Protein 8VJY (pdb70)

Radius of gyration: 36.72 Å; Cα contacts (8 Å, |Δi|>4): 2286; chains: 4; bounding box: 94×82×108 Å

B-factor: mean 43.42, std 13.45, range [17.25, 133.6]

InterPro domains:
  IPR001567 Peptidase M3A/M3B catalytic domain [PF01432] (251-700)
  IPR024077 Neurolysin/Thimet oligopeptidase, domain 2 [G3DSA:1.10.1370.10] (185-696)
  IPR024079 Metallopeptidase, catalytic domain superfamily [G3DSA:3.40.390.10] (385-535)
  IPR024080 Neurolysin/Thimet oligopeptidase, N-terminal [G3DSA:1.20.1050.40] (24-175)
  IPR045090 Peptidase M3A/M3B [PTHR11804] (25-701)

Solvent-accessible surface area: 53023 Å² total

Sequence (1342 aa):
SSYTVAGRNVLRWDLSPEQIKTRTEELIVQTKQVYDAVGMLGIEEVTYENCLQALADVEVKKYIVERTMLDFPQHVSSDKEVRAASTEADKRLSRFDIEMSMRGDIFERIVHLQETCCDLGKIKPEARRYLEKSSIKMGKRNGLHLPEQQVQNEIKSSMKKRMSELCIDFNKNLNEDDTFLVFSKAELGALPDDFIDSLEKTDDDKYKITLKYPHYFPVMKKCCIPETRRRMEMAFNTRCKEENTIILQQLLPLRTKVAKLLGYSTHADFVLEMNTAKSTSRVTAFLDDDLSQKLKPLGEAEREFILNLKKKECKDRGFEYDGKINAWDLYYYMTQTEELKYSIDQEFLKEYFPIEVVTEGLLNTYQELLGLSFEQMTDAHVWNKSVTLYTVKDKATGEVLGQFYLDLYPREGKYNHAACFGLQPGCLLPDGSRMMAVAALVVNFSQQPVAGRPSLLRHDEVRTYFHEFGHVMHQIICAQTDFARFSSGTNVETDFVEVPSQMLENWVWDVDSLRRRLSKHYKDGSPIADDLLEKLVASRRLVNTGLLTLRQIVLSKVDQSLHTNNTSLDAASEYAKYCSEILGVAATPGTNMPATFGHLAGGYDGQYYGYLWSEVFSMDMFYSFKKEGIMNPEVGMKYRNLILKPGGSLDGMDMLHNFLKREPNQKAFLMSRGLHPRRPYILSSYTVAGRNVLRWDLSPEQIKTRTEELIVQTKQVYDAVGMLGIEEVTYENCLQALADVEVKKYIVERTMLDFPQHVSSDKEVRAASTEADKRLSRFDIEMSMRGDIFERIVHLQETCDLGKIKPEARRYLEKSIKMGKRNGLHLPEQVQNEIKSMKKRMSELCIDFNKNLNEDDTFLVFSKAELGALPDDFIDSLEKTDDDKYKITLKYPHYFPVMKKCCIPETRRRMEMAFNTRCKEENTIILQQLLPLRTKVAKLLGYSTHADFVLEMNTAKSTSRVTAFLDDLSQKLKPLGEAEREFILNLKKKECKDRGFEYDGKINAWDLYYYMTQTEELKYSIDQQEFLKEYFPIEEVVTEGLLNTYQELLGLSFEQMTDAHVWNKSVTLYTVKDKATGEVLGQFYLDLYPREGKYNNHHAACFGLQPGCLLPDGSRMMAVAALVVNFSQPVAGRPSSLLRHDEVRTYFHEFGHVMHQICAQTDFARFSGTNVETDFVEVPSQMLENWVWDVDSLRRLSKHYKDGSPIADDLLEKLVASRLVNTGLLTLRQIVLSKVDQSLHTNTSLDAASEYAKYCSEILGVAATPGTNMPATFGHLAGGYDGQYYGYLWSEVFSMDMFYSFKKEGIMNPEVGMKYRNLILKPGGSLDGMDMLHNFLKREPNQKAFLMSRGLHPRRPYIL

GO terms:
  GO:0005739 mitochondrion (C, IDA)
  GO:0004175 endopeptidase activity (F, IDA)
  GO:0005739 mitochondrion (C, HTP)
  GO:0005576 extracellular region (C, TAS)
  GO:0004222 metalloendopeptidase activity (F, TAS)
  GO:0007186 G protein-coupled receptor signaling pathway (P, TAS)

Nearest PDB structures (foldseek):
  8vjy-assembly2_C  TM=1.001E+00  e=4.253E-100  Homo sapiens
  5lv0-assembly1_A  TM=9.992E-01  e=3.231E-95  Homo sapiens
  1i1i-assembly1_P  TM=9.356E-01  e=3.435E-88  Rattus norvegicus
  2o3e-assembly1_A  TM=9.350E-01  e=7.547E-88  Rattus norvegicus
  4fxy-assembly2_Q  TM=9.354E-01  e=3.148E-88  Rattus norvegicus

Foldseek 3Di:
DLQDDPPQLVAAQPDDLVNLVVLLVVLLVVLVVLLVQLLPDDLVRDECVSAVLSNLFNVQVSQLSLLNQQVCLFAFPDPSSVVSSLVSQLVVQLSVLVSLLDLSSLSSLVSHLVPDPLVPDDLLSNVVSVVSNVSNLLLVSVHDPVLNVVSSVLSSVLQVLLSVLVVQLLQDWDKDKAAPVQQPQQDPQVQVPFDADPVRIGIATLFPVRLLSSLAGRPRLVSLVVSQQPNQCRCVPVLLVSLLSNLVSLQVSCVSSPHQFSLQSQLCQFPCNGVVSLVVVLVVVLVLLVVVLVVLQVVLLVVQVVSCVVPVHDRPSHQAPSSVNHSLSVLLCVVLVDDLVVQLLFFFPVLQVVLLQVLCCLQQQKDKDWDPPDNDSDPPKTKIWIARNPPSRGQAMEIEAEADDPSHNRAWAKAWNRFQAAHSVRHTRHTYMYTHYHFDCDTPPFGGGGGLVRSLSVQLRVLLVLLQRLAYYHGRCQTRQNAGPLASSQSSNLRSVLSLDLVSVQSRTARRPPRDTDDPSSSVSSSVCPQRVVSLVVLVLSLVLVLLQVCRNDVPDSSQVSSQVSCCVRNVHGHDPPGRNVSVVSCCSVVCRSNSSSNVSSVQLSLQLVVCCVVVPVSDRVLSNLCSVLPRHNRRSDHNQVSSCSSSVDGGDNVRVCVVNVSD/DDDDDDD/DLQDDPPLLVAAQPDDLVRLQVLLVVLLVVLVVLLVQLLPADLVRDDCVNAVLSNLQNVQVNQLSLLNQQVCLFAFPDPSSVVSSLVSQLVVQLSVLVSLLDLSSLSSLVSCLVDPPVVPDDLLSVVVSVVSNVSNLLLVSVHDDVLSVVSSVLSSVLSVLLSVLVVQLLQDWDKDKAAPLQQPQQDPQVQVPFDADPVRIGIATLFDVRLLSSLAGRPRLVSLVVSQQPNQCRCVPVLLVSLLSNQVSLQVSCVSSPHRFSLQSQLCQFPCNGPVSLVVVLVVVLVQLVVVLVVQQVQLLVVQVVSCVVVVNDRPSHQAPSSPNHSLSVLLCPVLVDDQVVQLLFFFPVLQVVLLQVLLCLAAQKDKDWDPPDRDSDPPKTKIWIARNPPSRGQAMEIEAEADDPSHNRAWAKAWNHFQAAHSVRDTRHTYMYTHYHFACDTPPFGGTGGLVVSLSVQLRVLLVLLQRLAYYHGRCQTRQNAHPLASSQSRNLRSVLSLDLVSVQSRTARRPPRDTDDPSSSVSSSVCLQRVVSLVVLVLSLVLVLLQVCRNDVVDSSQVSSQVSCCVRNVHGDDPPGHNVSVVSCCSVVCRSNSSSNVSSVQLSLQLVVCCVVVPVSDRVLSNLCSVLQRHNRHSDHNQVSSCSSSVDGGDNVRVQVSNVGD/DDDDDDD

Structure (mmCIF, N/CA/C/O backbone):
data_8VJY
#
_entry.id   8VJY
#
_cell.length_a   59.712
_cell.length_b   150.576
_cell.length_c   188.799
_cell.angle_alpha   90.00
_cell.angle_beta   90.00
_cell.angle_gamma   90.00
#
_symmetry.space_group_name_H-M   'P 21 21 21'
#
loop_
_entity.id
_entity.type
_entity.pdbx_description
1 polymer 'Neurolysin, mitochondrial'
2 polymer Neurotensin
3 non-polymer 'ZINC ION'
4 non-polymer 1,2-ETHANEDIOL
5 water water
#
loop_
_atom_site.group_PDB
_atom_site.id
_atom_site.type_symbol
_atom_site.label_atom_id
_atom_site.label_alt_id
_atom_site.label_comp_id
_atom_site.label_asym_id
_atom_site.label_entity_id
_atom_site.label_seq_id
_atom_site.pdbx_PDB_ins_code
_atom_site.Cartn_x
_atom_site.Cartn_y
_atom_site.Cartn_z
_atom_site.occupancy
_atom_site.B_iso_or_equiv
_atom_site.auth_seq_id
_atom_site.auth_comp_id
_atom_site.auth_asym_id
_atom_site.auth_atom_id
_atom_site.pdbx_PDB_model_num
ATOM 1 N N . SER A 1 1 ? -20.215 -33.150 -14.602 1.00 52.83 15 SER A N 1
ATOM 2 C CA . SER A 1 1 ? -20.927 -33.797 -13.507 1.00 37.89 15 SER A CA 1
ATOM 3 C C . SER A 1 1 ? -20.817 -35.316 -13.613 1.00 47.00 15 SER A C 1
ATOM 4 O O . SER A 1 1 ? -20.769 -35.870 -14.713 1.00 41.02 15 SER A O 1
ATOM 7 N N . SER A 1 2 ? -20.781 -35.991 -12.462 1.00 41.88 16 SER A N 1
ATOM 8 C CA . SER A 1 2 ? -20.754 -37.448 -12.459 1.00 37.87 16 SER A CA 1
ATOM 9 C C . SER A 1 2 ? -22.060 -38.061 -12.945 1.00 32.53 16 SER A C 1
ATOM 10 O O . SER A 1 2 ? -22.129 -39.284 -13.100 1.00 38.39 16 SER A O 1
ATOM 13 N N . TYR A 1 3 ? -23.084 -37.248 -13.198 1.00 34.73 17 TYR A N 1
ATOM 14 C CA . TYR A 1 3 ? -24.395 -37.737 -13.600 1.00 32.00 17 TYR A CA 1
ATOM 15 C C . TYR A 1 3 ? -24.833 -37.176 -14.948 1.00 35.33 17 TYR A C 1
ATOM 16 O O . TYR A 1 3 ? -26.003 -37.322 -15.321 1.00 34.39 17 TYR A O 1
ATOM 25 N N . THR A 1 4 ? -23.924 -36.542 -15.684 1.00 33.84 18 THR A N 1
ATOM 26 C CA . THR A 1 4 ? -24.151 -36.062 -17.040 1.00 35.61 18 THR A CA 1
ATOM 27 C C . THR A 1 4 ? -23.106 -36.682 -17.961 1.00 34.80 18 THR A C 1
ATOM 28 O O . THR A 1 4 ? -22.180 -37.359 -17.513 1.00 30.53 18 THR A O 1
ATOM 32 N N . VAL A 1 5 ? -23.268 -36.457 -19.267 1.00 34.35 19 VAL A N 1
ATOM 33 C CA . VAL A 1 5 ? -22.357 -37.017 -20.261 1.00 29.35 19 VAL A CA 1
ATOM 34 C C . VAL A 1 5 ? -21.767 -35.905 -21.122 1.00 37.32 19 VAL A C 1
ATOM 35 O O . VAL A 1 5 ? -20.624 -36.005 -21.586 1.00 33.67 19 VAL A O 1
ATOM 39 N N . ALA A 1 6 ? -22.525 -34.825 -21.303 1.00 27.76 20 ALA A N 1
ATOM 40 C CA . ALA A 1 6 ? -22.151 -33.775 -22.244 1.00 34.58 20 ALA A CA 1
ATOM 41 C C . ALA A 1 6 ? -20.808 -33.156 -21.881 1.00 33.31 20 ALA A C 1
ATOM 42 O O . ALA A 1 6 ? -20.583 -32.749 -20.738 1.00 33.62 20 ALA A O 1
ATOM 44 N N . GLY A 1 7 ? -19.909 -33.099 -22.863 1.00 29.18 21 GLY A N 1
ATOM 45 C CA . GLY A 1 7 ? -18.620 -32.474 -22.688 1.00 37.38 21 GLY A CA 1
ATOM 46 C C . GLY A 1 7 ? -17.584 -33.310 -21.970 1.00 41.49 21 GLY A C 1
ATOM 47 O O . GLY A 1 7 ? -16.430 -32.877 -21.876 1.00 29.45 21 GLY A O 1
ATOM 48 N N . ARG A 1 8 ? -17.945 -34.493 -21.470 1.00 28.11 22 ARG A N 1
ATOM 49 C CA . ARG A 1 8 ? -17.017 -35.293 -20.677 1.00 34.68 22 ARG A CA 1
ATOM 50 C C . ARG A 1 8 ? -16.162 -36.230 -21.518 1.00 30.93 22 ARG A C 1
ATOM 51 O O . ARG A 1 8 ? -15.119 -36.688 -21.038 1.00 28.98 22 ARG A O 1
ATOM 59 N N . ASN A 1 9 ? -16.573 -36.521 -22.749 1.00 25.14 23 ASN A N 1
ATOM 60 C CA . ASN A 1 9 ? -15.737 -37.217 -23.720 1.00 30.21 23 ASN A CA 1
ATOM 61 C C . ASN A 1 9 ? -15.082 -36.146 -24.588 1.00 26.13 23 ASN A C 1
ATOM 62 O O . ASN A 1 9 ? -15.738 -35.552 -25.451 1.00 31.18 23 ASN A O 1
ATOM 67 N N . VAL A 1 10 ? -13.794 -35.897 -24.357 1.00 24.22 24 VAL A N 1
ATOM 68 C CA . VAL A 1 10 ? -13.080 -34.811 -25.024 1.00 30.61 24 VAL A CA 1
ATOM 69 C C . VAL A 1 10 ? -12.339 -35.305 -26.262 1.00 27.19 24 VAL A C 1
ATOM 70 O O . VAL A 1 10 ? -11.578 -34.550 -26.876 1.00 32.84 24 VAL A O 1
ATOM 74 N N . LEU A 1 11 ? -12.553 -36.561 -26.648 1.00 26.17 25 LEU A N 1
ATOM 75 C CA . LEU A 1 11 ? -11.790 -37.152 -27.743 1.00 29.89 25 LEU A CA 1
ATOM 76 C C . LEU A 1 11 ? -12.333 -36.696 -29.094 1.00 29.95 25 LEU A C 1
ATOM 77 O O . LEU A 1 11 ? -13.548 -36.689 -29.311 1.00 28.46 25 LEU A O 1
ATOM 82 N N . ARG A 1 12 ? -11.434 -36.308 -29.999 1.00 27.20 26 ARG A N 1
ATOM 83 C CA . ARG A 1 12 ? -11.802 -35.942 -31.361 1.00 25.47 26 ARG A CA 1
ATOM 84 C C . ARG A 1 12 ? -11.155 -36.914 -32.337 1.00 27.88 26 ARG A C 1
ATOM 85 O O . ARG A 1 12 ? -9.997 -37.308 -32.157 1.00 25.98 26 ARG A O 1
ATOM 93 N N . TRP A 1 13 ? -11.903 -37.292 -33.377 1.00 24.10 27 TRP A N 1
ATOM 94 C CA . TRP A 1 13 ? -11.462 -38.289 -34.345 1.00 26.47 27 TRP A CA 1
ATOM 95 C C . TRP A 1 13 ? -11.431 -37.756 -35.775 1.00 35.62 27 TRP A C 1
ATOM 96 O O . TRP A 1 13 ? -11.485 -38.544 -36.725 1.00 36.07 27 TRP A O 1
ATOM 107 N N . ASP A 1 14 ? -11.344 -36.439 -35.956 1.00 30.58 28 ASP A N 1
ATOM 108 C CA . ASP A 1 14 ? -11.280 -35.846 -37.287 1.00 29.94 28 ASP A CA 1
ATOM 109 C C . ASP A 1 14 ? -9.948 -35.138 -37.518 1.00 31.79 28 ASP A C 1
ATOM 110 O O . ASP A 1 14 ? -9.891 -34.122 -38.212 1.00 31.40 28 ASP A O 1
ATOM 115 N N . LEU A 1 15 ? -8.870 -35.663 -36.936 1.00 28.01 29 LEU A N 1
ATOM 116 C CA . LEU A 1 15 ? -7.567 -35.017 -37.029 1.00 30.42 29 LEU A CA 1
ATOM 117 C C . LEU A 1 15 ? -6.919 -35.332 -38.370 1.00 33.11 29 LEU A C 1
ATOM 118 O O . LEU A 1 15 ? -6.910 -36.484 -38.812 1.00 32.88 29 LEU A O 1
ATOM 123 N N . SER A 1 16 ? -6.397 -34.302 -39.026 1.00 37.09 30 SER A N 1
ATOM 124 C CA . SER A 1 16 ? -5.616 -34.473 -40.240 1.00 29.72 30 SER A CA 1
ATOM 125 C C . SER A 1 16 ? -4.216 -34.951 -39.879 1.00 33.50 30 SER A C 1
ATOM 126 O O . SER A 1 16 ? -3.813 -34.907 -38.715 1.00 31.47 30 SER A O 1
ATOM 129 N N . PRO A 1 17 ? -3.438 -35.425 -40.858 1.00 33.81 31 PRO A N 1
ATOM 130 C CA . PRO A 1 17 ? -2.031 -35.738 -40.553 1.00 32.32 31 PRO A CA 1
ATOM 131 C C . PRO A 1 17 ? -1.267 -34.549 -39.996 1.00 39.01 31 PRO A C 1
ATOM 132 O O . PRO A 1 17 ? -0.476 -34.715 -39.060 1.00 35.35 31 PRO A O 1
ATOM 136 N N . GLU A 1 18 ? -1.509 -33.343 -40.522 1.00 32.77 32 GLU A N 1
ATOM 137 C CA . GLU A 1 18 ? -0.797 -32.166 -40.032 1.00 31.63 32 GLU A CA 1
ATOM 138 C C . GLU A 1 18 ? -1.169 -31.847 -38.588 1.00 39.94 32 GLU A C 1
ATOM 139 O O . GLU A 1 18 ? -0.305 -31.458 -37.792 1.00 39.52 32 GLU A O 1
ATOM 145 N N . GLN A 1 19 ? -2.447 -31.999 -38.228 1.00 38.07 33 GLN A N 1
ATOM 146 C CA . GLN A 1 19 ? -2.861 -31.709 -36.857 1.00 33.99 33 GLN A CA 1
ATOM 147 C C . GLN A 1 19 ? -2.287 -32.725 -35.877 1.00 42.51 33 GLN A C 1
ATOM 148 O O . GLN A 1 19 ? -1.915 -32.369 -34.751 1.00 28.15 33 GLN A O 1
ATOM 154 N N . ILE A 1 20 ? -2.193 -33.992 -36.291 1.00 30.99 34 ILE A N 1
ATOM 155 C CA . ILE A 1 20 ? -1.552 -35.004 -35.455 1.00 28.63 34 ILE A CA 1
ATOM 156 C C . ILE A 1 20 ? -0.086 -34.655 -35.218 1.00 26.61 34 ILE A C 1
ATOM 157 O O . ILE A 1 20 ? 0.424 -34.787 -34.099 1.00 30.39 34 ILE A O 1
ATOM 162 N N . LYS A 1 21 ? 0.611 -34.186 -36.257 1.00 29.13 35 LYS A N 1
ATOM 163 C CA . LYS A 1 21 ? 2.003 -33.772 -36.087 1.00 31.93 35 LYS A CA 1
ATOM 164 C C . LYS A 1 21 ? 2.102 -32.575 -35.148 1.00 32.34 35 LYS A C 1
ATOM 165 O O . LYS A 1 21 ? 2.933 -32.550 -34.232 1.00 26.12 35 LYS A O 1
ATOM 171 N N . THR A 1 22 ? 1.272 -31.557 -35.385 1.00 29.41 36 THR A N 1
ATOM 172 C CA . THR A 1 22 ? 1.323 -30.341 -34.581 1.00 34.62 36 THR A CA 1
ATOM 173 C C . THR A 1 22 ? 0.963 -30.621 -33.126 1.00 31.62 36 THR A C 1
ATOM 174 O O . THR A 1 22 ? 1.659 -30.176 -32.206 1.00 29.02 36 THR A O 1
ATOM 178 N N . ARG A 1 23 ? -0.127 -31.360 -32.899 1.00 27.99 37 ARG A N 1
ATOM 179 C CA . ARG A 1 23 ? -0.543 -31.673 -31.534 1.00 28.81 37 ARG A CA 1
ATOM 180 C C . ARG A 1 23 ? 0.512 -32.481 -30.791 1.00 31.14 37 ARG A C 1
ATOM 181 O O . ARG A 1 23 ? 0.651 -32.345 -29.570 1.00 23.66 37 ARG A O 1
ATOM 189 N N . THR A 1 24 ? 1.248 -33.339 -31.501 1.00 30.11 38 THR A N 1
ATOM 190 C CA . THR A 1 24 ? 2.318 -34.103 -30.868 1.00 24.64 38 THR A CA 1
ATOM 191 C C . THR A 1 24 ? 3.395 -33.181 -30.313 1.00 29.81 38 THR A C 1
ATOM 192 O O . THR A 1 24 ? 3.814 -33.324 -29.157 1.00 27.28 38 THR A O 1
ATOM 196 N N . GLU A 1 25 ? 3.855 -32.224 -31.127 1.00 31.06 39 GLU A N 1
ATOM 197 C CA . GLU A 1 25 ? 4.830 -31.243 -30.655 1.00 32.03 39 GLU A CA 1
ATOM 198 C C . GLU A 1 25 ? 4.300 -30.465 -29.458 1.00 35.55 39 GLU A C 1
ATOM 199 O O . GLU A 1 25 ? 4.991 -30.323 -28.443 1.00 31.58 39 GLU A O 1
ATOM 205 N N . GLU A 1 26 ? 3.076 -29.943 -29.567 1.00 31.68 40 GLU A N 1
ATOM 206 C CA . GLU A 1 26 ? 2.510 -29.138 -28.490 1.00 33.95 40 GLU A CA 1
ATOM 207 C C . GLU A 1 26 ? 2.394 -29.941 -27.202 1.00 33.21 40 GLU A C 1
ATOM 208 O O . GLU A 1 26 ? 2.687 -29.427 -26.116 1.00 26.82 40 GLU A O 1
ATOM 214 N N . LEU A 1 27 ? 1.988 -31.210 -27.302 1.00 30.54 41 LEU A N 1
ATOM 215 C CA . LEU A 1 27 ? 1.892 -32.048 -26.112 1.00 25.68 41 LEU A CA 1
ATOM 216 C C . LEU A 1 27 ? 3.252 -32.235 -25.454 1.00 25.96 41 LEU A C 1
ATOM 217 O O . LEU A 1 27 ? 3.361 -32.214 -24.224 1.00 26.69 41 LEU A O 1
ATOM 222 N N . ILE A 1 28 ? 4.302 -32.412 -26.257 1.00 26.76 42 ILE A N 1
ATOM 223 C CA . ILE A 1 28 ? 5.633 -32.635 -25.700 1.00 24.23 42 ILE A CA 1
ATOM 224 C C . ILE A 1 28 ? 6.150 -31.373 -25.019 1.00 28.11 42 ILE A C 1
ATOM 225 O O . ILE A 1 28 ? 6.698 -31.432 -23.911 1.00 33.31 42 ILE A O 1
ATOM 230 N N . VAL A 1 29 ? 5.968 -30.214 -25.657 1.00 26.90 43 VAL A N 1
ATOM 231 C CA . VAL A 1 29 ? 6.423 -28.955 -25.068 1.00 29.49 43 VAL A CA 1
ATOM 232 C C . VAL A 1 29 ? 5.708 -28.686 -23.748 1.00 30.05 43 VAL A C 1
ATOM 233 O O . VAL A 1 29 ? 6.341 -28.396 -22.726 1.00 33.83 43 VAL A O 1
ATOM 237 N N . GLN A 1 30 ? 4.377 -28.777 -23.753 1.00 30.83 44 GLN A N 1
ATOM 238 C CA . GLN A 1 30 ? 3.603 -28.473 -22.553 1.00 31.29 44 GLN A CA 1
ATOM 239 C C . GLN A 1 30 ? 3.868 -29.479 -21.439 1.00 36.05 44 GLN A C 1
ATOM 240 O O . GLN A 1 30 ? 3.984 -29.098 -20.268 1.00 40.54 44 GLN A O 1
ATOM 246 N N . THR A 1 31 ? 3.956 -30.770 -21.776 1.00 26.85 45 THR A N 1
ATOM 247 C CA . THR A 1 31 ? 4.204 -31.779 -20.749 1.00 26.20 45 THR A CA 1
ATOM 248 C C . THR A 1 31 ? 5.597 -31.629 -20.151 1.00 35.90 45 THR A C 1
ATOM 249 O O . THR A 1 31 ? 5.772 -31.752 -18.932 1.00 34.23 45 THR A O 1
ATOM 253 N N . LYS A 1 32 ? 6.598 -31.348 -20.988 1.00 32.54 46 LYS A N 1
ATOM 254 C CA . LYS A 1 32 ? 7.949 -31.149 -20.472 1.00 30.98 46 LYS A CA 1
ATOM 255 C C . LYS A 1 32 ? 8.030 -29.920 -19.573 1.00 33.97 46 LYS A C 1
ATOM 256 O O . LYS A 1 32 ? 8.879 -29.863 -18.674 1.00 36.73 46 LYS A O 1
ATOM 262 N N . GLN A 1 33 ? 7.159 -28.930 -19.793 1.00 30.42 47 GLN A N 1
ATOM 263 C CA . GLN A 1 33 ? 7.147 -27.755 -18.926 1.00 34.62 47 GLN A CA 1
ATOM 264 C C . GLN A 1 33 ? 6.842 -28.138 -17.483 1.00 37.87 47 GLN A C 1
ATOM 265 O O . GLN A 1 33 ? 7.441 -27.593 -16.550 1.00 42.74 47 GLN A O 1
ATOM 271 N N . VAL A 1 34 ? 5.914 -29.076 -17.281 1.00 33.86 48 VAL A N 1
ATOM 272 C CA . VAL A 1 34 ? 5.578 -29.513 -15.929 1.00 38.09 48 VAL A CA 1
ATOM 273 C C . VAL A 1 34 ? 6.751 -30.254 -15.303 1.00 36.62 48 VAL A C 1
ATOM 274 O O . VAL A 1 34 ? 7.137 -29.986 -14.159 1.00 30.00 48 VAL A O 1
ATOM 278 N N . TYR A 1 35 ? 7.336 -31.198 -16.044 1.00 33.67 49 TYR A N 1
ATOM 279 C CA . TYR A 1 35 ? 8.470 -31.952 -15.519 1.00 36.99 49 TYR A CA 1
ATOM 280 C C . TYR A 1 35 ? 9.655 -31.042 -15.212 1.00 40.54 49 TYR A C 1
ATOM 281 O O . TYR A 1 35 ? 10.367 -31.255 -14.224 1.00 45.53 49 TYR A O 1
ATOM 290 N N . ASP A 1 36 ? 9.886 -30.024 -16.046 1.00 31.00 50 ASP A N 1
ATOM 291 C CA . ASP A 1 36 ? 10.975 -29.090 -15.772 1.00 40.41 50 ASP A CA 1
ATOM 292 C C . ASP A 1 36 ? 10.693 -28.254 -14.528 1.00 40.43 50 ASP A C 1
ATOM 293 O O . ASP A 1 36 ? 11.609 -27.954 -13.755 1.00 36.47 50 ASP A O 1
ATOM 298 N N . ALA A 1 37 ? 9.435 -27.860 -14.325 1.00 36.60 51 ALA A N 1
ATOM 299 C CA . ALA A 1 37 ? 9.088 -27.077 -13.144 1.00 41.71 51 ALA A CA 1
ATOM 300 C C . ALA A 1 37 ? 9.298 -27.881 -11.868 1.00 47.07 51 ALA A C 1
ATOM 301 O O . ALA A 1 37 ? 9.838 -27.365 -10.882 1.00 44.64 51 ALA A O 1
ATOM 303 N N . VAL A 1 38 ? 8.869 -29.145 -11.862 1.00 38.00 52 VAL A N 1
ATOM 304 C CA . VAL A 1 38 ? 9.085 -29.997 -10.696 1.00 36.45 52 VAL A CA 1
ATOM 305 C C . VAL A 1 38 ? 10.576 -30.160 -10.431 1.00 33.47 52 VAL A C 1
ATOM 306 O O . VAL A 1 38 ? 11.047 -29.993 -9.300 1.00 41.68 52 VAL A O 1
ATOM 310 N N . GLY A 1 39 ? 11.342 -30.487 -11.475 1.00 35.55 53 GLY A N 1
ATOM 311 C CA . GLY A 1 39 ? 12.782 -30.643 -11.337 1.00 41.78 53 GLY A CA 1
ATOM 312 C C . GLY A 1 39 ? 13.506 -29.393 -10.883 1.00 36.06 53 GLY A C 1
ATOM 313 O O . GLY A 1 39 ? 14.594 -29.496 -10.309 1.00 47.84 53 GLY A O 1
ATOM 314 N N . MET A 1 40 ? 12.928 -28.213 -11.118 1.00 43.35 54 MET A N 1
ATOM 315 C CA . MET A 1 40 ? 13.541 -26.969 -10.662 1.00 42.80 54 MET A CA 1
ATOM 316 C C . MET A 1 40 ? 13.319 -26.707 -9.176 1.00 44.35 54 MET A C 1
ATOM 317 O O . MET A 1 40 ? 14.006 -25.852 -8.607 1.00 50.49 54 MET A O 1
ATOM 322 N N . LEU A 1 41 ? 12.376 -27.403 -8.542 1.00 45.94 55 LEU A N 1
ATOM 323 C CA . LEU A 1 41 ? 12.136 -27.213 -7.116 1.00 39.24 55 LEU A CA 1
ATOM 324 C C . LEU A 1 41 ? 13.335 -27.682 -6.305 1.00 43.00 55 LEU A C 1
ATOM 325 O O . LEU A 1 41 ? 13.944 -28.712 -6.607 1.00 47.86 55 LEU A O 1
ATOM 330 N N . GLY A 1 42 ? 13.682 -26.913 -5.276 1.00 46.38 56 GLY A N 1
ATOM 331 C CA . GLY A 1 42 ? 14.652 -27.394 -4.313 1.00 46.69 56 GLY A CA 1
ATOM 332 C C . GLY A 1 42 ? 14.147 -28.645 -3.624 1.00 47.13 56 GLY A C 1
ATOM 333 O O . GLY A 1 42 ? 12.950 -28.805 -3.383 1.00 45.41 56 GLY A O 1
ATOM 334 N N . ILE A 1 43 ? 15.076 -29.556 -3.319 1.00 45.87 57 ILE A N 1
ATOM 335 C CA . ILE A 1 43 ? 14.678 -30.832 -2.726 1.00 49.72 57 ILE A CA 1
ATOM 336 C C . ILE A 1 43 ? 13.994 -30.618 -1.381 1.00 47.97 57 ILE A C 1
ATOM 337 O O . ILE A 1 43 ? 13.090 -31.377 -1.010 1.00 48.72 57 ILE A O 1
ATOM 342 N N . GLU A 1 44 ? 14.384 -29.574 -0.645 1.00 44.09 58 GLU A N 1
ATOM 343 C CA . GLU A 1 44 ? 13.726 -29.235 0.613 1.00 57.05 58 GLU A CA 1
ATOM 344 C C . GLU A 1 44 ? 12.361 -28.591 0.416 1.00 55.41 58 GLU A C 1
ATOM 345 O O . GLU A 1 44 ? 11.614 -28.458 1.391 1.00 52.82 58 GLU A O 1
ATOM 351 N N . GLU A 1 45 ? 12.023 -28.182 -0.805 1.00 48.18 59 GLU A N 1
ATOM 352 C CA . GLU A 1 45 ? 10.786 -27.461 -1.068 1.00 49.83 59 GLU A CA 1
ATOM 353 C C . GLU A 1 45 ? 9.643 -28.357 -1.520 1.00 51.65 59 GLU A C 1
ATOM 354 O O . GLU A 1 45 ? 8.500 -27.891 -1.563 1.00 43.27 59 GLU A O 1
ATOM 360 N N . VAL A 1 46 ? 9.911 -29.620 -1.858 1.00 42.16 60 VAL A N 1
ATOM 361 C CA . VAL A 1 46 ? 8.876 -30.454 -2.454 1.00 47.84 60 VAL A CA 1
ATOM 362 C C . VAL A 1 46 ? 7.788 -30.743 -1.431 1.00 43.97 60 VAL A C 1
ATOM 363 O O . VAL A 1 46 ? 8.059 -30.987 -0.247 1.00 39.73 60 VAL A O 1
ATOM 367 N N . THR A 1 47 ? 6.544 -30.695 -1.889 1.00 41.37 61 THR A N 1
ATOM 368 C CA . THR A 1 47 ? 5.376 -30.995 -1.082 1.00 36.45 61 THR A CA 1
ATOM 369 C C . THR A 1 47 ? 4.491 -31.947 -1.870 1.00 42.94 61 THR A C 1
ATOM 370 O O . THR A 1 47 ? 4.763 -32.266 -3.032 1.00 38.04 61 THR A O 1
ATOM 374 N N . TYR A 1 48 ? 3.415 -32.401 -1.228 1.00 37.47 62 TYR A N 1
ATOM 375 C CA . TYR A 1 48 ? 2.406 -33.167 -1.946 1.00 34.66 62 TYR A CA 1
ATOM 376 C C . TYR A 1 48 ? 1.837 -32.353 -3.103 1.00 38.25 62 TYR A C 1
ATOM 377 O O . TYR A 1 48 ? 1.581 -32.890 -4.187 1.00 41.31 62 TYR A O 1
ATOM 386 N N . GLU A 1 49 ? 1.658 -31.046 -2.897 1.00 45.49 63 GLU A N 1
ATOM 387 C CA . GLU A 1 49 ? 0.963 -30.202 -3.865 1.00 38.31 63 GLU A CA 1
ATOM 388 C C . GLU A 1 49 ? 1.832 -29.884 -5.080 1.00 43.25 63 GLU A C 1
ATOM 389 O O . GLU A 1 49 ? 1.377 -30.012 -6.222 1.00 38.74 63 GLU A O 1
ATOM 395 N N . ASN A 1 50 ? 3.079 -29.461 -4.863 1.00 40.21 64 ASN A N 1
ATOM 396 C CA . ASN A 1 50 ? 3.903 -28.986 -5.968 1.00 40.86 64 ASN A CA 1
ATOM 397 C C . ASN A 1 50 ? 4.684 -30.097 -6.649 1.00 38.93 64 ASN A C 1
ATOM 398 O O . ASN A 1 50 ? 5.352 -29.839 -7.656 1.00 44.94 64 ASN A O 1
ATOM 403 N N . CYS A 1 51 ? 4.623 -31.321 -6.125 1.00 36.41 65 CYS A N 1
ATOM 404 C CA . CYS A 1 51 ? 5.362 -32.439 -6.703 1.00 35.40 65 CYS A CA 1
ATOM 405 C C . CYS A 1 51 ? 4.420 -33.579 -7.070 1.00 34.49 65 CYS A C 1
ATOM 406 O O . CYS A 1 51 ? 4.210 -33.828 -8.259 1.00 31.35 65 CYS A O 1
ATOM 409 N N . LEU A 1 52 ? 3.832 -34.270 -6.092 1.00 35.40 66 LEU A N 1
ATOM 410 C CA . LEU A 1 52 ? 2.976 -35.414 -6.405 1.00 26.01 66 LEU A CA 1
ATOM 411 C C . LEU A 1 52 ? 1.736 -34.986 -7.188 1.00 30.01 66 LEU A C 1
ATOM 412 O O . LEU A 1 52 ? 1.384 -35.604 -8.199 1.00 31.02 66 LEU A O 1
ATOM 417 N N . GLN A 1 53 ? 1.047 -33.938 -6.728 1.00 36.03 67 GLN A N 1
ATOM 418 C CA . GLN A 1 53 ? -0.179 -33.521 -7.407 1.00 32.85 67 GLN A CA 1
ATOM 419 C C . GLN A 1 53 ? 0.112 -32.990 -8.808 1.00 36.78 67 GLN A C 1
ATOM 420 O O . GLN A 1 53 ? -0.621 -33.292 -9.757 1.00 29.20 67 GLN A O 1
ATOM 426 N N . ALA A 1 54 ? 1.174 -32.193 -8.955 1.00 29.73 68 ALA A N 1
ATOM 427 C CA . ALA A 1 54 ? 1.524 -31.664 -10.270 1.00 30.90 68 ALA A CA 1
ATOM 428 C C . ALA A 1 54 ? 1.836 -32.790 -11.244 1.00 31.69 68 ALA A C 1
ATOM 429 O O . ALA A 1 54 ? 1.460 -32.728 -12.421 1.00 27.39 68 ALA A O 1
ATOM 431 N N . LEU A 1 55 ? 2.509 -33.839 -10.769 1.00 28.07 69 LEU A N 1
ATOM 432 C CA . LEU A 1 55 ? 2.820 -34.965 -11.642 1.00 24.91 69 LEU A CA 1
ATOM 433 C C . LEU A 1 55 ? 1.572 -35.770 -11.968 1.00 32.55 69 LEU A C 1
ATOM 434 O O . LEU A 1 55 ? 1.348 -36.137 -13.126 1.00 29.14 69 LEU A O 1
ATOM 439 N N . ALA A 1 56 ? 0.742 -36.052 -10.958 1.00 32.47 70 ALA A N 1
ATOM 440 C CA . ALA A 1 56 ? -0.516 -36.750 -11.206 1.00 27.71 70 ALA A CA 1
ATOM 441 C C . ALA A 1 56 ? -1.384 -35.990 -12.200 1.00 30.41 70 ALA A C 1
ATOM 442 O O . ALA A 1 56 ? -2.058 -36.598 -13.041 1.00 25.72 70 ALA A O 1
ATOM 444 N N . ASP A 1 57 ? -1.389 -34.658 -12.108 1.00 27.12 71 ASP A N 1
ATOM 445 C CA . ASP A 1 57 ? -2.185 -33.841 -13.016 1.00 28.57 71 ASP A CA 1
ATOM 446 C C . ASP A 1 57 ? -1.691 -33.965 -14.453 1.00 34.50 71 ASP A C 1
ATOM 447 O O . ASP A 1 57 ? -2.481 -34.200 -15.374 1.00 30.28 71 ASP A O 1
ATOM 452 N N . VAL A 1 58 ? -0.387 -33.788 -14.674 1.00 32.24 72 VAL A N 1
ATOM 453 C CA . VAL A 1 58 ? 0.109 -33.852 -16.040 1.00 30.45 72 VAL A CA 1
ATOM 454 C C . VAL A 1 58 ? 0.013 -35.265 -16.591 1.00 23.62 72 VAL A C 1
ATOM 455 O O . VAL A 1 58 ? -0.080 -35.441 -17.809 1.00 25.97 72 VAL A O 1
ATOM 459 N N . GLU A 1 59 ? -0.002 -36.281 -15.724 1.00 22.59 73 GLU A N 1
ATOM 460 C CA . GLU A 1 59 ? -0.135 -37.653 -16.204 1.00 24.57 73 GLU A CA 1
ATOM 461 C C . GLU A 1 59 ? -1.509 -37.910 -16.821 1.00 27.16 73 GLU A C 1
ATOM 462 O O . GLU A 1 59 ? -1.607 -38.575 -17.858 1.00 25.98 73 GLU A O 1
ATOM 468 N N . VAL A 1 60 ? -2.584 -37.397 -16.212 1.00 29.63 74 VAL A N 1
ATOM 469 C CA . VAL A 1 60 ? -3.909 -37.618 -16.792 1.00 26.16 74 VAL A CA 1
ATOM 470 C C . VAL A 1 60 ? -4.096 -36.776 -18.052 1.00 26.42 74 VAL A C 1
ATOM 471 O O . VAL A 1 60 ? -4.673 -37.241 -19.042 1.00 30.29 74 VAL A O 1
ATOM 475 N N A LYS A 1 61 ? -3.610 -35.531 -18.039 0.30 28.32 75 LYS A N 1
ATOM 476 N N B LYS A 1 61 ? -3.618 -35.530 -18.040 0.70 28.20 75 LYS A N 1
ATOM 477 C CA A LYS A 1 61 ? -3.681 -34.693 -19.233 0.30 33.03 75 LYS A CA 1
ATOM 478 C CA B LYS A 1 61 ? -3.693 -34.704 -19.242 0.70 33.11 75 LYS A CA 1
ATOM 479 C C A LYS A 1 61 ? -2.919 -35.321 -20.391 0.30 30.08 75 LYS A C 1
ATOM 480 C C B LYS A 1 61 ? -2.930 -35.345 -20.393 0.70 30.04 75 LYS A C 1
ATOM 481 O O A LYS A 1 61 ? -3.411 -35.355 -21.525 0.30 31.12 75 LYS A O 1
ATOM 482 O O B LYS A 1 61 ? -3.431 -35.419 -21.521 0.70 31.08 75 LYS A O 1
ATOM 493 N N . TYR A 1 62 ? -1.717 -35.833 -20.119 1.00 28.81 76 TYR A N 1
ATOM 494 C CA . TYR A 1 62 ? -0.882 -36.389 -21.177 1.00 24.27 76 TYR A CA 1
ATOM 495 C C . TYR A 1 62 ? -1.517 -37.626 -21.802 1.00 28.98 76 TYR A C 1
ATOM 496 O O . TYR A 1 62 ? -1.551 -37.766 -23.030 1.00 29.24 76 TYR A O 1
ATOM 505 N N . ILE A 1 63 ? -2.023 -38.539 -20.971 1.00 25.08 77 ILE A N 1
ATOM 506 C CA . ILE A 1 63 ? -2.471 -39.822 -21.503 1.00 32.32 77 ILE A CA 1
ATOM 507 C C . ILE A 1 63 ? -3.732 -39.660 -22.353 1.00 25.13 77 ILE A C 1
ATOM 508 O O . ILE A 1 63 ? -3.919 -40.386 -23.336 1.00 30.79 77 ILE A O 1
ATOM 513 N N . VAL A 1 64 ? -4.602 -38.705 -22.017 1.00 28.54 78 VAL A N 1
ATOM 514 C CA . VAL A 1 64 ? -5.809 -38.509 -22.815 1.00 27.39 78 VAL A CA 1
ATOM 515 C C . VAL A 1 64 ? -5.469 -37.879 -24.163 1.00 32.03 78 VAL A C 1
ATOM 516 O O . VAL A 1 64 ? -5.990 -38.292 -25.206 1.00 33.81 78 VAL A O 1
ATOM 520 N N . GLU A 1 65 ? -4.598 -36.868 -24.166 1.00 26.25 79 GLU A N 1
ATOM 521 C CA . GLU A 1 65 ? -4.176 -36.274 -25.430 1.00 33.31 79 GLU A CA 1
ATOM 522 C C . GLU A 1 65 ? -3.387 -37.276 -26.264 1.00 29.95 79 GLU A C 1
ATOM 523 O O . GLU A 1 65 ? -3.535 -37.327 -27.490 1.00 27.45 79 GLU A O 1
ATOM 529 N N . ARG A 1 66 ? -2.550 -38.087 -25.612 1.00 23.68 80 ARG A N 1
ATOM 530 C CA . ARG A 1 66 ? -1.809 -39.123 -26.324 1.00 26.96 80 ARG A CA 1
ATOM 531 C C . ARG A 1 66 ? -2.746 -40.092 -27.036 1.00 32.73 80 ARG A C 1
ATOM 532 O O . ARG A 1 66 ? -2.397 -40.622 -28.098 1.00 30.92 80 ARG A O 1
ATOM 540 N N . THR A 1 67 ? -3.932 -40.339 -26.465 1.00 33.97 81 THR A N 1
ATOM 541 C CA . THR A 1 67 ? -4.891 -41.261 -27.073 1.00 30.91 81 THR A CA 1
ATOM 542 C C . THR A 1 67 ? -5.323 -40.782 -28.451 1.00 31.97 81 THR A C 1
ATOM 543 O O . THR A 1 67 ? -5.344 -41.560 -29.411 1.00 31.89 81 THR A O 1
ATOM 547 N N . MET A 1 68 ? -5.656 -39.495 -28.574 1.00 30.97 82 MET A N 1
ATOM 548 C CA . MET A 1 68 ? -6.096 -38.967 -29.858 1.00 27.13 82 MET A CA 1
ATOM 549 C C . MET A 1 68 ? -5.007 -39.050 -30.914 1.00 30.28 82 MET A C 1
ATOM 550 O O . MET A 1 68 ? -5.309 -38.977 -32.109 1.00 34.84 82 MET A O 1
ATOM 555 N N . LEU A 1 69 ? -3.754 -39.218 -30.504 1.00 27.98 83 LEU A N 1
ATOM 556 C CA . LEU A 1 69 ? -2.638 -39.234 -31.434 1.00 25.72 83 LEU A CA 1
ATOM 557 C C . LEU A 1 69 ? -2.159 -40.642 -31.772 1.00 31.05 83 LEU A C 1
ATOM 558 O O . LEU A 1 69 ? -1.823 -40.905 -32.929 1.00 28.29 83 LEU A O 1
ATOM 563 N N . ASP A 1 70 ? -2.127 -41.568 -30.810 1.00 23.34 84 ASP A N 1
ATOM 564 C CA . ASP A 1 70 ? -1.565 -42.885 -31.084 1.00 26.36 84 ASP A CA 1
ATOM 565 C C . ASP A 1 70 ? -2.612 -43.955 -31.373 1.00 24.02 84 ASP A C 1
ATOM 566 O O . ASP A 1 70 ? -2.240 -45.084 -31.714 1.00 29.98 84 ASP A O 1
ATOM 571 N N . PHE A 1 71 ? -3.897 -43.635 -31.251 1.00 24.38 85 PHE A N 1
ATOM 572 C CA . PHE A 1 71 ? -4.973 -44.581 -31.541 1.00 27.50 85 PHE A CA 1
ATOM 573 C C . PHE A 1 71 ? -5.385 -44.622 -33.016 1.00 24.48 85 PHE A C 1
ATOM 574 O O . PHE A 1 71 ? -5.751 -45.700 -33.501 1.00 24.15 85 PHE A O 1
ATOM 582 N N . PRO A 1 72 ? -5.379 -43.501 -33.757 1.00 24.43 86 PRO A N 1
ATOM 583 C CA . PRO A 1 72 ? -5.811 -43.570 -35.167 1.00 21.99 86 PRO A CA 1
ATOM 584 C C . PRO A 1 72 ? -5.040 -44.565 -36.019 1.00 23.84 86 PRO A C 1
ATOM 585 O O . PRO A 1 72 ? -5.588 -45.059 -37.012 1.00 26.39 86 PRO A O 1
ATOM 589 N N . GLN A 1 73 ? -3.782 -44.868 -35.681 1.00 27.10 87 GLN A N 1
ATOM 590 C CA . GLN A 1 73 ? -3.024 -45.841 -36.461 1.00 24.40 87 GLN A CA 1
ATOM 591 C C . GLN A 1 73 ? -3.701 -47.204 -36.486 1.00 26.83 87 GLN A C 1
ATOM 592 O O . GLN A 1 73 ? -3.399 -48.023 -37.361 1.00 32.28 87 GLN A O 1
ATOM 598 N N . HIS A 1 74 ? -4.614 -47.461 -35.549 1.00 24.62 88 HIS A N 1
ATOM 599 C CA . HIS A 1 74 ? -5.265 -48.757 -35.438 1.00 29.25 88 HIS A CA 1
ATOM 600 C C . HIS A 1 74 ? -6.614 -48.838 -36.138 1.00 25.18 88 HIS A C 1
ATOM 601 O O . HIS A 1 74 ? -7.070 -49.954 -36.420 1.00 26.05 88 HIS A O 1
ATOM 608 N N . VAL A 1 75 ? -7.270 -47.707 -36.415 1.00 24.92 89 VAL A N 1
ATOM 609 C CA . VAL A 1 75 ? -8.678 -47.744 -36.811 1.00 23.12 89 VAL A CA 1
ATOM 610 C C . VAL A 1 75 ? -9.001 -46.824 -37.984 1.00 31.90 89 VAL A C 1
ATOM 611 O O . VAL A 1 75 ? -10.023 -47.007 -38.654 1.00 30.27 89 VAL A O 1
ATOM 615 N N . SER A 1 76 ? -8.167 -45.819 -38.234 1.00 28.21 90 SER A N 1
ATOM 616 C CA . SER A 1 76 ? -8.474 -44.880 -39.306 1.00 29.20 90 SER A CA 1
ATOM 617 C C . SER A 1 76 ? -8.381 -45.560 -40.667 1.00 32.65 90 SER A C 1
ATOM 618 O O . SER A 1 76 ? -7.477 -46.362 -40.917 1.00 29.26 90 SER A O 1
ATOM 621 N N . SER A 1 77 ? -9.319 -45.229 -41.557 1.00 29.42 91 SER A N 1
ATOM 622 C CA . SER A 1 77 ? -9.276 -45.756 -42.918 1.00 31.56 91 SER A CA 1
ATOM 623 C C . SER A 1 77 ? -8.345 -44.959 -43.823 1.00 41.68 91 SER A C 1
ATOM 624 O O . SER A 1 77 ? -8.001 -45.437 -44.911 1.00 37.03 91 SER A O 1
ATOM 627 N N . ASP A 1 78 ? -7.937 -43.766 -43.398 1.00 41.05 92 ASP A N 1
ATOM 628 C CA . ASP A 1 78 ? -6.994 -42.946 -44.147 1.00 31.05 92 ASP A CA 1
ATOM 629 C C . ASP A 1 78 ? -5.578 -43.408 -43.819 1.00 38.54 92 ASP A C 1
ATOM 630 O O . ASP A 1 78 ? -5.142 -43.315 -42.666 1.00 37.45 92 ASP A O 1
ATOM 635 N N . LYS A 1 79 ? -4.855 -43.888 -44.836 1.00 32.49 93 LYS A N 1
ATOM 636 C CA . LYS A 1 79 ? -3.522 -44.436 -44.599 1.00 37.14 93 LYS A CA 1
ATOM 637 C C . LYS A 1 79 ? -2.538 -43.371 -44.125 1.00 34.30 93 LYS A C 1
ATOM 638 O O . LYS A 1 79 ? -1.634 -43.679 -43.341 1.00 31.29 93 LYS A O 1
ATOM 644 N N . GLU A 1 80 ? -2.687 -42.125 -44.588 1.00 28.85 94 GLU A N 1
ATOM 645 C CA . GLU A 1 80 ? -1.791 -41.064 -44.133 1.00 33.90 94 GLU A CA 1
ATOM 646 C C . GLU A 1 80 ? -2.068 -40.672 -42.688 1.00 30.09 94 GLU A C 1
ATOM 647 O O . GLU A 1 80 ? -1.141 -40.295 -41.964 1.00 27.35 94 GLU A O 1
ATOM 653 N N . VAL A 1 81 ? -3.331 -40.734 -42.258 1.00 28.94 95 VAL A N 1
ATOM 654 C CA . VAL A 1 81 ? -3.647 -40.531 -40.846 1.00 31.24 95 VAL A CA 1
ATOM 655 C C . VAL A 1 81 ? -2.995 -41.617 -39.998 1.00 28.68 95 VAL A C 1
ATOM 656 O O . VAL A 1 81 ? -2.402 -41.337 -38.948 1.00 26.65 95 VAL A O 1
ATOM 660 N N . ARG A 1 82 ? -3.082 -42.872 -40.447 1.00 29.75 96 ARG A N 1
ATOM 661 C CA . ARG A 1 82 ? -2.453 -43.972 -39.719 1.00 31.53 96 ARG A CA 1
ATOM 662 C C . ARG A 1 82 ? -0.944 -43.789 -39.627 1.00 31.80 96 ARG A C 1
ATOM 663 O O . ARG A 1 82 ? -0.338 -44.096 -38.593 1.00 25.28 96 ARG A O 1
ATOM 671 N N . ALA A 1 83 ? -0.322 -43.285 -40.696 1.00 27.65 97 ALA A N 1
ATOM 672 C CA . ALA A 1 83 ? 1.122 -43.083 -40.678 1.00 30.83 97 ALA A CA 1
ATOM 673 C C . ALA A 1 83 ? 1.506 -41.965 -39.719 1.00 28.68 97 ALA A C 1
ATOM 674 O O . ALA A 1 83 ? 2.457 -42.107 -38.943 1.00 32.30 97 ALA A O 1
ATOM 676 N N . ALA A 1 84 ? 0.781 -40.843 -39.762 1.00 29.25 98 ALA A N 1
ATOM 677 C CA . ALA A 1 84 ? 1.053 -39.759 -38.825 1.00 29.08 98 ALA A CA 1
ATOM 678 C C . ALA A 1 84 ? 0.871 -40.218 -37.387 1.00 32.09 98 ALA A C 1
ATOM 679 O O . ALA A 1 84 ? 1.611 -39.784 -36.496 1.00 31.47 98 ALA A O 1
ATOM 681 N N . SER A 1 85 ? -0.090 -41.114 -37.151 1.00 26.89 99 SER A N 1
ATOM 682 C CA . SER A 1 85 ? -0.329 -41.619 -35.805 1.00 24.30 99 SER A CA 1
ATOM 683 C C . SER A 1 85 ? 0.805 -42.527 -35.347 1.00 29.70 99 SER A C 1
ATOM 684 O O . SER A 1 85 ? 1.259 -42.432 -34.201 1.00 28.97 99 SER A O 1
ATOM 687 N N . THR A 1 86 ? 1.268 -43.419 -36.226 1.00 24.23 100 THR A N 1
ATOM 688 C CA . THR A 1 86 ? 2.416 -44.258 -35.895 1.00 30.00 100 THR A CA 1
ATOM 689 C C . THR A 1 86 ? 3.654 -43.409 -35.641 1.00 29.94 100 THR A C 1
ATOM 690 O O . THR A 1 86 ? 4.409 -43.661 -34.694 1.00 26.49 100 THR A O 1
ATOM 694 N N . GLU A 1 87 ? 3.872 -42.392 -36.479 1.00 26.78 101 GLU A N 1
ATOM 695 C CA . GLU A 1 87 ? 4.985 -41.475 -36.269 1.00 29.10 101 GLU A CA 1
ATOM 696 C C . GLU A 1 87 ? 4.862 -40.766 -34.922 1.00 33.85 101 GLU A C 1
ATOM 697 O O . GLU A 1 87 ? 5.854 -40.606 -34.202 1.00 33.69 101 GLU A O 1
ATOM 703 N N . ALA A 1 88 ? 3.648 -40.330 -34.569 1.00 26.89 102 ALA A N 1
ATOM 704 C CA . ALA A 1 88 ? 3.421 -39.721 -33.262 1.00 27.53 102 ALA A CA 1
ATOM 705 C C . ALA A 1 88 ? 3.705 -40.707 -32.138 1.00 30.26 102 ALA A C 1
ATOM 706 O O . ALA A 1 88 ? 4.275 -40.338 -31.104 1.00 26.53 102 ALA A O 1
ATOM 708 N N . ASP A 1 89 ? 3.306 -41.968 -32.321 1.00 26.42 103 ASP A N 1
ATOM 709 C CA . ASP A 1 89 ? 3.567 -42.990 -31.314 1.00 23.47 103 ASP A CA 1
ATOM 710 C C . ASP A 1 89 ? 5.064 -43.174 -31.090 1.00 25.80 103 ASP A C 1
ATOM 711 O O . ASP A 1 89 ? 5.508 -43.374 -29.953 1.00 26.45 103 ASP A O 1
ATOM 716 N N . LYS A 1 90 ? 5.859 -43.099 -32.162 1.00 24.23 104 LYS A N 1
ATOM 717 C CA . LYS A 1 90 ? 7.310 -43.209 -32.030 1.00 26.18 104 LYS A CA 1
ATOM 718 C C . LYS A 1 90 ? 7.879 -42.045 -31.228 1.00 33.24 104 LYS A C 1
ATOM 719 O O . LYS A 1 90 ? 8.714 -42.240 -30.338 1.00 29.32 104 LYS A O 1
ATOM 725 N N . ARG A 1 91 ? 7.443 -40.823 -31.541 1.00 27.74 105 ARG A N 1
ATOM 726 C CA . ARG A 1 91 ? 7.941 -39.640 -30.841 1.00 30.36 105 ARG A CA 1
ATOM 727 C C . ARG A 1 91 ? 7.539 -39.653 -29.372 1.00 28.46 105 ARG A C 1
ATOM 728 O O . ARG A 1 91 ? 8.365 -39.408 -28.486 1.00 26.42 105 ARG A O 1
ATOM 736 N N . LEU A 1 92 ? 6.265 -39.926 -29.096 1.00 26.21 106 LEU A N 1
ATOM 737 C CA . LEU A 1 92 ? 5.781 -39.886 -27.722 1.00 22.92 106 LEU A CA 1
ATOM 738 C C . LEU A 1 92 ? 6.354 -41.024 -26.890 1.00 32.06 106 LEU A C 1
ATOM 739 O O . LEU A 1 92 ? 6.532 -40.870 -25.675 1.00 23.91 106 LEU A O 1
ATOM 744 N N . SER A 1 93 ? 6.652 -42.167 -27.519 1.00 27.28 107 SER A N 1
ATOM 745 C CA . SER A 1 93 ? 7.293 -43.255 -26.789 1.00 24.41 107 SER A CA 1
ATOM 746 C C . SER A 1 93 ? 8.722 -42.890 -26.415 1.00 29.06 107 SER A C 1
ATOM 747 O O . SER A 1 93 ? 9.180 -43.215 -25.314 1.00 32.71 107 SER A O 1
ATOM 750 N N . ARG A 1 94 ? 9.445 -42.222 -27.322 1.00 24.80 108 ARG A N 1
ATOM 751 C CA . ARG A 1 94 ? 10.762 -41.700 -26.968 1.00 33.98 108 ARG A CA 1
ATOM 752 C C . ARG A 1 94 ? 10.654 -40.667 -25.857 1.00 28.15 108 ARG A C 1
ATOM 753 O O . ARG A 1 94 ? 11.471 -40.653 -24.930 1.00 29.57 108 ARG A O 1
ATOM 761 N N . PHE A 1 95 ? 9.643 -39.796 -25.935 1.00 27.18 109 PHE A N 1
ATOM 762 C CA . PHE A 1 95 ? 9.439 -38.790 -24.899 1.00 29.76 109 PHE A CA 1
ATOM 763 C C . PHE A 1 95 ? 9.100 -39.441 -23.563 1.00 29.17 109 PHE A C 1
ATOM 764 O O . PHE A 1 95 ? 9.568 -38.991 -22.511 1.00 31.79 109 PHE A O 1
ATOM 772 N N . ASP A 1 96 ? 8.280 -40.499 -23.588 1.00 30.21 110 ASP A N 1
ATOM 773 C CA . ASP A 1 96 ? 7.969 -41.232 -22.362 1.00 29.65 110 ASP A CA 1
ATOM 774 C C . ASP A 1 96 ? 9.235 -41.736 -21.686 1.00 29.20 110 ASP A C 1
ATOM 775 O O . ASP A 1 96 ? 9.362 -41.659 -20.459 1.00 28.63 110 ASP A O 1
ATOM 780 N N . ILE A 1 97 ? 10.181 -42.259 -22.470 1.00 26.76 111 ILE A N 1
ATOM 781 C CA . ILE A 1 97 ? 11.442 -42.730 -21.904 1.00 30.00 111 ILE A CA 1
ATOM 782 C C . ILE A 1 97 ? 12.230 -41.563 -21.320 1.00 32.17 111 ILE A C 1
ATOM 783 O O . ILE A 1 97 ? 12.731 -41.636 -20.193 1.00 31.57 111 ILE A O 1
ATOM 788 N N . GLU A 1 98 ? 12.333 -40.464 -22.073 1.00 31.35 112 GLU A N 1
ATOM 789 C CA . GLU A 1 98 ? 13.043 -39.278 -21.598 1.00 28.10 112 GLU A CA 1
ATOM 790 C C . GLU A 1 98 ? 12.540 -38.832 -20.229 1.00 32.91 112 GLU A C 1
ATOM 791 O O . GLU A 1 98 ? 13.322 -38.686 -19.283 1.00 33.35 112 GLU A O 1
ATOM 797 N N . MET A 1 99 ? 11.227 -38.615 -20.106 1.00 23.32 113 MET A N 1
ATOM 798 C CA . MET A 1 99 ? 10.678 -38.108 -18.853 1.00 30.41 113 MET A CA 1
ATOM 799 C C . MET A 1 99 ? 10.803 -39.130 -17.731 1.00 36.49 113 MET A C 1
ATOM 800 O O . MET A 1 99 ? 11.030 -38.761 -16.573 1.00 31.31 113 MET A O 1
ATOM 805 N N . SER A 1 100 ? 10.663 -40.420 -18.048 1.00 26.84 114 SER A N 1
ATOM 806 C CA . SER A 1 100 ? 10.753 -41.433 -17.007 1.00 32.82 114 SER A CA 1
ATOM 807 C C . SER A 1 100 ? 12.166 -41.574 -16.464 1.00 31.22 114 SER A C 1
ATOM 808 O O . SER A 1 100 ? 12.337 -42.063 -15.341 1.00 33.05 114 SER A O 1
ATOM 811 N N . MET A 1 101 ? 13.174 -41.144 -17.224 1.00 31.26 115 MET A N 1
ATOM 812 C CA . MET A 1 101 ? 14.574 -41.284 -16.846 1.00 30.48 115 MET A CA 1
ATOM 813 C C . MET A 1 101 ? 15.127 -40.048 -16.146 1.00 31.26 115 MET A C 1
ATOM 814 O O . MET A 1 101 ? 16.334 -39.984 -15.893 1.00 29.86 115 MET A O 1
ATOM 819 N N . ARG A 1 102 ? 14.290 -39.061 -15.850 1.00 28.27 116 ARG A N 1
ATOM 820 C CA . ARG A 1 102 ? 14.774 -37.840 -15.217 1.00 35.49 116 ARG A CA 1
ATOM 821 C C . ARG A 1 102 ? 15.162 -38.113 -13.769 1.00 35.94 116 ARG A C 1
ATOM 822 O O . ARG A 1 102 ? 14.311 -38.459 -12.943 1.00 29.55 116 ARG A O 1
ATOM 830 N N . GLY A 1 103 ? 16.451 -37.946 -13.459 1.00 28.95 117 GLY A N 1
ATOM 831 C CA . GLY A 1 103 ? 16.913 -38.178 -12.103 1.00 29.75 117 GLY A CA 1
ATOM 832 C C . GLY A 1 103 ? 16.434 -37.136 -11.114 1.00 34.94 117 GLY A C 1
ATOM 833 O O . GLY A 1 103 ? 16.282 -37.430 -9.925 1.00 35.68 117 GLY A O 1
ATOM 834 N N . ASP A 1 104 ? 16.187 -35.909 -11.580 1.00 36.59 118 ASP A N 1
ATOM 835 C CA . ASP A 1 104 ? 15.738 -34.865 -10.662 1.00 30.36 118 ASP A CA 1
ATOM 836 C C . ASP A 1 104 ? 14.325 -35.137 -10.157 1.00 36.93 118 ASP A C 1
ATOM 837 O O . ASP A 1 104 ? 13.991 -34.772 -9.023 1.00 41.89 118 ASP A O 1
ATOM 842 N N . ILE A 1 105 ? 13.483 -35.767 -10.978 1.00 30.90 119 ILE A N 1
ATOM 843 C CA . ILE A 1 105 ? 12.155 -36.160 -10.519 1.00 34.82 119 ILE A CA 1
ATOM 844 C C . ILE A 1 105 ? 12.257 -37.306 -9.519 1.00 36.40 119 ILE A C 1
ATOM 845 O O . ILE A 1 105 ? 11.614 -37.291 -8.463 1.00 33.15 119 ILE A O 1
ATOM 850 N N . PHE A 1 106 ? 13.074 -38.312 -9.837 1.00 34.05 120 PHE A N 1
ATOM 851 C CA . PHE A 1 106 ? 13.230 -39.472 -8.961 1.00 33.26 120 PHE A CA 1
ATOM 852 C C . PHE A 1 106 ? 13.668 -39.060 -7.558 1.00 38.74 120 PHE A C 1
ATOM 853 O O . PHE A 1 106 ? 13.124 -39.543 -6.557 1.00 33.15 120 PHE A O 1
ATOM 861 N N . GLU A 1 107 ? 14.650 -38.163 -7.464 1.00 30.03 121 GLU A N 1
ATOM 862 C CA . GLU A 1 107 ? 15.138 -37.756 -6.150 1.00 38.35 121 GLU A CA 1
ATOM 863 C C . GLU A 1 107 ? 14.070 -37.014 -5.359 1.00 36.51 121 GLU A C 1
ATOM 864 O O . GLU A 1 107 ? 14.031 -37.113 -4.128 1.00 36.59 121 GLU A O 1
ATOM 870 N N . ARG A 1 108 ? 13.202 -36.267 -6.042 1.00 32.92 122 ARG A N 1
ATOM 871 C CA . ARG A 1 108 ? 12.163 -35.523 -5.343 1.00 31.41 122 ARG A CA 1
ATOM 872 C C . ARG A 1 108 ? 11.026 -36.429 -4.880 1.00 33.80 122 ARG A C 1
ATOM 873 O O . ARG A 1 108 ? 10.478 -36.225 -3.791 1.00 33.34 122 ARG A O 1
ATOM 881 N N . ILE A 1 109 ? 10.672 -37.444 -5.674 1.00 32.38 123 ILE A N 1
ATOM 882 C CA . ILE A 1 109 ? 9.663 -38.409 -5.236 1.00 27.85 123 ILE A CA 1
ATOM 883 C C . ILE A 1 109 ? 10.185 -39.232 -4.062 1.00 31.52 123 ILE A C 1
ATOM 884 O O . ILE A 1 109 ? 9.444 -39.529 -3.114 1.00 29.05 123 ILE A O 1
ATOM 889 N N . VAL A 1 110 ? 11.470 -39.593 -4.090 1.00 29.48 124 VAL A N 1
ATOM 890 C CA . VAL A 1 110 ? 12.054 -40.332 -2.974 1.00 30.61 124 VAL A CA 1
ATOM 891 C C . VAL A 1 110 ? 12.056 -39.476 -1.712 1.00 35.06 124 VAL A C 1
ATOM 892 O O . VAL A 1 110 ? 11.688 -39.939 -0.624 1.00 33.72 124 VAL A O 1
ATOM 896 N N . HIS A 1 111 ? 12.474 -38.214 -1.837 1.00 32.19 125 HIS A N 1
ATOM 897 C CA . HIS A 1 111 ? 12.467 -37.320 -0.683 1.00 34.46 125 HIS A CA 1
ATOM 898 C C . HIS A 1 111 ? 11.055 -37.121 -0.146 1.00 37.84 125 HIS A C 1
ATOM 899 O O . HIS A 1 111 ? 10.849 -37.055 1.071 1.00 41.24 125 HIS A O 1
ATOM 906 N N . LEU A 1 112 ? 10.068 -37.019 -1.041 1.00 34.92 126 LEU A N 1
ATOM 907 C CA . LEU A 1 112 ? 8.684 -36.865 -0.606 1.00 31.58 126 LEU A CA 1
ATOM 908 C C . LEU A 1 112 ? 8.227 -38.064 0.221 1.00 33.17 126 LEU A C 1
ATOM 909 O O . LEU A 1 112 ? 7.615 -37.898 1.283 1.00 34.39 126 LEU A O 1
ATOM 914 N N . GLN A 1 113 ? 8.525 -39.283 -0.240 1.00 32.86 127 GLN A N 1
ATOM 915 C CA . GLN A 1 113 ? 8.131 -40.463 0.526 1.00 40.87 127 GLN A CA 1
ATOM 916 C C . GLN A 1 113 ? 8.830 -40.496 1.877 1.00 33.39 127 GLN A C 1
ATOM 917 O O . GLN A 1 113 ? 8.229 -40.886 2.885 1.00 37.34 127 GLN A O 1
ATOM 923 N N . GLU A 1 114 ? 10.099 -40.079 1.919 1.00 33.92 128 GLU A N 1
ATOM 924 C CA . GLU A 1 114 ? 10.880 -40.163 3.145 1.00 37.63 128 GLU A CA 1
ATOM 925 C C . GLU A 1 114 ? 10.476 -39.118 4.176 1.00 43.19 128 GLU A C 1
ATOM 926 O O . GLU A 1 114 ? 10.791 -39.290 5.358 1.00 42.24 128 GLU A O 1
ATOM 932 N N . THR A 1 115 ? 9.800 -38.040 3.769 1.00 38.34 129 THR A N 1
ATOM 933 C CA . THR A 1 115 ? 9.532 -36.933 4.681 1.00 38.41 129 THR A CA 1
ATOM 934 C C . THR A 1 115 ? 8.056 -36.683 4.960 1.00 38.44 129 THR A C 1
ATOM 935 O O . THR A 1 115 ? 7.745 -35.943 5.899 1.00 48.81 129 THR A O 1
ATOM 939 N N A CYS A 1 116 ? 7.150 -37.265 4.180 0.47 39.42 130 CYS A N 1
ATOM 940 N N B CYS A 1 116 ? 7.143 -37.266 4.196 0.53 39.42 130 CYS A N 1
ATOM 941 C CA A CYS A 1 116 ? 5.725 -37.116 4.421 0.47 42.26 130 CYS A CA 1
ATOM 942 C CA B CYS A 1 116 ? 5.730 -37.035 4.452 0.53 42.28 130 CYS A CA 1
ATOM 943 C C A CYS A 1 116 ? 5.280 -37.995 5.586 0.47 42.51 130 CYS A C 1
ATOM 944 C C B CYS A 1 116 ? 5.186 -38.070 5.434 0.53 42.55 130 CYS A C 1
ATOM 945 O O A CYS A 1 116 ? 5.993 -38.896 6.036 0.47 42.25 130 CYS A O 1
ATOM 946 O O B CYS A 1 116 ? 5.749 -39.153 5.613 0.53 44.18 130 CYS A O 1
ATOM 951 N N . ASP A 1 117 ? 4.078 -37.714 6.081 1.00 41.87 131 ASP A N 1
ATOM 952 C CA . ASP A 1 117 ? 3.402 -38.594 7.032 1.00 42.96 131 ASP A CA 1
ATOM 953 C C . ASP A 1 117 ? 2.571 -39.564 6.203 1.00 45.30 131 ASP A C 1
ATOM 954 O O . ASP A 1 117 ? 1.437 -39.272 5.822 1.00 46.27 131 ASP A O 1
ATOM 959 N N . LEU A 1 118 ? 3.146 -40.738 5.921 1.00 40.66 132 LEU A N 1
ATOM 960 C CA . LEU A 1 118 ? 2.504 -41.685 5.015 1.00 43.61 132 LEU A CA 1
ATOM 961 C C . LEU A 1 118 ? 1.197 -42.234 5.571 1.00 46.85 132 LEU A C 1
ATOM 962 O O . LEU A 1 118 ? 0.330 -42.638 4.790 1.00 43.57 132 LEU A O 1
ATOM 967 N N . GLY A 1 119 ? 1.021 -42.242 6.893 1.00 48.23 133 GLY A N 1
ATOM 968 C CA . GLY A 1 119 ? -0.246 -42.671 7.456 1.00 51.42 133 GLY A CA 1
ATOM 969 C C . GLY A 1 119 ? -1.396 -41.718 7.196 1.00 46.37 133 GLY A C 1
ATOM 970 O O . GLY A 1 119 ? -2.557 -42.120 7.320 1.00 64.02 133 GLY A O 1
ATOM 971 N N . LYS A 1 120 ? -1.101 -40.473 6.824 1.00 50.33 134 LYS A N 1
ATOM 972 C CA . LYS A 1 120 ? -2.111 -39.432 6.678 1.00 53.03 134 LYS A CA 1
ATOM 973 C C . LYS A 1 120 ? -2.470 -39.124 5.229 1.00 48.39 134 LYS A C 1
ATOM 974 O O . LYS A 1 120 ? -3.314 -38.256 4.989 1.00 55.00 134 LYS A O 1
ATOM 980 N N . ILE A 1 121 ? -1.862 -39.795 4.260 1.00 46.02 135 ILE A N 1
ATOM 981 C CA . ILE A 1 121 ? -2.236 -39.614 2.865 1.00 45.98 135 ILE A CA 1
ATOM 982 C C . ILE A 1 121 ? -3.044 -40.828 2.436 1.00 39.76 135 ILE A C 1
ATOM 983 O O . ILE A 1 121 ? -2.977 -41.901 3.044 1.00 41.91 135 ILE A O 1
ATOM 988 N N . LYS A 1 122 ? -3.842 -40.648 1.386 1.00 39.27 136 LYS A N 1
ATOM 989 C CA . LYS A 1 122 ? -4.699 -41.719 0.905 1.00 43.07 136 LYS A CA 1
ATOM 990 C C . LYS A 1 122 ? -3.861 -42.944 0.538 1.00 36.56 136 LYS A C 1
ATOM 991 O O . LYS A 1 122 ? -2.725 -42.811 0.071 1.00 35.33 136 LYS A O 1
ATOM 997 N N . PRO A 1 123 ? -4.392 -44.151 0.754 1.00 41.11 137 PRO A N 1
ATOM 998 C CA . PRO A 1 123 ? -3.636 -45.363 0.389 1.00 39.07 137 PRO A CA 1
ATOM 999 C C . PRO A 1 123 ? -3.152 -45.380 -1.053 1.00 33.42 137 PRO A C 1
ATOM 1000 O O . PRO A 1 123 ? -2.025 -45.819 -1.318 1.00 31.61 137 PRO A O 1
ATOM 1004 N N . GLU A 1 124 ? -3.971 -44.905 -1.995 1.00 29.77 138 GLU A N 1
ATOM 1005 C CA . GLU A 1 124 ? -3.550 -44.882 -3.392 1.00 32.00 138 GLU A CA 1
ATOM 1006 C C . GLU A 1 124 ? -2.416 -43.890 -3.623 1.00 31.60 138 GLU A C 1
ATOM 1007 O O . GLU A 1 124 ? -1.610 -44.075 -4.541 1.00 26.02 138 GLU A O 1
ATOM 1013 N N . ALA A 1 125 ? -2.348 -42.827 -2.819 1.00 30.37 139 ALA A N 1
ATOM 1014 C CA . ALA A 1 125 ? -1.225 -41.902 -2.920 1.00 25.84 139 ALA A CA 1
ATOM 1015 C C . ALA A 1 125 ? 0.050 -42.539 -2.385 1.00 29.34 139 ALA A C 1
ATOM 1016 O O . ALA A 1 125 ? 1.139 -42.319 -2.930 1.00 27.55 139 ALA A O 1
ATOM 1018 N N . ARG A 1 126 ? -0.063 -43.320 -1.307 1.00 32.94 140 ARG A N 1
ATOM 1019 C CA . ARG A 1 126 ? 1.070 -44.117 -0.854 1.00 32.55 140 ARG A CA 1
ATOM 1020 C C . ARG A 1 126 ? 1.531 -45.068 -1.949 1.00 36.30 140 ARG A C 1
ATOM 1021 O O . ARG A 1 126 ? 2.735 -45.215 -2.191 1.00 31.44 140 ARG A O 1
ATOM 1029 N N . ARG A 1 127 ? 0.578 -45.721 -2.620 1.00 30.78 141 ARG A N 1
ATOM 1030 C CA . ARG A 1 127 ? 0.906 -46.615 -3.724 1.00 32.54 141 ARG A CA 1
ATOM 1031 C C . ARG A 1 127 ? 1.562 -45.860 -4.870 1.00 32.16 141 ARG A C 1
ATOM 1032 O O . ARG A 1 127 ? 2.506 -46.363 -5.492 1.00 25.67 141 ARG A O 1
ATOM 1040 N N . TYR A 1 128 ? 1.071 -44.653 -5.168 1.00 29.42 142 TYR A N 1
ATOM 1041 C CA . TYR A 1 128 ? 1.684 -43.848 -6.219 1.00 25.44 142 TYR A CA 1
ATOM 1042 C C . TYR A 1 128 ? 3.161 -43.619 -5.931 1.00 27.88 142 TYR A C 1
ATOM 1043 O O . TYR A 1 128 ? 4.011 -43.784 -6.814 1.00 28.28 142 TYR A O 1
ATOM 1052 N N . LEU A 1 129 ? 3.486 -43.242 -4.693 1.00 26.41 143 LEU A N 1
ATOM 1053 C CA . LEU A 1 129 ? 4.878 -42.988 -4.341 1.00 28.85 143 LEU A CA 1
ATOM 1054 C C . LEU A 1 129 ? 5.719 -44.248 -4.498 1.00 31.81 143 LEU A C 1
ATOM 1055 O O . LEU A 1 129 ? 6.771 -44.229 -5.148 1.00 29.50 143 LEU A O 1
ATOM 1060 N N . GLU A 1 130 ? 5.266 -45.363 -3.918 1.00 26.29 144 GLU A N 1
ATOM 1061 C CA . GLU A 1 130 ? 6.095 -46.564 -3.939 1.00 35.95 144 GLU A CA 1
ATOM 1062 C C . GLU A 1 130 ? 6.189 -47.161 -5.341 1.00 34.30 144 GLU A C 1
ATOM 1063 O O . GLU A 1 130 ? 7.252 -47.661 -5.728 1.00 30.41 144 GLU A O 1
ATOM 1069 N N . LYS A 1 131 ? 5.105 -47.101 -6.127 1.00 27.87 145 LYS A N 1
ATOM 1070 C CA . LYS A 1 131 ? 5.180 -47.574 -7.509 1.00 30.19 145 LYS A CA 1
ATOM 1071 C C . LYS A 1 131 ? 6.076 -46.676 -8.356 1.00 31.50 145 LYS A C 1
ATOM 1072 O O . LYS A 1 131 ? 6.818 -47.167 -9.214 1.00 33.11 145 LYS A O 1
ATOM 1078 N N A SER A 1 132 ? 6.023 -45.361 -8.131 0.53 30.46 146 SER A N 1
ATOM 1079 N N B SER A 1 132 ? 6.023 -45.361 -8.128 0.47 30.46 146 SER A N 1
ATOM 1080 C CA A SER A 1 132 ? 6.886 -44.456 -8.884 0.53 26.17 146 SER A CA 1
ATOM 1081 C CA B SER A 1 132 ? 6.883 -44.448 -8.876 0.47 26.38 146 SER A CA 1
ATOM 1082 C C A SER A 1 132 ? 8.354 -44.691 -8.552 0.53 31.75 146 SER A C 1
ATOM 1083 C C B SER A 1 132 ? 8.352 -44.681 -8.549 0.47 31.74 146 SER A C 1
ATOM 1084 O O A SER A 1 132 ? 9.213 -44.636 -9.441 0.53 30.16 146 SER A O 1
ATOM 1085 O O B SER A 1 132 ? 9.210 -44.613 -9.438 0.47 30.16 146 SER A O 1
ATOM 1090 N N . ILE A 1 133 ? 8.661 -44.956 -7.280 1.00 25.54 147 ILE A N 1
ATOM 1091 C CA . ILE A 1 133 ? 10.039 -45.229 -6.889 1.00 32.22 147 ILE A CA 1
ATOM 1092 C C . ILE A 1 133 ? 10.503 -46.559 -7.467 1.00 31.84 147 ILE A C 1
ATOM 1093 O O . ILE A 1 133 ? 11.626 -46.672 -7.973 1.00 31.53 147 ILE A O 1
ATOM 1098 N N . LYS A 1 134 ? 9.645 -47.583 -7.408 1.00 31.12 148 LYS A N 1
ATOM 1099 C CA . LYS A 1 134 ? 9.988 -48.874 -7.994 1.00 32.57 148 LYS A CA 1
ATOM 1100 C C . LYS A 1 134 ? 10.258 -48.744 -9.486 1.00 33.16 148 LYS A C 1
ATOM 1101 O O . LYS A 1 134 ? 11.219 -49.327 -10.002 1.00 27.49 148 LYS A O 1
ATOM 1107 N N . MET A 1 135 ? 9.421 -47.977 -10.195 1.00 25.19 149 MET A N 1
ATOM 1108 C CA . MET A 1 135 ? 9.646 -47.758 -11.621 1.00 29.41 149 MET A CA 1
ATOM 1109 C C . MET A 1 135 ? 10.960 -47.029 -11.859 1.00 32.95 149 MET A C 1
ATOM 1110 O O . MET A 1 135 ? 11.662 -47.306 -12.840 1.00 29.78 149 MET A O 1
ATOM 1115 N N . GLY A 1 136 ? 11.301 -46.080 -10.982 1.00 26.11 150 GLY A N 1
ATOM 1116 C CA . GLY A 1 136 ? 12.569 -45.382 -11.122 1.00 26.34 150 GLY A CA 1
ATOM 1117 C C . GLY A 1 136 ? 13.757 -46.313 -10.985 1.00 32.56 150 GLY A C 1
ATOM 1118 O O . GLY A 1 136 ? 14.723 -46.221 -11.748 1.00 34.03 150 GLY A O 1
ATOM 1119 N N . LYS A 1 137 ? 13.700 -47.230 -10.015 1.00 31.57 151 LYS A N 1
ATOM 1120 C CA . LYS A 1 137 ? 14.768 -48.214 -9.869 1.00 34.52 151 LYS A CA 1
ATOM 1121 C C . LYS A 1 137 ? 14.795 -49.189 -11.040 1.00 31.94 151 LYS A C 1
ATOM 1122 O O . LYS A 1 137 ? 15.873 -49.631 -11.453 1.00 37.34 151 LYS A O 1
ATOM 1128 N N . ARG A 1 138 ? 13.633 -49.523 -11.599 1.00 30.87 152 ARG A N 1
ATOM 1129 C CA . ARG A 1 138 ? 13.609 -50.358 -12.792 1.00 39.66 152 ARG A CA 1
ATOM 1130 C C . ARG A 1 138 ? 14.055 -49.603 -14.039 1.00 41.03 152 ARG A C 1
ATOM 1131 O O . ARG A 1 138 ? 14.181 -50.218 -15.103 1.00 35.43 152 ARG A O 1
ATOM 1139 N N . ASN A 1 139 ? 14.295 -48.296 -13.930 1.00 33.14 153 ASN A N 1
ATOM 1140 C CA . ASN A 1 139 ? 14.960 -47.516 -14.965 1.00 30.90 153 ASN A CA 1
ATOM 1141 C C . ASN A 1 139 ? 16.383 -47.135 -14.572 1.00 32.56 153 ASN A C 1
ATOM 1142 O O . ASN A 1 139 ? 17.033 -46.371 -15.293 1.00 39.30 153 ASN A O 1
ATOM 1147 N N . GLY A 1 140 ? 16.881 -47.645 -13.445 1.00 31.64 154 GLY A N 1
ATOM 1148 C CA . GLY A 1 140 ? 18.263 -47.433 -13.057 1.00 31.74 154 GLY A CA 1
ATOM 1149 C C . GLY A 1 140 ? 18.580 -46.087 -12.449 1.00 34.59 154 GLY A C 1
ATOM 1150 O O . GLY A 1 140 ? 19.753 -45.704 -12.399 1.00 32.99 154 GLY A O 1
ATOM 1151 N N . LEU A 1 141 ? 17.574 -45.358 -11.963 1.00 30.64 155 LEU A N 1
ATOM 1152 C CA . LEU A 1 141 ? 17.809 -44.007 -11.471 1.00 37.16 155 LEU A CA 1
ATOM 1153 C C . LEU A 1 141 ? 18.540 -43.978 -10.134 1.00 39.00 155 LEU A C 1
ATOM 1154 O O . LEU A 1 141 ? 18.942 -42.896 -9.694 1.00 39.91 155 LEU A O 1
ATOM 1159 N N . HIS A 1 142 ? 18.720 -45.128 -9.488 1.00 34.80 156 HIS A N 1
ATOM 1160 C CA . HIS A 1 142 ? 19.539 -45.254 -8.291 1.00 41.57 156 HIS A CA 1
ATOM 1161 C C . HIS A 1 142 ? 20.967 -45.672 -8.611 1.00 43.89 156 HIS A C 1
ATOM 1162 O O . HIS A 1 142 ? 21.800 -45.739 -7.702 1.00 48.92 156 HIS A O 1
ATOM 1169 N N . LEU A 1 143 ? 21.261 -45.951 -9.870 1.00 40.94 157 LEU A N 1
ATOM 1170 C CA . LEU A 1 143 ? 22.551 -46.432 -10.331 1.00 44.54 157 LEU A CA 1
ATOM 1171 C C . LEU A 1 143 ? 23.368 -45.278 -10.893 1.00 39.04 157 LEU A C 1
ATOM 1172 O O . LEU A 1 143 ? 22.848 -44.180 -11.111 1.00 36.73 157 LEU A O 1
ATOM 1177 N N . PRO A 1 144 ? 24.668 -45.481 -11.125 1.00 39.52 158 PRO A N 1
ATOM 1178 C CA . PRO A 1 144 ? 25.502 -44.381 -11.626 1.00 40.16 158 PRO A CA 1
ATOM 1179 C C . PRO A 1 144 ? 25.007 -43.832 -12.957 1.00 38.97 158 PRO A C 1
ATOM 1180 O O . PRO A 1 144 ? 24.296 -44.492 -13.718 1.00 37.99 158 PRO A O 1
ATOM 1184 N N . GLU A 1 145 ? 25.432 -42.599 -13.237 1.00 44.11 159 GLU A N 1
ATOM 1185 C CA . GLU A 1 145 ? 24.894 -41.846 -14.365 1.00 42.99 159 GLU A CA 1
ATOM 1186 C C . GLU A 1 145 ? 25.216 -42.505 -15.702 1.00 40.97 159 GLU A C 1
ATOM 1187 O O . GLU A 1 145 ? 24.421 -42.412 -16.645 1.00 41.29 159 GLU A O 1
ATOM 1193 N N A GLN A 1 146 ? 26.358 -43.189 -15.807 0.45 40.28 160 GLN A N 1
ATOM 1194 N N B GLN A 1 146 ? 26.374 -43.162 -15.801 0.55 40.28 160 GLN A N 1
ATOM 1195 C CA A GLN A 1 146 ? 26.730 -43.770 -17.094 0.45 39.24 160 GLN A CA 1
ATOM 1196 C CA B GLN A 1 146 ? 26.765 -43.796 -17.055 0.55 39.26 160 GLN A CA 1
ATOM 1197 C C A GLN A 1 146 ? 25.900 -45.006 -17.423 0.45 35.39 160 GLN A C 1
ATOM 1198 C C B GLN A 1 146 ? 25.830 -44.944 -17.410 0.55 35.37 160 GLN A C 1
ATOM 1199 O O A GLN A 1 146 ? 25.710 -45.324 -18.603 0.45 30.61 160 GLN A O 1
ATOM 1200 O O B GLN A 1 146 ? 25.489 -45.137 -18.583 0.55 30.84 160 GLN A O 1
ATOM 1211 N N . VAL A 1 147 ? 25.402 -45.716 -16.409 1.00 35.09 161 VAL A N 1
ATOM 1212 C CA . VAL A 1 147 ? 24.519 -46.843 -16.688 1.00 37.21 161 VAL A CA 1
ATOM 1213 C C . VAL A 1 147 ? 23.111 -46.346 -17.014 1.00 34.41 161 VAL A C 1
ATOM 1214 O O . VAL A 1 147 ? 22.402 -46.970 -17.815 1.00 36.60 161 VAL A O 1
ATOM 1218 N N . GLN A 1 148 ? 22.693 -45.215 -16.431 1.00 36.89 162 GLN A N 1
ATOM 1219 C CA . GLN A 1 148 ? 21.408 -44.618 -16.797 1.00 30.99 162 GLN A CA 1
ATOM 1220 C C . GLN A 1 148 ? 21.387 -44.227 -18.269 1.00 32.82 162 GLN A C 1
ATOM 1221 O O . GLN A 1 148 ? 20.432 -44.537 -18.990 1.00 33.08 162 GLN A O 1
ATOM 1227 N N . ASN A 1 149 ? 22.443 -43.547 -18.737 1.00 31.78 163 ASN A N 1
ATOM 1228 C CA . ASN A 1 149 ? 22.514 -43.159 -20.143 1.00 36.30 163 ASN A CA 1
ATOM 1229 C C . ASN A 1 149 ? 22.529 -44.377 -21.056 1.00 39.04 163 ASN A C 1
ATOM 1230 O O . ASN A 1 149 ? 21.980 -44.334 -22.164 1.00 35.99 163 ASN A O 1
ATOM 1235 N N . GLU A 1 150 ? 23.160 -45.463 -20.611 1.00 32.67 164 GLU A N 1
ATOM 1236 C CA . GLU A 1 150 ? 23.192 -46.688 -21.401 1.00 30.92 164 GLU A CA 1
ATOM 1237 C C . GLU A 1 150 ? 21.801 -47.307 -21.502 1.00 33.55 164 GLU A C 1
ATOM 1238 O O . GLU A 1 150 ? 21.349 -47.677 -22.593 1.00 31.41 164 GLU A O 1
ATOM 1244 N N . ILE A 1 151 ? 21.103 -47.413 -20.369 1.00 38.70 165 ILE A N 1
ATOM 1245 C CA . ILE A 1 151 ? 19.752 -47.969 -20.358 1.00 39.36 165 ILE A CA 1
ATOM 1246 C C . ILE A 1 151 ? 18.809 -47.117 -21.199 1.00 33.31 165 ILE A C 1
ATOM 1247 O O . ILE A 1 151 ? 17.987 -47.643 -21.959 1.00 33.61 165 ILE A O 1
ATOM 1252 N N . LYS A 1 152 ? 18.921 -45.791 -21.090 1.00 32.49 166 LYS A N 1
ATOM 1253 C CA . LYS A 1 152 ? 18.060 -44.910 -21.874 1.00 27.71 166 LYS A CA 1
ATOM 1254 C C . LYS A 1 152 ? 18.252 -45.129 -23.371 1.00 39.12 166 LYS A C 1
ATOM 1255 O O . LYS A 1 152 ? 17.276 -45.168 -24.129 1.00 33.12 166 LYS A O 1
ATOM 1261 N N A SER A 1 153 ? 19.504 -45.275 -23.816 0.50 32.82 167 SER A N 1
ATOM 1262 N N B SER A 1 153 ? 19.505 -45.274 -23.812 0.50 32.82 167 SER A N 1
ATOM 1263 C CA A SER A 1 153 ? 19.756 -45.488 -25.239 0.50 33.43 167 SER A CA 1
ATOM 1264 C CA B SER A 1 153 ? 19.771 -45.492 -25.230 0.50 33.44 167 SER A CA 1
ATOM 1265 C C A SER A 1 153 ? 19.142 -46.796 -25.722 0.50 32.05 167 SER A C 1
ATOM 1266 C C B SER A 1 153 ? 19.147 -46.793 -25.718 0.50 32.05 167 SER A C 1
ATOM 1267 O O A SER A 1 153 ? 18.559 -46.851 -26.811 0.50 31.52 167 SER A O 1
ATOM 1268 O O B SER A 1 153 ? 18.563 -46.840 -26.807 0.50 31.52 167 SER A O 1
ATOM 1273 N N . MET A 1 154 ? 19.261 -47.862 -24.925 1.00 30.16 168 MET A N 1
ATOM 1274 C CA . MET A 1 154 ? 18.701 -49.147 -25.330 1.00 33.16 168 MET A CA 1
ATOM 1275 C C . MET A 1 154 ? 17.179 -49.150 -25.259 1.00 30.25 168 MET A C 1
ATOM 1276 O O . MET A 1 154 ? 16.524 -49.791 -26.090 1.00 28.62 168 MET A O 1
ATOM 1281 N N . LYS A 1 155 ? 16.600 -48.449 -24.282 1.00 25.25 169 LYS A N 1
ATOM 1282 C CA . LYS A 1 155 ? 15.145 -48.343 -24.217 1.00 37.99 169 LYS A CA 1
ATOM 1283 C C . LYS A 1 155 ? 14.582 -47.689 -25.472 1.00 31.80 169 LYS A C 1
ATOM 1284 O O . LYS A 1 155 ? 13.579 -48.152 -26.030 1.00 26.60 169 LYS A O 1
ATOM 1290 N N . LYS A 1 156 ? 15.204 -46.592 -25.918 1.00 29.00 170 LYS A N 1
ATOM 1291 C CA . LYS A 1 156 ? 14.736 -45.916 -27.125 1.00 30.88 170 LYS A CA 1
ATOM 1292 C C . LYS A 1 156 ? 14.805 -46.836 -28.331 1.00 34.71 170 LYS A C 1
ATOM 1293 O O . LYS A 1 156 ? 13.870 -46.882 -29.138 1.00 41.69 170 LYS A O 1
ATOM 1299 N N . ARG A 1 157 ? 15.904 -47.580 -28.470 1.00 34.16 171 ARG A N 1
ATOM 1300 C CA . ARG A 1 157 ? 16.026 -48.517 -29.580 1.00 35.01 171 ARG A CA 1
ATOM 1301 C C . ARG A 1 157 ? 14.983 -49.624 -29.484 1.00 34.61 171 ARG A C 1
ATOM 1302 O O . ARG A 1 157 ? 14.336 -49.969 -30.480 1.00 36.69 171 ARG A O 1
ATOM 1310 N N . MET A 1 158 ? 14.813 -50.200 -28.289 1.00 30.94 172 MET A N 1
ATOM 1311 C CA . MET A 1 158 ? 13.823 -51.259 -28.109 1.00 32.80 172 MET A CA 1
ATOM 1312 C C . MET A 1 158 ? 12.426 -50.776 -28.474 1.00 32.13 172 MET A C 1
ATOM 1313 O O . MET A 1 158 ? 11.632 -51.528 -29.052 1.00 31.19 172 MET A O 1
ATOM 1318 N N . SER A 1 159 ? 12.110 -49.521 -28.145 1.00 29.19 173 SER A N 1
ATOM 1319 C CA . SER A 1 159 ? 10.793 -48.973 -28.458 1.00 34.02 173 SER A CA 1
ATOM 1320 C C . SER A 1 159 ? 10.565 -48.909 -29.964 1.00 33.52 173 SER A C 1
ATOM 1321 O O . SER A 1 159 ? 9.501 -49.299 -30.460 1.00 27.52 173 SER A O 1
ATOM 1324 N N . GLU A 1 160 ? 11.557 -48.420 -30.712 1.00 31.08 174 GLU A N 1
ATOM 1325 C CA . GLU A 1 160 ? 11.416 -48.357 -32.164 1.00 37.63 174 GLU A CA 1
ATOM 1326 C C . GLU A 1 160 ? 11.321 -49.752 -32.772 1.00 33.34 174 GLU A C 1
ATOM 1327 O O . GLU A 1 160 ? 10.604 -49.959 -33.758 1.00 28.38 174 GLU A O 1
ATOM 1333 N N . LEU A 1 161 ? 12.036 -50.722 -32.196 1.00 31.94 175 LEU A N 1
ATOM 1334 C CA . LEU A 1 161 ? 11.979 -52.085 -32.713 1.00 33.71 175 LEU A CA 1
ATOM 1335 C C . LEU A 1 161 ? 10.598 -52.700 -32.507 1.00 36.28 175 LEU A C 1
ATOM 1336 O O . LEU A 1 161 ? 10.065 -53.357 -33.411 1.00 34.42 175 LEU A O 1
ATOM 1341 N N . CYS A 1 162 ? 10.007 -52.508 -31.322 1.00 29.71 176 CYS A N 1
ATOM 1342 C CA . CYS A 1 162 ? 8.685 -53.073 -31.053 1.00 38.56 176 CYS A CA 1
ATOM 1343 C C . CYS A 1 162 ? 7.623 -52.449 -31.949 1.00 37.02 176 CYS A C 1
ATOM 1344 O O . CYS A 1 162 ? 6.772 -53.158 -32.501 1.00 32.55 176 CYS A O 1
ATOM 1347 N N . ILE A 1 163 ? 7.656 -51.123 -32.104 1.00 32.24 177 ILE A N 1
ATOM 1348 C CA . ILE A 1 163 ? 6.686 -50.450 -32.964 1.00 34.10 177 ILE A CA 1
ATOM 1349 C C . ILE A 1 163 ? 6.835 -50.923 -34.405 1.00 34.55 177 ILE A C 1
ATOM 1350 O O . ILE A 1 163 ? 5.841 -51.154 -35.102 1.00 33.81 177 ILE A O 1
ATOM 1355 N N . ASP A 1 164 ? 8.077 -51.090 -34.869 1.00 31.43 178 ASP A N 1
ATOM 1356 C CA . ASP A 1 164 ? 8.302 -51.585 -36.225 1.00 35.89 178 ASP A CA 1
ATOM 1357 C C . ASP A 1 164 ? 7.847 -53.032 -36.370 1.00 36.17 178 ASP A C 1
ATOM 1358 O O . ASP A 1 164 ? 7.315 -53.418 -37.417 1.00 36.12 178 ASP A O 1
ATOM 1363 N N . PHE A 1 165 ? 8.055 -53.846 -35.331 1.00 36.45 179 PHE A N 1
ATOM 1364 C CA . PHE A 1 165 ? 7.640 -55.246 -35.371 1.00 38.86 179 PHE A CA 1
ATOM 1365 C C . PHE A 1 165 ? 6.143 -55.367 -35.626 1.00 36.73 179 PHE A C 1
ATOM 1366 O O . PHE A 1 165 ? 5.710 -56.097 -36.525 1.00 36.46 179 PHE A O 1
ATOM 1374 N N . ASN A 1 166 ? 5.335 -54.647 -34.845 1.00 34.89 180 ASN A N 1
ATOM 1375 C CA . ASN A 1 166 ? 3.889 -54.720 -35.007 1.00 27.95 180 ASN A CA 1
ATOM 1376 C C . ASN A 1 166 ? 3.428 -54.002 -36.269 1.00 40.03 180 ASN A C 1
ATOM 1377 O O . ASN A 1 166 ? 2.440 -54.413 -36.886 1.00 36.14 180 ASN A O 1
ATOM 1382 N N . LYS A 1 167 ? 4.121 -52.928 -36.660 1.00 37.03 181 LYS A N 1
ATOM 1383 C CA . LYS A 1 167 ? 3.764 -52.228 -37.888 1.00 35.11 181 LYS A CA 1
ATOM 1384 C C . LYS A 1 167 ? 3.952 -53.124 -39.109 1.00 40.41 181 LYS A C 1
ATOM 1385 O O . LYS A 1 167 ? 3.107 -53.139 -40.012 1.00 40.25 181 LYS A O 1
ATOM 1391 N N . ASN A 1 168 ? 5.054 -53.880 -39.152 1.00 37.44 182 ASN A N 1
ATOM 1392 C CA . ASN A 1 168 ? 5.289 -54.802 -40.262 1.00 36.47 182 ASN A CA 1
ATOM 1393 C C . ASN A 1 168 ? 4.152 -55.809 -40.395 1.00 44.32 182 ASN A C 1
ATOM 1394 O O . ASN A 1 168 ? 3.650 -56.055 -41.499 1.00 44.12 182 ASN A O 1
ATOM 1399 N N . LEU A 1 169 ? 3.746 -56.419 -39.279 1.00 39.25 183 LEU A N 1
ATOM 1400 C CA . LEU A 1 169 ? 2.643 -57.376 -39.316 1.00 36.59 183 LEU A CA 1
ATOM 1401 C C . LEU A 1 169 ? 1.327 -56.696 -39.681 1.00 42.30 183 LEU A C 1
ATOM 1402 O O . LEU A 1 169 ? 0.538 -57.240 -40.462 1.00 44.91 183 LEU A O 1
ATOM 1407 N N . ASN A 1 170 ? 1.078 -55.501 -39.139 1.00 37.86 184 ASN A N 1
ATOM 1408 C CA . ASN A 1 170 ? -0.212 -54.846 -39.341 1.00 35.88 184 ASN A CA 1
ATOM 1409 C C . ASN A 1 170 ? -0.420 -54.421 -40.791 1.00 48.20 184 ASN A C 1
ATOM 1410 O O . ASN A 1 170 ? -1.545 -54.472 -41.300 1.00 53.26 184 ASN A O 1
ATOM 1415 N N . GLU A 1 171 ? 0.638 -53.989 -41.469 1.00 41.30 185 GLU A N 1
ATOM 1416 C CA . GLU A 1 171 ? 0.513 -53.500 -42.836 1.00 55.85 185 GLU A CA 1
ATOM 1417 C C . GLU A 1 171 ? 0.782 -54.575 -43.883 1.00 48.90 185 GLU A C 1
ATOM 1418 O O . GLU A 1 171 ? 0.664 -54.295 -45.080 1.00 54.27 185 GLU A O 1
ATOM 1424 N N . ASP A 1 172 ? 1.139 -55.789 -43.465 1.00 53.38 186 ASP A N 1
ATOM 1425 C CA . ASP A 1 172 ? 1.336 -56.882 -44.409 1.00 51.15 186 ASP A CA 1
ATOM 1426 C C . ASP A 1 172 ? 0.043 -57.180 -45.158 1.00 50.61 186 ASP A C 1
ATOM 1427 O O . ASP A 1 172 ? -1.046 -57.180 -44.579 1.00 48.51 186 ASP A O 1
ATOM 1432 N N . ASP A 1 173 ? 0.168 -57.435 -46.461 1.00 51.47 187 ASP A N 1
ATOM 1433 C CA . ASP A 1 173 ? -0.990 -57.665 -47.316 1.00 53.84 187 ASP A CA 1
ATOM 1434 C C . ASP A 1 173 ? -0.793 -58.883 -48.213 1.00 53.68 187 ASP A C 1
ATOM 1435 O O . ASP A 1 173 ? -1.314 -58.927 -49.332 1.00 51.53 187 ASP A O 1
ATOM 1440 N N . THR A 1 174 ? -0.034 -59.871 -47.743 1.00 53.17 188 THR A N 1
ATOM 1441 C CA . THR A 1 174 ? 0.178 -61.084 -48.522 1.00 49.10 188 THR A CA 1
ATOM 1442 C C . THR A 1 174 ? -1.155 -61.753 -48.834 1.00 49.48 188 THR A C 1
ATOM 1443 O O . THR A 1 174 ? -2.062 -61.789 -47.999 1.00 45.74 188 THR A O 1
ATOM 1447 N N . PHE A 1 175 ? -1.278 -62.269 -50.053 1.00 53.64 189 PHE A N 1
ATOM 1448 C CA . PHE A 1 175 ? -2.453 -63.029 -50.444 1.00 46.22 189 PHE A CA 1
ATOM 1449 C C . PHE A 1 175 ? -2.031 -64.161 -51.367 1.00 49.36 189 PHE A C 1
ATOM 1450 O O . PHE A 1 175 ? -0.968 -64.121 -51.994 1.00 49.59 189 PHE A O 1
ATOM 1458 N N . LEU A 1 176 ? -2.882 -65.176 -51.439 1.00 41.53 190 LEU A N 1
ATOM 1459 C CA . LEU A 1 176 ? -2.674 -66.318 -52.309 1.00 43.72 190 LEU A CA 1
ATOM 1460 C C . LEU A 1 176 ? -3.872 -66.465 -53.239 1.00 55.02 190 LEU A C 1
ATOM 1461 O O . LEU A 1 176 ? -4.977 -66.004 -52.940 1.00 42.04 190 LEU A O 1
ATOM 1466 N N . VAL A 1 177 ? -3.637 -67.102 -54.383 1.00 47.27 191 VAL A N 1
ATOM 1467 C CA . VAL A 1 177 ? -4.649 -67.269 -55.419 1.00 52.95 191 VAL A CA 1
ATOM 1468 C C . VAL A 1 177 ? -4.975 -68.750 -55.534 1.00 48.33 191 VAL A C 1
ATOM 1469 O O . VAL A 1 177 ? -4.075 -69.578 -55.720 1.00 54.25 191 VAL A O 1
ATOM 1473 N N . PHE A 1 178 ? -6.257 -69.082 -55.409 1.00 48.49 192 PHE A N 1
ATOM 1474 C CA . PHE A 1 178 ? -6.723 -70.459 -55.477 1.00 48.44 192 PHE A CA 1
ATOM 1475 C C . PHE A 1 178 ? -7.930 -70.554 -56.397 1.00 49.84 192 PHE A C 1
ATOM 1476 O O . PHE A 1 178 ? -8.767 -69.646 -56.435 1.00 47.20 192 PHE A O 1
ATOM 1484 N N . SER A 1 179 ? -8.015 -71.655 -57.135 1.00 44.73 193 SER A N 1
ATOM 1485 C CA . SER A 1 179 ? -9.196 -71.929 -57.934 1.00 52.66 193 SER A CA 1
ATOM 1486 C C . SER A 1 179 ? -10.332 -72.420 -57.039 1.00 50.46 193 SER A C 1
ATOM 1487 O O . SER A 1 179 ? -10.144 -72.720 -55.857 1.00 48.62 193 SER A O 1
ATOM 1490 N N . LYS A 1 180 ? -11.531 -72.500 -57.622 1.00 49.08 194 LYS A N 1
ATOM 1491 C CA . LYS A 1 180 ? -12.691 -72.981 -56.875 1.00 48.97 194 LYS A CA 1
ATOM 1492 C C . LYS A 1 180 ? -12.494 -74.414 -56.393 1.00 48.00 194 LYS A C 1
ATOM 1493 O O . LYS A 1 180 ? -12.822 -74.740 -55.245 1.00 47.92 194 LYS A O 1
ATOM 1499 N N . ALA A 1 181 ? -11.950 -75.281 -57.251 1.00 45.21 195 ALA A N 1
ATOM 1500 C CA . ALA A 1 181 ? -11.748 -76.675 -56.868 1.00 45.30 195 ALA A CA 1
ATOM 1501 C C . ALA A 1 181 ? -10.732 -76.797 -55.740 1.00 50.35 195 ALA A C 1
ATOM 1502 O O . ALA A 1 181 ? -10.882 -77.641 -54.849 1.00 56.12 195 ALA A O 1
ATOM 1504 N N . GLU A 1 182 ? -9.690 -75.963 -55.760 1.00 51.37 196 GLU A N 1
ATOM 1505 C CA . GLU A 1 182 ? -8.702 -75.952 -54.688 1.00 48.94 196 GLU A CA 1
ATOM 1506 C C . GLU A 1 182 ? -9.274 -75.455 -53.368 1.00 47.63 196 GLU A C 1
ATOM 1507 O O . GLU A 1 182 ? -8.626 -75.620 -52.327 1.00 42.87 196 GLU A O 1
ATOM 1513 N N . LEU A 1 183 ? -10.464 -74.854 -53.385 1.00 43.48 197 LEU A N 1
ATOM 1514 C CA . LEU A 1 183 ? -11.151 -74.415 -52.179 1.00 44.61 197 LEU A CA 1
ATOM 1515 C C . LEU A 1 183 ? -12.305 -75.342 -51.812 1.00 43.62 197 LEU A C 1
ATOM 1516 O O . LEU A 1 183 ? -13.342 -74.881 -51.322 1.00 47.38 197 LEU A O 1
ATOM 1521 N N . GLY A 1 184 ? -12.149 -76.641 -52.062 1.00 49.66 198 GLY A N 1
ATOM 1522 C CA . GLY A 1 184 ? -13.240 -77.571 -51.830 1.00 48.64 198 GLY A CA 1
ATOM 1523 C C . GLY A 1 184 ? -13.694 -77.582 -50.382 1.00 45.29 198 GLY A C 1
ATOM 1524 O O . GLY A 1 184 ? -12.914 -77.343 -49.456 1.00 39.92 198 GLY A O 1
ATOM 1525 N N . ALA A 1 185 ? -14.985 -77.866 -50.197 1.00 48.23 199 ALA A N 1
ATOM 1526 C CA . ALA A 1 185 ? -15.694 -77.929 -48.919 1.00 55.07 199 ALA A CA 1
ATOM 1527 C C . ALA A 1 185 ? -15.875 -76.565 -48.267 1.00 52.11 199 ALA A C 1
ATOM 1528 O O . ALA A 1 185 ? -16.505 -76.487 -47.206 1.00 46.53 199 ALA A O 1
ATOM 1530 N N . LEU A 1 186 ? -15.337 -75.488 -48.849 1.00 45.93 200 LEU A N 1
ATOM 1531 C CA . LEU A 1 186 ? -15.622 -74.165 -48.314 1.00 47.23 200 LEU A CA 1
ATOM 1532 C C . LEU A 1 186 ? -16.993 -73.694 -48.795 1.00 50.13 200 LEU A C 1
ATOM 1533 O O . LEU A 1 186 ? -17.340 -73.885 -49.964 1.00 44.87 200 LEU A O 1
ATOM 1538 N N . PRO A 1 187 ? -17.788 -73.084 -47.918 1.00 51.56 201 PRO A N 1
ATOM 1539 C CA . PRO A 1 187 ? -19.176 -72.770 -48.273 1.00 46.59 201 PRO A CA 1
ATOM 1540 C C . PRO A 1 187 ? -19.271 -71.610 -49.255 1.00 46.97 201 PRO A C 1
ATOM 1541 O O . PRO A 1 187 ? -18.338 -70.824 -49.440 1.00 46.29 201 PRO A O 1
ATOM 1545 N N . ASP A 1 188 ? -20.440 -71.523 -49.896 1.00 44.15 202 ASP A N 1
ATOM 1546 C CA . ASP A 1 188 ? -20.661 -70.515 -50.928 1.00 38.94 202 ASP A CA 1
ATOM 1547 C C . ASP A 1 188 ? -20.601 -69.102 -50.360 1.00 54.70 202 ASP A C 1
ATOM 1548 O O . ASP A 1 188 ? -20.095 -68.185 -51.017 1.00 51.47 202 ASP A O 1
ATOM 1553 N N . ASP A 1 189 ? -21.114 -68.901 -49.142 1.00 45.53 203 ASP A N 1
ATOM 1554 C CA . ASP A 1 189 ? -21.117 -67.556 -48.576 1.00 36.47 203 ASP A CA 1
ATOM 1555 C C . ASP A 1 189 ? -19.702 -67.063 -48.296 1.00 45.24 203 ASP A C 1
ATOM 1556 O O . ASP A 1 189 ? -19.459 -65.851 -48.290 1.00 53.15 203 ASP A O 1
ATOM 1561 N N . PHE A 1 190 ? -18.760 -67.979 -48.063 1.00 42.69 204 PHE A N 1
ATOM 1562 C CA . PHE A 1 190 ? -17.356 -67.594 -47.958 1.00 45.13 204 PHE A CA 1
ATOM 1563 C C . PHE A 1 190 ? -16.758 -67.316 -49.335 1.00 47.94 204 PHE A C 1
ATOM 1564 O O . PHE A 1 190 ? -16.110 -66.285 -49.543 1.00 46.92 204 PHE A O 1
ATOM 1572 N N . ILE A 1 191 ? -16.970 -68.229 -50.285 1.00 35.87 205 ILE A N 1
ATOM 1573 C CA . ILE A 1 191 ? -16.337 -68.110 -51.597 1.00 47.97 205 ILE A CA 1
ATOM 1574 C C . ILE A 1 191 ? -16.869 -66.897 -52.355 1.00 47.18 205 ILE A C 1
ATOM 1575 O O . ILE A 1 191 ? -16.108 -66.185 -53.022 1.00 48.30 205 ILE A O 1
ATOM 1580 N N . ASP A 1 192 ? -18.176 -66.631 -52.259 1.00 47.62 206 ASP A N 1
ATOM 1581 C CA . ASP A 1 192 ? -18.764 -65.521 -53.004 1.00 48.02 206 ASP A CA 1
ATOM 1582 C C . ASP A 1 192 ? -18.278 -64.163 -52.515 1.00 49.71 206 ASP A C 1
ATOM 1583 O O . ASP A 1 192 ? -18.382 -63.180 -53.256 1.00 54.24 206 ASP A O 1
ATOM 1588 N N . SER A 1 193 ? -17.751 -64.085 -51.297 1.00 46.32 207 SER A N 1
ATOM 1589 C CA . SER A 1 193 ? -17.251 -62.831 -50.753 1.00 45.79 207 SER A CA 1
ATOM 1590 C C . SER A 1 193 ? -15.799 -62.567 -51.122 1.00 47.71 207 SER A C 1
ATOM 1591 O O . SER A 1 193 ? -15.274 -61.500 -50.790 1.00 45.80 207 SER A O 1
ATOM 1594 N N . LEU A 1 194 ? -15.142 -63.503 -51.797 1.00 53.16 208 LEU A N 1
ATOM 1595 C CA . LEU A 1 194 ? -13.735 -63.350 -52.133 1.00 50.95 208 LEU A CA 1
ATOM 1596 C C . LEU A 1 194 ? -13.566 -62.511 -53.391 1.00 47.24 208 LEU A C 1
ATOM 1597 O O . LEU A 1 194 ? -14.439 -62.469 -54.262 1.00 49.33 208 LEU A O 1
ATOM 1602 N N . GLU A 1 195 ? -12.426 -61.836 -53.476 1.00 49.96 209 GLU A N 1
ATOM 1603 C CA . GLU A 1 195 ? -12.081 -61.107 -54.686 1.00 53.91 209 GLU A CA 1
ATOM 1604 C C . GLU A 1 195 ? -11.749 -62.093 -55.800 1.00 55.81 209 GLU A C 1
ATOM 1605 O O . GLU A 1 195 ? -10.994 -63.047 -55.591 1.00 52.02 209 GLU A O 1
ATOM 1611 N N . LYS A 1 196 ? -12.328 -61.877 -56.977 1.00 56.27 210 LYS A N 1
ATOM 1612 C CA . LYS A 1 196 ? -12.052 -62.724 -58.127 1.00 60.34 210 LYS A CA 1
ATOM 1613 C C . LYS A 1 196 ? -10.914 -62.145 -58.959 1.00 58.76 210 LYS A C 1
ATOM 1614 O O . LYS A 1 196 ? -10.708 -60.929 -59.006 1.00 68.81 210 LYS A O 1
ATOM 1620 N N . THR A 1 197 ? -10.174 -63.032 -59.616 1.00 66.50 211 THR A N 1
ATOM 1621 C CA . THR A 1 197 ? -9.080 -62.660 -60.501 1.00 74.54 211 THR A CA 1
ATOM 1622 C C . THR A 1 197 ? -9.470 -62.891 -61.956 1.00 73.69 211 THR A C 1
ATOM 1623 O O . THR A 1 197 ? -10.540 -63.423 -62.267 1.00 72.66 211 THR A O 1
ATOM 1627 N N . ASP A 1 198 ? -8.570 -62.473 -62.854 1.00 72.91 212 ASP A N 1
ATOM 1628 C CA . ASP A 1 198 ? -8.847 -62.550 -64.285 1.00 80.99 212 ASP A CA 1
ATOM 1629 C C . ASP A 1 198 ? -8.980 -63.990 -64.766 1.00 76.10 212 ASP A C 1
ATOM 1630 O O . ASP A 1 198 ? -9.738 -64.259 -65.705 1.00 80.92 212 ASP A O 1
ATOM 1635 N N . ASP A 1 199 ? -8.260 -64.926 -64.146 1.00 65.89 213 ASP A N 1
ATOM 1636 C CA . ASP A 1 199 ? -8.349 -66.333 -64.507 1.00 74.61 213 ASP A CA 1
ATOM 1637 C C . ASP A 1 199 ? -9.455 -67.063 -63.751 1.00 76.91 213 ASP A C 1
ATOM 1638 O O . ASP A 1 199 ? -9.396 -68.292 -63.619 1.00 77.54 213 ASP A O 1
ATOM 1643 N N . ASP A 1 200 ? -10.456 -66.330 -63.256 1.00 76.37 214 ASP A N 1
ATOM 1644 C CA . ASP A 1 200 ? -11.604 -66.902 -62.550 1.00 84.94 214 ASP A CA 1
ATOM 1645 C C . ASP A 1 200 ? -11.178 -67.723 -61.335 1.00 79.12 214 ASP A C 1
ATOM 1646 O O . ASP A 1 200 ? -11.801 -68.735 -61.002 1.00 72.98 214 ASP A O 1
ATOM 1651 N N . LYS A 1 201 ? -10.110 -67.293 -60.672 1.00 65.17 215 LYS A N 1
ATOM 1652 C CA . LYS A 1 201 ? -9.703 -67.809 -59.375 1.00 58.90 215 LYS A CA 1
ATOM 1653 C C . LYS A 1 201 ? -10.016 -66.766 -58.307 1.00 61.28 215 LYS A C 1
ATOM 1654 O O . LYS A 1 201 ? -10.528 -65.679 -58.597 1.00 65.47 215 LYS A O 1
ATOM 1660 N N . TYR A 1 202 ? -9.700 -67.098 -57.060 1.00 52.02 216 TYR A N 1
ATOM 1661 C CA . TYR A 1 202 ? -10.069 -66.273 -55.920 1.00 47.94 216 TYR A CA 1
ATOM 1662 C C . TYR A 1 202 ? -8.829 -65.875 -55.136 1.00 46.00 216 TYR A C 1
ATOM 1663 O O . TYR A 1 202 ? -7.873 -66.649 -55.031 1.00 52.26 216 TYR A O 1
ATOM 1672 N N . LYS A 1 203 ? -8.851 -64.658 -54.596 1.00 47.21 217 LYS A N 1
ATOM 1673 C CA . LYS A 1 203 ? -7.792 -64.172 -53.722 1.00 47.23 217 LYS A CA 1
ATOM 1674 C C . LYS A 1 203 ? -8.133 -64.493 -52.274 1.00 47.45 217 LYS A C 1
ATOM 1675 O O . LYS A 1 203 ? -9.239 -64.198 -51.808 1.00 45.31 217 LYS A O 1
ATOM 1681 N N . ILE A 1 204 ? -7.180 -65.093 -51.568 1.00 42.40 218 ILE A N 1
ATOM 1682 C CA . ILE A 1 204 ? -7.315 -65.394 -50.149 1.00 43.95 218 ILE A CA 1
ATOM 1683 C C . ILE A 1 204 ? -6.173 -64.697 -49.426 1.00 45.21 218 ILE A C 1
ATOM 1684 O O . ILE A 1 204 ? -5.000 -64.959 -49.718 1.00 45.00 218 ILE A O 1
ATOM 1689 N N . THR A 1 205 ? -6.509 -63.822 -48.483 1.00 44.54 219 THR A N 1
ATOM 1690 C CA . THR A 1 205 ? -5.494 -63.122 -47.713 1.00 45.20 219 THR A CA 1
ATOM 1691 C C . THR A 1 205 ? -5.081 -63.952 -46.501 1.00 43.70 219 THR A C 1
ATOM 1692 O O . THR A 1 205 ? -5.637 -65.014 -46.221 1.00 43.06 219 THR A O 1
ATOM 1696 N N . LEU A 1 206 ? -4.081 -63.456 -45.780 1.00 43.34 220 LEU A N 1
ATOM 1697 C CA . LEU A 1 206 ? -3.612 -64.103 -44.566 1.00 42.13 220 LEU A CA 1
ATOM 1698 C C . LEU A 1 206 ? -4.265 -63.536 -43.313 1.00 47.98 220 LEU A C 1
ATOM 1699 O O . LEU A 1 206 ? -3.860 -63.894 -42.202 1.00 49.02 220 LEU A O 1
ATOM 1704 N N . LYS A 1 207 ? -5.262 -62.668 -43.464 1.00 49.29 221 LYS A N 1
ATOM 1705 C CA . LYS A 1 207 ? -5.977 -62.155 -42.308 1.00 42.63 221 LYS A CA 1
ATOM 1706 C C . LYS A 1 207 ? -6.829 -63.257 -41.689 1.00 43.20 221 LYS A C 1
ATOM 1707 O O . LYS A 1 207 ? -7.165 -64.255 -42.333 1.00 38.11 221 LYS A O 1
ATOM 1713 N N . TYR A 1 208 ? -7.179 -63.060 -40.419 1.00 47.66 222 TYR A N 1
ATOM 1714 C CA . TYR A 1 208 ? -7.902 -64.090 -39.676 1.00 51.62 222 TYR A CA 1
ATOM 1715 C C . TYR A 1 208 ? -9.237 -64.493 -40.299 1.00 47.27 222 TYR A C 1
ATOM 1716 O O . TYR A 1 208 ? -9.540 -65.699 -40.294 1.00 43.43 222 TYR A O 1
ATOM 1725 N N . PRO A 1 209 ? -10.072 -63.588 -40.829 1.00 45.19 223 PRO A N 1
ATOM 1726 C CA . PRO A 1 209 ? -11.348 -64.041 -41.411 1.00 39.76 223 PRO A CA 1
ATOM 1727 C C . PRO A 1 209 ? -11.191 -64.839 -42.697 1.00 45.77 223 PRO A C 1
ATOM 1728 O O . PRO A 1 209 ? -12.179 -65.412 -43.173 1.00 38.23 223 PRO A O 1
ATOM 1732 N N . HIS A 1 210 ? -9.992 -64.903 -43.271 1.00 44.07 224 HIS A N 1
ATOM 1733 C CA . HIS A 1 210 ? -9.726 -65.771 -44.410 1.00 38.41 224 HIS A CA 1
ATOM 1734 C C . HIS A 1 210 ? -8.932 -67.009 -44.025 1.00 39.60 224 HIS A C 1
ATOM 1735 O O . HIS A 1 210 ? -9.209 -68.102 -44.528 1.00 42.42 224 HIS A O 1
ATOM 1742 N N . TYR A 1 211 ? -7.956 -66.856 -43.130 1.00 38.97 225 TYR A N 1
ATOM 1743 C CA . TYR A 1 211 ? -7.028 -67.942 -42.839 1.00 39.33 225 TYR A CA 1
ATOM 1744 C C . TYR A 1 211 ? -7.717 -69.091 -42.113 1.00 37.84 225 TYR A C 1
ATOM 1745 O O . TYR A 1 211 ? -7.626 -70.247 -42.539 1.00 38.97 225 TYR A O 1
ATOM 1754 N N . PHE A 1 212 ? -8.408 -68.798 -41.015 1.00 36.49 226 PHE A N 1
ATOM 1755 C CA . PHE A 1 212 ? -8.933 -69.873 -40.180 1.00 38.10 226 PHE A CA 1
ATOM 1756 C C . PHE A 1 212 ? -10.085 -70.628 -40.840 1.00 34.31 226 PHE A C 1
ATOM 1757 O O . PHE A 1 212 ? -10.128 -71.858 -40.732 1.00 39.46 226 PHE A O 1
ATOM 1765 N N . PRO A 1 213 ? -11.032 -69.965 -41.525 1.00 40.55 227 PRO A N 1
ATOM 1766 C CA . PRO A 1 213 ? -12.005 -70.734 -42.323 1.00 36.35 227 PRO A CA 1
ATOM 1767 C C . PRO A 1 213 ? -11.365 -71.724 -43.289 1.00 35.52 227 PRO A C 1
ATOM 1768 O O . PRO A 1 213 ? -11.834 -72.864 -43.395 1.00 42.25 227 PRO A O 1
ATOM 1772 N N . VAL A 1 214 ? -10.305 -71.326 -43.995 1.00 35.92 228 VAL A N 1
ATOM 1773 C CA . VAL A 1 214 ? -9.631 -72.256 -44.899 1.00 33.16 228 VAL A CA 1
ATOM 1774 C C . VAL A 1 214 ? -8.993 -73.391 -44.107 1.00 35.87 228 VAL A C 1
ATOM 1775 O O . VAL A 1 214 ? -9.132 -74.569 -44.457 1.00 35.17 228 VAL A O 1
ATOM 1779 N N . MET A 1 215 ? -8.297 -73.056 -43.017 1.00 31.35 229 MET A N 1
ATOM 1780 C CA . MET A 1 215 ? -7.638 -74.083 -42.220 1.00 33.20 229 MET A CA 1
ATOM 1781 C C . MET A 1 215 ? -8.644 -75.007 -41.541 1.00 32.35 229 MET A C 1
ATOM 1782 O O . MET A 1 215 ? -8.342 -76.184 -41.311 1.00 42.27 229 MET A O 1
ATOM 1787 N N . LYS A 1 216 ? -9.837 -74.504 -41.217 1.00 37.26 230 LYS A N 1
ATOM 1788 C CA . LYS A 1 216 ? -10.808 -75.328 -40.505 1.00 33.99 230 LYS A CA 1
ATOM 1789 C C . LYS A 1 216 ? -11.619 -76.212 -41.441 1.00 36.48 230 LYS A C 1
ATOM 1790 O O . LYS A 1 216 ? -12.049 -77.297 -41.036 1.00 38.38 230 LYS A O 1
ATOM 1796 N N . LYS A 1 217 ? -11.849 -75.777 -42.681 1.00 35.90 231 LYS A N 1
ATOM 1797 C CA . LYS A 1 217 ? -12.850 -76.422 -43.525 1.00 40.05 231 LYS A CA 1
ATOM 1798 C C . LYS A 1 217 ? -12.361 -76.887 -44.889 1.00 41.69 231 LYS A C 1
ATOM 1799 O O . LYS A 1 217 ? -12.997 -77.779 -45.464 1.00 45.82 231 LYS A O 1
ATOM 1805 N N . CYS A 1 218 ? -11.279 -76.331 -45.430 1.00 34.50 232 CYS A N 1
ATOM 1806 C CA . CYS A 1 218 ? -10.855 -76.719 -46.769 1.00 42.58 232 CYS A CA 1
ATOM 1807 C C . CYS A 1 218 ? -10.328 -78.147 -46.763 1.00 37.07 232 CYS A C 1
ATOM 1808 O O . CYS A 1 218 ? -9.419 -78.483 -45.997 1.00 40.42 232 CYS A O 1
ATOM 1811 N N . CYS A 1 219 ? -10.895 -78.984 -47.627 1.00 37.78 233 CYS A N 1
ATOM 1812 C CA . CYS A 1 219 ? -10.569 -80.402 -47.678 1.00 42.07 233 CYS A CA 1
ATOM 1813 C C . CYS A 1 219 ? -9.400 -80.718 -48.602 1.00 46.57 233 CYS A C 1
ATOM 1814 O O . CYS A 1 219 ? -9.060 -81.896 -48.765 1.00 43.52 233 CYS A O 1
ATOM 1817 N N . ILE A 1 220 ? -8.779 -79.710 -49.208 1.00 43.11 234 ILE A N 1
ATOM 1818 C CA . ILE A 1 220 ? -7.641 -79.910 -50.102 1.00 46.22 234 ILE A CA 1
ATOM 1819 C C . ILE A 1 220 ? -6.370 -79.723 -49.276 1.00 46.39 234 ILE A C 1
ATOM 1820 O O . ILE A 1 220 ? -6.052 -78.580 -48.902 1.00 39.62 234 ILE A O 1
ATOM 1825 N N . PRO A 1 221 ? -5.629 -80.793 -48.964 1.00 46.33 235 PRO A N 1
ATOM 1826 C CA . PRO A 1 221 ? -4.457 -80.639 -48.084 1.00 41.11 235 PRO A CA 1
ATOM 1827 C C . PRO A 1 221 ? -3.432 -79.653 -48.612 1.00 48.27 235 PRO A C 1
ATOM 1828 O O . PRO A 1 221 ? -2.813 -78.928 -47.820 1.00 41.53 235 PRO A O 1
ATOM 1832 N N . GLU A 1 222 ? -3.242 -79.601 -49.935 1.00 42.24 236 GLU A N 1
ATOM 1833 C CA . GLU A 1 222 ? -2.264 -78.684 -50.511 1.00 42.37 236 GLU A CA 1
ATOM 1834 C C . GLU A 1 222 ? -2.658 -77.233 -50.270 1.00 41.09 236 GLU A C 1
ATOM 1835 O O . GLU A 1 222 ? -1.795 -76.376 -50.045 1.00 50.08 236 GLU A O 1
ATOM 1841 N N . THR A 1 223 ? -3.958 -76.937 -50.309 1.00 40.67 237 THR A N 1
ATOM 1842 C CA . THR A 1 223 ? -4.414 -75.583 -50.019 1.00 40.01 237 THR A CA 1
ATOM 1843 C C . THR A 1 223 ? -4.127 -75.211 -48.570 1.00 43.80 237 THR A C 1
ATOM 1844 O O . THR A 1 223 ? -3.631 -74.115 -48.286 1.00 39.89 237 THR A O 1
ATOM 1848 N N . ARG A 1 224 ? -4.429 -76.120 -47.639 1.00 38.99 238 ARG A N 1
ATOM 1849 C CA . ARG A 1 224 ? -4.137 -75.862 -46.233 1.00 38.88 238 ARG A CA 1
ATOM 1850 C C . ARG A 1 224 ? -2.642 -75.672 -46.009 1.00 38.55 238 ARG A C 1
ATOM 1851 O O . ARG A 1 224 ? -2.230 -74.813 -45.220 1.00 34.97 238 ARG A O 1
ATOM 1859 N N . ARG A 1 225 ? -1.812 -76.460 -46.700 1.00 40.05 239 ARG A N 1
ATOM 1860 C CA . ARG A 1 225 ? -0.370 -76.392 -46.481 1.00 41.72 239 ARG A CA 1
ATOM 1861 C C . ARG A 1 225 ? 0.198 -75.059 -46.954 1.00 45.70 239 ARG A C 1
ATOM 1862 O O . ARG A 1 225 ? 1.000 -74.430 -46.252 1.00 43.02 239 ARG A O 1
ATOM 1870 N N . ARG A 1 226 ? -0.210 -74.610 -48.143 1.00 46.82 240 ARG A N 1
ATOM 1871 C CA . ARG A 1 226 ? 0.295 -73.347 -48.671 1.00 39.14 240 ARG A CA 1
ATOM 1872 C C . ARG A 1 226 ? -0.155 -72.167 -47.822 1.00 44.38 240 ARG A C 1
ATOM 1873 O O . ARG A 1 226 ? 0.608 -71.216 -47.618 1.00 46.51 240 ARG A O 1
ATOM 1881 N N . MET A 1 227 ? -1.387 -72.209 -47.312 1.00 39.14 241 MET A N 1
ATOM 1882 C CA . MET A 1 227 ? -1.846 -71.144 -46.427 1.00 42.57 241 MET A CA 1
ATOM 1883 C C . MET A 1 227 ? -1.041 -71.122 -45.134 1.00 39.79 241 MET A C 1
ATOM 1884 O O . MET A 1 227 ? -0.654 -70.051 -44.654 1.00 41.33 241 MET A O 1
ATOM 1889 N N . GLU A 1 228 ? -0.772 -72.299 -44.559 1.00 44.14 242 GLU A N 1
ATOM 1890 C CA . GLU A 1 228 ? -0.005 -72.363 -43.317 1.00 43.95 242 GLU A CA 1
ATOM 1891 C C . GLU A 1 228 ? 1.431 -71.896 -43.529 1.00 47.27 242 GLU A C 1
ATOM 1892 O O . GLU A 1 228 ? 1.979 -71.162 -42.698 1.00 39.03 242 GLU A O 1
ATOM 1898 N N . MET A 1 229 ? 2.054 -72.310 -44.636 1.00 45.41 243 MET A N 1
ATOM 1899 C CA . MET A 1 229 ? 3.407 -71.854 -44.940 1.00 50.60 243 MET A CA 1
ATOM 1900 C C . MET A 1 229 ? 3.468 -70.336 -45.039 1.00 49.91 243 MET A C 1
ATOM 1901 O O . MET A 1 229 ? 4.391 -69.709 -44.507 1.00 46.65 243 MET A O 1
ATOM 1906 N N . ALA A 1 230 ? 2.491 -69.726 -45.714 1.00 44.93 244 ALA A N 1
ATOM 1907 C CA . ALA A 1 230 ? 2.486 -68.274 -45.857 1.00 45.17 244 ALA A CA 1
ATOM 1908 C C . ALA A 1 230 ? 2.166 -67.586 -44.534 1.00 46.44 244 ALA A C 1
ATOM 1909 O O . ALA A 1 230 ? 2.798 -66.584 -44.179 1.00 41.89 244 ALA A O 1
ATOM 1911 N N . PHE A 1 231 ? 1.185 -68.109 -43.794 1.00 42.31 245 PHE A N 1
ATOM 1912 C CA . PHE A 1 231 ? 0.761 -67.466 -42.554 1.00 41.81 245 PHE A CA 1
ATOM 1913 C C . PHE A 1 231 ? 1.891 -67.421 -41.535 1.00 38.66 245 PHE A C 1
ATOM 1914 O O . PHE A 1 231 ? 2.038 -66.436 -40.804 1.00 37.58 245 PHE A O 1
ATOM 1922 N N . ASN A 1 232 ? 2.697 -68.480 -41.467 1.00 33.48 246 ASN A N 1
ATOM 1923 C CA . ASN A 1 232 ? 3.765 -68.584 -40.483 1.00 40.91 246 ASN A CA 1
ATOM 1924 C C . ASN A 1 232 ? 5.124 -68.180 -41.048 1.00 41.38 246 ASN A C 1
ATOM 1925 O O . ASN A 1 232 ? 6.159 -68.510 -40.457 1.00 40.71 246 ASN A O 1
ATOM 1930 N N . THR A 1 233 ? 5.139 -67.474 -42.181 1.00 41.55 247 THR A N 1
ATOM 1931 C CA . THR A 1 233 ? 6.342 -66.815 -42.676 1.00 40.52 247 THR A CA 1
ATOM 1932 C C . THR A 1 233 ? 6.113 -65.330 -42.935 1.00 41.55 247 THR A C 1
ATOM 1933 O O . THR A 1 233 ? 6.959 -64.687 -43.565 1.00 45.96 247 THR A O 1
ATOM 1937 N N . ARG A 1 234 ? 4.993 -64.773 -42.478 1.00 35.80 248 ARG A N 1
ATOM 1938 C CA . ARG A 1 234 ? 4.762 -63.340 -42.593 1.00 35.76 248 ARG A CA 1
ATOM 1939 C C . ARG A 1 234 ? 5.900 -62.567 -41.943 1.00 39.06 248 ARG A C 1
ATOM 1940 O O . ARG A 1 234 ? 6.260 -62.826 -40.791 1.00 40.02 248 ARG A O 1
ATOM 1948 N N . CYS A 1 235 ? 6.470 -61.621 -42.693 1.00 32.36 249 CYS A N 1
ATOM 1949 C CA . CYS A 1 235 ? 7.501 -60.726 -42.174 1.00 37.85 249 CYS A CA 1
ATOM 1950 C C . CYS A 1 235 ? 8.707 -61.504 -41.658 1.00 45.27 249 CYS A C 1
ATOM 1951 O O . CYS A 1 235 ? 9.399 -61.060 -40.739 1.00 48.11 249 CYS A O 1
ATOM 1954 N N . LYS A 1 236 ? 8.952 -62.676 -42.246 1.00 32.89 250 LYS A N 1
ATOM 1955 C CA . LYS A 1 236 ? 9.954 -63.590 -41.710 1.00 41.94 250 LYS A CA 1
ATOM 1956 C C . LYS A 1 236 ? 11.320 -62.923 -41.611 1.00 47.76 250 LYS A C 1
ATOM 1957 O O . LYS A 1 236 ? 11.951 -62.932 -40.548 1.00 35.06 250 LYS A O 1
ATOM 1963 N N . GLU A 1 237 ? 11.785 -62.318 -42.708 1.00 41.97 251 GLU A N 1
ATOM 1964 C CA . GLU A 1 237 ? 13.156 -61.814 -42.740 1.00 42.16 251 GLU A CA 1
ATOM 1965 C C . GLU A 1 237 ? 13.311 -60.535 -41.922 1.00 45.72 251 GLU A C 1
ATOM 1966 O O . GLU A 1 237 ? 14.284 -60.392 -41.173 1.00 45.72 251 GLU A O 1
ATOM 1972 N N . GLU A 1 238 ? 12.372 -59.592 -42.047 1.00 39.11 252 GLU A N 1
ATOM 1973 C CA . GLU A 1 238 ? 12.541 -58.312 -41.369 1.00 39.44 252 GLU A CA 1
ATOM 1974 C C . GLU A 1 238 ? 12.239 -58.397 -39.877 1.00 41.18 252 GLU A C 1
ATOM 1975 O O . GLU A 1 238 ? 12.843 -57.660 -39.090 1.00 39.68 252 GLU A O 1
ATOM 1981 N N . ASN A 1 239 ? 11.322 -59.275 -39.463 1.00 42.89 253 ASN A N 1
ATOM 1982 C CA . ASN A 1 239 ? 11.033 -59.412 -38.040 1.00 36.35 253 ASN A CA 1
ATOM 1983 C C . ASN A 1 239 ? 12.007 -60.344 -37.333 1.00 42.63 253 ASN A C 1
ATOM 1984 O O . ASN A 1 239 ? 12.184 -60.222 -36.117 1.00 40.19 253 ASN A O 1
ATOM 1989 N N . THR A 1 240 ? 12.650 -61.259 -38.061 1.00 40.25 254 THR A N 1
ATOM 1990 C CA . THR A 1 240 ? 13.740 -62.025 -37.466 1.00 40.59 254 THR A CA 1
ATOM 1991 C C . THR A 1 240 ? 14.905 -61.112 -37.115 1.00 41.93 254 THR A C 1
ATOM 1992 O O . THR A 1 240 ? 15.462 -61.195 -36.015 1.00 38.97 254 THR A O 1
ATOM 1996 N N . ILE A 1 241 ? 15.285 -60.232 -38.046 1.00 44.29 255 ILE A N 1
ATOM 1997 C CA . ILE A 1 241 ? 16.328 -59.246 -37.776 1.00 39.37 255 ILE A CA 1
ATOM 1998 C C . ILE A 1 241 ? 15.967 -58.409 -36.555 1.00 45.43 255 ILE A C 1
ATOM 1999 O O . ILE A 1 241 ? 16.827 -58.095 -35.722 1.00 44.40 255 ILE A O 1
ATOM 2004 N N . ILE A 1 242 ? 14.691 -58.039 -36.428 1.00 31.54 256 ILE A N 1
ATOM 2005 C CA . ILE A 1 242 ? 14.255 -57.245 -35.281 1.00 37.87 256 ILE A CA 1
ATOM 2006 C C . ILE A 1 242 ? 14.422 -58.035 -33.987 1.00 35.13 256 ILE A C 1
ATOM 2007 O O . ILE A 1 242 ? 14.951 -57.524 -32.993 1.00 37.13 256 ILE A O 1
ATOM 2012 N N . LEU A 1 243 ? 13.986 -59.300 -33.983 1.00 35.57 257 LEU A N 1
ATOM 2013 C CA . LEU A 1 243 ? 14.113 -60.119 -32.779 1.00 35.18 257 LEU A CA 1
ATOM 2014 C C . LEU A 1 243 ? 15.573 -60.340 -32.409 1.00 41.34 257 LEU A C 1
ATOM 2015 O O . LEU A 1 243 ? 15.925 -60.347 -31.223 1.00 38.41 257 LEU A O 1
ATOM 2020 N N . GLN A 1 244 ? 16.440 -60.517 -33.409 1.00 39.77 258 GLN A N 1
ATOM 2021 C CA . GLN A 1 244 ? 17.854 -60.738 -33.134 1.00 39.56 258 GLN A CA 1
ATOM 2022 C C . GLN A 1 244 ? 18.523 -59.511 -32.526 1.00 42.12 258 GLN A C 1
ATOM 2023 O O . GLN A 1 244 ? 19.616 -59.632 -31.960 1.00 42.52 258 GLN A O 1
ATOM 2029 N N . GLN A 1 245 ? 17.899 -58.339 -32.635 1.00 32.59 259 GLN A N 1
ATOM 2030 C CA . GLN A 1 245 ? 18.333 -57.141 -31.927 1.00 39.82 259 GLN A CA 1
ATOM 2031 C C . GLN A 1 245 ? 17.583 -56.936 -30.621 1.00 37.03 259 GLN A C 1
ATOM 2032 O O . GLN A 1 245 ? 18.193 -56.589 -29.606 1.00 37.47 259 GLN A O 1
ATOM 2038 N N . LEU A 1 246 ? 16.268 -57.157 -30.636 1.00 37.16 260 LEU A N 1
ATOM 2039 C CA . LEU A 1 246 ? 15.421 -56.788 -29.507 1.00 37.44 260 LEU A CA 1
ATOM 2040 C C . LEU A 1 246 ? 15.689 -57.671 -28.296 1.00 38.12 260 LEU A C 1
ATOM 2041 O O . LEU A 1 246 ? 15.867 -57.171 -27.179 1.00 37.27 260 LEU A O 1
ATOM 2046 N N . LEU A 1 247 ? 15.718 -58.987 -28.496 1.00 38.19 261 LEU A N 1
ATOM 2047 C CA . LEU A 1 247 ? 15.925 -59.900 -27.373 1.00 44.39 261 LEU A CA 1
ATOM 2048 C C . LEU A 1 247 ? 17.263 -59.679 -26.676 1.00 39.67 261 LEU A C 1
ATOM 2049 O O . LEU A 1 247 ? 17.278 -59.612 -25.435 1.00 46.09 261 LEU A O 1
ATOM 2054 N N . PRO A 1 248 ? 18.405 -59.577 -27.375 1.00 43.56 262 PRO A N 1
ATOM 2055 C CA . PRO A 1 248 ? 19.651 -59.247 -26.659 1.00 41.04 262 PRO A CA 1
ATOM 2056 C C . PRO A 1 248 ? 19.601 -57.916 -25.926 1.00 45.82 262 PRO A C 1
ATOM 2057 O O . PRO A 1 248 ? 20.191 -57.790 -24.844 1.00 42.22 262 PRO A O 1
ATOM 2061 N N . LEU A 1 249 ? 18.915 -56.912 -26.482 1.00 39.62 263 LEU A N 1
ATOM 2062 C CA . LEU A 1 249 ? 18.804 -55.633 -25.784 1.00 38.28 263 LEU A CA 1
ATOM 2063 C C . LEU A 1 249 ? 18.042 -55.783 -24.474 1.00 31.97 263 LEU A C 1
ATOM 2064 O O . LEU A 1 249 ? 18.399 -55.163 -23.467 1.00 40.16 263 LEU A O 1
ATOM 2069 N N . ARG A 1 250 ? 16.993 -56.608 -24.464 1.00 30.16 264 ARG A N 1
ATOM 2070 C CA . ARG A 1 250 ? 16.257 -56.845 -23.226 1.00 38.60 264 ARG A CA 1
ATOM 2071 C C . ARG A 1 250 ? 17.145 -57.498 -22.175 1.00 37.16 264 ARG A C 1
ATOM 2072 O O . ARG A 1 250 ? 17.092 -57.136 -20.995 1.00 32.03 264 ARG A O 1
ATOM 2080 N N . THR A 1 251 ? 17.973 -58.460 -22.587 1.00 37.70 265 THR A N 1
ATOM 2081 C CA . THR A 1 251 ? 18.893 -59.091 -21.647 1.00 40.76 265 THR A CA 1
ATOM 2082 C C . THR A 1 251 ? 19.916 -58.095 -21.119 1.00 35.00 265 THR A C 1
ATOM 2083 O O . THR A 1 251 ? 20.244 -58.104 -19.927 1.00 37.88 265 THR A O 1
ATOM 2087 N N . LYS A 1 252 ? 20.422 -57.217 -21.988 1.00 34.78 266 LYS A N 1
ATOM 2088 C CA . LYS A 1 252 ? 21.488 -56.315 -21.565 1.00 34.65 266 LYS A CA 1
ATOM 2089 C C . LYS A 1 252 ? 20.990 -55.285 -20.555 1.00 34.94 266 LYS A C 1
ATOM 2090 O O . LYS A 1 252 ? 21.674 -55.008 -19.563 1.00 31.99 266 LYS A O 1
ATOM 2096 N N . VAL A 1 253 ? 19.799 -54.717 -20.766 1.00 38.05 267 VAL A N 1
ATOM 2097 C CA . VAL A 1 253 ? 19.295 -53.763 -19.779 1.00 39.09 267 VAL A CA 1
ATOM 2098 C C . VAL A 1 253 ? 18.918 -54.484 -18.489 1.00 37.01 267 VAL A C 1
ATOM 2099 O O . VAL A 1 253 ? 19.141 -53.964 -17.389 1.00 37.51 267 VAL A O 1
ATOM 2103 N N . ALA A 1 254 ? 18.357 -55.695 -18.598 1.00 34.86 268 ALA A N 1
ATOM 2104 C CA . ALA A 1 254 ? 18.015 -56.464 -17.405 1.00 34.83 268 ALA A CA 1
ATOM 2105 C C . ALA A 1 254 ? 19.255 -56.758 -16.575 1.00 37.80 268 ALA A C 1
ATOM 2106 O O . ALA A 1 254 ? 19.228 -56.644 -15.344 1.00 38.38 268 ALA A O 1
ATOM 2108 N N . LYS A 1 255 ? 20.354 -57.134 -17.236 1.00 36.17 269 LYS A N 1
ATOM 2109 C CA . LYS A 1 255 ? 21.598 -57.411 -16.523 1.00 35.49 269 LYS A CA 1
ATOM 2110 C C . LYS A 1 255 ? 22.208 -56.141 -15.946 1.00 42.42 269 LYS A C 1
ATOM 2111 O O . LYS A 1 255 ? 22.772 -56.167 -14.846 1.00 37.61 269 LYS A O 1
ATOM 2117 N N . LEU A 1 256 ? 22.107 -55.021 -16.669 1.00 38.89 270 LEU A N 1
ATOM 2118 C CA . LEU A 1 256 ? 22.591 -53.754 -16.129 1.00 38.52 270 LEU A CA 1
ATOM 2119 C C . LEU A 1 256 ? 21.857 -53.381 -14.849 1.00 38.57 270 LEU A C 1
ATOM 2120 O O . LEU A 1 256 ? 22.452 -52.812 -13.927 1.00 39.24 270 LEU A O 1
ATOM 2125 N N . LEU A 1 257 ? 20.558 -53.678 -14.781 1.00 44.14 271 LEU A N 1
ATOM 2126 C CA . LEU A 1 257 ? 19.754 -53.363 -13.607 1.00 43.43 271 LEU A CA 1
ATOM 2127 C C . LEU A 1 257 ? 19.943 -54.359 -12.470 1.00 42.88 271 LEU A C 1
ATOM 2128 O O . LEU A 1 257 ? 19.412 -54.131 -11.378 1.00 54.10 271 LEU A O 1
ATOM 2133 N N . GLY A 1 258 ? 20.675 -55.448 -12.695 1.00 43.87 272 GLY A N 1
ATOM 2134 C CA . GLY A 1 258 ? 20.925 -56.437 -11.667 1.00 43.95 272 GLY A CA 1
ATOM 2135 C C . GLY A 1 258 ? 20.123 -57.715 -11.782 1.00 45.82 272 GLY A C 1
ATOM 2136 O O . GLY A 1 258 ? 20.233 -58.572 -10.898 1.00 54.69 272 GLY A O 1
ATOM 2137 N N . TYR A 1 259 ? 19.321 -57.872 -12.829 1.00 43.35 273 TYR A N 1
ATOM 2138 C CA . TYR A 1 259 ? 18.523 -59.074 -13.008 1.00 36.27 273 TYR A CA 1
ATOM 2139 C C . TYR A 1 259 ? 19.248 -60.081 -13.889 1.00 41.12 273 TYR A C 1
ATOM 2140 O O . TYR A 1 259 ? 19.997 -59.716 -14.800 1.00 39.60 273 TYR A O 1
ATOM 2149 N N . SER A 1 260 ? 19.010 -61.364 -13.606 1.00 33.37 274 SER A N 1
ATOM 2150 C CA . SER A 1 260 ? 19.695 -62.426 -14.337 1.00 38.31 274 SER A CA 1
ATOM 2151 C C . SER A 1 260 ? 19.205 -62.512 -15.777 1.00 42.22 274 SER A C 1
ATOM 2152 O O . SER A 1 260 ? 20.007 -62.689 -16.703 1.00 37.29 274 SER A O 1
ATOM 2155 N N . THR A 1 261 ? 17.894 -62.392 -15.985 1.00 39.83 275 THR A N 1
ATOM 2156 C CA . THR A 1 261 ? 17.293 -62.463 -17.310 1.00 37.93 275 THR A CA 1
ATOM 2157 C C . THR A 1 261 ? 16.204 -61.406 -17.421 1.00 34.54 275 THR A C 1
ATOM 2158 O O . THR A 1 261 ? 15.766 -60.820 -16.426 1.00 34.75 275 THR A O 1
ATOM 2162 N N . HIS A 1 262 ? 15.759 -61.167 -18.657 1.00 29.86 276 HIS A N 1
ATOM 2163 C CA . HIS A 1 262 ? 14.619 -60.280 -18.857 1.00 32.12 276 HIS A CA 1
ATOM 2164 C C . HIS A 1 262 ? 13.342 -60.861 -18.264 1.00 31.26 276 HIS A C 1
ATOM 2165 O O . HIS A 1 262 ? 12.490 -60.111 -17.774 1.00 34.46 276 HIS A O 1
ATOM 2172 N N . ALA A 1 263 ? 13.184 -62.186 -18.309 1.00 35.86 277 ALA A N 1
ATOM 2173 C CA . ALA A 1 263 ? 11.996 -62.806 -17.733 1.00 25.99 277 ALA A CA 1
ATOM 2174 C C . ALA A 1 263 ? 11.934 -62.581 -16.227 1.00 32.95 277 ALA A C 1
ATOM 2175 O O . ALA A 1 263 ? 10.859 -62.307 -15.681 1.00 31.79 277 ALA A O 1
ATOM 2177 N N . ASP A 1 264 ? 13.078 -62.682 -15.537 1.00 33.15 278 ASP A N 1
ATOM 2178 C CA . ASP A 1 264 ? 13.117 -62.330 -14.119 1.00 26.63 278 ASP A CA 1
ATOM 2179 C C . ASP A 1 264 ? 12.710 -60.877 -13.915 1.00 33.20 278 ASP A C 1
ATOM 2180 O O . ASP A 1 264 ? 11.982 -60.551 -12.970 1.00 31.66 278 ASP A O 1
ATOM 2185 N N . PHE A 1 265 ? 13.160 -59.998 -14.813 1.00 33.98 279 PHE A N 1
ATOM 2186 C CA . PHE A 1 265 ? 12.869 -58.571 -14.706 1.00 36.07 279 PHE A CA 1
ATOM 2187 C C . PHE A 1 265 ? 11.367 -58.297 -14.745 1.00 30.00 279 PHE A C 1
ATOM 2188 O O . PHE A 1 265 ? 10.836 -57.572 -13.895 1.00 36.17 279 PHE A O 1
ATOM 2196 N N . VAL A 1 266 ? 10.662 -58.865 -15.726 1.00 25.34 280 VAL A N 1
ATOM 2197 C CA . VAL A 1 266 ? 9.244 -58.548 -15.878 1.00 31.59 280 VAL A CA 1
ATOM 2198 C C . VAL A 1 266 ? 8.382 -59.313 -14.875 1.00 28.01 280 VAL A C 1
ATOM 2199 O O . VAL A 1 266 ? 7.316 -58.829 -14.475 1.00 26.53 280 VAL A O 1
ATOM 2203 N N . LEU A 1 267 ? 8.812 -60.504 -14.447 1.00 25.54 281 LEU A N 1
ATOM 2204 C CA . LEU A 1 267 ? 7.995 -61.294 -13.532 1.00 25.96 281 LEU A CA 1
ATOM 2205 C C . LEU A 1 267 ? 7.815 -60.594 -12.192 1.00 37.48 281 LEU A C 1
ATOM 2206 O O . LEU A 1 267 ? 6.815 -60.820 -11.500 1.00 33.49 281 LEU A O 1
ATOM 2211 N N . GLU A 1 268 ? 8.759 -59.732 -11.819 1.00 35.60 282 GLU A N 1
ATOM 2212 C CA . GLU A 1 268 ? 8.658 -59.008 -10.560 1.00 37.16 282 GLU A CA 1
ATOM 2213 C C . GLU A 1 268 ? 7.440 -58.087 -10.525 1.00 36.70 282 GLU A C 1
ATOM 2214 O O . GLU A 1 268 ? 6.939 -57.777 -9.439 1.00 34.38 282 GLU A O 1
ATOM 2220 N N . MET A 1 269 ? 6.940 -57.661 -11.685 1.00 37.21 283 MET A N 1
ATOM 2221 C CA . MET A 1 269 ? 5.755 -56.819 -11.772 1.00 33.53 283 MET A CA 1
ATOM 2222 C C . MET A 1 269 ? 4.472 -57.614 -12.003 1.00 28.12 283 MET A C 1
ATOM 2223 O O . MET A 1 269 ? 3.463 -57.034 -12.421 1.00 35.98 283 MET A O 1
ATOM 2228 N N . ASN A 1 270 ? 4.481 -58.916 -11.730 1.00 34.72 284 ASN A N 1
ATOM 2229 C CA . ASN A 1 270 ? 3.341 -59.778 -12.001 1.00 33.12 284 ASN A CA 1
ATOM 2230 C C . ASN A 1 270 ? 2.986 -60.575 -10.753 1.00 29.55 284 ASN A C 1
ATOM 2231 O O . ASN A 1 270 ? 3.814 -60.775 -9.861 1.00 33.12 284 ASN A O 1
ATOM 2236 N N . THR A 1 271 ? 1.732 -61.033 -10.700 1.00 23.67 285 THR A N 1
ATOM 2237 C CA . THR A 1 271 ? 1.279 -61.791 -9.537 1.00 29.95 285 THR A CA 1
ATOM 2238 C C . THR A 1 271 ? 2.020 -63.116 -9.405 1.00 33.73 285 THR A C 1
ATOM 2239 O O . THR A 1 271 ? 2.136 -63.650 -8.297 1.00 37.30 285 THR A O 1
ATOM 2243 N N . ALA A 1 272 ? 2.529 -63.660 -10.516 1.00 30.63 286 ALA A N 1
ATOM 2244 C CA . ALA A 1 272 ? 3.307 -64.896 -10.457 1.00 33.51 286 ALA A CA 1
ATOM 2245 C C . ALA A 1 272 ? 4.661 -64.693 -9.790 1.00 36.49 286 ALA A C 1
ATOM 2246 O O . ALA A 1 272 ? 5.244 -65.667 -9.301 1.00 36.70 286 ALA A O 1
ATOM 2248 N N . LYS A 1 273 ? 5.180 -63.461 -9.800 1.00 32.11 287 LYS A N 1
ATOM 2249 C CA . LYS A 1 273 ? 6.344 -63.035 -9.026 1.00 36.60 287 LYS A CA 1
ATOM 2250 C C . LYS A 1 273 ? 7.679 -63.548 -9.562 1.00 38.65 287 LYS A C 1
ATOM 2251 O O . LYS A 1 273 ? 8.632 -62.771 -9.666 1.00 37.91 287 LYS A O 1
ATOM 2257 N N . SER A 1 274 ? 7.782 -64.832 -9.908 1.00 40.90 288 SER A N 1
ATOM 2258 C CA . SER A 1 274 ? 9.081 -65.393 -10.262 1.00 34.27 288 SER A CA 1
ATOM 2259 C C . SER A 1 274 ? 8.973 -66.284 -11.495 1.00 32.32 288 SER A C 1
ATOM 2260 O O . SER A 1 274 ? 7.917 -66.841 -11.801 1.00 33.50 288 SER A O 1
ATOM 2263 N N . THR A 1 275 ? 10.103 -66.424 -12.197 1.00 34.43 289 THR A N 1
ATOM 2264 C CA . THR A 1 275 ? 10.156 -67.316 -13.351 1.00 28.83 289 THR A CA 1
ATOM 2265 C C . THR A 1 275 ? 10.067 -68.783 -12.938 1.00 38.90 289 THR A C 1
ATOM 2266 O O . THR A 1 275 ? 9.591 -69.617 -13.717 1.00 30.36 289 THR A O 1
ATOM 2270 N N . SER A 1 276 ? 10.541 -69.127 -11.739 1.00 35.07 290 SER A N 1
ATOM 2271 C CA . SER A 1 276 ? 10.450 -70.518 -11.303 1.00 42.78 290 SER A CA 1
ATOM 2272 C C . SER A 1 276 ? 9.011 -70.904 -10.980 1.00 34.53 290 SER A C 1
ATOM 2273 O O . SER A 1 276 ? 8.646 -72.080 -11.087 1.00 40.23 290 SER A O 1
ATOM 2276 N N . ARG A 1 277 ? 8.178 -69.937 -10.594 1.00 30.86 291 ARG A N 1
ATOM 2277 C CA . ARG A 1 277 ? 6.764 -70.244 -10.422 1.00 42.53 291 ARG A CA 1
ATOM 2278 C C . ARG A 1 277 ? 6.081 -70.420 -11.773 1.00 33.07 291 ARG A C 1
ATOM 2279 O O . ARG A 1 277 ? 5.207 -71.280 -11.923 1.00 34.62 291 ARG A O 1
ATOM 2287 N N . VAL A 1 278 ? 6.467 -69.614 -12.766 1.00 33.38 292 VAL A N 1
ATOM 2288 C CA . VAL A 1 278 ? 5.936 -69.783 -14.118 1.00 30.95 292 VAL A CA 1
ATOM 2289 C C . VAL A 1 278 ? 6.324 -71.148 -14.675 1.00 36.54 292 VAL A C 1
ATOM 2290 O O . VAL A 1 278 ? 5.488 -71.875 -15.226 1.00 30.03 292 VAL A O 1
ATOM 2294 N N . THR A 1 279 ? 7.598 -71.521 -14.526 1.00 37.08 293 THR A N 1
ATOM 2295 C CA . THR A 1 279 ? 8.065 -72.806 -15.041 1.00 32.99 293 THR A CA 1
ATOM 2296 C C . THR A 1 279 ? 7.318 -73.966 -14.396 1.00 37.81 293 THR A C 1
ATOM 2297 O O . THR A 1 279 ? 6.828 -74.865 -15.091 1.00 40.85 293 THR A O 1
ATOM 2301 N N . ALA A 1 280 ? 7.229 -73.967 -13.064 1.00 35.69 294 ALA A N 1
ATOM 2302 C CA . ALA A 1 280 ? 6.488 -75.019 -12.375 1.00 32.07 294 ALA A CA 1
ATOM 2303 C C . ALA A 1 280 ? 5.033 -75.040 -12.820 1.00 39.46 294 ALA A C 1
ATOM 2304 O O . ALA A 1 280 ? 4.441 -76.111 -12.989 1.00 37.18 294 ALA A O 1
ATOM 2306 N N . PHE A 1 281 ? 4.443 -73.862 -13.025 1.00 35.62 295 PHE A N 1
ATOM 2307 C CA . PHE A 1 281 ? 3.046 -73.789 -13.438 1.00 34.92 295 PHE A CA 1
ATOM 2308 C C . PHE A 1 281 ? 2.845 -74.411 -14.816 1.00 38.74 295 PHE A C 1
ATOM 2309 O O . PHE A 1 281 ? 1.955 -75.249 -15.009 1.00 31.53 295 PHE A O 1
ATOM 2317 N N . LEU A 1 282 ? 3.671 -74.015 -15.789 1.00 26.42 296 LEU A N 1
ATOM 2318 C CA . LEU A 1 282 ? 3.514 -74.525 -17.147 1.00 28.51 296 LEU A CA 1
ATOM 2319 C C . LEU A 1 282 ? 3.853 -76.007 -17.233 1.00 36.56 296 LEU A C 1
ATOM 2320 O O . LEU A 1 282 ? 3.143 -76.770 -17.898 1.00 29.37 296 LEU A O 1
ATOM 2325 N N . ASP A 1 283 ? 4.925 -76.433 -16.559 1.00 30.76 297 ASP A N 1
ATOM 2326 C CA . ASP A 1 283 ? 5.367 -77.822 -16.670 1.00 33.40 297 ASP A CA 1
ATOM 2327 C C . ASP A 1 283 ? 4.382 -78.776 -16.012 1.00 38.11 297 ASP A C 1
ATOM 2328 O O . ASP A 1 283 ? 4.168 -79.890 -16.507 1.00 40.16 297 ASP A O 1
ATOM 2333 N N A ASP A 1 284 ? 3.784 -78.369 -14.887 0.53 36.54 298 ASP A N 1
ATOM 2334 N N B ASP A 1 284 ? 3.772 -78.364 -14.900 0.47 36.55 298 ASP A N 1
ATOM 2335 C CA A ASP A 1 284 ? 2.800 -79.221 -14.223 0.53 40.74 298 ASP A CA 1
ATOM 2336 C CA B ASP A 1 284 ? 2.807 -79.231 -14.236 0.47 40.74 298 ASP A CA 1
ATOM 2337 C C A ASP A 1 284 ? 1.534 -79.350 -15.059 0.53 41.55 298 ASP A C 1
ATOM 2338 C C B ASP A 1 284 ? 1.523 -79.349 -15.047 0.47 41.55 298 ASP A C 1
ATOM 2339 O O A ASP A 1 284 ? 0.991 -80.451 -15.210 0.53 41.75 298 ASP A O 1
ATOM 2340 O O B ASP A 1 284 ? 0.955 -80.441 -15.165 0.47 41.75 298 ASP A O 1
ATOM 2349 N N . LEU A 1 285 ? 1.047 -78.233 -15.603 1.00 41.22 299 LEU A N 1
ATOM 2350 C CA . LEU A 1 285 ? -0.120 -78.281 -16.477 1.00 35.04 299 LEU A CA 1
ATOM 2351 C C . LEU A 1 285 ? 0.162 -79.135 -17.708 1.00 45.20 299 LEU A C 1
ATOM 2352 O O . LEU A 1 285 ? -0.691 -79.921 -18.138 1.00 35.64 299 LEU A O 1
ATOM 2357 N N . SER A 1 286 ? 1.368 -79.015 -18.269 1.00 33.71 300 SER A N 1
ATOM 2358 C CA . SER A 1 286 ? 1.732 -79.810 -19.435 1.00 37.22 300 SER A CA 1
ATOM 2359 C C . SER A 1 286 ? 1.709 -81.301 -19.116 1.00 40.28 300 SER A C 1
ATOM 2360 O O . SER A 1 286 ? 1.260 -82.110 -19.935 1.00 40.32 300 SER A O 1
ATOM 2363 N N . GLN A 1 287 ? 2.197 -81.684 -17.931 1.00 33.82 301 GLN A N 1
ATOM 2364 C CA . GLN A 1 287 ? 2.165 -83.091 -17.537 1.00 44.83 301 GLN A CA 1
ATOM 2365 C C . GLN A 1 287 ? 0.735 -83.604 -17.404 1.00 38.10 301 GLN A C 1
ATOM 2366 O O . GLN A 1 287 ? 0.428 -84.720 -17.837 1.00 44.06 301 GLN A O 1
ATOM 2372 N N . LYS A 1 288 ? -0.156 -82.808 -16.805 1.00 39.51 302 LYS A N 1
ATOM 2373 C CA . LYS A 1 288 ? -1.538 -83.252 -16.639 1.00 41.60 302 LYS A CA 1
ATOM 2374 C C . LYS A 1 288 ? -2.264 -83.366 -17.972 1.00 42.63 302 LYS A C 1
ATOM 2375 O O . LYS A 1 288 ? -3.147 -84.218 -18.125 1.00 40.49 302 LYS A O 1
ATOM 2381 N N . LEU A 1 289 ? -1.908 -82.528 -18.940 1.00 30.80 303 LEU A N 1
ATOM 2382 C CA . LEU A 1 289 ? -2.549 -82.532 -20.245 1.00 35.10 303 LEU A CA 1
ATOM 2383 C C . LEU A 1 289 ? -1.944 -83.548 -21.203 1.00 38.57 303 LEU A C 1
ATOM 2384 O O . LEU A 1 289 ? -2.514 -83.774 -22.275 1.00 47.23 303 LEU A O 1
ATOM 2389 N N . LYS A 1 290 ? -0.808 -84.150 -20.848 1.00 40.44 304 LYS A N 1
ATOM 2390 C CA . LYS A 1 290 ? -0.119 -85.050 -21.772 1.00 42.41 304 LYS A CA 1
ATOM 2391 C C . LYS A 1 290 ? -0.995 -86.200 -22.258 1.00 39.24 304 LYS A C 1
ATOM 2392 O O . LYS A 1 290 ? -1.064 -86.410 -23.482 1.00 43.78 304 LYS A O 1
ATOM 2398 N N . PRO A 1 291 ? -1.683 -86.970 -21.400 1.00 37.21 305 PRO A N 1
ATOM 2399 C CA . PRO A 1 291 ? -2.512 -88.064 -21.937 1.00 43.54 305 PRO A CA 1
ATOM 2400 C C . PRO A 1 291 ? -3.674 -87.579 -22.786 1.00 45.40 305 PRO A C 1
ATOM 2401 O O . PRO A 1 291 ? -4.077 -88.285 -23.719 1.00 44.86 305 PRO A O 1
ATOM 2405 N N . LEU A 1 292 ? -4.227 -86.400 -22.490 1.00 33.28 306 LEU A N 1
ATOM 2406 C CA . LEU A 1 292 ? -5.264 -85.826 -23.343 1.00 36.57 306 LEU A CA 1
ATOM 2407 C C . LEU A 1 292 ? -4.717 -85.516 -24.732 1.00 42.45 306 LEU A C 1
ATOM 2408 O O . LEU A 1 292 ? -5.357 -85.816 -25.746 1.00 39.82 306 LEU A O 1
ATOM 2413 N N . GLY A 1 293 ? -3.538 -84.892 -24.793 1.00 47.72 307 GLY A N 1
ATOM 2414 C CA . GLY A 1 293 ? -2.922 -84.620 -26.081 1.00 37.85 307 GLY A CA 1
ATOM 2415 C C . GLY A 1 293 ? -2.646 -85.884 -26.872 1.00 40.26 307 GLY A C 1
ATOM 2416 O O . GLY A 1 293 ? -2.778 -85.903 -28.098 1.00 37.05 307 GLY A O 1
ATOM 2417 N N . GLU A 1 294 ? -2.260 -86.959 -26.182 1.00 42.48 308 GLU A N 1
ATOM 2418 C CA . GLU A 1 294 ? -1.991 -88.214 -26.875 1.00 42.68 308 GLU A CA 1
ATOM 2419 C C . GLU A 1 294 ? -3.272 -88.817 -27.441 1.00 42.17 308 GLU A C 1
ATOM 2420 O O . GLU A 1 294 ? -3.283 -89.311 -28.574 1.00 37.21 308 GLU A O 1
ATOM 2426 N N . ALA A 1 295 ? -4.361 -88.783 -26.667 1.00 39.05 309 ALA A N 1
ATOM 2427 C CA . ALA A 1 295 ? -5.624 -89.337 -27.148 1.00 48.02 309 ALA A CA 1
ATOM 2428 C C . ALA A 1 295 ? -6.192 -88.506 -28.293 1.00 42.25 309 ALA A C 1
ATOM 2429 O O . ALA A 1 295 ? -6.723 -89.057 -29.265 1.00 42.65 309 ALA A O 1
ATOM 2431 N N . GLU A 1 296 ? -6.083 -87.181 -28.204 1.00 40.31 310 GLU A N 1
ATOM 2432 C CA . GLU A 1 296 ? -6.603 -86.334 -29.273 1.00 33.81 310 GLU A CA 1
ATOM 2433 C C . GLU A 1 296 ? -5.776 -86.479 -30.543 1.00 41.13 310 GLU A C 1
ATOM 2434 O O . GLU A 1 296 ? -6.328 -86.513 -31.649 1.00 41.38 310 GLU A O 1
ATOM 2440 N N . ARG A 1 297 ? -4.450 -86.571 -30.405 1.00 37.89 311 ARG A N 1
ATOM 2441 C CA . ARG A 1 297 ? -3.607 -86.768 -31.577 1.00 36.78 311 ARG A CA 1
ATOM 2442 C C . ARG A 1 297 ? -3.862 -88.129 -32.214 1.00 40.93 311 ARG A C 1
ATOM 2443 O O . ARG A 1 297 ? -3.784 -88.264 -33.441 1.00 37.41 311 ARG A O 1
ATOM 2451 N N . GLU A 1 298 ? -4.165 -89.144 -31.399 1.00 38.34 312 GLU A N 1
ATOM 2452 C CA . GLU A 1 298 ? -4.457 -90.467 -31.942 1.00 41.49 312 GLU A CA 1
ATOM 2453 C C . GLU A 1 298 ? -5.782 -90.473 -32.694 1.00 38.34 312 GLU A C 1
ATOM 2454 O O . GLU A 1 298 ? -5.900 -91.105 -33.751 1.00 47.90 312 GLU A O 1
ATOM 2460 N N . PHE A 1 299 ? -6.791 -89.777 -32.167 1.00 39.64 313 PHE A N 1
ATOM 2461 C CA . PHE A 1 299 ? -8.066 -89.677 -32.868 1.00 39.97 313 PHE A CA 1
ATOM 2462 C C . PHE A 1 299 ? -7.932 -88.869 -34.153 1.00 36.17 313 PHE A C 1
ATOM 2463 O O . PHE A 1 299 ? -8.540 -89.211 -35.173 1.00 44.50 313 PHE A O 1
ATOM 2471 N N . ILE A 1 300 ? -7.147 -87.792 -34.126 1.00 35.79 314 ILE A N 1
ATOM 2472 C CA . ILE A 1 300 ? -6.954 -86.986 -35.329 1.00 34.93 314 ILE A CA 1
ATOM 2473 C C . ILE A 1 300 ? -6.246 -87.797 -36.407 1.00 38.65 314 ILE A C 1
ATOM 2474 O O . ILE A 1 300 ? -6.630 -87.768 -37.583 1.00 46.34 314 ILE A O 1
ATOM 2479 N N . LEU A 1 301 ? -5.207 -88.539 -36.025 1.00 37.66 315 LEU A N 1
ATOM 2480 C CA . LEU A 1 301 ? -4.453 -89.312 -37.005 1.00 39.57 315 LEU A CA 1
ATOM 2481 C C . LEU A 1 301 ? -5.314 -90.410 -37.623 1.00 42.30 315 LEU A C 1
ATOM 2482 O O . LEU A 1 301 ? -5.186 -90.710 -38.815 1.00 42.46 315 LEU A O 1
ATOM 2487 N N . ASN A 1 302 ? -6.196 -91.021 -36.829 1.00 43.11 316 ASN A N 1
ATOM 2488 C CA . ASN A 1 302 ? -7.118 -92.008 -37.382 1.00 47.63 316 ASN A CA 1
ATOM 2489 C C . ASN A 1 302 ? -8.108 -91.362 -38.345 1.00 40.26 316 ASN A C 1
ATOM 2490 O O . ASN A 1 302 ? -8.420 -91.933 -39.396 1.00 44.82 316 ASN A O 1
ATOM 2495 N N . LEU A 1 303 ? -8.613 -90.174 -38.004 1.00 40.41 317 LEU A N 1
ATOM 2496 C CA . LEU A 1 303 ? -9.478 -89.442 -38.925 1.00 45.66 317 LEU A CA 1
ATOM 2497 C C . LEU A 1 303 ? -8.758 -89.125 -40.229 1.00 40.80 317 LEU A C 1
ATOM 2498 O O . LEU A 1 303 ? -9.333 -89.266 -41.314 1.00 42.52 317 LEU A O 1
ATOM 2503 N N . LYS A 1 304 ? -7.502 -88.678 -40.142 1.00 42.90 318 LYS A N 1
ATOM 2504 C CA . LYS A 1 304 ? -6.748 -88.347 -41.346 1.00 39.15 318 LYS A CA 1
ATOM 2505 C C . LYS A 1 304 ? -6.492 -89.586 -42.196 1.00 49.16 318 LYS A C 1
ATOM 2506 O O . LYS A 1 304 ? -6.601 -89.533 -43.426 1.00 52.74 318 LYS A O 1
ATOM 2512 N N . LYS A 1 305 ? -6.151 -90.712 -41.561 1.00 43.68 319 LYS A N 1
ATOM 2513 C CA . LYS A 1 305 ? -5.924 -91.938 -42.320 1.00 44.84 319 LYS A CA 1
ATOM 2514 C C . LYS A 1 305 ? -7.191 -92.386 -43.036 1.00 46.93 319 LYS A C 1
ATOM 2515 O O . LYS A 1 305 ? -7.138 -92.834 -44.187 1.00 55.90 319 LYS A O 1
ATOM 2521 N N . LYS A 1 306 ? -8.343 -92.273 -42.371 1.00 50.11 320 LYS A N 1
ATOM 2522 C CA . LYS A 1 306 ? -9.596 -92.656 -43.011 1.00 47.91 320 LYS A CA 1
ATOM 2523 C C . LYS A 1 306 ? -9.946 -91.715 -44.158 1.00 53.15 320 LYS A C 1
ATOM 2524 O O . LYS A 1 306 ? -10.343 -92.168 -45.238 1.00 51.08 320 LYS A O 1
ATOM 2530 N N . GLU A 1 307 ? -9.803 -90.404 -43.946 1.00 47.12 321 GLU A N 1
ATOM 2531 C CA . GLU A 1 307 ? -10.152 -89.447 -44.993 1.00 42.15 321 GLU A CA 1
ATOM 2532 C C . GLU A 1 307 ? -9.215 -89.560 -46.189 1.00 47.34 321 GLU A C 1
ATOM 2533 O O . GLU A 1 307 ? -9.654 -89.438 -47.338 1.00 61.27 321 GLU A O 1
ATOM 2539 N N . CYS A 1 308 ? -7.924 -89.799 -45.946 1.00 44.93 322 CYS A N 1
ATOM 2540 C CA . CYS A 1 308 ? -7.004 -90.018 -47.057 1.00 50.75 322 CYS A CA 1
ATOM 2541 C C . CYS A 1 308 ? -7.321 -91.309 -47.801 1.00 59.65 322 CYS A C 1
ATOM 2542 O O . CYS A 1 308 ? -7.114 -91.393 -49.017 1.00 59.42 322 CYS A O 1
ATOM 2545 N N . LYS A 1 309 ? -7.823 -92.320 -47.092 1.00 60.88 323 LYS A N 1
ATOM 2546 C CA . LYS A 1 309 ? -8.236 -93.556 -47.748 1.00 55.90 323 LYS A CA 1
ATOM 2547 C C . LYS A 1 309 ? -9.523 -93.353 -48.541 1.00 62.53 323 LYS A C 1
ATOM 2548 O O . LYS A 1 309 ? -9.595 -93.694 -49.728 1.00 60.29 323 LYS A O 1
ATOM 2554 N N . ASP A 1 310 ? -10.552 -92.799 -47.897 1.00 59.48 324 ASP A N 1
ATOM 2555 C CA . ASP A 1 310 ? -11.861 -92.659 -48.526 1.00 60.70 324 ASP A CA 1
ATOM 2556 C C . ASP A 1 310 ? -11.864 -91.677 -49.692 1.00 71.92 324 ASP A C 1
ATOM 2557 O O . ASP A 1 310 ? -12.789 -91.715 -50.510 1.00 69.88 324 ASP A O 1
ATOM 2562 N N . ARG A 1 311 ? -10.862 -90.798 -49.788 1.00 69.79 325 ARG A N 1
ATOM 2563 C CA . ARG A 1 311 ? -10.804 -89.806 -50.852 1.00 63.91 325 ARG A CA 1
ATOM 2564 C C . ARG A 1 311 ? -9.720 -90.071 -51.887 1.00 71.96 325 ARG A C 1
ATOM 2565 O O . ARG A 1 311 ? -9.751 -89.457 -52.958 1.00 73.33 325 ARG A O 1
ATOM 2573 N N . GLY A 1 312 ? -8.771 -90.960 -51.608 1.00 67.81 326 GLY A N 1
ATOM 2574 C CA . GLY A 1 312 ? -7.704 -91.242 -52.542 1.00 68.33 326 GLY A CA 1
ATOM 2575 C C . GLY A 1 312 ? -6.441 -90.435 -52.339 1.00 72.32 326 GLY A C 1
ATOM 2576 O O . GLY A 1 312 ? -5.490 -90.601 -53.115 1.00 72.12 326 GLY A O 1
ATOM 2577 N N . PHE A 1 313 ? -6.403 -89.558 -51.338 1.00 69.66 327 PHE A N 1
ATOM 2578 C CA . PHE A 1 313 ? -5.219 -88.758 -51.063 1.00 62.27 327 PHE A CA 1
ATOM 2579 C C . PHE A 1 313 ? -4.061 -89.635 -50.592 1.00 66.57 327 PHE A C 1
ATOM 2580 O O . PHE A 1 313 ? -4.237 -90.789 -50.193 1.00 65.31 327 PHE A O 1
ATOM 2588 N N . GLU A 1 314 ? -2.860 -89.065 -50.642 1.00 73.98 328 GLU A N 1
ATOM 2589 C CA . GLU A 1 314 ? -1.698 -89.702 -50.043 1.00 81.68 328 GLU A CA 1
ATOM 2590 C C . GLU A 1 314 ? -1.720 -89.506 -48.530 1.00 80.25 328 GLU A C 1
ATOM 2591 O O . GLU A 1 314 ? -2.243 -88.511 -48.019 1.00 77.20 328 GLU A O 1
ATOM 2597 N N . TYR A 1 315 ? -1.144 -90.469 -47.812 1.00 65.75 329 TYR A N 1
ATOM 2598 C CA . TYR A 1 315 ? -1.136 -90.477 -46.351 1.00 65.85 329 TYR A CA 1
ATOM 2599 C C . TYR A 1 315 ? 0.306 -90.500 -45.856 1.00 69.26 329 TYR A C 1
ATOM 2600 O O . TYR A 1 315 ? 0.990 -91.523 -45.975 1.00 59.63 329 TYR A O 1
ATOM 2609 N N . ASP A 1 316 ? 0.772 -89.377 -45.299 1.00 59.27 330 ASP A N 1
ATOM 2610 C CA . ASP A 1 316 ? 2.142 -89.308 -44.798 1.00 57.33 330 ASP A CA 1
ATOM 2611 C C . ASP A 1 316 ? 2.301 -89.900 -43.402 1.00 53.47 330 ASP A C 1
ATOM 2612 O O . ASP A 1 316 ? 3.434 -90.024 -42.927 1.00 61.70 330 ASP A O 1
ATOM 2617 N N . GLY A 1 317 ? 1.207 -90.259 -42.735 1.00 61.03 331 GLY A N 1
ATOM 2618 C CA . GLY A 1 317 ? 1.281 -90.887 -41.432 1.00 51.53 331 GLY A CA 1
ATOM 2619 C C . GLY A 1 317 ? 1.557 -89.963 -40.267 1.00 54.10 331 GLY A C 1
ATOM 2620 O O . GLY A 1 317 ? 1.872 -90.450 -39.176 1.00 56.86 331 GLY A O 1
ATOM 2621 N N . LYS A 1 318 ? 1.445 -88.648 -40.450 1.00 49.52 332 LYS A N 1
ATOM 2622 C CA . LYS A 1 318 ? 1.706 -87.706 -39.373 1.00 49.59 332 LYS A CA 1
ATOM 2623 C C . LYS A 1 318 ? 0.660 -86.601 -39.399 1.00 57.27 332 LYS A C 1
ATOM 2624 O O . LYS A 1 318 ? -0.048 -86.408 -40.391 1.00 51.50 332 LYS A O 1
ATOM 2630 N N . ILE A 1 319 ? 0.575 -85.875 -38.288 1.00 53.47 333 ILE A N 1
ATOM 2631 C CA . ILE A 1 319 ? -0.248 -84.674 -38.196 1.00 47.80 333 ILE A CA 1
ATOM 2632 C C . ILE A 1 319 ? 0.638 -83.482 -38.536 1.00 50.92 333 ILE A C 1
ATOM 2633 O O . ILE A 1 319 ? 1.499 -83.092 -37.744 1.00 46.00 333 ILE A O 1
ATOM 2638 N N . ASN A 1 320 ? 0.432 -82.900 -39.710 1.00 41.40 334 ASN A N 1
ATOM 2639 C CA . ASN A 1 320 ? 1.175 -81.699 -40.045 1.00 45.14 334 ASN A CA 1
ATOM 2640 C C . ASN A 1 320 ? 0.490 -80.472 -39.453 1.00 45.27 334 ASN A C 1
ATOM 2641 O O . ASN A 1 320 ? -0.682 -80.506 -39.070 1.00 43.28 334 ASN A O 1
ATOM 2646 N N . ALA A 1 321 ? 1.248 -79.374 -39.376 1.00 40.33 335 ALA A N 1
ATOM 2647 C CA . ALA A 1 321 ? 0.703 -78.136 -38.826 1.00 41.06 335 ALA A CA 1
ATOM 2648 C C . ALA A 1 321 ? -0.558 -77.694 -39.559 1.00 40.20 335 ALA A C 1
ATOM 2649 O O . ALA A 1 321 ? -1.465 -77.125 -38.941 1.00 37.98 335 ALA A O 1
ATOM 2651 N N . TRP A 1 322 ? -0.637 -77.945 -40.864 1.00 36.95 336 TRP A N 1
ATOM 2652 C CA . TRP A 1 322 ? -1.809 -77.560 -41.637 1.00 43.17 336 TRP A CA 1
ATOM 2653 C C . TRP A 1 322 ? -2.947 -78.571 -41.555 1.00 39.86 336 TRP A C 1
ATOM 2654 O O . TRP A 1 322 ? -3.972 -78.375 -42.217 1.00 40.43 336 TRP A O 1
ATOM 2665 N N . ASP A 1 323 ? -2.798 -79.640 -40.771 1.00 40.04 337 ASP A N 1
ATOM 2666 C CA . ASP A 1 323 ? -3.872 -80.598 -40.546 1.00 36.03 337 ASP A CA 1
ATOM 2667 C C . ASP A 1 323 ? -4.634 -80.351 -39.251 1.00 39.63 337 ASP A C 1
ATOM 2668 O O . ASP A 1 323 ? -5.728 -80.903 -39.079 1.00 32.87 337 ASP A O 1
ATOM 2673 N N . LEU A 1 324 ? -4.093 -79.532 -38.347 1.00 33.68 338 LEU A N 1
ATOM 2674 C CA . LEU A 1 324 ? -4.562 -79.530 -36.965 1.00 32.12 338 LEU A CA 1
ATOM 2675 C C . LEU A 1 324 ? -5.961 -78.933 -36.851 1.00 36.05 338 LEU A C 1
ATOM 2676 O O . LEU A 1 324 ? -6.878 -79.572 -36.322 1.00 29.48 338 LEU A O 1
ATOM 2681 N N . TYR A 1 325 ? -6.143 -77.699 -37.339 1.00 35.05 339 TYR A N 1
ATOM 2682 C CA . TYR A 1 325 ? -7.449 -77.051 -37.233 1.00 32.38 339 TYR A CA 1
ATOM 2683 C C . TYR A 1 325 ? -8.516 -77.822 -38.000 1.00 29.08 339 TYR A C 1
ATOM 2684 O O . TYR A 1 325 ? -9.671 -77.899 -37.565 1.00 35.16 339 TYR A O 1
ATOM 2693 N N . TYR A 1 326 ? -8.146 -78.404 -39.141 1.00 30.06 340 TYR A N 1
ATOM 2694 C CA . TYR A 1 326 ? -9.114 -79.116 -39.973 1.00 30.94 340 TYR A CA 1
ATOM 2695 C C . TYR A 1 326 ? -9.716 -80.303 -39.230 1.00 35.77 340 TYR A C 1
ATOM 2696 O O . TYR A 1 326 ? -10.940 -80.485 -39.211 1.00 37.32 340 TYR A O 1
ATOM 2705 N N . TYR A 1 327 ? -8.871 -81.125 -38.610 1.00 35.31 341 TYR A N 1
ATOM 2706 C CA . TYR A 1 327 ? -9.357 -82.322 -37.938 1.00 33.38 341 TYR A CA 1
ATOM 2707 C C . TYR A 1 327 ? -9.844 -82.052 -36.520 1.00 33.73 341 TYR A C 1
ATOM 2708 O O . TYR A 1 327 ? -10.628 -82.849 -35.993 1.00 38.19 341 TYR A O 1
ATOM 2717 N N . MET A 1 328 ? -9.409 -80.957 -35.889 1.00 34.03 342 MET A N 1
ATOM 2718 C CA . MET A 1 328 ? -10.070 -80.519 -34.664 1.00 31.90 342 MET A CA 1
ATOM 2719 C C . MET A 1 328 ? -11.514 -80.135 -34.946 1.00 33.61 342 MET A C 1
ATOM 2720 O O . MET A 1 328 ? -12.414 -80.417 -34.143 1.00 32.58 342 MET A O 1
ATOM 2725 N N . THR A 1 329 ? -11.747 -79.472 -36.080 1.00 29.17 343 THR A N 1
ATOM 2726 C CA . THR A 1 329 ? -13.110 -79.161 -36.491 1.00 31.85 343 THR A CA 1
ATOM 2727 C C . THR A 1 329 ? -13.907 -80.436 -36.726 1.00 32.18 343 THR A C 1
ATOM 2728 O O . THR A 1 329 ? -15.065 -80.538 -36.304 1.00 31.77 343 THR A O 1
ATOM 2732 N N . GLN A 1 330 ? -13.294 -81.422 -37.389 1.00 31.11 344 GLN A N 1
ATOM 2733 C CA . GLN A 1 330 ? -13.937 -82.720 -37.576 1.00 32.24 344 GLN A CA 1
ATOM 2734 C C . GLN A 1 330 ? -14.260 -83.376 -36.242 1.00 34.76 344 GLN A C 1
ATOM 2735 O O . GLN A 1 330 ? -15.333 -83.969 -36.078 1.00 42.24 344 GLN A O 1
ATOM 2741 N N . THR A 1 331 ? -13.336 -83.292 -35.280 1.00 38.19 345 THR A N 1
ATOM 2742 C CA . THR A 1 331 ? -13.584 -83.867 -33.960 1.00 33.88 345 THR A CA 1
ATOM 2743 C C . THR A 1 331 ? -14.822 -83.253 -33.323 1.00 33.90 345 THR A C 1
ATOM 2744 O O . THR A 1 331 ? -15.655 -83.963 -32.746 1.00 39.26 345 THR A O 1
ATOM 2748 N N . GLU A 1 332 ? -14.968 -81.934 -33.437 1.00 33.99 346 GLU A N 1
ATOM 2749 C CA . GLU A 1 332 ? -16.123 -81.254 -32.862 1.00 33.49 346 GLU A CA 1
ATOM 2750 C C . GLU A 1 332 ? -17.418 -81.686 -33.542 1.00 39.78 346 GLU A C 1
ATOM 2751 O O . GLU A 1 332 ? -18.438 -81.901 -32.875 1.00 40.46 346 GLU A O 1
ATOM 2757 N N . GLU A 1 333 ? -17.395 -81.824 -34.872 1.00 30.82 347 GLU A N 1
ATOM 2758 C CA . GLU A 1 333 ? -18.590 -82.257 -35.592 1.00 34.71 347 GLU A CA 1
ATOM 2759 C C . GLU A 1 333 ? -18.976 -83.682 -35.223 1.00 38.29 347 GLU A C 1
ATOM 2760 O O . GLU A 1 333 ? -20.161 -83.985 -35.040 1.00 44.84 347 GLU A O 1
ATOM 2766 N N . LEU A 1 334 ? -17.993 -84.574 -35.108 1.00 41.95 348 LEU A N 1
ATOM 2767 C CA . LEU A 1 334 ? -18.308 -85.983 -34.893 1.00 34.08 348 LEU A CA 1
ATOM 2768 C C . LEU A 1 334 ? -18.665 -86.270 -33.440 1.00 42.50 348 LEU A C 1
ATOM 2769 O O . LEU A 1 334 ? -19.618 -87.008 -33.168 1.00 39.54 348 LEU A O 1
ATOM 2774 N N . LYS A 1 335 ? -17.919 -85.702 -32.493 1.00 33.05 349 LYS A N 1
ATOM 2775 C CA . LYS A 1 335 ? -18.121 -86.036 -31.090 1.00 42.45 349 LYS A CA 1
ATOM 2776 C C . LYS A 1 335 ? -19.195 -85.195 -30.413 1.00 45.99 349 LYS A C 1
ATOM 2777 O O . LYS A 1 335 ? -19.704 -85.603 -29.363 1.00 48.04 349 LYS A O 1
ATOM 2783 N N . TYR A 1 336 ? -19.555 -84.036 -30.974 1.00 43.18 350 TYR A N 1
ATOM 2784 C CA . TYR A 1 336 ? -20.544 -83.175 -30.335 1.00 33.52 350 TYR A CA 1
ATOM 2785 C C . TYR A 1 336 ? -21.606 -82.652 -31.296 1.00 40.63 350 TYR A C 1
ATOM 2786 O O . TYR A 1 336 ? -22.415 -81.804 -30.900 1.00 44.91 350 TYR A O 1
ATOM 2795 N N . SER A 1 337 ? -21.633 -83.141 -32.538 1.00 37.70 351 SER A N 1
ATOM 2796 C CA . SER A 1 337 ? -22.676 -82.805 -33.509 1.00 39.78 351 SER A CA 1
ATOM 2797 C C . SER A 1 337 ? -22.756 -81.303 -33.777 1.00 37.65 351 SER A C 1
ATOM 2798 O O . SER A 1 337 ? -23.816 -80.784 -34.128 1.00 45.49 351 SER A O 1
ATOM 2801 N N . ILE A 1 338 ? -21.644 -80.591 -33.622 1.00 38.71 352 ILE A N 1
ATOM 2802 C CA . ILE A 1 338 ? -21.618 -79.139 -33.764 1.00 40.26 352 ILE A CA 1
ATOM 2803 C C . ILE A 1 338 ? -21.129 -78.797 -35.166 1.00 46.15 352 ILE A C 1
ATOM 2804 O O . ILE A 1 338 ? -19.969 -79.049 -35.512 1.00 41.05 352 ILE A O 1
ATOM 2809 N N . ASP A 1 339 ? -22.019 -78.219 -35.969 1.00 42.24 353 ASP A N 1
ATOM 2810 C CA . ASP A 1 339 ? -21.673 -77.609 -37.250 1.00 37.95 353 ASP A CA 1
ATOM 2811 C C . ASP A 1 339 ? -21.682 -76.100 -37.025 1.00 46.02 353 ASP A C 1
ATOM 2812 O O . ASP A 1 339 ? -22.746 -75.479 -36.949 1.00 35.66 353 ASP A O 1
ATOM 2817 N N . GLN A 1 340 ? -20.486 -75.511 -36.912 1.00 40.86 354 GLN A N 1
ATOM 2818 C CA . GLN A 1 340 ? -20.382 -74.084 -36.624 1.00 38.26 354 GLN A CA 1
ATOM 2819 C C . GLN A 1 340 ? -21.094 -73.243 -37.674 1.00 34.60 354 GLN A C 1
ATOM 2820 O O . GLN A 1 340 ? -21.637 -72.181 -37.351 1.00 33.14 354 GLN A O 1
ATOM 2826 N N . GLU A 1 341 ? -21.113 -73.700 -38.928 1.00 33.60 355 GLU A N 1
ATOM 2827 C CA . GLU A 1 341 ? -21.726 -72.922 -39.999 1.00 33.16 355 GLU A CA 1
ATOM 2828 C C . GLU A 1 341 ? -23.247 -72.984 -39.962 1.00 36.10 355 GLU A C 1
ATOM 2829 O O . GLU A 1 341 ? -23.909 -72.057 -40.440 1.00 42.79 355 GLU A O 1
ATOM 2835 N N . PHE A 1 342 ? -23.818 -74.057 -39.414 1.00 40.49 356 PHE A N 1
ATOM 2836 C CA . PHE A 1 342 ? -25.249 -74.064 -39.124 1.00 37.66 356 PHE A CA 1
ATOM 2837 C C . PHE A 1 342 ? -25.554 -73.254 -37.872 1.00 34.97 356 PHE A C 1
ATOM 2838 O O . PHE A 1 342 ? -26.524 -72.489 -37.839 1.00 38.28 356 PHE A O 1
ATOM 2846 N N . LEU A 1 343 ? -24.726 -73.413 -36.839 1.00 34.55 357 LEU A N 1
ATOM 2847 C CA . LEU A 1 343 ? -24.968 -72.744 -35.567 1.00 32.59 357 LEU A CA 1
ATOM 2848 C C . LEU A 1 343 ? -24.979 -71.225 -35.720 1.00 39.50 357 LEU A C 1
ATOM 2849 O O . LEU A 1 343 ? -25.751 -70.532 -35.046 1.00 28.34 357 LEU A O 1
ATOM 2854 N N . LYS A 1 344 ? -24.140 -70.686 -36.611 1.00 32.03 358 LYS A N 1
ATOM 2855 C CA . LYS A 1 344 ? -24.039 -69.234 -36.736 1.00 29.85 358 LYS A CA 1
ATOM 2856 C C . LYS A 1 344 ? -25.336 -68.598 -37.218 1.00 28.70 358 LYS A C 1
ATOM 2857 O O . LYS A 1 344 ? -25.530 -67.392 -37.023 1.00 30.68 358 LYS A O 1
ATOM 2863 N N . GLU A 1 345 ? -26.218 -69.372 -37.853 1.00 29.60 359 GLU A N 1
ATOM 2864 C CA . GLU A 1 345 ? -27.516 -68.848 -38.259 1.00 30.38 359 GLU A CA 1
ATOM 2865 C C . GLU A 1 345 ? -28.339 -68.370 -37.070 1.00 31.98 359 GLU A C 1
ATOM 2866 O O . GLU A 1 345 ? -29.264 -67.573 -37.250 1.00 32.22 359 GLU A O 1
ATOM 2872 N N . TYR A 1 346 ? -28.033 -68.846 -35.867 1.00 29.48 360 TYR A N 1
ATOM 2873 C CA . TYR A 1 346 ? -28.761 -68.467 -34.668 1.00 29.32 360 TYR A CA 1
ATOM 2874 C C . TYR A 1 346 ? -28.107 -67.323 -33.917 1.00 30.83 360 TYR A C 1
ATOM 2875 O O . TYR A 1 346 ? -28.651 -66.877 -32.904 1.00 28.39 360 TYR A O 1
ATOM 2884 N N . PHE A 1 347 ? -26.963 -66.825 -34.385 1.00 30.02 361 PHE A N 1
ATOM 2885 C CA . PHE A 1 347 ? -26.274 -65.708 -33.742 1.00 28.34 361 PHE A CA 1
ATOM 2886 C C . PHE A 1 347 ? -26.114 -64.524 -34.695 1.00 27.43 361 PHE A C 1
ATOM 2887 O O . PHE A 1 347 ? -24.988 -64.105 -34.979 1.00 28.93 361 PHE A O 1
ATOM 2895 N N . PRO A 1 348 ? -27.211 -63.950 -35.199 1.00 28.21 362 PRO A N 1
ATOM 2896 C CA . PRO A 1 348 ? -27.082 -62.675 -35.915 1.00 28.45 362 PRO A CA 1
ATOM 2897 C C . PRO A 1 348 ? -26.586 -61.598 -34.965 1.00 30.33 362 PRO A C 1
ATOM 2898 O O . PRO A 1 348 ? -26.935 -61.584 -33.782 1.00 32.52 362 PRO A O 1
ATOM 2902 N N . ILE A 1 349 ? -25.755 -60.695 -35.493 1.00 28.55 363 ILE A N 1
ATOM 2903 C CA . ILE A 1 349 ? -24.954 -59.830 -34.631 1.00 29.50 363 ILE A CA 1
ATOM 2904 C C . ILE A 1 349 ? -25.832 -58.914 -33.783 1.00 36.91 363 ILE A C 1
ATOM 2905 O O . ILE A 1 349 ? -25.491 -58.612 -32.632 1.00 31.17 363 ILE A O 1
ATOM 2910 N N . GLU A 1 350 ? -26.972 -58.468 -34.317 1.00 31.86 364 GLU A N 1
ATOM 2911 C CA . GLU A 1 350 ? -27.847 -57.593 -33.540 1.00 44.35 364 GLU A CA 1
ATOM 2912 C C . GLU A 1 350 ? -28.459 -58.338 -32.359 1.00 36.62 364 GLU A C 1
ATOM 2913 O O . GLU A 1 350 ? -28.618 -57.769 -31.273 1.00 31.71 364 GLU A O 1
ATOM 2919 N N . VAL A 1 351 ? -28.797 -59.613 -32.548 1.00 28.72 365 VAL A N 1
ATOM 2920 C CA . VAL A 1 351 ? -29.325 -60.405 -31.443 1.00 28.17 365 VAL A CA 1
ATOM 2921 C C . VAL A 1 351 ? -28.238 -60.672 -30.411 1.00 34.08 365 VAL A C 1
ATOM 2922 O O . VAL A 1 351 ? -28.499 -60.679 -29.201 1.00 36.09 365 VAL A O 1
ATOM 2926 N N . VAL A 1 352 ? -27.002 -60.891 -30.869 1.00 29.56 366 VAL A N 1
ATOM 2927 C CA . VAL A 1 352 ? -25.903 -61.154 -29.946 1.00 25.65 366 VAL A CA 1
ATOM 2928 C C . VAL A 1 352 ? -25.587 -59.912 -29.125 1.00 27.79 366 VAL A C 1
ATOM 2929 O O . VAL A 1 352 ? -25.430 -59.982 -27.900 1.00 24.99 366 VAL A O 1
ATOM 2933 N N . THR A 1 353 ? -25.488 -58.757 -29.787 1.00 27.34 367 THR A N 1
ATOM 2934 C CA . THR A 1 353 ? -25.208 -57.513 -29.078 1.00 26.17 367 THR A CA 1
ATOM 2935 C C . THR A 1 353 ? -26.282 -57.218 -28.034 1.00 33.89 367 THR A C 1
ATOM 2936 O O . THR A 1 353 ? -25.969 -56.913 -26.877 1.00 32.99 367 THR A O 1
ATOM 2940 N N . GLU A 1 354 ? -27.555 -57.296 -28.434 1.00 28.27 368 GLU A N 1
ATOM 2941 C CA . GLU A 1 354 ? -28.658 -57.082 -27.501 1.00 35.31 368 GLU A CA 1
ATOM 2942 C C . GLU A 1 354 ? -28.552 -58.015 -26.299 1.00 36.22 368 GLU A C 1
ATOM 2943 O O . GLU A 1 354 ? -28.647 -57.578 -25.146 1.00 35.88 368 GLU A O 1
ATOM 2949 N N . GLY A 1 355 ? -28.350 -59.308 -26.549 1.00 27.65 369 GLY A N 1
ATOM 2950 C CA . GLY A 1 355 ? -28.235 -60.253 -25.450 1.00 30.86 369 GLY A CA 1
ATOM 2951 C C . GLY A 1 355 ? -27.001 -60.015 -24.601 1.00 29.43 369 GLY A C 1
ATOM 2952 O O . GLY A 1 355 ? -27.038 -60.170 -23.376 1.00 25.56 369 GLY A O 1
ATOM 2953 N N . LEU A 1 356 ? -25.886 -59.654 -25.239 1.00 28.44 370 LEU A N 1
ATOM 2954 C CA . LEU A 1 356 ? -24.666 -59.354 -24.496 1.00 25.70 370 LEU A CA 1
ATOM 2955 C C . LEU A 1 356 ? -24.860 -58.151 -23.581 1.00 25.35 370 LEU A C 1
ATOM 2956 O O . LEU A 1 356 ? -24.497 -58.189 -22.399 1.00 25.64 370 LEU A O 1
ATOM 2961 N N . LEU A 1 357 ? -25.423 -57.066 -24.119 1.00 28.72 371 LEU A N 1
ATOM 2962 C CA . LEU A 1 357 ? -25.618 -55.856 -23.324 1.00 28.58 371 LEU A CA 1
ATOM 2963 C C . LEU A 1 357 ? -26.597 -56.093 -22.181 1.00 30.08 371 LEU A C 1
ATOM 2964 O O . LEU A 1 357 ? -26.379 -55.617 -21.060 1.00 28.19 371 LEU A O 1
ATOM 2969 N N . ASN A 1 358 ? -27.683 -56.827 -22.445 1.00 26.24 372 ASN A N 1
ATOM 2970 C CA . ASN A 1 358 ? -28.668 -57.091 -21.400 1.00 33.11 372 ASN A CA 1
ATOM 2971 C C . ASN A 1 358 ? -28.079 -57.941 -20.282 1.00 32.05 372 ASN A C 1
ATOM 2972 O O . ASN A 1 358 ? -28.409 -57.747 -19.105 1.00 31.83 372 ASN A O 1
ATOM 2977 N N . THR A 1 359 ? -27.216 -58.896 -20.631 1.00 25.88 373 THR A N 1
ATOM 2978 C CA . THR A 1 359 ? -26.639 -59.777 -19.623 1.00 28.54 373 THR A CA 1
ATOM 2979 C C . THR A 1 359 ? -25.848 -58.987 -18.590 1.00 35.56 373 THR A C 1
ATOM 2980 O O . THR A 1 359 ? -25.964 -59.234 -17.383 1.00 33.17 373 THR A O 1
ATOM 2984 N N . TYR A 1 360 ? -25.064 -58.012 -19.037 1.00 33.14 374 TYR A N 1
ATOM 2985 C CA . TYR A 1 360 ? -24.180 -57.303 -18.125 1.00 27.60 374 TYR A CA 1
ATOM 2986 C C . TYR A 1 360 ? -24.798 -56.043 -17.552 1.00 25.27 374 TYR A C 1
ATOM 2987 O O . TYR A 1 360 ? -24.324 -55.559 -16.519 1.00 35.18 374 TYR A O 1
ATOM 2996 N N . GLN A 1 361 ? -25.859 -55.520 -18.169 1.00 28.38 375 GLN A N 1
ATOM 2997 C CA . GLN A 1 361 ? -26.725 -54.593 -17.452 1.00 29.89 375 GLN A CA 1
ATOM 2998 C C . GLN A 1 361 ? -27.279 -55.249 -16.193 1.00 38.36 375 GLN A C 1
ATOM 2999 O O . GLN A 1 361 ? -27.168 -54.702 -15.090 1.00 30.85 375 GLN A O 1
ATOM 3005 N N . GLU A 1 362 ? -27.862 -56.440 -16.344 1.00 33.75 376 GLU A N 1
ATOM 3006 C CA . GLU A 1 362 ? -28.462 -57.141 -15.214 1.00 32.96 376 GLU A CA 1
ATOM 3007 C C . GLU A 1 362 ? -27.407 -57.595 -14.211 1.00 31.83 376 GLU A C 1
ATOM 3008 O O . GLU A 1 362 ? -27.544 -57.360 -13.005 1.00 41.20 376 GLU A O 1
ATOM 3014 N N . LEU A 1 363 ? -26.345 -58.244 -14.690 1.00 30.33 377 LEU A N 1
ATOM 3015 C CA . LEU A 1 363 ? -25.364 -58.836 -13.783 1.00 29.65 377 LEU A CA 1
ATOM 3016 C C . LEU A 1 363 ? -24.602 -57.770 -13.004 1.00 31.90 377 LEU A C 1
ATOM 3017 O O . LEU A 1 363 ? -24.422 -57.889 -11.786 1.00 30.79 377 LEU A O 1
ATOM 3022 N N . LEU A 1 364 ? -24.121 -56.737 -13.692 1.00 30.73 378 LEU A N 1
ATOM 3023 C CA . LEU A 1 364 ? -23.252 -55.741 -13.082 1.00 27.20 378 LEU A CA 1
ATOM 3024 C C . LEU A 1 364 ? -24.002 -54.514 -12.588 1.00 35.32 378 LEU A C 1
ATOM 3025 O O . LEU A 1 364 ? -23.374 -53.600 -12.043 1.00 28.66 378 LEU A O 1
ATOM 3030 N N . GLY A 1 365 ? -25.321 -54.466 -12.768 1.00 29.39 379 GLY A N 1
ATOM 3031 C CA . GLY A 1 365 ? -26.104 -53.335 -12.316 1.00 31.26 379 GLY A CA 1
ATOM 3032 C C . GLY A 1 365 ? -25.815 -52.068 -13.091 1.00 26.74 379 GLY A C 1
ATOM 3033 O O . GLY A 1 365 ? -25.543 -51.018 -12.505 1.00 31.43 379 GLY A O 1
ATOM 3034 N N . LEU A 1 366 ? -25.877 -52.157 -14.414 1.00 27.30 380 LEU A N 1
ATOM 3035 C CA . LEU A 1 366 ? -25.576 -51.046 -15.302 1.00 34.04 380 LEU A CA 1
ATOM 3036 C C . LEU A 1 366 ? -26.734 -50.857 -16.270 1.00 33.72 380 LEU A C 1
ATOM 3037 O O . LEU A 1 366 ? -27.609 -51.716 -16.401 1.00 28.27 380 LEU A O 1
ATOM 3042 N N . SER A 1 367 ? -26.736 -49.711 -16.948 1.00 23.63 381 SER A N 1
ATOM 3043 C CA . SER A 1 367 ? -27.646 -49.466 -18.059 1.00 37.26 381 SER A CA 1
ATOM 3044 C C . SER A 1 367 ? -26.858 -48.875 -19.221 1.00 33.87 381 SER A C 1
ATOM 3045 O O . SER A 1 367 ? -26.043 -47.965 -19.029 1.00 34.28 381 SER A O 1
ATOM 3048 N N . PHE A 1 368 ? -27.101 -49.402 -20.417 1.00 24.01 382 PHE A N 1
ATOM 3049 C CA . PHE A 1 368 ? -26.420 -48.987 -21.636 1.00 33.41 382 PHE A CA 1
ATOM 3050 C C . PHE A 1 368 ? -27.416 -48.308 -22.564 1.00 35.25 382 PHE A C 1
ATOM 3051 O O . PHE A 1 368 ? -28.504 -48.838 -22.801 1.00 36.77 382 PHE A O 1
ATOM 3059 N N . GLU A 1 369 ? -27.041 -47.146 -23.093 1.00 34.57 383 GLU A N 1
ATOM 3060 C CA . GLU A 1 369 ? -27.848 -46.445 -24.083 1.00 32.46 383 GLU A CA 1
ATOM 3061 C C . GLU A 1 369 ? -26.970 -46.068 -25.264 1.00 33.94 383 GLU A C 1
ATOM 3062 O O . GLU A 1 369 ? -25.909 -45.466 -25.081 1.00 23.53 383 GLU A O 1
ATOM 3068 N N . GLN A 1 370 ? -27.412 -46.414 -26.470 1.00 28.41 384 GLN A N 1
ATOM 3069 C CA . GLN A 1 370 ? -26.672 -46.057 -27.672 1.00 32.61 384 GLN A CA 1
ATOM 3070 C C . GLN A 1 370 ? -26.887 -44.583 -27.996 1.00 32.67 384 GLN A C 1
ATOM 3071 O O . GLN A 1 370 ? -28.016 -44.085 -27.948 1.00 29.82 384 GLN A O 1
ATOM 3077 N N . MET A 1 371 ? -25.800 -43.888 -28.319 1.00 27.95 385 MET A N 1
ATOM 3078 C CA . MET A 1 371 ? -25.852 -42.476 -28.675 1.00 29.23 385 MET A CA 1
ATOM 3079 C C . MET A 1 371 ? -26.128 -42.308 -30.165 1.00 35.64 385 MET A C 1
ATOM 3080 O O . MET A 1 371 ? -25.601 -43.053 -30.996 1.00 35.34 385 MET A O 1
ATOM 3085 N N . THR A 1 372 ? -26.961 -41.328 -30.497 1.00 40.95 386 THR A N 1
ATOM 3086 C CA . THR A 1 372 ? -27.269 -41.028 -31.887 1.00 50.54 386 THR A CA 1
ATOM 3087 C C . THR A 1 372 ? -26.367 -39.915 -32.409 1.00 37.47 386 THR A C 1
ATOM 3088 O O . THR A 1 372 ? -25.967 -39.014 -31.664 1.00 51.76 386 THR A O 1
ATOM 3092 N N . ASP A 1 373 ? -26.058 -39.984 -33.707 1.00 46.10 387 ASP A N 1
ATOM 3093 C CA . ASP A 1 373 ? -25.191 -39.003 -34.371 1.00 43.35 387 ASP A CA 1
ATOM 3094 C C . ASP A 1 373 ? -23.861 -38.859 -33.637 1.00 32.07 387 ASP A C 1
ATOM 3095 O O . ASP A 1 373 ? -23.361 -37.752 -33.418 1.00 45.52 387 ASP A O 1
ATOM 3100 N N . ALA A 1 374 ? -23.283 -39.991 -33.252 1.00 36.92 388 ALA A N 1
ATOM 3101 C CA . ALA A 1 374 ? -22.077 -39.981 -32.441 1.00 36.85 388 ALA A CA 1
ATOM 3102 C C . ALA A 1 374 ? -20.861 -39.607 -33.279 1.00 37.44 388 ALA A C 1
ATOM 3103 O O . ALA A 1 374 ? -20.755 -39.971 -34.454 1.00 26.58 388 ALA A O 1
ATOM 3105 N N . HIS A 1 375 ? -19.936 -38.880 -32.659 1.00 30.79 389 HIS A N 1
ATOM 3106 C CA . HIS A 1 375 ? -18.663 -38.549 -33.287 1.00 32.04 389 HIS A CA 1
ATOM 3107 C C . HIS A 1 375 ? -17.762 -39.775 -33.206 1.00 31.35 389 HIS A C 1
ATOM 3108 O O . HIS A 1 375 ? -17.356 -40.182 -32.113 1.00 25.81 389 HIS A O 1
ATOM 3115 N N . VAL A 1 376 ? -17.460 -40.371 -34.362 1.00 27.52 390 VAL A N 1
ATOM 3116 C CA . VAL A 1 376 ? -16.725 -41.626 -34.437 1.00 28.07 390 VAL A CA 1
ATOM 3117 C C . VAL A 1 376 ? -15.670 -41.528 -35.530 1.00 29.85 390 VAL A C 1
ATOM 3118 O O . VAL A 1 376 ? -15.721 -40.658 -36.402 1.00 30.38 390 VAL A O 1
ATOM 3122 N N . TRP A 1 377 ? -14.703 -42.443 -35.475 1.00 31.49 391 TRP A N 1
ATOM 3123 C CA . TRP A 1 377 ? -13.619 -42.461 -36.447 1.00 28.10 391 TRP A CA 1
ATOM 3124 C C . TRP A 1 377 ? -13.978 -43.210 -37.722 1.00 35.33 391 TRP A C 1
ATOM 3125 O O . TRP A 1 377 ? -13.224 -43.139 -38.698 1.00 31.62 391 TRP A O 1
ATOM 3136 N N . ASN A 1 378 ? -15.099 -43.925 -37.741 1.00 32.98 392 ASN A N 1
ATOM 3137 C CA . ASN A 1 378 ? -15.545 -44.614 -38.942 1.00 35.57 392 ASN A CA 1
ATOM 3138 C C . ASN A 1 378 ? -17.059 -44.748 -38.884 1.00 32.71 392 ASN A C 1
ATOM 3139 O O . ASN A 1 378 ? -17.645 -44.865 -37.804 1.00 35.14 392 ASN A O 1
ATOM 3144 N N . LYS A 1 379 ? -17.686 -44.725 -40.062 1.00 36.29 393 LYS A N 1
ATOM 3145 C CA . LYS A 1 379 ? -19.144 -44.687 -40.144 1.00 39.96 393 LYS A CA 1
ATOM 3146 C C . LYS A 1 379 ? -19.795 -45.883 -39.458 1.00 31.55 393 LYS A C 1
ATOM 3147 O O . LYS A 1 379 ? -20.925 -45.778 -38.968 1.00 38.82 393 LYS A O 1
ATOM 3153 N N . SER A 1 380 ? -19.110 -47.019 -39.407 1.00 29.34 394 SER A N 1
ATOM 3154 C CA . SER A 1 380 ? -19.679 -48.243 -38.861 1.00 41.42 394 SER A CA 1
ATOM 3155 C C . SER A 1 380 ? -19.514 -48.367 -37.349 1.00 38.12 394 SER A C 1
ATOM 3156 O O . SER A 1 380 ? -19.983 -49.353 -36.770 1.00 40.05 394 SER A O 1
ATOM 3159 N N . VAL A 1 381 ? -18.865 -47.407 -36.699 1.00 26.58 395 VAL A N 1
ATOM 3160 C CA . VAL A 1 381 ? -18.626 -47.458 -35.259 1.00 25.10 395 VAL A CA 1
ATOM 3161 C C . VAL A 1 381 ? -19.829 -46.871 -34.537 1.00 30.77 395 VAL A C 1
ATOM 3162 O O . VAL A 1 381 ? -20.385 -45.854 -34.962 1.00 31.44 395 VAL A O 1
ATOM 3166 N N . THR A 1 382 ? -20.236 -47.512 -33.442 1.00 27.14 396 THR A N 1
ATOM 3167 C CA . THR A 1 382 ? -21.315 -47.020 -32.602 1.00 25.34 396 THR A CA 1
ATOM 3168 C C . THR A 1 382 ? -20.778 -46.663 -31.221 1.00 29.46 396 THR A C 1
ATOM 3169 O O . THR A 1 382 ? -19.737 -47.159 -30.786 1.00 29.62 396 THR A O 1
ATOM 3173 N N . LEU A 1 383 ? -21.510 -45.794 -30.531 1.00 26.11 397 LEU A N 1
ATOM 3174 C CA . LEU A 1 383 ? -21.116 -45.284 -29.227 1.00 26.66 397 LEU A CA 1
ATOM 3175 C C . LEU A 1 383 ? -22.238 -45.522 -28.226 1.00 32.59 397 LEU A C 1
ATOM 3176 O O . LEU A 1 383 ? -23.417 -45.351 -28.553 1.00 26.32 397 LEU A O 1
ATOM 3181 N N . TYR A 1 384 ? -21.865 -45.911 -27.007 1.00 18.80 398 TYR A N 1
ATOM 3182 C CA . TYR A 1 384 ? -22.807 -46.208 -25.935 1.00 24.35 398 TYR A CA 1
ATOM 3183 C C . TYR A 1 384 ? -22.391 -45.483 -24.664 1.00 29.43 398 TYR A C 1
ATOM 3184 O O . TYR A 1 384 ? -21.197 -45.365 -24.370 1.00 24.68 398 TYR A O 1
ATOM 3193 N N . THR A 1 385 ? -23.373 -45.026 -23.894 1.00 24.75 399 THR A N 1
ATOM 3194 C CA . THR A 1 385 ? -23.125 -44.426 -22.590 1.00 22.50 399 THR A CA 1
ATOM 3195 C C . THR A 1 385 ? -23.470 -45.443 -21.512 1.00 32.15 399 THR A C 1
ATOM 3196 O O . THR A 1 385 ? -24.502 -46.115 -21.601 1.00 26.99 399 THR A O 1
ATOM 3200 N N . VAL A 1 386 ? -22.595 -45.570 -20.513 1.00 23.25 400 VAL A N 1
ATOM 3201 C CA . VAL A 1 386 ? -22.768 -46.520 -19.417 1.00 23.95 400 VAL A CA 1
ATOM 3202 C C . VAL A 1 386 ? -23.120 -45.748 -18.152 1.00 28.12 400 VAL A C 1
ATOM 3203 O O . VAL A 1 386 ? -22.352 -44.887 -17.703 1.00 24.51 400 VAL A O 1
ATOM 3207 N N . LYS A 1 387 ? -24.276 -46.059 -17.575 1.00 27.46 401 LYS A N 1
ATOM 3208 C CA . LYS A 1 387 ? -24.685 -45.497 -16.299 1.00 24.72 401 LYS A CA 1
ATOM 3209 C C . LYS A 1 387 ? -24.827 -46.606 -15.266 1.00 28.57 401 LYS A C 1
ATOM 3210 O O . LYS A 1 387 ? -25.147 -47.753 -15.597 1.00 28.36 401 LYS A O 1
ATOM 3216 N N . ASP A 1 388 ? -24.561 -46.259 -14.010 1.00 25.13 402 ASP A N 1
ATOM 3217 C CA . ASP A 1 388 ? -24.912 -47.148 -12.914 1.00 26.13 402 ASP A CA 1
ATOM 3218 C C . ASP A 1 388 ? -26.430 -47.245 -12.839 1.00 28.87 402 ASP A C 1
ATOM 3219 O O . ASP A 1 388 ? -27.124 -46.224 -12.834 1.00 30.24 402 ASP A O 1
ATOM 3224 N N . LYS A 1 389 ? -26.945 -48.474 -12.798 1.00 29.25 403 LYS A N 1
ATOM 3225 C CA . LYS A 1 389 ? -28.388 -48.665 -12.883 1.00 37.48 403 LYS A CA 1
ATOM 3226 C C . LYS A 1 389 ? -29.109 -48.021 -11.704 1.00 37.14 403 LYS A C 1
ATOM 3227 O O . LYS A 1 389 ? -30.189 -47.442 -11.870 1.00 43.84 403 LYS A O 1
ATOM 3233 N N . ALA A 1 390 ? -28.516 -48.085 -10.510 1.00 33.50 404 ALA A N 1
ATOM 3234 C CA . ALA A 1 390 ? -29.229 -47.649 -9.316 1.00 30.18 404 ALA A CA 1
ATOM 3235 C C . ALA A 1 390 ? -29.157 -46.141 -9.119 1.00 36.46 404 ALA A C 1
ATOM 3236 O O . ALA A 1 390 ? -30.147 -45.522 -8.717 1.00 33.99 404 ALA A O 1
ATOM 3238 N N . THR A 1 391 ? -28.001 -45.531 -9.389 1.00 26.50 405 THR A N 1
ATOM 3239 C CA . THR A 1 391 ? -27.779 -44.134 -9.046 1.00 32.64 405 THR A CA 1
ATOM 3240 C C . THR A 1 391 ? -27.818 -43.190 -10.234 1.00 32.67 405 THR A C 1
ATOM 3241 O O . THR A 1 391 ? -27.961 -41.981 -10.030 1.00 34.10 405 THR A O 1
ATOM 3245 N N . GLY A 1 392 ? -27.681 -43.696 -11.456 1.00 28.59 406 GLY A N 1
ATOM 3246 C CA . GLY A 1 392 ? -27.590 -42.829 -12.608 1.00 27.05 406 GLY A CA 1
ATOM 3247 C C . GLY A 1 392 ? -26.220 -42.238 -12.860 1.00 32.40 406 GLY A C 1
ATOM 3248 O O . GLY A 1 392 ? -26.061 -41.486 -13.830 1.00 28.66 406 GLY A O 1
ATOM 3249 N N . GLU A 1 393 ? -25.224 -42.552 -12.030 1.00 30.17 407 GLU A N 1
ATOM 3250 C CA . GLU A 1 393 ? -23.870 -42.074 -12.279 1.00 29.73 407 GLU A CA 1
ATOM 3251 C C . GLU A 1 393 ? -23.408 -42.506 -13.662 1.00 23.60 407 GLU A C 1
ATOM 3252 O O . GLU A 1 393 ? -23.504 -43.682 -14.023 1.00 23.79 407 GLU A O 1
ATOM 3258 N N . VAL A 1 394 ? -22.926 -41.544 -14.445 1.00 20.36 408 VAL A N 1
ATOM 3259 C CA . VAL A 1 394 ? -22.396 -41.814 -15.779 1.00 20.64 408 VAL A CA 1
ATOM 3260 C C . VAL A 1 394 ? -20.960 -42.297 -15.601 1.00 27.23 408 VAL A C 1
ATOM 3261 O O . VAL A 1 394 ? -20.045 -41.498 -15.378 1.00 24.86 408 VAL A O 1
ATOM 3265 N N . LEU A 1 395 ? -20.759 -43.614 -15.693 1.00 20.43 409 LEU A N 1
ATOM 3266 C CA . LEU A 1 395 ? -19.442 -44.188 -15.456 1.00 24.25 409 LEU A CA 1
ATOM 3267 C C . LEU A 1 395 ? -18.529 -44.012 -16.660 1.00 29.48 409 LEU A C 1
ATOM 3268 O O . LEU A 1 395 ? -17.336 -43.733 -16.500 1.00 27.10 409 LEU A O 1
ATOM 3273 N N . GLY A 1 396 ? -19.058 -44.170 -17.865 1.00 23.25 410 GLY A N 1
ATOM 3274 C CA . GLY A 1 396 ? -18.191 -44.124 -19.024 1.00 17.25 410 GLY A CA 1
ATOM 3275 C C . GLY A 1 396 ? -18.963 -44.300 -20.309 1.00 21.86 410 GLY A C 1
ATOM 3276 O O . GLY A 1 396 ? -20.196 -44.377 -20.322 1.00 26.86 410 GLY A O 1
ATOM 3277 N N . GLN A 1 397 ? -18.206 -44.343 -21.402 1.00 20.19 411 GLN A N 1
ATOM 3278 C CA . GLN A 1 397 ? -18.734 -44.623 -22.727 1.00 20.45 411 GLN A CA 1
ATOM 3279 C C . GLN A 1 397 ? -17.827 -45.631 -23.409 1.00 22.32 411 GLN A C 1
ATOM 3280 O O . GLN A 1 397 ? -16.633 -45.700 -23.114 1.00 26.68 411 GLN A O 1
ATOM 3286 N N . PHE A 1 398 ? -18.394 -46.413 -24.327 1.00 20.18 412 PHE A N 1
ATOM 3287 C CA . PHE A 1 398 ? -17.579 -47.321 -25.117 1.00 24.89 412 PHE A CA 1
ATOM 3288 C C . PHE A 1 398 ? -18.021 -47.292 -26.572 1.00 31.09 412 PHE A C 1
ATOM 3289 O O . PHE A 1 398 ? -19.194 -47.059 -26.885 1.00 24.05 412 PHE A O 1
ATOM 3297 N N . TYR A 1 399 ? -17.059 -47.531 -27.456 1.00 23.98 413 TYR A N 1
ATOM 3298 C CA . TYR A 1 399 ? -17.296 -47.645 -28.884 1.00 20.04 413 TYR A CA 1
ATOM 3299 C C . TYR A 1 399 ? -17.289 -49.118 -29.265 1.00 22.67 413 TYR A C 1
ATOM 3300 O O . TYR A 1 399 ? -16.526 -49.907 -28.702 1.00 25.68 413 TYR A O 1
ATOM 3309 N N . LEU A 1 400 ? -18.138 -49.486 -30.219 1.00 24.31 414 LEU A N 1
ATOM 3310 C CA . LEU A 1 400 ? -18.117 -50.815 -30.821 1.00 28.96 414 LEU A CA 1
ATOM 3311 C C . LEU A 1 400 ? -17.662 -50.680 -32.270 1.00 21.38 414 LEU A C 1
ATOM 3312 O O . LEU A 1 400 ? -18.348 -50.050 -33.082 1.00 29.84 414 LEU A O 1
ATOM 3317 N N . ASP A 1 401 ? -16.506 -51.264 -32.588 1.00 26.84 415 ASP A N 1
ATOM 3318 C CA . ASP A 1 401 ? -15.909 -51.240 -33.927 1.00 25.40 415 ASP A CA 1
ATOM 3319 C C . ASP A 1 401 ? -15.758 -52.698 -34.348 1.00 25.86 415 ASP A C 1
ATOM 3320 O O . ASP A 1 401 ? -14.734 -53.331 -34.078 1.00 32.51 415 ASP A O 1
ATOM 3325 N N . LEU A 1 402 ? -16.778 -53.224 -35.025 1.00 29.21 416 LEU A N 1
ATOM 3326 C CA . LEU A 1 402 ? -16.977 -54.664 -35.102 1.00 29.21 416 LEU A CA 1
ATOM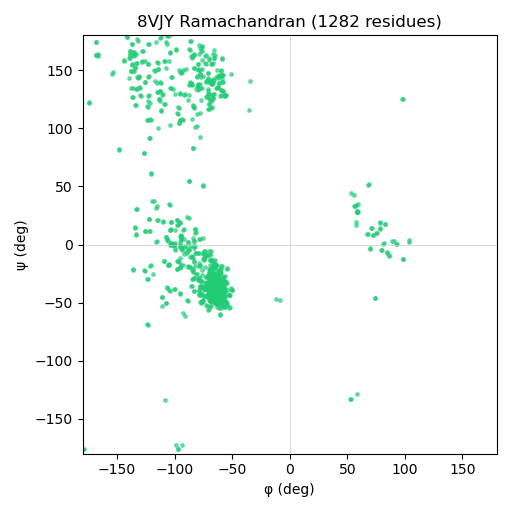 3327 C C . LEU A 1 402 ? -16.592 -55.288 -36.436 1.00 37.06 416 LEU A C 1
ATOM 3328 O O . LEU A 1 402 ? -16.398 -56.509 -36.489 1.00 34.86 416 LEU A O 1
ATOM 3333 N N . TYR A 1 403 ? -16.466 -54.504 -37.502 1.00 35.64 417 TYR A N 1
ATOM 3334 C CA . TYR A 1 403 ? -16.347 -55.156 -38.799 1.00 39.31 417 TYR A CA 1
ATOM 3335 C C . TYR A 1 403 ? -14.981 -54.912 -39.435 1.00 45.05 417 TYR A C 1
ATOM 3336 O O . TYR A 1 403 ? -14.348 -53.877 -39.193 1.00 36.43 417 TYR A O 1
ATOM 3345 N N . PRO A 1 404 ? -14.504 -55.845 -40.259 1.00 47.02 418 PRO A N 1
ATOM 3346 C CA . PRO A 1 404 ? -13.200 -55.663 -40.899 1.00 40.45 418 PRO A CA 1
ATOM 3347 C C . PRO A 1 404 ? -13.232 -54.529 -41.907 1.00 36.23 418 PRO A C 1
ATOM 3348 O O . PRO A 1 404 ? -14.281 -54.166 -42.445 1.00 32.82 418 PRO A O 1
ATOM 3352 N N . ARG A 1 405 ? -12.054 -53.962 -42.144 1.00 33.95 419 ARG A N 1
ATOM 3353 C CA . ARG A 1 405 ? -11.856 -52.982 -43.199 1.00 37.58 419 ARG A CA 1
ATOM 3354 C C . ARG A 1 405 ? -10.358 -52.811 -43.385 1.00 39.52 419 ARG A C 1
ATOM 3355 O O . ARG A 1 405 ? -9.563 -53.185 -42.518 1.00 40.28 419 ARG A O 1
ATOM 3363 N N . GLU A 1 406 ? -9.982 -52.242 -44.528 1.00 44.64 420 GLU A N 1
ATOM 3364 C CA . GLU A 1 406 ? -8.572 -52.078 -44.847 1.00 44.06 420 GLU A CA 1
ATOM 3365 C C . GLU A 1 406 ? -7.904 -51.127 -43.857 1.00 50.85 420 GLU A C 1
ATOM 3366 O O . GLU A 1 406 ? -8.448 -50.067 -43.526 1.00 39.39 420 GLU A O 1
ATOM 3372 N N . GLY A 1 407 ? -6.723 -51.517 -43.376 1.00 41.96 421 GLY A N 1
ATOM 3373 C CA . GLY A 1 407 ? -5.957 -50.693 -42.466 1.00 39.69 421 GLY A CA 1
ATOM 3374 C C . GLY A 1 407 ? -6.327 -50.820 -41.007 1.00 41.36 421 GLY A C 1
ATOM 3375 O O . GLY A 1 407 ? -5.647 -50.227 -40.162 1.00 40.87 421 GLY A O 1
ATOM 3376 N N . LYS A 1 408 ? -7.385 -51.557 -40.681 1.00 37.18 422 LYS A N 1
ATOM 3377 C CA . LYS A 1 408 ? -7.835 -51.712 -39.306 1.00 32.07 422 LYS A CA 1
ATOM 3378 C C . LYS A 1 408 ? -7.076 -52.837 -38.612 1.00 34.81 422 LYS A C 1
ATOM 3379 O O . LYS A 1 408 ? -6.821 -53.889 -39.208 1.00 35.33 422 LYS A O 1
ATOM 3385 N N . TYR A 1 409 ? -6.688 -52.587 -37.359 1.00 31.00 423 TYR A N 1
ATOM 3386 C CA . TYR A 1 409 ? -6.215 -53.612 -36.435 1.00 33.32 423 TYR A CA 1
ATOM 3387 C C . TYR A 1 409 ? -6.974 -54.917 -36.647 1.00 29.85 423 TYR A C 1
ATOM 3388 O O . TYR A 1 409 ? -8.191 -54.979 -36.450 1.00 33.34 423 TYR A O 1
ATOM 3397 N N . ASN A 1 410 ? -6.265 -55.958 -37.079 1.00 36.14 424 ASN A N 1
ATOM 3398 C CA . ASN A 1 410 ? -6.903 -57.145 -37.640 1.00 45.47 424 ASN A CA 1
ATOM 3399 C C . ASN A 1 410 ? -7.024 -58.301 -36.651 1.00 58.49 424 ASN A C 1
ATOM 3400 O O . ASN A 1 410 ? -7.344 -59.420 -37.060 1.00 57.75 424 ASN A O 1
ATOM 3405 N N . HIS A 1 411 ? -6.789 -58.059 -35.363 1.00 49.34 425 HIS A N 1
ATOM 3406 C CA . HIS A 1 411 ? -7.013 -59.092 -34.362 1.00 47.44 425 HIS A CA 1
ATOM 3407 C C . HIS A 1 411 ? -8.253 -58.720 -33.554 1.00 46.85 425 HIS A C 1
ATOM 3408 O O . HIS A 1 411 ? -9.278 -58.352 -34.137 1.00 43.14 425 HIS A O 1
ATOM 3415 N N . ALA A 1 412 ? -8.193 -58.815 -32.230 1.00 34.25 426 ALA A N 1
ATOM 3416 C CA . ALA A 1 412 ? -9.282 -58.347 -31.382 1.00 40.07 426 ALA A CA 1
ATOM 3417 C C . ALA A 1 412 ? -8.668 -57.664 -30.173 1.00 38.52 426 ALA A C 1
ATOM 3418 O O . ALA A 1 412 ? -7.622 -58.094 -29.688 1.00 39.44 426 ALA A O 1
ATOM 3420 N N . ALA A 1 413 ? -9.296 -56.593 -29.696 1.00 30.59 427 ALA A N 1
ATOM 3421 C CA . ALA A 1 413 ? -8.694 -55.881 -28.577 1.00 29.66 427 ALA A CA 1
ATOM 3422 C C . ALA A 1 413 ? -9.682 -54.886 -27.993 1.00 30.55 427 ALA A C 1
ATOM 3423 O O . ALA A 1 413 ? -10.682 -54.518 -28.619 1.00 27.59 427 ALA A O 1
ATOM 3425 N N . CYS A 1 414 ? -9.370 -54.450 -26.779 1.00 34.15 428 CYS A N 1
ATOM 3426 C CA . CYS A 1 414 ? -10.062 -53.362 -26.111 1.00 24.78 428 CYS A CA 1
ATOM 3427 C C . CYS A 1 414 ? -9.032 -52.300 -25.771 1.00 32.49 428 CYS A C 1
ATOM 3428 O O . CYS A 1 414 ? -7.980 -52.613 -25.202 1.00 35.11 428 CYS A O 1
ATOM 3431 N N . PHE A 1 415 ? -9.320 -51.060 -26.150 1.00 27.57 429 PHE A N 1
ATOM 3432 C CA . PHE A 1 415 ? -8.412 -49.940 -25.957 1.00 27.10 429 PHE A CA 1
ATOM 3433 C C . PHE A 1 415 ? -8.992 -49.007 -24.906 1.00 27.19 429 PHE A C 1
ATOM 3434 O O . PHE A 1 415 ? -10.153 -48.596 -25.009 1.00 27.19 429 PHE A O 1
ATOM 3442 N N . GLY A 1 416 ? -8.187 -48.672 -23.902 1.00 22.85 430 GLY A N 1
ATOM 3443 C CA . GLY A 1 416 ? -8.579 -47.661 -22.940 1.00 31.88 430 GLY A CA 1
ATOM 3444 C C . GLY A 1 416 ? -8.263 -46.278 -23.472 1.00 31.08 430 GLY A C 1
ATOM 3445 O O . GLY A 1 416 ? -7.098 -45.966 -23.731 1.00 32.74 430 GLY A O 1
ATOM 3446 N N . LEU A 1 417 ? -9.282 -45.439 -23.640 1.00 25.43 431 LEU A N 1
ATOM 3447 C CA . LEU A 1 417 ? -9.114 -44.136 -24.275 1.00 25.07 431 LEU A CA 1
ATOM 3448 C C . LEU A 1 417 ? -9.174 -42.972 -23.299 1.00 23.23 431 LEU A C 1
ATOM 3449 O O . LEU A 1 417 ? -8.461 -41.984 -23.486 1.00 26.25 431 LEU A O 1
ATOM 3454 N N . GLN A 1 418 ? -10.019 -43.047 -22.272 1.00 18.09 432 GLN A N 1
ATOM 3455 C CA . GLN A 1 418 ? -9.968 -42.101 -21.169 1.00 23.04 432 GLN A CA 1
ATOM 3456 C C . GLN A 1 418 ? -9.964 -42.879 -19.860 1.00 24.43 432 GLN A C 1
ATOM 3457 O O . GLN A 1 418 ? -10.762 -43.821 -19.693 1.00 21.72 432 GLN A O 1
ATOM 3463 N N . PRO A 1 419 ? -9.103 -42.518 -18.915 1.00 17.48 433 PRO A N 1
ATOM 3464 C CA . PRO A 1 419 ? -9.133 -43.146 -17.594 1.00 22.14 433 PRO A CA 1
ATOM 3465 C C . PRO A 1 419 ? -10.262 -42.597 -16.734 1.00 23.86 433 PRO A C 1
ATOM 3466 O O . PRO A 1 419 ? -10.624 -41.422 -16.812 1.00 27.25 433 PRO A O 1
ATOM 3470 N N . GLY A 1 420 ? -10.819 -43.470 -15.898 1.00 22.87 434 GLY A N 1
ATOM 3471 C CA . GLY A 1 420 ? -11.829 -43.050 -14.943 1.00 24.35 434 GLY A CA 1
ATOM 3472 C C . GLY A 1 420 ? -11.229 -42.553 -13.643 1.00 28.57 434 GLY A C 1
ATOM 3473 O O . GLY A 1 420 ? -11.576 -43.043 -12.561 1.00 28.16 434 GLY A O 1
ATOM 3474 N N . CYS A 1 421 ? -10.325 -41.581 -13.731 1.00 23.14 435 CYS A N 1
ATOM 3475 C CA . CYS A 1 421 ? -9.577 -41.090 -12.584 1.00 22.85 435 CYS A CA 1
ATOM 3476 C C . CYS A 1 421 ? -10.002 -39.665 -12.251 1.00 28.46 435 CYS A C 1
ATOM 3477 O O . CYS A 1 421 ? -10.844 -39.068 -12.922 1.00 32.83 435 CYS A O 1
ATOM 3480 N N . LEU A 1 422 ? -9.404 -39.120 -11.197 1.00 24.77 436 LEU A N 1
ATOM 3481 C CA . LEU A 1 422 ? -9.720 -37.763 -10.781 1.00 24.29 436 LEU A CA 1
ATOM 3482 C C . LEU A 1 422 ? -8.987 -36.754 -11.656 1.00 28.70 436 LEU A C 1
ATOM 3483 O O . LEU A 1 422 ? -7.900 -37.021 -12.176 1.00 29.53 436 LEU A O 1
ATOM 3488 N N . LEU A 1 423 ? -9.594 -35.592 -11.813 1.00 29.07 437 LEU A N 1
ATOM 3489 C CA . LEU A 1 423 ? -9.071 -34.501 -12.617 1.00 26.13 437 LEU A CA 1
ATOM 3490 C C . LEU A 1 423 ? -8.490 -33.418 -11.721 1.00 32.47 437 LEU A C 1
ATOM 3491 O O . LEU A 1 423 ? -8.702 -33.417 -10.505 1.00 33.00 437 LEU A O 1
ATOM 3496 N N . PRO A 1 424 ? -7.707 -32.491 -12.288 1.00 34.09 438 PRO A N 1
ATOM 3497 C CA . PRO A 1 424 ? -7.119 -31.423 -11.460 1.00 37.44 438 PRO A CA 1
ATOM 3498 C C . PRO A 1 424 ? -8.110 -30.686 -10.570 1.00 38.01 438 PRO A C 1
ATOM 3499 O O . PRO A 1 424 ? -7.768 -30.363 -9.426 1.00 38.92 438 PRO A O 1
ATOM 3503 N N . ASP A 1 425 ? -9.323 -30.413 -11.048 1.00 36.51 439 ASP A N 1
ATOM 3504 C CA . ASP A 1 425 ? -10.289 -29.676 -10.239 1.00 40.91 439 ASP A CA 1
ATOM 3505 C C . ASP A 1 425 ? -11.032 -30.561 -9.243 1.00 34.02 439 ASP A C 1
ATOM 3506 O O . ASP A 1 425 ? -11.985 -30.090 -8.615 1.00 42.16 439 ASP A O 1
ATOM 3511 N N . GLY A 1 426 ? -10.609 -31.814 -9.070 1.00 35.47 440 GLY A N 1
ATOM 3512 C CA . GLY A 1 426 ? -11.243 -32.721 -8.141 1.00 34.72 440 GLY A CA 1
ATOM 3513 C C . GLY A 1 426 ? -12.429 -33.492 -8.689 1.00 36.27 440 GLY A C 1
ATOM 3514 O O . GLY A 1 426 ? -12.909 -34.413 -8.015 1.00 38.70 440 GLY A O 1
ATOM 3515 N N . SER A 1 427 ? -12.922 -33.152 -9.877 1.00 28.86 441 SER A N 1
ATOM 3516 C CA . SER A 1 427 ? -14.007 -33.923 -10.463 1.00 31.70 441 SER A CA 1
ATOM 3517 C C . SER A 1 427 ? -13.459 -35.214 -11.070 1.00 31.04 441 SER A C 1
ATOM 3518 O O . SER A 1 427 ? -12.246 -35.407 -11.196 1.00 27.90 441 SER A O 1
ATOM 3521 N N . ARG A 1 428 ? -14.362 -36.116 -11.444 1.00 26.84 442 ARG A N 1
ATOM 3522 C CA . ARG A 1 428 ? -13.961 -37.417 -11.967 1.00 24.79 442 ARG A CA 1
ATOM 3523 C C . ARG A 1 428 ? -14.080 -37.433 -13.486 1.00 31.30 442 ARG A C 1
ATOM 3524 O O . ARG A 1 428 ? -15.091 -36.993 -14.046 1.00 25.27 442 ARG A O 1
ATOM 3532 N N . MET A 1 429 ? -13.047 -37.938 -14.149 1.00 27.05 443 MET A N 1
ATOM 3533 C CA . MET A 1 429 ? -13.090 -38.083 -15.593 1.00 23.09 443 MET A CA 1
ATOM 3534 C C . MET A 1 429 ? -13.908 -39.306 -15.985 1.00 27.28 443 MET A C 1
ATOM 3535 O O . MET A 1 429 ? -13.830 -40.362 -15.349 1.00 25.64 443 MET A O 1
ATOM 3540 N N . MET A 1 430 ? -14.723 -39.139 -17.020 1.00 25.38 444 MET A N 1
ATOM 3541 C CA . MET A 1 430 ? -15.509 -40.239 -17.552 1.00 23.13 444 MET A CA 1
ATOM 3542 C C . MET A 1 430 ? -14.600 -41.214 -18.293 1.00 22.82 444 MET A C 1
ATOM 3543 O O . MET A 1 430 ? -13.830 -40.810 -19.169 1.00 21.62 444 MET A O 1
ATOM 3548 N N . ALA A 1 431 ? -14.680 -42.496 -17.941 1.00 23.25 445 ALA A N 1
ATOM 3549 C CA . ALA A 1 431 ? -13.884 -43.501 -18.633 1.00 23.82 445 ALA A CA 1
ATOM 3550 C C . ALA A 1 431 ? -14.409 -43.713 -20.049 1.00 28.59 445 ALA A C 1
ATOM 3551 O O . ALA A 1 431 ? -15.603 -43.583 -20.318 1.00 23.00 445 ALA A O 1
ATOM 3553 N N . VAL A 1 432 ? -13.500 -44.018 -20.972 1.00 26.59 446 VAL A N 1
ATOM 3554 C CA . VAL A 1 432 ? -13.872 -44.312 -22.355 1.00 24.60 446 VAL A CA 1
ATOM 3555 C C . VAL A 1 432 ? -13.051 -45.503 -22.829 1.00 27.23 446 VAL A C 1
ATOM 3556 O O . VAL A 1 432 ? -11.839 -45.560 -22.596 1.00 23.35 446 VAL A O 1
ATOM 3560 N N . ALA A 1 433 ? -13.709 -46.455 -23.486 1.00 21.38 447 ALA A N 1
ATOM 3561 C CA . ALA A 1 433 ? -13.054 -47.641 -24.018 1.00 28.38 447 ALA A CA 1
ATOM 3562 C C . ALA A 1 433 ? -13.540 -47.896 -25.437 1.00 26.52 447 ALA A C 1
ATOM 3563 O O . ALA A 1 433 ? -14.554 -47.351 -25.876 1.00 21.54 447 ALA A O 1
ATOM 3565 N N . ALA A 1 434 ? -12.803 -48.733 -26.161 1.00 21.58 448 ALA A N 1
ATOM 3566 C CA . ALA A 1 434 ? -13.180 -49.093 -27.522 1.00 23.64 448 ALA A CA 1
ATOM 3567 C C . ALA A 1 434 ? -12.997 -50.590 -27.710 1.00 26.54 448 ALA A C 1
ATOM 3568 O O . ALA A 1 434 ? -11.921 -51.125 -27.424 1.00 33.15 448 ALA A O 1
ATOM 3570 N N . LEU A 1 435 ? -14.048 -51.262 -28.170 1.00 22.21 449 LEU A N 1
ATOM 3571 C CA . LEU A 1 435 ? -13.984 -52.679 -28.502 1.00 22.80 449 LEU A CA 1
ATOM 3572 C C . LEU A 1 435 ? -13.746 -52.798 -30.004 1.00 21.26 449 LEU A C 1
ATOM 3573 O O . LEU A 1 435 ? -14.577 -52.358 -30.808 1.00 25.09 449 LEU A O 1
ATOM 3578 N N . VAL A 1 436 ? -12.610 -53.379 -30.375 1.00 23.38 450 VAL A N 1
ATOM 3579 C CA . VAL A 1 436 ? -12.153 -53.438 -31.759 1.00 23.99 450 VAL A CA 1
ATOM 3580 C C . VAL A 1 436 ? -11.955 -54.902 -32.123 1.00 32.99 450 VAL A C 1
ATOM 3581 O O . VAL A 1 436 ? -10.997 -55.540 -31.665 1.00 30.59 450 VAL A O 1
ATOM 3585 N N . VAL A 1 437 ? -12.856 -55.434 -32.946 1.00 28.61 451 VAL A N 1
ATOM 3586 C CA . VAL A 1 437 ? -12.809 -56.820 -33.394 1.00 25.69 451 VAL A CA 1
ATOM 3587 C C . VAL A 1 437 ? -13.124 -56.855 -34.885 1.00 29.41 451 VAL A C 1
ATOM 3588 O O . VAL A 1 437 ? -13.509 -55.853 -35.489 1.00 28.08 451 VAL A O 1
ATOM 3592 N N . ASN A 1 438 ? -12.972 -58.041 -35.477 1.00 37.56 452 ASN A N 1
ATOM 3593 C CA . ASN A 1 438 ? -13.189 -58.250 -36.910 1.00 31.23 452 ASN A CA 1
ATOM 3594 C C . ASN A 1 438 ? -14.183 -59.398 -37.090 1.00 36.20 452 ASN A C 1
ATOM 3595 O O . ASN A 1 438 ? -13.805 -60.530 -37.398 1.00 31.11 452 ASN A O 1
ATOM 3600 N N . PHE A 1 439 ? -15.461 -59.096 -36.901 1.00 36.18 453 PHE A N 1
ATOM 3601 C CA . PHE A 1 439 ? -16.512 -60.087 -37.066 1.00 42.32 453 PHE A CA 1
ATOM 3602 C C . PHE A 1 439 ? -16.914 -60.180 -38.531 1.00 44.66 453 PHE A C 1
ATOM 3603 O O . PHE A 1 439 ? -16.670 -59.272 -39.325 1.00 38.31 453 PHE A O 1
ATOM 3611 N N . SER A 1 440 ? -17.552 -61.292 -38.877 1.00 35.60 454 SER A N 1
ATOM 3612 C CA . SER A 1 440 ? -17.948 -61.518 -40.258 1.00 43.52 454 SER A CA 1
ATOM 3613 C C . SER A 1 440 ? -18.888 -60.421 -40.743 1.00 46.05 454 SER A C 1
ATOM 3614 O O . SER A 1 440 ? -19.774 -59.964 -40.016 1.00 48.17 454 SER A O 1
ATOM 3617 N N A GLN A 1 441 ? -18.674 -59.987 -41.981 0.47 46.00 455 GLN A N 1
ATOM 3618 N N B GLN A 1 441 ? -18.687 -60.002 -41.982 0.53 46.00 455 GLN A N 1
ATOM 3619 C CA A GLN A 1 441 ? -19.535 -58.992 -42.593 0.47 46.87 455 GLN A CA 1
ATOM 3620 C CA B GLN A 1 441 ? -19.528 -59.007 -42.620 0.53 46.89 455 GLN A CA 1
ATOM 3621 C C A GLN A 1 441 ? -20.872 -59.623 -42.980 0.47 46.29 455 GLN A C 1
ATOM 3622 C C B GLN A 1 441 ? -20.868 -59.624 -43.009 0.53 46.30 455 GLN A C 1
ATOM 3623 O O A GLN A 1 441 ? -20.980 -60.845 -43.103 0.47 44.48 455 GLN A O 1
ATOM 3624 O O B GLN A 1 441 ? -20.977 -60.843 -43.161 0.53 44.50 455 GLN A O 1
ATOM 3635 N N . PRO A 1 442 ? -21.911 -58.808 -43.167 1.00 41.16 456 PRO A N 1
ATOM 3636 C CA . PRO A 1 442 ? -23.169 -59.340 -43.710 1.00 44.16 456 PRO A CA 1
ATOM 3637 C C . PRO A 1 442 ? -22.974 -59.718 -45.172 1.00 45.20 456 PRO A C 1
ATOM 3638 O O . PRO A 1 442 ? -22.473 -58.923 -45.971 1.00 47.36 456 PRO A O 1
ATOM 3642 N N . VAL A 1 443 ? -23.357 -60.948 -45.514 1.00 42.69 457 VAL A N 1
ATOM 3643 C CA . VAL A 1 443 ? -23.209 -61.467 -46.867 1.00 44.39 457 VAL A CA 1
ATOM 3644 C C . VAL A 1 443 ? -24.465 -62.245 -47.230 1.00 34.71 457 VAL A C 1
ATOM 3645 O O . VAL A 1 443 ? -25.241 -62.656 -46.364 1.00 37.62 457 VAL A O 1
ATOM 3649 N N . ALA A 1 444 ? -24.653 -62.434 -48.537 1.00 35.65 458 ALA A N 1
ATOM 3650 C CA . ALA A 1 444 ? -25.723 -63.269 -49.084 1.00 38.73 458 ALA A CA 1
ATOM 3651 C C . ALA A 1 444 ? -27.104 -62.821 -48.608 1.00 40.62 458 ALA A C 1
ATOM 3652 O O . ALA A 1 444 ? -28.005 -63.641 -48.419 1.00 39.79 458 ALA A O 1
ATOM 3654 N N . GLY A 1 445 ? -27.287 -61.517 -48.407 1.00 33.19 459 GLY A N 1
ATOM 3655 C CA . GLY A 1 445 ? -28.587 -61.018 -48.012 1.00 37.68 459 GLY A CA 1
ATOM 3656 C C . GLY A 1 445 ? -28.997 -61.362 -46.602 1.00 41.71 459 GLY A C 1
ATOM 3657 O O . GLY A 1 445 ? -30.178 -61.237 -46.267 1.00 46.61 459 GLY A O 1
ATOM 3658 N N . ARG A 1 446 ? -28.063 -61.809 -45.776 1.00 35.46 460 ARG A N 1
ATOM 3659 C CA . ARG A 1 446 ? -28.280 -62.115 -44.375 1.00 37.88 460 ARG A CA 1
ATOM 3660 C C . ARG A 1 446 ? -27.594 -61.078 -43.502 1.00 33.94 460 ARG A C 1
ATOM 3661 O O . ARG A 1 446 ? -26.661 -60.400 -43.944 1.00 33.57 460 ARG A O 1
ATOM 3669 N N . PRO A 1 447 ? -28.021 -60.923 -42.253 1.00 30.70 461 PRO A N 1
ATOM 3670 C CA . PRO A 1 447 ? -27.228 -60.138 -41.304 1.00 33.47 461 PRO A CA 1
ATOM 3671 C C . PRO A 1 447 ? -25.909 -60.842 -41.025 1.00 36.67 461 PRO A C 1
ATOM 3672 O O . PRO A 1 447 ? -25.704 -62.001 -41.389 1.00 26.01 461 PRO A O 1
ATOM 3676 N N . SER A 1 448 ? -24.994 -60.113 -40.386 1.00 35.94 462 SER A N 1
ATOM 3677 C CA . SER A 1 448 ? -23.770 -60.730 -39.892 1.00 30.61 462 SER A CA 1
ATOM 3678 C C . SER A 1 448 ? -24.112 -61.887 -38.966 1.00 33.62 462 SER A C 1
ATOM 3679 O O . SER A 1 448 ? -24.898 -61.737 -38.027 1.00 27.13 462 SER A O 1
ATOM 3682 N N . LEU A 1 449 ? -23.531 -63.046 -39.244 1.00 25.90 463 LEU A N 1
ATOM 3683 C CA . LEU A 1 449 ? -23.761 -64.251 -38.461 1.00 29.89 463 LEU A CA 1
ATOM 3684 C C . LEU A 1 449 ? -22.469 -64.610 -37.745 1.00 31.37 463 LEU A C 1
ATOM 3685 O O . LEU A 1 449 ? -21.428 -64.777 -38.389 1.00 28.44 463 LEU A O 1
ATOM 3690 N N . LEU A 1 450 ? -22.531 -64.711 -36.422 1.00 27.36 464 LEU A N 1
ATOM 3691 C CA . LEU A 1 450 ? -21.359 -65.000 -35.610 1.00 25.52 464 LEU A CA 1
ATOM 3692 C C . LEU A 1 450 ? -21.284 -66.494 -35.330 1.00 25.63 464 LEU A C 1
ATOM 3693 O O . LEU A 1 450 ? -22.270 -67.098 -34.899 1.00 27.35 464 LEU A O 1
ATOM 3698 N N . ARG A 1 451 ? -20.117 -67.082 -35.573 1.00 22.15 465 ARG A N 1
ATOM 3699 C CA . ARG A 1 451 ? -19.842 -68.390 -35.008 1.00 26.29 465 ARG A CA 1
ATOM 3700 C C . ARG A 1 451 ? -19.777 -68.278 -33.488 1.00 28.63 465 ARG A C 1
ATOM 3701 O O . ARG A 1 451 ? -19.595 -67.190 -32.926 1.00 25.27 465 ARG A O 1
ATOM 3709 N N . HIS A 1 452 ? -19.938 -69.422 -32.819 1.00 25.30 466 HIS A N 1
ATOM 3710 C CA . HIS A 1 452 ? -19.900 -69.427 -31.361 1.00 28.98 466 HIS A CA 1
ATOM 3711 C C . HIS A 1 452 ? -18.576 -68.881 -30.840 1.00 23.58 466 HIS A C 1
ATOM 3712 O O . HIS A 1 452 ? -18.545 -68.183 -29.821 1.00 26.74 466 HIS A O 1
ATOM 3719 N N . ASP A 1 453 ? -17.470 -69.173 -31.531 1.00 27.62 467 ASP A N 1
ATOM 3720 C CA . ASP A 1 453 ? -16.180 -68.657 -31.085 1.00 26.55 467 ASP A CA 1
ATOM 3721 C C . ASP A 1 453 ? -16.087 -67.147 -31.251 1.00 27.57 467 ASP A C 1
ATOM 3722 O O . ASP A 1 453 ? -15.319 -66.499 -30.530 1.00 28.25 467 ASP A O 1
ATOM 3727 N N . GLU A 1 454 ? -16.865 -66.570 -32.167 1.00 23.94 468 GLU A N 1
ATOM 3728 C CA . GLU A 1 454 ? -16.913 -65.118 -32.279 1.00 23.25 468 GLU A CA 1
ATOM 3729 C C . GLU A 1 454 ? -17.771 -64.508 -31.176 1.00 27.38 468 GLU A C 1
ATOM 3730 O O . GLU A 1 454 ? -17.461 -63.419 -30.672 1.00 21.99 468 GLU A O 1
ATOM 3736 N N . VAL A 1 455 ? -18.849 -65.194 -30.790 1.00 24.28 469 VAL A N 1
ATOM 3737 C CA . VAL A 1 455 ? -19.605 -64.782 -29.612 1.00 22.84 469 VAL A CA 1
ATOM 3738 C C . VAL A 1 455 ? -18.706 -64.797 -28.384 1.00 24.66 469 VAL A C 1
ATOM 3739 O O . VAL A 1 455 ? -18.738 -63.876 -27.557 1.00 28.63 469 VAL A O 1
ATOM 3743 N N . ARG A 1 456 ? -17.885 -65.841 -28.251 1.00 21.81 470 ARG A N 1
ATOM 3744 C CA . ARG A 1 456 ? -16.952 -65.924 -27.131 1.00 24.75 470 ARG A CA 1
ATOM 3745 C C . ARG A 1 456 ? -15.979 -64.751 -27.139 1.00 25.80 470 ARG A C 1
ATOM 3746 O O . ARG A 1 456 ? -15.767 -64.097 -26.110 1.00 30.50 470 ARG A O 1
ATOM 3754 N N . THR A 1 457 ? -15.374 -64.473 -28.295 1.00 20.93 471 THR A N 1
ATOM 3755 C CA . THR A 1 457 ? -14.481 -63.323 -28.410 1.00 23.20 471 THR A CA 1
ATOM 3756 C C . THR A 1 457 ? -15.207 -62.025 -28.067 1.00 24.71 471 THR A C 1
ATOM 3757 O O . THR A 1 457 ? -14.635 -61.130 -27.431 1.00 26.08 471 THR A O 1
ATOM 3761 N N . TYR A 1 458 ? -16.472 -61.914 -28.479 1.00 25.18 472 TYR A N 1
ATOM 3762 C CA . TYR A 1 458 ? -17.275 -60.732 -28.178 1.00 26.78 472 TYR A CA 1
ATOM 3763 C C . TYR A 1 458 ? -17.408 -60.539 -26.672 1.00 28.93 472 TYR A C 1
ATOM 3764 O O . TYR A 1 458 ? -17.251 -59.424 -26.159 1.00 28.49 472 TYR A O 1
ATOM 3773 N N . PHE A 1 459 ? -17.695 -61.625 -25.947 1.00 21.68 473 PHE A N 1
ATOM 3774 C CA . PHE A 1 459 ? -17.792 -61.560 -24.491 1.00 23.80 473 PHE A CA 1
ATOM 3775 C C . PHE A 1 459 ? -16.438 -61.287 -23.857 1.00 32.34 473 PHE A C 1
ATOM 3776 O O . PHE A 1 459 ? -16.347 -60.537 -22.878 1.00 27.26 473 PHE A O 1
ATOM 3784 N N . HIS A 1 460 ? -15.380 -61.906 -24.393 1.00 22.87 474 HIS A N 1
ATOM 3785 C CA . HIS A 1 460 ? -14.034 -61.699 -23.870 1.00 28.49 474 HIS A CA 1
ATOM 3786 C C . HIS A 1 460 ? -13.658 -60.221 -23.907 1.00 29.42 474 HIS A C 1
ATOM 3787 O O . HIS A 1 460 ? -13.270 -59.637 -22.888 1.00 25.57 474 HIS A O 1
ATOM 3794 N N . GLU A 1 461 ? -13.782 -59.594 -25.077 1.00 24.61 475 GLU A N 1
ATOM 3795 C CA . GLU A 1 461 ? -13.393 -58.195 -25.196 1.00 20.84 475 GLU A CA 1
ATOM 3796 C C . GLU A 1 461 ? -14.316 -57.280 -24.400 1.00 27.33 475 GLU A C 1
ATOM 3797 O O . GLU A 1 461 ? -13.857 -56.271 -23.850 1.00 26.07 475 GLU A O 1
ATOM 3803 N N . PHE A 1 462 ? -15.607 -57.606 -24.320 1.00 21.57 476 PHE A N 1
ATOM 3804 C CA . PHE A 1 462 ? -16.510 -56.782 -23.525 1.00 26.72 476 PHE A CA 1
ATOM 3805 C C . PHE A 1 462 ? -16.151 -56.835 -22.045 1.00 26.23 476 PHE A C 1
ATOM 3806 O O . PHE A 1 462 ? -16.370 -55.859 -21.319 1.00 23.03 476 PHE A O 1
ATOM 3814 N N . GLY A 1 463 ? -15.593 -57.956 -21.584 1.00 23.35 477 GLY A N 1
ATOM 3815 C CA . GLY A 1 463 ? -15.063 -58.002 -20.232 1.00 24.60 477 GLY A CA 1
ATOM 3816 C C . GLY A 1 463 ? -13.997 -56.951 -19.994 1.00 30.39 477 GLY A C 1
ATOM 3817 O O . GLY A 1 463 ? -13.967 -56.310 -18.939 1.00 26.32 477 GLY A O 1
ATOM 3818 N N . HIS A 1 464 ? -13.108 -56.760 -20.971 1.00 26.30 478 HIS A N 1
ATOM 3819 C CA . HIS A 1 464 ? -12.123 -55.688 -20.876 1.00 30.71 478 HIS A CA 1
ATOM 3820 C C . HIS A 1 464 ? -12.800 -54.324 -20.837 1.00 26.32 478 HIS A C 1
ATOM 3821 O O . HIS A 1 464 ? -12.419 -53.454 -20.043 1.00 29.14 478 HIS A O 1
ATOM 3828 N N . VAL A 1 465 ? -13.794 -54.116 -21.704 1.00 22.10 479 VAL A N 1
ATOM 3829 C CA . VAL A 1 465 ? -14.515 -52.844 -21.736 1.00 21.78 479 VAL A CA 1
ATOM 3830 C C . VAL A 1 465 ? -15.108 -52.546 -20.365 1.00 20.92 479 VAL A C 1
ATOM 3831 O O . VAL A 1 465 ? -14.997 -51.428 -19.845 1.00 24.31 479 VAL A O 1
ATOM 3835 N N . MET A 1 466 ? -15.742 -53.550 -19.757 1.00 23.08 480 MET A N 1
ATOM 3836 C CA . MET A 1 466 ? -16.343 -53.359 -18.442 1.00 26.76 480 MET A CA 1
ATOM 3837 C C . MET A 1 466 ? -15.286 -53.053 -17.390 1.00 20.96 480 MET A C 1
ATOM 3838 O O . MET A 1 466 ? -15.517 -52.244 -16.485 1.00 21.36 480 MET A O 1
ATOM 3843 N N . HIS A 1 467 ? -14.116 -53.689 -17.493 1.00 22.42 481 HIS A N 1
ATOM 3844 C CA . HIS A 1 467 ? -13.021 -53.361 -16.584 1.00 21.94 481 HIS A CA 1
ATOM 3845 C C . HIS A 1 467 ? -12.600 -51.903 -16.736 1.00 23.01 481 HIS A C 1
ATOM 3846 O O . HIS A 1 467 ? -12.386 -51.202 -15.740 1.00 28.32 481 HIS A O 1
ATOM 3853 N N . GLN A 1 468 ? -12.503 -51.421 -17.976 1.00 19.90 482 GLN A N 1
ATOM 3854 C CA . GLN A 1 468 ? -12.071 -50.045 -18.213 1.00 23.21 482 GLN A CA 1
ATOM 3855 C C . GLN A 1 468 ? -13.103 -49.027 -17.732 1.00 25.78 482 GLN A C 1
ATOM 3856 O O . GLN A 1 468 ? -12.738 -47.958 -17.227 1.00 27.92 482 GLN A O 1
ATOM 3862 N N A ILE A 1 469 ? -14.392 -49.341 -17.883 0.28 23.96 483 ILE A N 1
ATOM 3863 N N B ILE A 1 469 ? -14.392 -49.340 -17.871 0.72 23.25 483 ILE A N 1
ATOM 3864 C CA A ILE A 1 469 ? -15.443 -48.383 -17.554 0.28 22.72 483 ILE A CA 1
ATOM 3865 C CA B ILE A 1 469 ? -15.434 -48.368 -17.551 0.72 23.18 483 ILE A CA 1
ATOM 3866 C C A ILE A 1 469 ? -15.732 -48.378 -16.057 0.28 24.13 483 ILE A C 1
ATOM 3867 C C B ILE A 1 469 ? -15.761 -48.378 -16.060 0.72 25.05 483 ILE A C 1
ATOM 3868 O O A ILE A 1 469 ? -15.921 -47.315 -15.456 0.28 26.68 483 ILE A O 1
ATOM 3869 O O B ILE A 1 469 ? -16.000 -47.323 -15.462 0.72 26.74 483 ILE A O 1
ATOM 3878 N N . CYS A 1 470 ? -15.768 -49.555 -15.429 1.00 20.79 484 CYS A N 1
ATOM 3879 C CA . CYS A 1 470 ? -16.099 -49.633 -14.008 1.00 21.09 484 CYS A CA 1
ATOM 3880 C C . CYS A 1 470 ? -14.950 -49.228 -13.095 1.00 28.34 484 CYS A C 1
ATOM 3881 O O . CYS A 1 470 ? -15.194 -48.920 -11.924 1.00 22.34 484 CYS A O 1
ATOM 3884 N N . ALA A 1 471 ? -13.713 -49.228 -13.587 1.00 24.81 485 ALA A N 1
ATOM 3885 C CA . ALA A 1 471 ? -12.580 -48.872 -12.742 1.00 21.04 485 ALA A CA 1
ATOM 3886 C C . ALA A 1 471 ? -12.603 -47.382 -12.419 1.00 22.31 485 ALA A C 1
ATOM 3887 O O . ALA A 1 471 ? -12.723 -46.541 -13.315 1.00 26.03 485 ALA A O 1
ATOM 3889 N N . GLN A 1 472 ? -12.490 -47.055 -11.134 1.00 22.35 486 GLN A N 1
ATOM 3890 C CA . GLN A 1 472 ? -12.406 -45.671 -10.682 1.00 22.08 486 GLN A CA 1
ATOM 3891 C C . GLN A 1 472 ? -11.287 -45.556 -9.660 1.00 31.18 486 GLN A C 1
ATOM 3892 O O . GLN A 1 472 ? -11.317 -46.223 -8.620 1.00 28.85 486 GLN A O 1
ATOM 3898 N N . THR A 1 473 ? -10.297 -44.721 -9.964 1.00 22.41 487 THR A N 1
ATOM 3899 C CA . THR A 1 473 ? -9.122 -44.554 -9.125 1.00 22.71 487 THR A CA 1
ATOM 3900 C C . THR A 1 473 ? -8.801 -43.072 -9.017 1.00 23.74 487 THR A C 1
ATOM 3901 O O . THR A 1 473 ? -9.300 -42.248 -9.785 1.00 23.18 487 THR A O 1
ATOM 3905 N N . ASP A 1 474 ? -7.942 -42.734 -8.058 1.00 23.56 488 ASP A N 1
ATOM 3906 C CA . ASP A 1 474 ? -7.505 -41.349 -7.954 1.00 26.51 488 ASP A CA 1
ATOM 3907 C C . ASP A 1 474 ? -6.538 -40.993 -9.077 1.00 29.26 488 ASP A C 1
ATOM 3908 O O . ASP A 1 474 ? -6.597 -39.885 -9.625 1.00 32.03 488 ASP A O 1
ATOM 3913 N N . PHE A 1 475 ? -5.657 -41.920 -9.451 1.00 26.25 489 PHE A N 1
ATOM 3914 C CA . PHE A 1 475 ? -4.559 -41.625 -10.361 1.00 27.30 489 PHE A CA 1
ATOM 3915 C C . PHE A 1 475 ? -4.740 -42.336 -11.694 1.00 26.63 489 PHE A C 1
ATOM 3916 O O . PHE A 1 475 ? -5.121 -43.513 -11.739 1.00 23.34 489 PHE A O 1
ATOM 3924 N N . ALA A 1 476 ? -4.435 -41.615 -12.777 1.00 23.43 490 ALA A N 1
ATOM 3925 C CA . ALA A 1 476 ? -4.550 -42.186 -14.116 1.00 27.07 490 ALA A CA 1
ATOM 3926 C C . ALA A 1 476 ? -3.713 -43.451 -14.264 1.00 27.85 490 ALA A C 1
ATOM 3927 O O . ALA A 1 476 ? -4.141 -44.413 -14.909 1.00 25.44 490 ALA A O 1
ATOM 3929 N N . ARG A 1 477 ? -2.514 -43.471 -13.680 1.00 26.32 491 ARG A N 1
ATOM 3930 C CA . ARG A 1 477 ? -1.628 -44.613 -13.877 1.00 25.77 491 ARG A CA 1
ATOM 3931 C C . ARG A 1 477 ? -2.151 -45.896 -13.236 1.00 32.73 491 ARG A C 1
ATOM 3932 O O . ARG A 1 477 ? -1.650 -46.979 -13.559 1.00 25.84 491 ARG A O 1
ATOM 3940 N N . PHE A 1 478 ? -3.143 -45.812 -12.352 1.00 27.46 492 PHE A N 1
ATOM 3941 C CA . PHE A 1 478 ? -3.767 -46.990 -11.764 1.00 25.46 492 PHE A CA 1
ATOM 3942 C C . PHE A 1 478 ? -5.169 -47.235 -12.309 1.00 24.79 492 PHE A C 1
ATOM 3943 O O . PHE A 1 478 ? -5.875 -48.119 -11.811 1.00 26.27 492 PHE A O 1
ATOM 3951 N N A SER A 1 479 ? -5.593 -46.479 -13.315 0.44 25.90 493 SER A N 1
ATOM 3952 N N B SER A 1 479 ? -5.580 -46.483 -13.321 0.56 25.89 493 SER A N 1
ATOM 3953 C CA A SER A 1 479 ? -6.973 -46.536 -13.772 0.44 31.83 493 SER A CA 1
ATOM 3954 C CA B SER A 1 479 ? -6.943 -46.524 -13.819 0.56 31.84 493 SER A CA 1
ATOM 3955 C C A SER A 1 479 ? -7.161 -47.605 -14.844 0.44 31.82 493 SER A C 1
ATOM 3956 C C B SER A 1 479 ? -7.169 -47.753 -14.692 0.56 31.79 493 SER A C 1
ATOM 3957 O O A SER A 1 479 ? -6.206 -48.119 -15.431 0.44 31.18 493 SER A O 1
ATOM 3958 O O B SER A 1 479 ? -6.245 -48.512 -15.000 0.56 28.98 493 SER A O 1
ATOM 3963 N N . GLY A 1 480 ? -8.428 -47.931 -15.092 1.00 35.26 494 GLY A N 1
ATOM 3964 C CA . GLY A 1 480 ? -8.771 -48.909 -16.112 1.00 32.69 494 GLY A CA 1
ATOM 3965 C C . GLY A 1 480 ? -8.180 -50.279 -15.859 1.00 28.79 494 GLY A C 1
ATOM 3966 O O . GLY A 1 480 ? -8.289 -50.841 -14.764 1.00 30.47 494 GLY A O 1
ATOM 3967 N N . THR A 1 481 ? -7.518 -50.810 -16.886 1.00 29.95 495 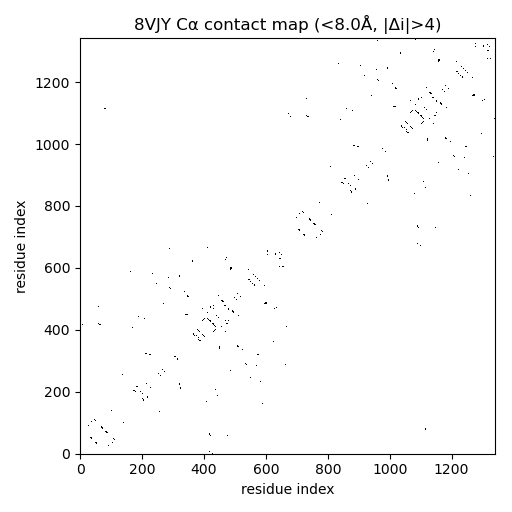THR A N 1
ATOM 3968 C CA . THR A 1 481 ? -6.957 -52.152 -16.873 1.00 23.93 495 THR A CA 1
ATOM 3969 C C . THR A 1 481 ? -5.472 -52.156 -16.536 1.00 33.83 495 THR A C 1
ATOM 3970 O O . THR A 1 481 ? -4.776 -53.129 -16.846 1.00 36.00 495 THR A O 1
ATOM 3974 N N . ASN A 1 482 ? -4.973 -51.093 -15.902 1.00 32.43 496 ASN A N 1
ATOM 3975 C CA . ASN A 1 482 ? -3.560 -50.993 -15.550 1.00 31.57 496 ASN A CA 1
ATOM 3976 C C . ASN A 1 482 ? -3.214 -51.873 -14.353 1.00 29.32 496 ASN A C 1
ATOM 3977 O O . ASN A 1 482 ? -2.618 -51.407 -13.375 1.00 29.46 496 ASN A O 1
ATOM 3982 N N . VAL A 1 483 ? -3.601 -53.145 -14.416 1.00 28.22 497 VAL A N 1
ATOM 3983 C CA . VAL A 1 483 ? -3.256 -54.126 -13.397 1.00 25.54 497 VAL A CA 1
ATOM 3984 C C . VAL A 1 483 ? -2.036 -54.906 -13.870 1.00 30.53 497 VAL A C 1
ATOM 3985 O O . VAL A 1 483 ? -1.458 -54.596 -14.918 1.00 29.23 497 VAL A O 1
ATOM 3989 N N . GLU A 1 484 ? -1.630 -55.909 -13.094 1.00 24.69 498 GLU A N 1
ATOM 3990 C CA . GLU A 1 484 ? -0.552 -56.792 -13.516 1.00 25.87 498 GLU A CA 1
ATOM 3991 C C . GLU A 1 484 ? -0.910 -57.465 -14.836 1.00 30.93 498 GLU A C 1
ATOM 3992 O O . GLU A 1 484 ? -2.074 -57.783 -15.099 1.00 29.42 498 GLU A O 1
ATOM 3998 N N . THR A 1 485 ? 0.110 -57.690 -15.671 1.00 29.39 499 THR A N 1
ATOM 3999 C CA . THR A 1 485 ? -0.136 -58.263 -16.992 1.00 24.21 499 THR A CA 1
ATOM 4000 C C . THR A 1 485 ? -0.712 -59.672 -16.896 1.00 33.21 499 THR A C 1
ATOM 4001 O O . THR A 1 485 ? -1.575 -60.048 -17.697 1.00 31.20 499 THR A O 1
ATOM 4005 N N . ASP A 1 486 ? -0.264 -60.469 -15.922 1.00 25.10 500 ASP A N 1
ATOM 4006 C CA . ASP A 1 486 ? -0.839 -61.803 -15.776 1.00 31.73 500 ASP A CA 1
ATOM 4007 C C . ASP A 1 486 ? -2.149 -61.788 -14.993 1.00 30.34 500 ASP A C 1
ATOM 4008 O O . ASP A 1 486 ? -2.631 -62.849 -14.583 1.00 26.47 500 ASP A O 1
ATOM 4013 N N . PHE A 1 487 ? -2.731 -60.603 -14.796 1.00 28.63 501 PHE A N 1
ATOM 4014 C CA . PHE A 1 487 ? -4.034 -60.437 -14.173 1.00 22.25 501 PHE A CA 1
ATOM 4015 C C . PHE A 1 487 ? -5.045 -59.738 -15.073 1.00 30.51 501 PHE A C 1
ATOM 4016 O O . PHE A 1 487 ? -6.249 -59.822 -14.804 1.00 26.73 501 PHE A O 1
ATOM 4024 N N . VAL A 1 488 ? -4.596 -59.054 -16.129 1.00 25.69 502 VAL A N 1
ATOM 4025 C CA . VAL A 1 488 ? -5.510 -58.285 -16.957 1.00 27.63 502 VAL A CA 1
ATOM 4026 C C . VAL A 1 488 ? -6.464 -59.179 -17.742 1.00 30.93 502 VAL A C 1
ATOM 4027 O O . VAL A 1 488 ? -7.541 -58.724 -18.138 1.00 34.58 502 VAL A O 1
ATOM 4031 N N . GLU A 1 489 ? -6.113 -60.446 -17.965 1.00 25.54 503 GLU A N 1
ATOM 4032 C CA . GLU A 1 489 ? -7.009 -61.365 -18.657 1.00 29.10 503 GLU A CA 1
ATOM 4033 C C . GLU A 1 489 ? -8.051 -61.986 -17.741 1.00 27.20 503 GLU A C 1
ATOM 4034 O O . GLU A 1 489 ? -8.907 -62.739 -18.221 1.00 33.02 503 GLU A O 1
ATOM 4040 N N . VAL A 1 490 ? -8.011 -61.690 -16.444 1.00 25.93 504 VAL A N 1
ATOM 4041 C CA . VAL A 1 490 ? -9.014 -62.237 -15.531 1.00 27.28 504 VAL A CA 1
ATOM 4042 C C . VAL A 1 490 ? -10.420 -61.740 -15.865 1.00 33.85 504 VAL A C 1
ATOM 4043 O O . VAL A 1 490 ? -11.329 -62.575 -15.998 1.00 27.49 504 VAL A O 1
ATOM 4047 N N . PRO A 1 491 ? -10.673 -60.435 -16.026 1.00 25.66 505 PRO A N 1
ATOM 4048 C CA . PRO A 1 491 ? -12.056 -60.012 -16.311 1.00 25.35 505 PRO A CA 1
ATOM 4049 C C . PRO A 1 491 ? -12.534 -60.393 -17.703 1.00 29.66 505 PRO A C 1
ATOM 4050 O O . PRO A 1 491 ? -13.744 -60.539 -17.915 1.00 28.51 505 PRO A O 1
ATOM 4054 N N . SER A 1 492 ? -11.630 -60.542 -18.666 1.00 29.78 506 SER A N 1
ATOM 4055 C CA . SER A 1 492 ? -12.050 -60.905 -20.014 1.00 24.59 506 SER A CA 1
ATOM 4056 C C . SER A 1 492 ? -12.408 -62.385 -20.100 1.00 34.48 506 SER A C 1
ATOM 4057 O O . SER A 1 492 ? -13.476 -62.745 -20.607 1.00 30.12 506 SER A O 1
ATOM 4060 N N . GLN A 1 493 ? -11.531 -63.259 -19.598 1.00 28.00 507 GLN A N 1
ATOM 4061 C CA . GLN A 1 493 ? -11.826 -64.688 -19.617 1.00 25.57 507 GLN A CA 1
ATOM 4062 C C . GLN A 1 493 ? -12.971 -65.030 -18.674 1.00 25.26 507 GLN A C 1
ATOM 4063 O O . GLN A 1 493 ? -13.678 -66.021 -18.891 1.00 33.77 507 GLN A O 1
ATOM 4069 N N . MET A 1 494 ? -13.164 -64.222 -17.630 1.00 27.61 508 MET A N 1
ATOM 4070 C CA . MET A 1 494 ? -14.272 -64.427 -16.704 1.00 33.47 508 MET A CA 1
ATOM 4071 C C . MET A 1 494 ? -15.610 -64.439 -17.432 1.00 35.94 508 MET A C 1
ATOM 4072 O O . MET A 1 494 ? -16.425 -65.353 -17.249 1.00 28.38 508 MET A O 1
ATOM 4077 N N . LEU A 1 495 ? -15.855 -63.425 -18.263 1.00 26.43 509 LEU A N 1
ATOM 4078 C CA . LEU A 1 495 ? -17.133 -63.309 -18.954 1.00 25.75 509 LEU A CA 1
ATOM 4079 C C . LEU A 1 495 ? -17.342 -64.395 -20.000 1.00 35.91 509 LEU A C 1
ATOM 4080 O O . LEU A 1 495 ? -18.490 -64.643 -20.385 1.00 33.14 509 LEU A O 1
ATOM 4085 N N . GLU A 1 496 ? -16.267 -65.030 -20.484 1.00 27.84 510 GLU A N 1
ATOM 4086 C CA . GLU A 1 496 ? -16.424 -66.085 -21.482 1.00 31.15 510 GLU A CA 1
ATOM 4087 C C . GLU A 1 496 ? -17.345 -67.192 -20.991 1.00 29.00 510 GLU A C 1
ATOM 4088 O O . GLU A 1 496 ? -18.038 -67.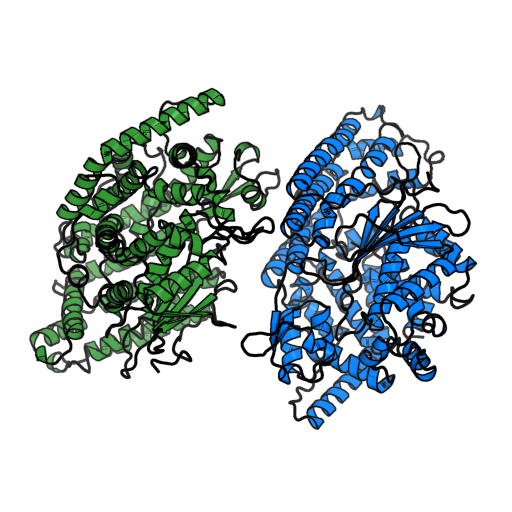820 -21.798 1.00 31.28 510 GLU A O 1
ATOM 4094 N N . ASN A 1 497 ? -17.370 -67.446 -19.680 1.00 26.13 511 ASN A N 1
ATOM 4095 C CA . ASN A 1 497 ? -18.191 -68.529 -19.146 1.00 29.09 511 ASN A CA 1
ATOM 4096 C C . ASN A 1 497 ? -19.674 -68.343 -19.439 1.00 28.93 511 ASN A C 1
ATOM 4097 O O . ASN A 1 497 ? -20.416 -69.331 -19.461 1.00 30.92 511 ASN A O 1
ATOM 4102 N N . TRP A 1 498 ? -20.125 -67.107 -19.656 1.00 23.53 512 TRP A N 1
ATOM 4103 C CA . TRP A 1 498 ? -21.535 -66.874 -19.942 1.00 29.26 512 TRP A CA 1
ATOM 4104 C C . TRP A 1 498 ? -21.951 -67.348 -21.329 1.00 28.65 512 TRP A C 1
ATOM 4105 O O . TRP A 1 498 ? -23.152 -67.351 -21.620 1.00 30.03 512 TRP A O 1
ATOM 4116 N N . VAL A 1 499 ? -21.007 -67.736 -22.195 1.00 23.53 513 VAL A N 1
ATOM 4117 C CA . VAL A 1 499 ? -21.364 -68.306 -23.490 1.00 27.52 513 VAL A CA 1
ATOM 4118 C C . VAL A 1 499 ? -21.384 -69.824 -23.461 1.00 31.17 513 VAL A C 1
ATOM 4119 O O . VAL A 1 499 ? -21.629 -70.453 -24.500 1.00 27.83 513 VAL A O 1
ATOM 4123 N N . TRP A 1 500 ? -21.139 -70.433 -22.297 1.00 27.33 514 TRP A N 1
ATOM 4124 C CA . TRP A 1 500 ? -21.208 -71.878 -22.120 1.00 26.60 514 TRP A CA 1
ATOM 4125 C C . TRP A 1 500 ? -22.327 -72.272 -21.162 1.00 35.30 514 TRP A C 1
ATOM 4126 O O . TRP A 1 500 ? -22.296 -73.365 -20.589 1.00 39.39 514 TRP A O 1
ATOM 4137 N N . ASP A 1 501 ? -23.309 -71.397 -20.972 1.00 29.09 515 ASP A N 1
ATOM 4138 C CA . ASP A 1 501 ? -24.444 -71.645 -20.097 1.00 28.39 515 ASP A CA 1
ATOM 4139 C C . ASP A 1 501 ? -25.708 -71.703 -20.943 1.00 37.35 515 ASP A C 1
ATOM 4140 O O . ASP A 1 501 ? -25.945 -70.815 -21.769 1.00 27.98 515 ASP A O 1
ATOM 4145 N N . VAL A 1 502 ? -26.517 -72.743 -20.730 1.00 33.48 516 VAL A N 1
ATOM 4146 C CA . VAL A 1 502 ? -27.678 -72.983 -21.588 1.00 31.85 516 VAL A CA 1
ATOM 4147 C C . VAL A 1 502 ? -28.635 -71.795 -21.558 1.00 41.49 516 VAL A C 1
ATOM 4148 O O . VAL A 1 502 ? -29.000 -71.246 -22.605 1.00 41.30 516 VAL A O 1
ATOM 4152 N N . ASP A 1 503 ? -29.062 -71.386 -20.360 1.00 38.93 517 ASP A N 1
ATOM 4153 C CA . ASP A 1 503 ? -30.021 -70.289 -20.254 1.00 31.62 517 ASP A CA 1
ATOM 4154 C C . ASP A 1 503 ? -29.468 -69.007 -20.860 1.00 40.76 517 ASP A C 1
ATOM 4155 O O . ASP A 1 503 ? -30.191 -68.268 -21.539 1.00 41.45 517 ASP A O 1
ATOM 4160 N N . SER A 1 504 ? -28.188 -68.723 -20.622 1.00 35.08 518 SER A N 1
ATOM 4161 C CA . SER A 1 504 ? -27.580 -67.542 -21.220 1.00 37.33 518 SER A CA 1
ATOM 4162 C C . SER A 1 504 ? -27.532 -67.656 -22.740 1.00 40.13 518 SER A C 1
ATOM 4163 O O . SER A 1 504 ? -27.806 -66.681 -23.450 1.00 38.37 518 SER A O 1
ATOM 4166 N N . LEU A 1 505 ? -27.179 -68.837 -23.259 1.00 33.07 519 LEU A N 1
ATOM 4167 C CA . LEU A 1 505 ? -27.138 -69.023 -24.708 1.00 36.47 519 LEU A CA 1
ATOM 4168 C C . LEU A 1 505 ? -28.510 -68.833 -25.345 1.00 37.26 519 LEU A C 1
ATOM 4169 O O . LEU A 1 505 ? -28.601 -68.377 -26.490 1.00 33.75 519 LEU A O 1
ATOM 4174 N N A ARG A 1 506 ? -29.583 -69.165 -24.623 0.32 38.96 520 ARG A N 1
ATOM 4175 N N B ARG A 1 506 ? -29.585 -69.182 -24.632 0.68 39.01 520 ARG A N 1
ATOM 4176 C CA A ARG A 1 506 ? -30.923 -68.955 -25.159 0.32 40.78 520 ARG A CA 1
ATOM 4177 C CA B ARG A 1 506 ? -30.925 -68.941 -25.160 0.68 40.82 520 ARG A CA 1
ATOM 4178 C C A ARG A 1 506 ? -31.252 -67.472 -25.285 0.32 39.03 520 ARG A C 1
ATOM 4179 C C B ARG A 1 506 ? -31.190 -67.453 -25.337 0.68 39.05 520 ARG A C 1
ATOM 4180 O O A ARG A 1 506 ? -32.041 -67.087 -26.155 0.32 42.27 520 ARG A O 1
ATOM 4181 O O B ARG A 1 506 ? -31.872 -67.044 -26.283 0.68 42.82 520 ARG A O 1
ATOM 4196 N N . ARG A 1 507 ? -30.663 -66.628 -24.435 1.00 33.81 521 ARG A N 1
ATOM 4197 C CA . ARG A 1 507 ? -30.843 -65.186 -24.541 1.00 36.98 521 ARG A CA 1
ATOM 4198 C C . ARG A 1 507 ? -29.938 -64.554 -25.592 1.00 38.47 521 ARG A C 1
ATOM 4199 O O . ARG A 1 507 ? -30.151 -63.390 -25.949 1.00 38.48 521 ARG A O 1
ATOM 4207 N N . LEU A 1 508 ? -28.939 -65.281 -26.089 1.00 35.64 522 LEU A N 1
ATOM 4208 C CA . LEU A 1 508 ? -28.003 -64.755 -27.071 1.00 33.16 522 LEU A CA 1
ATOM 4209 C C . LEU A 1 508 ? -28.337 -65.176 -28.495 1.00 37.99 522 LEU A C 1
ATOM 4210 O O . LEU A 1 508 ? -27.600 -64.817 -29.419 1.00 37.60 522 LEU A O 1
ATOM 4215 N N . SER A 1 509 ? -29.414 -65.932 -28.698 1.00 26.91 523 SER A N 1
ATOM 4216 C CA . SER A 1 509 ? -29.635 -66.605 -29.967 1.00 30.79 523 SER A CA 1
ATOM 4217 C C . SER A 1 509 ? -31.082 -66.465 -30.419 1.00 42.09 523 SER A C 1
ATOM 4218 O O . SER A 1 509 ? -32.010 -66.386 -29.609 1.00 30.92 523 SER A O 1
ATOM 4221 N N . LYS A 1 510 ? -31.249 -66.450 -31.740 1.00 32.46 524 LYS A N 1
ATOM 4222 C CA . LYS A 1 510 ? -32.528 -66.328 -32.426 1.00 30.84 524 LYS A CA 1
ATOM 4223 C C . LYS A 1 510 ? -32.252 -66.496 -33.911 1.00 33.06 524 LYS A C 1
ATOM 4224 O O . LYS A 1 510 ? -31.446 -65.747 -34.472 1.00 33.08 524 LYS A O 1
ATOM 4230 N N . HIS A 1 511 ? -32.888 -67.472 -34.554 1.00 29.30 525 HIS A N 1
ATOM 4231 C CA . HIS A 1 511 ? -32.580 -67.750 -35.952 1.00 32.35 525 HIS A CA 1
ATOM 4232 C C . HIS A 1 511 ? -32.857 -66.523 -36.813 1.00 39.47 525 HIS A C 1
ATOM 4233 O O . HIS A 1 511 ? -33.906 -65.884 -36.685 1.00 35.11 525 HIS A O 1
ATOM 4240 N N . TYR A 1 512 ? -31.896 -66.187 -37.680 1.00 40.23 526 TYR A N 1
ATOM 4241 C CA . TYR A 1 512 ? -31.991 -64.966 -38.476 1.00 34.24 526 TYR A CA 1
ATOM 4242 C C . TYR A 1 512 ? -33.177 -64.999 -39.431 1.00 40.26 526 TYR A C 1
ATOM 4243 O O . TYR A 1 512 ? -33.688 -63.943 -39.820 1.00 41.91 526 TYR A O 1
ATOM 4252 N N . LYS A 1 513 ? -33.622 -66.192 -39.824 1.00 33.81 527 LYS A N 1
ATOM 4253 C CA . LYS A 1 513 ? -34.662 -66.347 -40.838 1.00 44.54 527 LYS A CA 1
ATOM 4254 C C . LYS A 1 513 ? -36.063 -66.399 -40.234 1.00 50.65 527 LYS A C 1
ATOM 4255 O O . LYS A 1 513 ? -36.901 -65.541 -40.526 1.00 52.80 527 LYS A O 1
ATOM 4261 N N . ASP A 1 514 ? -36.332 -67.400 -39.397 1.00 45.17 528 ASP A N 1
ATOM 4262 C CA . ASP A 1 514 ? -37.668 -67.613 -38.858 1.00 52.16 528 ASP A CA 1
ATOM 4263 C C . ASP A 1 514 ? -37.800 -67.227 -37.392 1.00 43.94 528 ASP A C 1
ATOM 4264 O O . ASP A 1 514 ? -38.865 -67.443 -36.806 1.00 50.94 528 ASP A O 1
ATOM 4269 N N . GLY A 1 515 ? -36.752 -66.677 -36.783 1.00 43.82 529 GLY A N 1
ATOM 4270 C CA . GLY A 1 515 ? -36.843 -66.198 -35.418 1.00 36.49 529 GLY A CA 1
ATOM 4271 C C . GLY A 1 515 ? -36.924 -67.271 -34.360 1.00 44.55 529 GLY A C 1
ATOM 4272 O O . GLY A 1 515 ? -37.141 -66.947 -33.190 1.00 44.36 529 GLY A O 1
ATOM 4273 N N . SER A 1 516 ? -36.743 -68.541 -34.731 1.00 37.70 530 SER A N 1
ATOM 4274 C CA . SER A 1 516 ? -36.896 -69.648 -33.804 1.00 35.40 530 SER A CA 1
ATOM 4275 C C . SER A 1 516 ? -35.654 -69.810 -32.927 1.00 41.88 530 SER A C 1
ATOM 4276 O O . SER A 1 516 ? -34.555 -69.404 -33.310 1.00 33.72 530 SER A O 1
ATOM 4279 N N . PRO A 1 517 ? -35.807 -70.397 -31.745 1.00 42.13 531 PRO A N 1
ATOM 4280 C CA . PRO A 1 517 ? -34.651 -70.616 -30.870 1.00 41.52 531 PRO A CA 1
ATOM 4281 C C . PRO A 1 517 ? -33.885 -71.885 -31.227 1.00 39.13 531 PRO A C 1
ATOM 4282 O O . PRO A 1 517 ? -34.370 -72.762 -31.944 1.00 38.81 531 PRO A O 1
ATOM 4286 N N . ILE A 1 518 ? -32.654 -71.959 -30.710 1.00 35.66 532 ILE A N 1
ATOM 4287 C CA . ILE A 1 518 ? -31.864 -73.180 -30.833 1.00 35.44 532 ILE A CA 1
ATOM 4288 C C . ILE A 1 518 ? -32.577 -74.321 -30.120 1.00 42.73 532 ILE A C 1
ATOM 4289 O O . ILE A 1 518 ? -33.091 -74.160 -29.005 1.00 49.37 532 ILE A O 1
ATOM 4294 N N . ALA A 1 519 ? -32.621 -75.482 -30.772 1.00 34.85 533 ALA A N 1
ATOM 4295 C CA . ALA A 1 519 ? -33.230 -76.657 -30.163 1.00 43.08 533 ALA A CA 1
ATOM 4296 C C . ALA A 1 519 ? -32.477 -77.056 -28.900 1.00 47.35 533 ALA A C 1
ATOM 4297 O O . ALA A 1 519 ? -31.251 -76.937 -28.827 1.00 37.12 533 ALA A O 1
ATOM 4299 N N . ASP A 1 520 ? -33.226 -77.546 -27.906 1.00 43.77 534 ASP A N 1
ATOM 4300 C CA . ASP A 1 520 ? -32.632 -77.919 -26.623 1.00 45.84 534 ASP A CA 1
ATOM 4301 C C . ASP A 1 520 ? -31.527 -78.958 -26.785 1.00 43.55 534 ASP A C 1
ATOM 4302 O O . ASP A 1 520 ? -30.511 -78.904 -26.081 1.00 44.45 534 ASP A O 1
ATOM 4307 N N . ASP A 1 521 ? -31.709 -79.913 -27.701 1.00 36.31 535 ASP A N 1
ATOM 4308 C CA . ASP A 1 521 ? -30.689 -80.934 -27.930 1.00 39.01 535 ASP A CA 1
ATOM 4309 C C . ASP A 1 521 ? -29.360 -80.311 -28.346 1.00 46.63 535 ASP A C 1
ATOM 4310 O O . ASP A 1 521 ? -28.304 -80.641 -27.791 1.00 39.54 535 ASP A O 1
ATOM 4315 N N . LEU A 1 522 ? -29.394 -79.402 -29.324 1.00 42.19 536 LEU A N 1
ATOM 4316 C CA . LEU A 1 522 ? -28.163 -78.793 -29.815 1.00 35.60 536 LEU A CA 1
ATOM 4317 C C . LEU A 1 522 ? -27.559 -77.853 -28.782 1.00 36.40 536 LEU A C 1
ATOM 4318 O O . LEU A 1 522 ? -26.331 -77.746 -28.686 1.00 41.12 536 LEU A O 1
ATOM 4323 N N . LEU A 1 523 ? -28.406 -77.183 -27.998 1.00 34.17 537 LEU A N 1
ATOM 4324 C CA . LEU A 1 523 ? -27.926 -76.319 -26.924 1.00 35.71 537 LEU A CA 1
ATOM 4325 C C . LEU A 1 523 ? -27.120 -77.109 -25.898 1.00 35.16 537 LEU A C 1
ATOM 4326 O O . LEU A 1 523 ? -26.025 -76.694 -25.499 1.00 38.83 537 LEU A O 1
ATOM 4331 N N . GLU A 1 524 ? -27.653 -78.251 -25.452 1.00 35.24 538 GLU A N 1
ATOM 4332 C CA . GLU A 1 524 ? -26.929 -79.094 -24.503 1.00 47.17 538 GLU A CA 1
ATOM 4333 C C . GLU A 1 524 ? -25.599 -79.572 -25.079 1.00 41.67 538 GLU A C 1
ATOM 4334 O O . GLU A 1 524 ? -24.577 -79.569 -24.382 1.00 38.38 538 GLU A O 1
ATOM 4340 N N . LYS A 1 525 ? -25.595 -79.997 -26.348 1.00 36.90 539 LYS A N 1
ATOM 4341 C CA . LYS A 1 525 ? -24.359 -80.459 -26.975 1.00 31.83 539 LYS A CA 1
ATOM 4342 C C . LYS A 1 525 ? -23.335 -79.340 -27.074 1.00 35.69 539 LYS A C 1
ATOM 4343 O O . LYS A 1 525 ? -22.138 -79.565 -26.865 1.00 36.13 539 LYS A O 1
ATOM 4349 N N . LEU A 1 526 ? -23.788 -78.123 -27.389 1.00 38.46 540 LEU A N 1
ATOM 4350 C CA . LEU A 1 526 ? -22.865 -77.000 -27.502 1.00 31.92 540 LEU A CA 1
ATOM 4351 C C . LEU A 1 526 ? -22.179 -76.722 -26.171 1.00 37.79 540 LEU A C 1
ATOM 4352 O O . LEU A 1 526 ? -20.966 -76.479 -26.126 1.00 38.21 540 LEU A O 1
ATOM 4357 N N . VAL A 1 527 ? -22.942 -76.750 -25.076 1.00 37.89 541 VAL A N 1
ATOM 4358 C CA . VAL A 1 527 ? -22.356 -76.538 -23.758 1.00 34.83 541 VAL A CA 1
ATOM 4359 C C . VAL A 1 527 ? -21.411 -77.679 -23.407 1.00 34.80 541 VAL A C 1
ATOM 4360 O O . VAL A 1 527 ? -20.316 -77.454 -22.877 1.00 32.08 541 VAL A O 1
ATOM 4364 N N . ALA A 1 528 ? -21.808 -78.919 -23.711 1.00 31.60 542 ALA A N 1
ATOM 4365 C CA . ALA A 1 528 ? -20.958 -80.067 -23.419 1.00 37.63 542 ALA A CA 1
ATOM 4366 C C . ALA A 1 528 ? -19.685 -80.068 -24.251 1.00 44.65 542 ALA A C 1
ATOM 4367 O O . ALA A 1 528 ? -18.688 -80.668 -23.835 1.00 43.25 542 ALA A O 1
ATOM 4369 N N . SER A 1 529 ? -19.696 -79.412 -25.410 1.00 37.88 543 SER A N 1
ATOM 4370 C CA . SER A 1 529 ? -18.552 -79.387 -26.309 1.00 33.78 543 SER A CA 1
ATOM 4371 C C . SER A 1 529 ? -17.443 -78.448 -25.852 1.00 35.96 543 SER A C 1
ATOM 4372 O O . SER A 1 529 ? -16.467 -78.285 -26.588 1.00 35.80 543 SER A O 1
ATOM 4375 N N A ARG A 1 530 ? -17.564 -77.818 -24.678 0.50 38.77 544 ARG A N 1
ATOM 4376 N N B ARG A 1 530 ? -17.574 -77.839 -24.671 0.50 38.77 544 ARG A N 1
ATOM 4377 C CA A ARG A 1 530 ? -16.549 -76.851 -24.268 0.50 35.05 544 ARG A CA 1
ATOM 4378 C CA B ARG A 1 530 ? -16.585 -76.868 -24.209 0.50 35.05 544 ARG A CA 1
ATOM 4379 C C A ARG A 1 530 ? -15.172 -77.491 -24.160 0.50 34.41 544 ARG A C 1
ATOM 4380 C C B ARG A 1 530 ? -15.193 -77.483 -24.131 0.50 34.42 544 ARG A C 1
ATOM 4381 O O A ARG A 1 530 ? -14.163 -76.844 -24.462 0.50 38.15 544 ARG A O 1
ATOM 4382 O O B ARG A 1 530 ? -14.195 -76.815 -24.424 0.50 38.14 544 ARG A O 1
ATOM 4397 N N . LEU A 1 531 ? -15.107 -78.755 -23.756 1.00 35.32 545 LEU A N 1
ATOM 4398 C CA . LEU A 1 531 ? -13.835 -79.434 -23.565 1.00 41.97 545 LEU A CA 1
ATOM 4399 C C . LEU A 1 531 ? -13.306 -80.105 -24.826 1.00 39.26 545 LEU A C 1
ATOM 4400 O O . LEU A 1 531 ? -12.279 -80.788 -24.756 1.00 33.95 545 LEU A O 1
ATOM 4405 N N . VAL A 1 532 ? -13.966 -79.934 -25.974 1.00 36.95 546 VAL A N 1
ATOM 4406 C CA . VAL A 1 532 ? -13.498 -80.602 -27.182 1.00 41.25 546 VAL A CA 1
ATOM 4407 C C . VAL A 1 532 ? -12.159 -80.008 -27.597 1.00 41.77 546 VAL A C 1
ATOM 4408 O O . VAL A 1 532 ? -11.945 -78.790 -27.513 1.00 34.60 546 VAL A O 1
ATOM 4412 N N . ASN A 1 533 ? -11.230 -80.877 -28.002 1.00 29.70 547 ASN A N 1
ATOM 4413 C CA . ASN A 1 533 ? -9.883 -80.481 -28.418 1.00 34.68 547 ASN A CA 1
ATOM 4414 C C . ASN A 1 533 ? -9.130 -79.709 -27.336 1.00 38.87 547 ASN A C 1
ATOM 4415 O O . ASN A 1 533 ? -8.156 -79.010 -27.639 1.00 36.73 547 ASN A O 1
ATOM 4420 N N . THR A 1 534 ? -9.560 -79.810 -26.074 1.00 39.04 548 THR A N 1
ATOM 4421 C CA . THR A 1 534 ? -8.939 -79.004 -25.027 1.00 28.82 548 THR A CA 1
ATOM 4422 C C . THR A 1 534 ? -7.495 -79.414 -24.772 1.00 39.07 548 THR A C 1
ATOM 4423 O O . THR A 1 534 ? -6.683 -78.576 -24.364 1.00 33.11 548 THR A O 1
ATOM 4427 N N . GLY A 1 535 ? -7.148 -80.678 -25.019 1.00 30.47 549 GLY A N 1
ATOM 4428 C CA . GLY A 1 535 ? -5.781 -81.129 -24.838 1.00 31.32 549 GLY A CA 1
ATOM 4429 C C . GLY A 1 535 ? -4.788 -80.393 -25.713 1.00 36.79 549 GLY A C 1
ATOM 4430 O O . GLY A 1 535 ? -3.880 -79.722 -25.212 1.00 34.49 549 GLY A O 1
ATOM 4431 N N . LEU A 1 536 ? -4.967 -80.485 -27.031 1.00 30.39 550 LEU A N 1
ATOM 4432 C CA . LEU A 1 536 ? -4.020 -79.852 -27.942 1.00 32.45 550 LEU A CA 1
ATOM 4433 C C . LEU A 1 536 ? -4.155 -78.333 -27.942 1.00 30.08 550 LEU A C 1
ATOM 4434 O O . LEU A 1 536 ? -3.153 -77.624 -28.097 1.00 29.88 550 LEU A O 1
ATOM 4439 N N . LEU A 1 537 ? -5.376 -77.814 -27.784 1.00 28.79 551 LEU A N 1
ATOM 4440 C CA . LEU A 1 537 ? -5.549 -76.365 -27.722 1.00 28.07 551 LEU A CA 1
ATOM 4441 C C . LEU A 1 537 ? -4.785 -75.766 -26.546 1.00 30.59 551 LEU A C 1
ATOM 4442 O O . LEU A 1 537 ? -4.104 -74.745 -26.696 1.00 36.12 551 LEU A O 1
ATOM 4447 N N . THR A 1 538 ? -4.878 -76.392 -25.368 1.00 27.46 552 THR A N 1
ATOM 4448 C CA . THR A 1 538 ? -4.143 -75.883 -24.214 1.00 40.58 552 THR A CA 1
ATOM 4449 C C . THR A 1 538 ? -2.651 -76.169 -24.340 1.00 32.03 552 THR A C 1
ATOM 4450 O O . THR A 1 538 ? -1.820 -75.335 -23.961 1.00 32.23 552 THR A O 1
ATOM 4454 N N . LEU A 1 539 ? -2.287 -77.342 -24.866 1.00 32.76 553 LEU A N 1
ATOM 4455 C CA . LEU A 1 539 ? -0.871 -77.632 -25.075 1.00 32.21 553 LEU A CA 1
ATOM 4456 C C . LEU A 1 539 ? -0.235 -76.635 -26.036 1.00 31.88 553 LEU A C 1
ATOM 4457 O O . LEU A 1 539 ? 0.940 -76.283 -25.877 1.00 33.28 553 LEU A O 1
ATOM 4462 N N . ARG A 1 540 ? -0.991 -76.164 -27.033 1.00 31.71 554 ARG A N 1
ATOM 4463 C CA . ARG A 1 540 ? -0.467 -75.128 -27.918 1.00 32.10 554 ARG A CA 1
ATOM 4464 C C . ARG A 1 540 ? -0.200 -73.832 -27.161 1.00 31.86 554 ARG A C 1
ATOM 4465 O O . ARG A 1 540 ? 0.830 -73.183 -27.377 1.00 27.78 554 ARG A O 1
ATOM 4473 N N . GLN A 1 541 ? -1.116 -73.431 -26.274 1.00 26.53 555 GLN A N 1
ATOM 4474 C CA . GLN A 1 541 ? -0.870 -72.229 -25.480 1.00 33.57 555 GLN A CA 1
ATOM 4475 C C . GLN A 1 541 ? 0.341 -72.403 -24.573 1.00 32.56 555 GLN A C 1
ATOM 4476 O O . GLN A 1 541 ? 1.074 -71.440 -24.320 1.00 32.96 555 GLN A O 1
ATOM 4482 N N . ILE A 1 542 ? 0.579 -73.624 -24.093 1.00 31.79 556 ILE A N 1
ATOM 4483 C CA . ILE A 1 542 ? 1.760 -73.876 -23.279 1.00 32.48 556 ILE A CA 1
ATOM 4484 C C . ILE A 1 542 ? 3.022 -73.738 -24.121 1.00 28.72 556 ILE A C 1
ATOM 4485 O O . ILE A 1 542 ? 4.033 -73.196 -23.661 1.00 31.95 556 ILE A O 1
ATOM 4490 N N . VAL A 1 543 ? 2.977 -74.212 -25.370 1.00 33.32 557 VAL A N 1
ATOM 4491 C CA . VAL A 1 543 ? 4.107 -74.039 -26.282 1.00 30.97 557 VAL A CA 1
ATOM 4492 C C . VAL A 1 543 ? 4.466 -72.564 -26.403 1.00 34.33 557 VAL A C 1
ATOM 4493 O O . VAL A 1 543 ? 5.629 -72.170 -26.251 1.00 33.53 557 VAL A O 1
ATOM 4497 N N . LEU A 1 544 ? 3.462 -71.725 -26.659 1.00 30.97 558 LEU A N 1
ATOM 4498 C CA . LEU A 1 544 ? 3.702 -70.294 -26.811 1.00 32.42 558 LEU A CA 1
ATOM 4499 C C . LEU A 1 544 ? 4.231 -69.674 -25.522 1.00 35.72 558 LEU A C 1
ATOM 4500 O O . LEU A 1 544 ? 5.124 -68.818 -25.561 1.00 34.57 558 LEU A O 1
ATOM 4505 N N . SER A 1 545 ? 3.697 -70.095 -24.370 1.00 31.67 559 SER A N 1
ATOM 4506 C CA . SER A 1 545 ? 4.191 -69.587 -23.093 1.00 27.14 559 SER A CA 1
ATOM 4507 C C . SER A 1 545 ? 5.628 -70.029 -22.838 1.00 32.32 559 SER A C 1
ATOM 4508 O O . SER A 1 545 ? 6.456 -69.228 -22.386 1.00 35.27 559 SER A O 1
ATOM 4511 N N . LYS A 1 546 ? 5.944 -71.297 -23.122 1.00 31.79 560 LYS A N 1
ATOM 4512 C CA . LYS A 1 546 ? 7.303 -71.792 -22.919 1.00 33.90 560 LYS A CA 1
ATOM 4513 C C . LYS A 1 546 ? 8.290 -71.106 -23.856 1.00 37.36 560 LYS A C 1
ATOM 4514 O O . LYS A 1 546 ? 9.408 -70.768 -23.448 1.00 35.51 560 LYS A O 1
ATOM 4520 N N . VAL A 1 547 ? 7.895 -70.892 -25.114 1.00 37.04 561 VAL A N 1
ATOM 4521 C CA . VAL A 1 547 ? 8.768 -70.213 -26.069 1.00 34.58 561 VAL A CA 1
ATOM 4522 C C . VAL A 1 547 ? 9.053 -68.789 -25.611 1.00 31.10 561 VAL A C 1
ATOM 4523 O O . VAL A 1 547 ? 10.199 -68.322 -25.653 1.00 32.07 561 VAL A O 1
ATOM 4527 N N . ASP A 1 548 ? 8.015 -68.083 -25.161 1.00 29.09 562 ASP A N 1
ATOM 4528 C CA . ASP A 1 548 ? 8.181 -66.709 -24.697 1.00 31.17 562 ASP A CA 1
ATOM 4529 C C . ASP A 1 548 ? 9.131 -66.634 -23.504 1.00 31.02 562 ASP A C 1
ATOM 4530 O O . ASP A 1 548 ? 10.033 -65.790 -23.469 1.00 33.85 562 ASP A O 1
ATOM 4535 N N . GLN A 1 549 ? 8.945 -67.514 -22.513 1.00 37.09 563 GLN A N 1
ATOM 4536 C CA . GLN A 1 549 ? 9.877 -67.580 -21.388 1.00 35.40 563 GLN A CA 1
ATOM 4537 C C . GLN A 1 549 ? 11.299 -67.858 -21.861 1.00 38.10 563 GLN A C 1
ATOM 4538 O O . GLN A 1 549 ? 12.251 -67.195 -21.431 1.00 34.39 563 GLN A O 1
ATOM 4544 N N . SER A 1 550 ? 11.461 -68.840 -22.752 1.00 34.98 564 SER A N 1
ATOM 4545 C CA . SER A 1 550 ? 12.794 -69.269 -23.160 1.00 42.36 564 SER A CA 1
ATOM 4546 C C . SER A 1 550 ? 13.528 -68.174 -23.925 1.00 36.51 564 SER A C 1
ATOM 4547 O O . SER A 1 550 ? 14.715 -67.930 -23.679 1.00 37.65 564 SER A O 1
ATOM 4550 N N . LEU A 1 551 ? 12.838 -67.499 -24.848 1.00 38.57 565 LEU A N 1
ATOM 4551 C CA . LEU A 1 551 ? 13.475 -66.431 -25.614 1.00 33.50 565 LEU A CA 1
ATOM 4552 C C . LEU A 1 551 ? 13.927 -65.287 -24.717 1.00 44.45 565 LEU A C 1
ATOM 4553 O O . LEU A 1 551 ? 14.868 -64.562 -25.062 1.00 44.84 565 LEU A O 1
ATOM 4558 N N . HIS A 1 552 ? 13.276 -65.105 -23.568 1.00 36.61 566 HIS A N 1
ATOM 4559 C CA . HIS A 1 552 ? 13.651 -64.067 -22.621 1.00 31.20 566 HIS A CA 1
ATOM 4560 C C . HIS A 1 552 ? 14.405 -64.619 -21.418 1.00 37.78 566 HIS A C 1
ATOM 4561 O O . HIS A 1 552 ? 14.581 -63.904 -20.426 1.00 39.72 566 HIS A O 1
ATOM 4568 N N . THR A 1 553 ? 14.850 -65.873 -21.486 1.00 40.25 567 THR A N 1
ATOM 4569 C CA . THR A 1 553 ? 15.721 -66.471 -20.483 1.00 39.91 567 THR A CA 1
ATOM 4570 C C . THR A 1 553 ? 17.118 -66.732 -21.025 1.00 41.14 567 THR A C 1
ATOM 4571 O O . THR A 1 553 ? 18.109 -66.334 -20.406 1.00 49.56 567 THR A O 1
ATOM 4575 N N A ASN A 1 554 ? 17.216 -67.380 -22.183 0.44 43.28 568 ASN A N 1
ATOM 4576 N N B ASN A 1 554 ? 17.226 -67.410 -22.163 0.56 43.22 568 ASN A N 1
ATOM 4577 C CA A ASN A 1 554 ? 18.482 -67.625 -22.870 0.44 53.60 568 ASN A CA 1
ATOM 4578 C CA B ASN A 1 554 ? 18.496 -67.608 -22.858 0.56 53.61 568 ASN A CA 1
ATOM 4579 C C A ASN A 1 554 ? 18.433 -66.853 -24.187 0.44 59.54 568 ASN A C 1
ATOM 4580 C C B ASN A 1 554 ? 18.402 -66.833 -2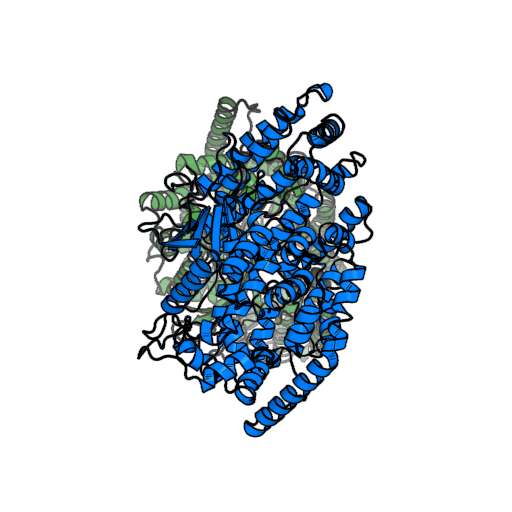4.168 0.56 59.53 568 ASN A C 1
ATOM 4581 O O A ASN A 1 554 ? 17.835 -67.318 -25.162 0.44 61.81 568 ASN A O 1
ATOM 4582 O O B ASN A 1 554 ? 17.750 -67.276 -25.117 0.56 61.82 568 ASN A O 1
ATOM 4591 N N . THR A 1 555 ? 19.058 -65.677 -24.215 1.00 76.07 569 THR A N 1
ATOM 4592 C CA . THR A 1 555 ? 18.984 -64.784 -25.367 1.00 87.50 569 THR A CA 1
ATOM 4593 C C . THR A 1 555 ? 19.889 -65.201 -26.526 1.00 85.04 569 THR A C 1
ATOM 4594 O O . THR A 1 555 ? 19.976 -64.464 -27.516 1.00 87.56 569 THR A O 1
ATOM 4598 N N . SER A 1 556 ? 20.558 -66.347 -26.435 1.00 60.64 570 SER A N 1
ATOM 4599 C CA . SER A 1 556 ? 21.394 -66.834 -27.522 1.00 72.83 570 SER A CA 1
ATOM 4600 C C . SER A 1 556 ? 20.660 -67.748 -28.494 1.00 64.16 570 SER A C 1
ATOM 4601 O O . SER A 1 556 ? 21.224 -68.096 -29.536 1.00 60.11 570 SER A O 1
ATOM 4604 N N . LEU A 1 557 ? 19.426 -68.138 -28.191 1.00 63.56 571 LEU A N 1
ATOM 4605 C CA . LEU A 1 557 ? 18.762 -69.190 -28.947 1.00 63.66 571 LEU A CA 1
ATOM 4606 C C . LEU A 1 557 ? 18.167 -68.667 -30.247 1.00 51.91 571 LEU A C 1
ATOM 4607 O O . LEU A 1 557 ? 17.681 -67.536 -30.320 1.00 62.11 571 LEU A O 1
ATOM 4612 N N . ASP A 1 558 ? 18.215 -69.508 -31.277 1.00 48.47 572 ASP A N 1
ATOM 4613 C CA . ASP A 1 558 ? 17.485 -69.253 -32.511 1.00 39.37 572 ASP A CA 1
ATOM 4614 C C . ASP A 1 558 ? 15.996 -69.410 -32.229 1.00 44.50 572 ASP A C 1
ATOM 4615 O O . ASP A 1 558 ? 15.553 -70.483 -31.805 1.00 50.23 572 ASP A O 1
ATOM 4620 N N . ALA A 1 559 ? 15.226 -68.341 -32.458 1.00 46.27 573 ALA A N 1
ATOM 4621 C CA . ALA A 1 559 ? 13.823 -68.324 -32.047 1.00 36.51 573 ALA A CA 1
ATOM 4622 C C . ALA A 1 559 ? 13.013 -69.405 -32.754 1.00 49.74 573 ALA A C 1
ATOM 4623 O O . ALA A 1 559 ? 12.230 -70.123 -32.120 1.00 41.81 573 ALA A O 1
ATOM 4625 N N . ALA A 1 560 ? 13.180 -69.532 -34.072 1.00 45.54 574 ALA A N 1
ATOM 4626 C CA . ALA A 1 560 ? 12.435 -70.542 -34.815 1.00 40.96 574 ALA A CA 1
ATOM 4627 C C . ALA A 1 560 ? 12.754 -71.947 -34.320 1.00 45.98 574 ALA A C 1
ATOM 4628 O O . ALA A 1 560 ? 11.856 -72.789 -34.207 1.00 45.78 574 ALA A O 1
ATOM 4630 N N . SER A 1 561 ? 14.027 -72.216 -34.008 1.00 44.41 575 SER A N 1
ATOM 4631 C CA . SER A 1 561 ? 14.412 -73.542 -33.529 1.00 38.27 575 SER A CA 1
ATOM 4632 C C . SER A 1 561 ? 13.807 -73.837 -32.163 1.00 47.84 575 SER A C 1
ATOM 4633 O O . SER A 1 561 ? 13.380 -74.968 -31.899 1.00 43.81 575 SER A O 1
ATOM 4636 N N . GLU A 1 562 ? 13.764 -72.837 -31.280 1.00 37.26 576 GLU A N 1
ATOM 4637 C CA . GLU A 1 562 ? 13.178 -73.046 -29.960 1.00 47.16 576 GLU A CA 1
ATOM 4638 C C . GLU A 1 562 ? 11.669 -73.244 -30.048 1.00 47.18 576 GLU A C 1
ATOM 4639 O O . GLU A 1 562 ? 11.097 -74.009 -29.264 1.00 38.45 576 GLU A O 1
ATOM 4645 N N . TYR A 1 563 ? 11.011 -72.572 -30.993 1.00 39.00 577 TYR A N 1
ATOM 4646 C CA . TYR A 1 563 ? 9.600 -72.845 -31.247 1.00 34.61 577 TYR A CA 1
ATOM 4647 C C . TYR A 1 563 ? 9.401 -74.272 -31.747 1.00 39.28 577 TYR A C 1
ATOM 4648 O O . TYR A 1 563 ? 8.504 -74.986 -31.283 1.00 42.67 577 TYR A O 1
ATOM 4657 N N . ALA A 1 564 ? 10.235 -74.707 -32.695 1.00 42.29 578 ALA A N 1
ATOM 4658 C CA . ALA A 1 564 ? 10.123 -76.064 -33.222 1.00 38.99 578 ALA A CA 1
ATOM 4659 C C . ALA A 1 564 ? 10.371 -77.104 -32.136 1.00 42.91 578 ALA A C 1
ATOM 4660 O O . ALA A 1 564 ? 9.717 -78.153 -32.106 1.00 45.65 578 ALA A O 1
ATOM 4662 N N . LYS A 1 565 ? 11.318 -76.829 -31.237 1.00 42.46 579 LYS A N 1
ATOM 4663 C CA . LYS A 1 565 ? 11.620 -77.753 -30.148 1.00 44.34 579 LYS A CA 1
ATOM 4664 C C . LYS A 1 565 ? 10.397 -77.999 -29.269 1.00 46.75 579 LYS A C 1
ATOM 4665 O O . LYS A 1 565 ? 10.053 -79.148 -28.969 1.00 43.41 579 LYS A O 1
ATOM 4671 N N . TYR A 1 566 ? 9.728 -76.926 -28.842 1.00 35.81 580 TYR A N 1
ATOM 4672 C CA . TYR A 1 566 ? 8.590 -77.084 -27.942 1.00 45.84 580 TYR A CA 1
ATOM 4673 C C . TYR A 1 566 ? 7.374 -77.660 -28.658 1.00 40.53 580 TYR A C 1
ATOM 4674 O O . TYR A 1 566 ? 6.544 -78.322 -28.023 1.00 40.15 580 TYR A O 1
ATOM 4683 N N . CYS A 1 567 ? 7.251 -77.428 -29.966 1.00 39.41 581 CYS A N 1
ATOM 4684 C CA . CYS A 1 567 ? 6.131 -77.992 -30.716 1.00 42.83 581 CYS A CA 1
ATOM 4685 C C . CYS A 1 567 ? 6.159 -79.517 -30.689 1.00 42.38 581 CYS A C 1
ATOM 4686 O O . CYS A 1 567 ? 5.133 -80.165 -30.452 1.00 46.68 581 CYS A O 1
ATOM 4689 N N . SER A 1 568 ? 7.325 -80.112 -30.936 1.00 39.64 582 SER A N 1
ATOM 4690 C CA . SER A 1 568 ? 7.392 -81.568 -30.966 1.00 44.18 582 SER A CA 1
ATOM 4691 C C . SER A 1 568 ? 7.453 -82.168 -29.568 1.00 37.91 582 SER A C 1
ATOM 4692 O O . SER A 1 568 ? 6.953 -83.278 -29.353 1.00 51.44 582 SER A O 1
ATOM 4695 N N . GLU A 1 569 ? 8.045 -81.455 -28.612 1.00 45.10 583 GLU A N 1
ATOM 4696 C CA . GLU A 1 569 ? 8.168 -81.984 -27.260 1.00 37.69 583 GLU A CA 1
ATOM 4697 C C . GLU A 1 569 ? 6.859 -81.882 -26.486 1.00 43.28 583 GLU A C 1
ATOM 4698 O O . GLU A 1 569 ? 6.532 -82.776 -25.698 1.00 42.94 583 GLU A O 1
ATOM 4704 N N . ILE A 1 570 ? 6.101 -80.810 -26.687 1.00 39.61 584 ILE A N 1
ATOM 4705 C CA . ILE A 1 570 ? 4.911 -80.529 -25.896 1.00 39.60 584 ILE A CA 1
ATOM 4706 C C . ILE A 1 570 ? 3.637 -80.763 -26.699 1.00 47.56 584 ILE A C 1
ATOM 4707 O O . ILE A 1 570 ? 2.732 -81.467 -26.249 1.00 47.25 584 ILE A O 1
ATOM 4712 N N . LEU A 1 571 ? 3.554 -80.189 -27.900 1.00 37.58 585 LEU A N 1
ATOM 4713 C CA . LEU A 1 571 ? 2.332 -80.306 -28.687 1.00 37.55 585 LEU A CA 1
ATOM 4714 C C . LEU A 1 571 ? 2.273 -81.618 -29.460 1.00 44.48 585 LEU A C 1
ATOM 4715 O O . LEU A 1 571 ? 1.178 -82.129 -29.722 1.00 35.53 585 LEU A O 1
ATOM 4720 N N . GLY A 1 572 ? 3.423 -82.182 -29.824 1.00 37.56 586 GLY A N 1
ATOM 4721 C CA . GLY A 1 572 ? 3.431 -83.389 -30.624 1.00 42.24 586 GLY A CA 1
ATOM 4722 C C . GLY A 1 572 ? 3.093 -83.181 -32.080 1.00 39.53 586 GLY A C 1
ATOM 4723 O O . GLY A 1 572 ? 2.887 -84.162 -32.800 1.00 44.94 586 GLY A O 1
ATOM 4724 N N . VAL A 1 573 ? 3.022 -81.934 -32.531 1.00 37.48 587 VAL A N 1
ATOM 4725 C CA . VAL A 1 573 ? 2.800 -81.595 -33.931 1.00 39.10 587 VAL A CA 1
ATOM 4726 C C . VAL A 1 573 ? 3.972 -80.727 -34.361 1.00 40.39 587 VAL A C 1
ATOM 4727 O O . VAL A 1 573 ? 4.176 -79.636 -33.813 1.00 39.09 587 VAL A O 1
ATOM 4731 N N . ALA A 1 574 ? 4.737 -81.206 -35.335 1.00 38.96 588 ALA A N 1
ATOM 4732 C CA . ALA A 1 574 ? 5.993 -80.557 -35.680 1.00 43.89 588 ALA A CA 1
ATOM 4733 C C . ALA A 1 574 ? 5.748 -79.221 -36.368 1.00 44.35 588 ALA A C 1
ATOM 4734 O O . ALA A 1 574 ? 4.800 -79.064 -37.144 1.00 41.71 588 ALA A O 1
ATOM 4736 N N . ALA A 1 575 ? 6.602 -78.249 -36.064 1.00 45.34 589 ALA A N 1
ATOM 4737 C CA . ALA A 1 575 ? 6.567 -76.985 -36.782 1.00 45.90 589 ALA A CA 1
ATOM 4738 C C . ALA A 1 575 ? 7.038 -77.195 -38.214 1.00 34.61 589 ALA A C 1
ATOM 4739 O O . ALA A 1 575 ? 7.976 -77.955 -38.471 1.00 47.13 589 ALA A O 1
ATOM 4741 N N . THR A 1 576 ? 6.386 -76.525 -39.145 1.00 41.78 590 THR A N 1
ATOM 4742 C CA . THR A 1 576 ? 6.693 -76.720 -40.556 1.00 41.54 590 THR A CA 1
ATOM 4743 C C . THR A 1 576 ? 8.085 -76.186 -40.867 1.00 44.96 590 THR A C 1
ATOM 4744 O O . THR A 1 576 ? 8.368 -75.015 -40.582 1.00 45.29 590 THR A O 1
ATOM 4748 N N . PRO A 1 577 ? 8.981 -76.996 -41.426 1.00 46.36 591 PRO A N 1
ATOM 4749 C CA . PRO A 1 577 ? 10.321 -76.497 -41.760 1.00 49.96 591 PRO A CA 1
ATOM 4750 C C . PRO A 1 577 ? 10.247 -75.308 -42.708 1.00 44.59 591 PRO A C 1
ATOM 4751 O O . PRO A 1 577 ? 9.528 -75.332 -43.709 1.00 48.06 591 PRO A O 1
ATOM 4755 N N . GLY A 1 578 ? 10.992 -74.257 -42.377 1.00 46.48 592 GLY A N 1
ATOM 4756 C CA . GLY A 1 578 ? 11.007 -73.045 -43.164 1.00 45.78 592 GLY A CA 1
ATOM 4757 C C . GLY A 1 578 ? 10.119 -71.938 -42.638 1.00 46.11 592 GLY A C 1
ATOM 4758 O O . GLY A 1 578 ? 10.236 -70.799 -43.106 1.00 42.62 592 GLY A O 1
ATOM 4759 N N . THR A 1 579 ? 9.239 -72.233 -41.688 1.00 35.97 593 THR A N 1
ATOM 4760 C CA . THR A 1 579 ? 8.416 -71.202 -41.082 1.00 43.64 593 THR A CA 1
ATOM 4761 C C . THR A 1 579 ? 9.157 -70.554 -39.917 1.00 40.51 593 THR A C 1
ATOM 4762 O O . THR A 1 579 ? 10.188 -71.042 -39.449 1.00 47.47 593 THR A O 1
ATOM 4766 N N . ASN A 1 580 ? 8.613 -69.429 -39.448 1.00 38.60 594 ASN A N 1
ATOM 4767 C CA . ASN A 1 580 ? 9.157 -68.754 -38.273 1.00 35.98 594 ASN A CA 1
ATOM 4768 C C . ASN A 1 580 ? 7.972 -68.082 -37.580 1.00 38.11 594 ASN A C 1
ATOM 4769 O O . ASN A 1 580 ? 7.711 -66.884 -37.735 1.00 42.14 594 ASN A O 1
ATOM 4774 N N . MET A 1 581 ? 7.243 -68.883 -36.805 1.00 33.59 595 MET A N 1
ATOM 4775 C CA . MET A 1 581 ? 6.121 -68.351 -36.037 1.00 37.68 595 MET A CA 1
ATOM 4776 C C . MET A 1 581 ? 6.526 -67.243 -35.067 1.00 30.58 595 MET A C 1
ATOM 4777 O O . MET A 1 581 ? 5.770 -66.262 -34.955 1.00 29.62 595 MET A O 1
ATOM 4782 N N . PRO A 1 582 ? 7.649 -67.322 -34.340 1.00 34.04 596 PRO A N 1
ATOM 4783 C CA . PRO A 1 582 ? 8.033 -66.186 -33.483 1.00 34.55 596 PRO A CA 1
ATOM 4784 C C . PRO A 1 582 ? 8.129 -64.858 -34.216 1.00 36.61 596 PRO A C 1
ATOM 4785 O O . PRO A 1 582 ? 7.817 -63.816 -33.624 1.00 38.98 596 PRO A O 1
ATOM 4789 N N . ALA A 1 583 ? 8.535 -64.856 -35.490 1.00 37.70 597 ALA A N 1
ATOM 4790 C CA . ALA A 1 583 ? 8.597 -63.612 -36.249 1.00 38.29 597 ALA A CA 1
ATOM 4791 C C . ALA A 1 583 ? 7.221 -62.992 -36.465 1.00 37.60 597 ALA A C 1
ATOM 4792 O O . ALA A 1 583 ? 7.136 -61.807 -36.808 1.00 37.73 597 ALA A O 1
ATOM 4794 N N . THR A 1 584 ? 6.151 -63.759 -36.273 1.00 38.18 598 THR A N 1
ATOM 4795 C CA . THR A 1 584 ? 4.784 -63.259 -36.337 1.00 33.24 598 THR A CA 1
ATOM 4796 C C . THR A 1 584 ? 4.162 -63.080 -34.960 1.00 38.58 598 THR A C 1
ATOM 4797 O O . THR A 1 584 ? 2.993 -62.691 -34.868 1.00 34.80 598 THR A O 1
ATOM 4801 N N . PHE A 1 585 ? 4.909 -63.363 -33.894 1.00 35.49 599 PHE A N 1
ATOM 4802 C CA . PHE A 1 585 ? 4.359 -63.439 -32.540 1.00 36.01 599 PHE A CA 1
ATOM 4803 C C . PHE A 1 585 ? 4.301 -62.022 -31.972 1.00 37.72 599 PHE A C 1
ATOM 4804 O O . PHE A 1 585 ? 5.176 -61.570 -31.229 1.00 32.04 599 PHE A O 1
ATOM 4812 N N . GLY A 1 586 ? 3.228 -61.313 -32.334 1.00 35.99 600 GLY A N 1
ATOM 4813 C CA . GLY A 1 586 ? 3.122 -59.903 -31.996 1.00 33.55 600 GLY A CA 1
ATOM 4814 C C . GLY A 1 586 ? 3.099 -59.625 -30.506 1.00 43.48 600 GLY A C 1
ATOM 4815 O O . GLY A 1 586 ? 3.467 -58.528 -30.073 1.00 41.19 600 GLY A O 1
ATOM 4816 N N . HIS A 1 587 ? 2.648 -60.596 -29.704 1.00 38.34 601 HIS A N 1
ATOM 4817 C CA . HIS A 1 587 ? 2.641 -60.416 -28.253 1.00 36.95 601 HIS A CA 1
ATOM 4818 C C . HIS A 1 587 ? 4.035 -60.113 -27.717 1.00 38.62 601 HIS A C 1
ATOM 4819 O O . HIS A 1 587 ? 4.172 -59.396 -26.719 1.00 34.78 601 HIS A O 1
ATOM 4826 N N . LEU A 1 588 ? 5.074 -60.644 -28.366 1.00 30.81 602 LEU A N 1
ATOM 4827 C CA . LEU A 1 588 ? 6.446 -60.384 -27.947 1.00 35.57 602 LEU A CA 1
ATOM 4828 C C . LEU A 1 588 ? 6.810 -58.908 -28.026 1.00 40.35 602 LEU A C 1
ATOM 4829 O O . LEU A 1 588 ? 7.748 -58.477 -27.348 1.00 39.71 602 LEU A O 1
ATOM 4834 N N . ALA A 1 589 ? 6.101 -58.127 -28.841 1.00 34.70 603 ALA A N 1
ATOM 4835 C CA . ALA A 1 589 ? 6.388 -56.710 -29.005 1.00 37.83 603 ALA A CA 1
ATOM 4836 C C . ALA A 1 589 ? 5.262 -55.808 -28.526 1.00 37.73 603 ALA A C 1
ATOM 4837 O O . ALA A 1 589 ? 5.374 -54.584 -28.653 1.00 48.58 603 ALA A O 1
ATOM 4839 N N . GLY A 1 590 ? 4.185 -56.369 -27.987 1.00 36.36 604 GLY A N 1
ATOM 4840 C CA . GLY A 1 590 ? 3.043 -55.580 -27.577 1.00 39.53 604 GLY A CA 1
ATOM 4841 C C . GLY A 1 590 ? 2.717 -55.672 -26.102 1.00 40.32 604 GLY A C 1
ATOM 4842 O O . GLY A 1 590 ? 1.543 -55.685 -25.721 1.00 36.90 604 GLY A O 1
ATOM 4843 N N . GLY A 1 591 ? 3.745 -55.733 -25.259 1.00 32.82 605 GLY A N 1
ATOM 4844 C CA . GLY A 1 591 ? 3.551 -55.705 -23.826 1.00 34.37 605 GLY A CA 1
ATOM 4845 C C . GLY A 1 591 ? 3.378 -57.046 -23.152 1.00 34.32 605 GLY A C 1
ATOM 4846 O O . GLY A 1 591 ? 3.149 -57.079 -21.938 1.00 42.96 605 GLY A O 1
ATOM 4847 N N . TYR A 1 592 ? 3.481 -58.154 -23.888 1.00 29.86 606 TYR A N 1
ATOM 4848 C CA . TYR A 1 592 ? 3.392 -59.485 -23.299 1.00 34.34 606 TYR A CA 1
ATOM 4849 C C . TYR A 1 592 ? 4.730 -60.217 -23.322 1.00 30.27 606 TYR A C 1
ATOM 4850 O O . TYR A 1 592 ? 4.762 -61.447 -23.201 1.00 36.63 606 TYR A O 1
ATOM 4859 N N . ASP A 1 593 ? 5.836 -59.485 -23.464 1.00 28.60 607 ASP A N 1
ATOM 4860 C CA . ASP A 1 593 ? 7.155 -60.105 -23.521 1.00 31.60 607 ASP A CA 1
ATOM 4861 C C . ASP A 1 593 ? 7.500 -60.740 -22.181 1.00 36.33 607 ASP A C 1
ATOM 4862 O O . ASP A 1 593 ? 7.449 -60.079 -21.138 1.00 29.65 607 ASP A O 1
ATOM 4867 N N . GLY A 1 594 ? 7.852 -62.025 -22.208 1.00 29.01 608 GLY A N 1
ATOM 4868 C CA . GLY A 1 594 ? 8.105 -62.754 -20.983 1.00 26.84 608 GLY A CA 1
ATOM 4869 C C . GLY A 1 594 ? 6.880 -62.963 -20.126 1.00 36.36 608 GLY A C 1
ATOM 4870 O O . GLY A 1 594 ? 7.002 -63.419 -18.986 1.00 33.42 608 GLY A O 1
ATOM 4871 N N . GLN A 1 595 ? 5.695 -62.644 -20.647 1.00 26.95 609 GLN A N 1
ATOM 4872 C CA . GLN A 1 595 ? 4.476 -62.638 -19.854 1.00 32.50 609 GLN A CA 1
ATOM 4873 C C . GLN A 1 595 ? 3.313 -63.327 -20.552 1.00 29.79 609 GLN A C 1
ATOM 4874 O O . GLN A 1 595 ? 2.170 -63.173 -20.110 1.00 24.92 609 GLN A O 1
ATOM 4880 N N . TYR A 1 596 ? 3.567 -64.087 -21.623 1.00 25.18 610 TYR A N 1
ATOM 4881 C CA . TYR A 1 596 ? 2.460 -64.711 -22.343 1.00 26.34 610 TYR A CA 1
ATOM 4882 C C . TYR A 1 596 ? 1.761 -65.772 -21.500 1.00 31.98 610 TYR A C 1
ATOM 4883 O O . TYR A 1 596 ? 0.569 -66.036 -21.707 1.00 28.77 610 TYR A O 1
ATOM 4892 N N . TYR A 1 597 ? 2.474 -66.378 -20.543 1.00 25.08 611 TYR A N 1
ATOM 4893 C CA . TYR A 1 597 ? 1.865 -67.329 -19.613 1.00 29.59 611 TYR A CA 1
ATOM 4894 C C . TYR A 1 597 ? 0.653 -66.745 -18.893 1.00 28.72 611 TYR A C 1
ATOM 4895 O O . TYR A 1 597 ? -0.169 -67.502 -18.366 1.00 24.94 611 TYR A O 1
ATOM 4904 N N . GLY A 1 598 ? 0.539 -65.416 -18.836 1.00 27.65 612 GLY A N 1
ATOM 4905 C CA . GLY A 1 598 ? -0.505 -64.778 -18.053 1.00 26.68 612 GLY A CA 1
ATOM 4906 C C . GLY A 1 598 ? -1.915 -65.129 -18.478 1.00 30.76 612 GLY A C 1
ATOM 4907 O O . GLY A 1 598 ? -2.834 -65.035 -17.661 1.00 30.10 612 GLY A O 1
ATOM 4908 N N . TYR A 1 599 ? -2.111 -65.527 -19.738 1.00 27.86 613 TYR A N 1
ATOM 4909 C CA . TYR A 1 599 ? -3.433 -65.971 -20.172 1.00 28.56 613 TYR A CA 1
ATOM 4910 C C . TYR A 1 599 ? -3.878 -67.200 -19.389 1.00 35.52 613 TYR A C 1
ATOM 4911 O O . TYR A 1 599 ? -4.958 -67.211 -18.787 1.00 29.59 613 TYR A O 1
ATOM 4920 N N . LEU A 1 600 ? -3.048 -68.248 -19.383 1.00 27.78 614 LEU A N 1
ATOM 4921 C CA . LEU A 1 600 ? -3.361 -69.437 -18.597 1.00 28.93 614 LEU A CA 1
ATOM 4922 C C . LEU A 1 600 ? -3.322 -69.131 -17.107 1.00 26.12 614 LEU A C 1
ATOM 4923 O O . LEU A 1 600 ? -4.111 -69.684 -16.333 1.00 26.13 614 LEU A O 1
ATOM 4928 N N . TRP A 1 601 ? -2.408 -68.253 -16.688 1.00 29.49 615 TRP A N 1
ATOM 4929 C CA . TRP A 1 601 ? -2.333 -67.876 -15.280 1.00 27.82 615 TRP A CA 1
ATOM 4930 C C . TRP A 1 601 ? -3.611 -67.183 -14.833 1.00 34.27 615 TRP A C 1
ATOM 4931 O O . TRP A 1 601 ? -4.133 -67.461 -13.747 1.00 33.82 615 TRP A O 1
ATOM 4942 N N . SER A 1 602 ? -4.130 -66.277 -15.664 1.00 27.64 616 SER A N 1
ATOM 4943 C CA . SER A 1 602 ? -5.366 -65.576 -15.335 1.00 27.35 616 SER A CA 1
ATOM 4944 C C . SER A 1 602 ? -6.549 -66.533 -15.278 1.00 34.49 616 SER A C 1
ATOM 4945 O O . SER A 1 602 ? -7.427 -66.389 -14.419 1.00 31.46 616 SER A O 1
ATOM 4948 N N . GLU A 1 603 ? -6.594 -67.506 -16.195 1.00 29.42 617 GLU A N 1
ATOM 4949 C CA . GLU A 1 603 ? -7.741 -68.406 -16.275 1.00 38.41 617 GLU A CA 1
ATOM 4950 C C . GLU A 1 603 ? -7.921 -69.212 -14.991 1.00 31.65 617 GLU A C 1
ATOM 4951 O O . GLU A 1 603 ? -9.047 -69.588 -14.649 1.00 38.29 617 GLU A O 1
ATOM 4957 N N . VAL A 1 604 ? -6.834 -69.489 -14.270 1.00 34.57 618 VAL A N 1
ATOM 4958 C CA . VAL A 1 604 ? -6.958 -70.136 -12.964 1.00 31.45 618 VAL A CA 1
ATOM 4959 C C . VAL A 1 604 ? -7.828 -69.293 -12.042 1.00 34.56 618 VAL A C 1
ATOM 4960 O O . VAL A 1 604 ? -8.731 -69.800 -11.365 1.00 33.23 618 VAL A O 1
ATOM 4964 N N . PHE A 1 605 ? -7.576 -67.986 -12.018 1.00 32.18 619 PHE A N 1
ATOM 4965 C CA . PHE A 1 605 ? -8.309 -67.095 -11.126 1.00 33.71 619 PHE A CA 1
ATOM 4966 C C . PHE A 1 605 ? -9.764 -66.953 -11.555 1.00 32.82 619 PHE A C 1
ATOM 4967 O O . PHE A 1 605 ? -10.676 -67.024 -10.722 1.00 35.69 619 PHE A O 1
ATOM 4975 N N . SER A 1 606 ? -10.000 -66.746 -12.855 1.00 31.36 620 SER A N 1
ATOM 4976 C CA . SER A 1 606 ? -11.366 -66.566 -13.342 1.00 30.65 620 SER A CA 1
ATOM 4977 C C . SER A 1 606 ? -12.198 -67.825 -13.131 1.00 31.51 620 SER A C 1
ATOM 4978 O O . SER A 1 606 ? -13.371 -67.743 -12.746 1.00 36.01 620 SER A O 1
ATOM 4981 N N . MET A 1 607 ? -11.613 -69.000 -13.377 1.00 31.10 621 MET A N 1
ATOM 4982 C CA . MET A 1 607 ? -12.340 -70.241 -13.122 1.00 38.22 621 MET A CA 1
ATOM 4983 C C . MET A 1 607 ? -12.662 -70.391 -11.641 1.00 38.08 621 MET A C 1
ATOM 4984 O O . MET A 1 607 ? -13.758 -70.836 -11.279 1.00 39.86 621 MET A O 1
ATOM 4989 N N . ASP A 1 608 ? -11.717 -70.028 -10.770 1.00 32.07 622 ASP A N 1
ATOM 4990 C CA . ASP A 1 608 ? -11.970 -70.111 -9.336 1.00 31.60 622 ASP A CA 1
ATOM 4991 C C . ASP A 1 608 ? -13.121 -69.202 -8.930 1.00 39.10 622 ASP A C 1
ATOM 4992 O O . ASP A 1 608 ? -13.999 -69.608 -8.162 1.00 38.38 622 ASP A O 1
ATOM 4997 N N . MET A 1 609 ? -13.147 -67.972 -9.451 1.00 29.05 623 MET A N 1
ATOM 4998 C CA . MET A 1 609 ? -14.227 -67.060 -9.097 1.00 35.86 623 MET A CA 1
ATOM 4999 C C . MET A 1 609 ? -15.559 -67.519 -9.676 1.00 28.30 623 MET A C 1
ATOM 5000 O O . MET A 1 609 ? -16.582 -67.485 -8.986 1.00 33.54 623 MET A O 1
ATOM 5005 N N . PHE A 1 610 ? -15.569 -67.945 -10.942 1.00 29.84 624 PHE A N 1
ATOM 5006 C CA . PHE A 1 610 ? -16.819 -68.368 -11.565 1.00 32.01 624 PHE A CA 1
ATOM 5007 C C . PHE A 1 610 ? -17.399 -69.592 -10.864 1.00 37.38 624 PHE A C 1
ATOM 5008 O O . PHE A 1 610 ? -18.596 -69.638 -10.560 1.00 42.19 624 PHE A O 1
ATOM 5016 N N . TYR A 1 611 ? -16.561 -70.595 -10.598 1.00 40.01 625 TYR A N 1
ATOM 5017 C CA . TYR A 1 611 ? -17.044 -71.818 -9.963 1.00 40.58 625 TYR A CA 1
ATOM 5018 C C . TYR A 1 611 ? -17.447 -71.572 -8.515 1.00 38.86 625 TYR A C 1
ATOM 5019 O O . TYR A 1 611 ? -18.515 -72.011 -8.077 1.00 45.76 625 TYR A O 1
ATOM 5028 N N . SER A 1 612 ? -16.611 -70.874 -7.757 1.00 37.72 626 SER A N 1
ATOM 5029 C CA . SER A 1 612 ? -16.832 -70.757 -6.320 1.00 45.63 626 SER A CA 1
ATOM 5030 C C . SER A 1 612 ? -17.918 -69.747 -5.965 1.00 46.66 626 SER A C 1
ATOM 5031 O O . SER A 1 612 ? -18.451 -69.781 -4.856 1.00 47.12 626 SER A O 1
ATOM 5044 N N . PHE A 1 614 ? -20.156 -67.828 -8.750 1.00 37.57 628 PHE A N 1
ATOM 5045 C CA . PHE A 1 614 ? -21.261 -67.615 -9.687 1.00 36.91 628 PHE A CA 1
ATOM 5046 C C . PHE A 1 614 ? -22.088 -68.876 -9.928 1.00 40.21 628 PHE A C 1
ATOM 5047 O O . PHE A 1 614 ? -23.315 -68.826 -9.886 1.00 42.80 628 PHE A O 1
ATOM 5055 N N . LYS A 1 615 ? -21.427 -70.008 -10.180 1.00 34.80 629 LYS A N 1
ATOM 5056 C CA . LYS A 1 615 ? -22.171 -71.256 -10.315 1.00 53.01 629 LYS A CA 1
ATOM 5057 C C . LYS A 1 615 ? -22.883 -71.622 -9.019 1.00 52.31 629 LYS A C 1
ATOM 5058 O O . LYS A 1 615 ? -23.980 -72.191 -9.051 1.00 60.26 629 LYS A O 1
ATOM 5064 N N . LYS A 1 616 ? -22.281 -71.295 -7.874 1.00 50.63 630 LYS A N 1
ATOM 5065 C CA . LYS A 1 616 ? -22.880 -71.641 -6.590 1.00 64.76 630 LYS A CA 1
ATOM 5066 C C . LYS A 1 616 ? -24.155 -70.844 -6.336 1.00 59.02 630 LYS A C 1
ATOM 5067 O O . LYS A 1 616 ? -25.165 -71.403 -5.890 1.00 61.59 630 LYS A O 1
ATOM 5073 N N . GLU A 1 617 ? -24.131 -69.543 -6.616 1.00 62.16 631 GLU A N 1
ATOM 5074 C CA . GLU A 1 617 ? -25.230 -68.648 -6.281 1.00 54.71 631 GLU A CA 1
ATOM 5075 C C . GLU A 1 617 ? -26.137 -68.327 -7.464 1.00 53.45 631 GLU A C 1
ATOM 5076 O O . GLU A 1 617 ? -27.110 -67.586 -7.293 1.00 56.03 631 GLU A O 1
ATOM 5082 N N . GLY A 1 618 ? -25.848 -68.860 -8.650 1.00 54.28 632 GLY A N 1
ATOM 5083 C CA . GLY A 1 618 ? -26.575 -68.479 -9.847 1.00 45.72 632 GLY A CA 1
ATOM 5084 C C . GLY A 1 618 ? -25.819 -67.423 -10.628 1.00 46.14 632 GLY A C 1
ATOM 5085 O O . GLY A 1 618 ? -25.477 -66.374 -10.076 1.00 38.16 632 GLY A O 1
ATOM 5086 N N . ILE A 1 619 ? -25.546 -67.679 -11.910 1.00 44.28 633 ILE A N 1
ATOM 5087 C CA . ILE A 1 619 ? -24.607 -66.840 -12.649 1.00 34.06 633 ILE A CA 1
ATOM 5088 C C . ILE A 1 619 ? -25.177 -65.484 -13.031 1.00 37.78 633 ILE A C 1
ATOM 5089 O O . ILE A 1 619 ? -24.421 -64.610 -13.470 1.00 37.38 633 ILE A O 1
ATOM 5094 N N . MET A 1 620 ? -26.485 -65.275 -12.886 1.00 31.77 634 MET A N 1
ATOM 5095 C CA . MET A 1 620 ? -27.076 -63.957 -13.073 1.00 38.15 634 MET A CA 1
ATOM 5096 C C . MET A 1 620 ? -27.402 -63.286 -11.747 1.00 36.51 634 MET A C 1
ATOM 5097 O O . MET A 1 620 ? -28.208 -62.351 -11.714 1.00 38.73 634 MET A O 1
ATOM 5102 N N . ASN A 1 621 ? -26.790 -63.740 -10.661 1.00 31.30 635 ASN A N 1
ATOM 5103 C CA . ASN A 1 621 ? -27.089 -63.203 -9.336 1.00 36.04 635 ASN A CA 1
ATOM 5104 C C . ASN A 1 621 ? -26.598 -61.765 -9.241 1.00 33.17 635 ASN A C 1
ATOM 5105 O O . ASN A 1 621 ? -25.388 -61.526 -9.332 1.00 30.07 635 ASN A O 1
ATOM 5110 N N . PRO A 1 622 ? -27.484 -60.787 -9.043 1.00 35.37 636 PRO A N 1
ATOM 5111 C CA . PRO A 1 622 ? -27.043 -59.385 -9.091 1.00 34.28 636 PRO A CA 1
ATOM 5112 C C . PRO A 1 622 ? -26.089 -58.996 -7.973 1.00 35.17 636 PRO A C 1
ATOM 5113 O O . PRO A 1 622 ? -25.195 -58.175 -8.211 1.00 35.22 636 PRO A O 1
ATOM 5117 N N . GLU A 1 623 ? -26.235 -59.550 -6.765 1.00 34.40 637 GLU A N 1
ATOM 5118 C CA . GLU A 1 623 ? -25.347 -59.118 -5.689 1.00 37.52 637 GLU A CA 1
ATOM 5119 C C . GLU A 1 623 ? -23.988 -59.804 -5.744 1.00 31.36 637 GLU A C 1
ATOM 5120 O O . GLU A 1 623 ? -23.002 -59.236 -5.263 1.00 36.11 637 GLU A O 1
ATOM 5126 N N . VAL A 1 624 ? -23.896 -60.999 -6.330 1.00 31.67 638 VAL A N 1
ATOM 5127 C CA . VAL A 1 624 ? -22.572 -61.536 -6.629 1.00 30.12 638 VAL A CA 1
ATOM 5128 C C . VAL A 1 624 ? -21.930 -60.735 -7.755 1.00 32.47 638 VAL A C 1
ATOM 5129 O O . VAL A 1 624 ? -20.725 -60.460 -7.732 1.00 29.00 638 VAL A O 1
ATOM 5133 N N . GLY A 1 625 ? -22.730 -60.330 -8.745 1.00 27.82 639 GLY A N 1
ATOM 5134 C CA . GLY A 1 625 ? -22.215 -59.483 -9.809 1.00 32.14 639 GLY A CA 1
ATOM 5135 C C . GLY A 1 625 ? -21.723 -58.140 -9.301 1.00 32.49 639 GLY A C 1
ATOM 5136 O O . GLY A 1 625 ? -20.667 -57.658 -9.720 1.00 28.40 639 GLY A O 1
ATOM 5137 N N . MET A 1 626 ? -22.486 -57.514 -8.398 1.00 25.63 640 MET A N 1
ATOM 5138 C CA . MET A 1 626 ? -22.069 -56.231 -7.837 1.00 25.33 640 MET A CA 1
ATOM 5139 C C . MET A 1 626 ? -20.786 -56.373 -7.026 1.00 29.87 640 MET A C 1
ATOM 5140 O O . MET A 1 626 ? -19.910 -55.502 -7.081 1.00 32.68 640 MET A O 1
ATOM 5145 N N . LYS A 1 627 ? -20.660 -57.459 -6.258 1.00 30.39 641 LYS A N 1
ATOM 5146 C CA . LYS A 1 627 ? -19.416 -57.698 -5.530 1.00 35.46 641 LYS A CA 1
ATOM 5147 C C . LYS A 1 627 ? -18.255 -57.893 -6.492 1.00 32.98 641 LYS A C 1
ATOM 5148 O O . LYS A 1 627 ? -17.134 -57.442 -6.228 1.00 31.56 641 LYS A O 1
ATOM 5154 N N . TYR A 1 628 ? -18.509 -58.561 -7.620 1.00 27.92 642 TYR A N 1
ATOM 5155 C CA . TYR A 1 628 ? -17.480 -58.700 -8.643 1.00 31.72 642 TYR A CA 1
ATOM 5156 C C . TYR A 1 628 ? -17.097 -57.342 -9.214 1.00 28.61 642 TYR A C 1
ATOM 5157 O O . TYR A 1 628 ? -15.909 -57.045 -9.383 1.00 32.13 642 TYR A O 1
ATOM 5166 N N . ARG A 1 629 ? -18.092 -56.501 -9.506 1.00 23.16 643 ARG A N 1
ATOM 5167 C CA . ARG A 1 629 ? -17.809 -55.167 -10.024 1.00 28.23 643 ARG A CA 1
ATOM 5168 C C . ARG A 1 629 ? -17.000 -54.350 -9.023 1.00 31.43 643 ARG A C 1
ATOM 5169 O O . ARG A 1 629 ? -16.001 -53.715 -9.384 1.00 24.19 643 ARG A O 1
ATOM 5177 N N . ASN A 1 630 ? -17.410 -54.370 -7.750 1.00 30.49 644 ASN A N 1
ATOM 5178 C CA . ASN A 1 630 ? -16.798 -53.497 -6.752 1.00 26.06 644 ASN A CA 1
ATOM 5179 C C . ASN A 1 630 ? -15.408 -53.975 -6.356 1.00 30.36 644 ASN A C 1
ATOM 5180 O O . ASN A 1 630 ? -14.514 -53.157 -6.118 1.00 28.74 644 ASN A O 1
ATOM 5185 N N . LEU A 1 631 ? -15.203 -55.287 -6.265 1.00 25.50 645 LEU A N 1
ATOM 5186 C CA . LEU A 1 631 ? -13.969 -55.802 -5.686 1.00 25.16 645 LEU A CA 1
ATOM 5187 C C . LEU A 1 631 ? -12.919 -56.184 -6.720 1.00 29.21 645 LEU A C 1
ATOM 5188 O O . LEU A 1 631 ? -11.733 -56.241 -6.377 1.00 31.67 645 LEU A O 1
ATOM 5193 N N . ILE A 1 632 ? -13.313 -56.436 -7.966 1.00 26.75 646 ILE A N 1
ATOM 5194 C CA . ILE A 1 632 ? -12.394 -56.848 -9.020 1.00 25.64 646 ILE A CA 1
ATOM 5195 C C . ILE A 1 632 ? -12.217 -55.753 -10.071 1.00 29.73 646 ILE A C 1
ATOM 5196 O O . ILE A 1 632 ? -11.097 -55.455 -10.485 1.00 28.88 646 ILE A O 1
ATOM 5201 N N . LEU A 1 633 ? -13.314 -55.139 -10.510 1.00 25.81 647 LEU A N 1
ATOM 5202 C CA . LEU A 1 633 ? -13.247 -54.156 -11.584 1.00 23.28 647 LEU A CA 1
ATOM 5203 C C . LEU A 1 633 ? -12.988 -52.745 -11.067 1.00 21.35 647 LEU A C 1
ATOM 5204 O O . LEU A 1 633 ? -12.106 -52.047 -11.576 1.00 24.92 647 LEU A O 1
ATOM 5209 N N . LYS A 1 634 ? -13.746 -52.321 -10.060 1.00 22.65 648 LYS A N 1
ATOM 5210 C CA . LYS A 1 634 ? -13.714 -50.922 -9.644 1.00 26.38 648 LYS A CA 1
ATOM 5211 C C . LYS A 1 634 ? -12.348 -50.436 -9.166 1.00 23.45 648 LYS A C 1
ATOM 5212 O O . LYS A 1 634 ? -12.029 -49.261 -9.420 1.00 28.70 648 LYS A O 1
ATOM 5218 N N . PRO A 1 635 ? -11.518 -51.229 -8.475 1.00 23.24 649 PRO A N 1
ATOM 5219 C CA . PRO A 1 635 ? -10.223 -50.692 -8.022 1.00 26.67 649 PRO A CA 1
ATOM 5220 C C . PRO A 1 635 ? -9.234 -50.421 -9.143 1.00 26.32 649 PRO A C 1
ATOM 5221 O O . PRO A 1 635 ? -8.228 -49.742 -8.895 1.00 28.75 649 PRO A O 1
ATOM 5225 N N . GLY A 1 636 ? -9.481 -50.914 -10.353 1.00 22.40 650 GLY A N 1
ATOM 5226 C CA . GLY A 1 636 ? -8.477 -50.814 -11.403 1.00 23.91 650 GLY A CA 1
ATOM 5227 C C . GLY A 1 636 ? -7.149 -51.363 -10.925 1.00 25.90 650 GLY A C 1
ATOM 5228 O O . GLY A 1 636 ? -7.080 -52.426 -10.301 1.00 24.32 650 GLY A O 1
ATOM 5229 N N . GLY A 1 637 ? -6.080 -50.616 -11.174 1.00 25.08 651 GLY A N 1
ATOM 5230 C CA . GLY A 1 637 ? -4.757 -50.977 -10.714 1.00 23.14 651 GLY A CA 1
ATOM 5231 C C . GLY A 1 637 ? -4.355 -50.405 -9.372 1.00 28.11 651 GLY A C 1
ATOM 5232 O O . GLY A 1 637 ? -3.171 -50.457 -9.023 1.00 29.22 651 GLY A O 1
ATOM 5233 N N . SER A 1 638 ? -5.300 -49.854 -8.606 1.00 24.36 652 SER A N 1
ATOM 5234 C CA . SER A 1 638 ? -4.995 -49.262 -7.309 1.00 23.10 652 SER A CA 1
ATOM 5235 C C . SER A 1 638 ? -4.746 -50.302 -6.224 1.00 30.49 652 SER A C 1
ATOM 5236 O O . SER A 1 638 ? -4.362 -49.933 -5.109 1.00 27.69 652 SER A O 1
ATOM 5239 N N . LEU A 1 639 ? -4.978 -51.582 -6.509 1.00 31.44 653 LEU A N 1
ATOM 5240 C CA . LEU A 1 639 ? -4.691 -52.659 -5.576 1.00 26.84 653 LEU A CA 1
ATOM 5241 C C . LEU A 1 639 ? -3.951 -53.764 -6.310 1.00 30.65 653 LEU A C 1
ATOM 5242 O O . LEU A 1 639 ? -4.051 -53.895 -7.531 1.00 32.47 653 LEU A O 1
ATOM 5247 N N . ASP A 1 640 ? -3.200 -54.556 -5.548 1.00 27.31 654 ASP A N 1
ATOM 5248 C CA . ASP A 1 640 ? -2.545 -55.729 -6.109 1.00 34.21 654 ASP A CA 1
ATOM 5249 C C . ASP A 1 640 ? -3.586 -56.753 -6.539 1.00 30.66 654 ASP A C 1
ATOM 5250 O O . ASP A 1 640 ? -4.608 -56.934 -5.873 1.00 33.90 654 ASP A O 1
ATOM 5255 N N . GLY A 1 641 ? -3.321 -57.420 -7.664 1.00 28.84 655 GLY A N 1
ATOM 5256 C CA . GLY A 1 641 ? -4.260 -58.412 -8.166 1.00 30.31 655 GLY A CA 1
ATOM 5257 C C . GLY A 1 641 ? -4.645 -59.450 -7.128 1.00 35.20 655 GLY A C 1
ATOM 5258 O O . GLY A 1 641 ? -5.816 -59.810 -7.002 1.00 33.92 655 GLY A O 1
ATOM 5259 N N . MET A 1 642 ? -3.664 -59.946 -6.368 1.00 30.43 656 MET A N 1
ATOM 5260 C CA . MET A 1 642 ? -3.947 -60.971 -5.371 1.00 32.57 656 MET A CA 1
ATOM 5261 C C . MET A 1 642 ? -4.768 -60.433 -4.211 1.00 34.06 656 MET A C 1
ATOM 5262 O O . MET A 1 642 ? -5.463 -61.210 -3.549 1.00 31.28 656 MET A O 1
ATOM 5267 N N . ASP A 1 643 ? -4.700 -59.125 -3.947 1.00 33.13 657 ASP A N 1
ATOM 5268 C CA . ASP A 1 643 ? -5.513 -58.558 -2.878 1.00 32.54 657 ASP A CA 1
ATOM 5269 C C . ASP A 1 643 ? -6.972 -58.467 -3.295 1.00 31.81 657 ASP A C 1
ATOM 5270 O O . ASP A 1 643 ? -7.872 -58.715 -2.482 1.00 33.79 657 ASP A O 1
ATOM 5275 N N . MET A 1 644 ? -7.223 -58.120 -4.562 1.00 30.26 658 MET A N 1
ATOM 5276 C CA . MET A 1 644 ? -8.594 -58.062 -5.058 1.00 32.38 658 MET A CA 1
ATOM 5277 C C . MET A 1 644 ? -9.222 -59.449 -5.119 1.00 34.14 658 MET A C 1
ATOM 5278 O O . MET A 1 644 ? -10.398 -59.615 -4.778 1.00 38.56 658 MET A O 1
ATOM 5283 N N . LEU A 1 645 ? -8.457 -60.455 -5.549 1.00 30.08 659 LEU A N 1
ATOM 5284 C CA . LEU A 1 645 ? -8.948 -61.830 -5.502 1.00 39.52 659 LEU A CA 1
ATOM 5285 C C . LEU A 1 645 ? -9.289 -62.246 -4.076 1.00 36.81 659 LEU A C 1
ATOM 5286 O O . LEU A 1 645 ? -10.348 -62.830 -3.822 1.00 36.27 659 LEU A O 1
ATOM 5291 N N . HIS A 1 646 ? -8.388 -61.968 -3.132 1.00 32.85 660 HIS A N 1
ATOM 5292 C CA . HIS A 1 646 ? -8.652 -62.308 -1.740 1.00 34.08 660 HIS A CA 1
ATOM 5293 C C . HIS A 1 646 ? -9.870 -61.560 -1.217 1.00 38.48 660 HIS A C 1
ATOM 5294 O O . HIS A 1 646 ? -10.680 -62.127 -0.476 1.00 37.15 660 HIS A O 1
ATOM 5301 N N . ASN A 1 647 ? -10.017 -60.284 -1.588 1.00 34.68 661 ASN A N 1
ATOM 5302 C CA . ASN A 1 647 ? -11.191 -59.524 -1.162 1.00 37.02 661 ASN A CA 1
ATOM 5303 C C . ASN A 1 647 ? -12.476 -60.157 -1.678 1.00 41.80 661 ASN A C 1
ATOM 5304 O O . ASN A 1 647 ? -13.489 -60.194 -0.969 1.00 40.13 661 ASN A O 1
ATOM 5309 N N . PHE A 1 648 ? -12.455 -60.662 -2.912 1.00 36.59 662 PHE A N 1
ATOM 5310 C CA . PHE A 1 648 ? -13.652 -61.253 -3.500 1.00 39.28 662 PHE A CA 1
ATOM 5311 C C . PHE A 1 648 ? -13.906 -62.657 -2.956 1.00 43.17 662 PHE A C 1
ATOM 5312 O O . PHE A 1 648 ? -15.022 -62.973 -2.526 1.00 38.30 662 PHE A O 1
ATOM 5320 N N . LEU A 1 649 ? -12.881 -63.511 -2.965 1.00 37.87 663 LEU A N 1
ATOM 5321 C CA . LEU A 1 649 ? -13.036 -64.902 -2.555 1.00 45.79 663 LEU A CA 1
ATOM 5322 C C . LEU A 1 649 ? -13.058 -65.090 -1.043 1.00 43.68 663 LEU A C 1
ATOM 5323 O O . LEU A 1 649 ? -13.514 -66.139 -0.574 1.00 50.02 663 LEU A O 1
ATOM 5328 N N . LYS A 1 650 ? -12.581 -64.105 -0.279 1.00 41.98 664 LYS A N 1
ATOM 5329 C CA . LYS A 1 650 ? -12.370 -64.235 1.165 1.00 48.85 664 LYS A CA 1
ATOM 5330 C C . LYS A 1 650 ? -11.388 -65.360 1.483 1.00 46.98 664 LYS A C 1
ATOM 5331 O O . LYS A 1 650 ? -11.446 -65.963 2.557 1.00 50.95 664 LYS A O 1
ATOM 5337 N N . ARG A 1 651 ? -10.478 -65.638 0.552 1.00 43.02 665 ARG A N 1
ATOM 5338 C CA . ARG A 1 651 ? -9.465 -66.673 0.717 1.00 46.94 665 ARG A CA 1
ATOM 5339 C C . ARG A 1 651 ? -8.433 -66.526 -0.392 1.00 50.25 665 ARG A C 1
ATOM 5340 O O . ARG A 1 651 ? -8.579 -65.709 -1.305 1.00 44.74 665 ARG A O 1
ATOM 5348 N N . GLU A 1 652 ? -7.387 -67.336 -0.298 1.00 47.20 666 GLU A N 1
ATOM 5349 C CA . GLU A 1 652 ? -6.434 -67.451 -1.389 1.00 45.87 666 GLU A CA 1
ATOM 5350 C C . GLU A 1 652 ? -7.066 -68.221 -2.546 1.00 48.42 666 GLU A C 1
ATOM 5351 O O . GLU A 1 652 ? -7.797 -69.191 -2.319 1.00 47.15 666 GLU A O 1
ATOM 5357 N N . PRO A 1 653 ? -6.820 -67.815 -3.789 1.00 47.68 667 PRO A N 1
ATOM 5358 C CA . PRO A 1 653 ? -7.273 -68.621 -4.925 1.00 36.41 667 PRO A CA 1
ATOM 5359 C C . PRO A 1 653 ? -6.434 -69.882 -5.066 1.00 47.15 667 PRO A C 1
ATOM 5360 O O . PRO A 1 653 ? -5.285 -69.953 -4.623 1.00 45.76 667 PRO A O 1
ATOM 5364 N N . ASN A 1 654 ? -7.030 -70.892 -5.694 1.00 40.68 668 ASN A N 1
ATOM 5365 C CA . ASN A 1 654 ? -6.343 -72.148 -5.959 1.00 44.13 668 ASN A CA 1
ATOM 5366 C C . ASN A 1 654 ? -6.753 -72.657 -7.335 1.00 39.94 668 ASN A C 1
ATOM 5367 O O . ASN A 1 654 ? -7.569 -72.046 -8.030 1.00 45.07 668 ASN A O 1
ATOM 5372 N N . GLN A 1 655 ? -6.180 -73.795 -7.722 1.00 41.75 669 GLN A N 1
ATOM 5373 C CA . GLN A 1 655 ? -6.349 -74.359 -9.055 1.00 39.64 669 GLN A CA 1
ATOM 5374 C C . GLN A 1 655 ? -7.516 -75.332 -9.166 1.00 39.98 669 GLN A C 1
ATOM 5375 O O . GLN A 1 655 ? -7.759 -75.843 -10.265 1.00 42.50 669 GLN A O 1
ATOM 5381 N N . LYS A 1 656 ? -8.232 -75.603 -8.070 1.00 43.05 670 LYS A N 1
ATOM 5382 C CA . LYS A 1 656 ? -9.233 -76.669 -8.071 1.00 48.67 670 LYS A CA 1
ATOM 5383 C C . LYS A 1 656 ? -10.250 -76.483 -9.192 1.00 48.42 670 LYS A C 1
ATOM 5384 O O . LYS A 1 656 ? -10.492 -77.400 -9.985 1.00 40.16 670 LYS A O 1
ATOM 5390 N N . ALA A 1 657 ? -10.851 -75.292 -9.277 1.00 41.34 671 ALA A N 1
ATOM 5391 C CA . ALA A 1 657 ? -11.852 -75.038 -10.310 1.00 43.25 671 ALA A CA 1
ATOM 5392 C C . ALA A 1 657 ? -11.260 -75.174 -11.709 1.00 49.52 671 ALA A C 1
ATOM 5393 O O . ALA A 1 657 ? -11.872 -75.786 -12.593 1.00 44.56 671 ALA A O 1
ATOM 5395 N N . PHE A 1 658 ? -10.071 -74.607 -11.927 1.00 39.71 672 PHE A N 1
ATOM 5396 C CA . PHE A 1 658 ? -9.433 -74.674 -13.241 1.00 42.74 672 PHE A CA 1
ATOM 5397 C C . PHE A 1 658 ? -9.226 -76.117 -13.688 1.00 48.22 672 PHE A C 1
ATOM 5398 O O . PHE A 1 658 ? -9.509 -76.468 -14.839 1.00 45.93 672 PHE A O 1
ATOM 5406 N N . LEU A 1 659 ? -8.727 -76.970 -12.790 1.00 43.76 673 LEU A N 1
ATOM 5407 C CA . LEU A 1 659 ? -8.513 -78.370 -13.146 1.00 46.78 673 LEU A CA 1
ATOM 5408 C C . LEU A 1 659 ? -9.838 -79.066 -13.436 1.00 52.00 673 LEU A C 1
ATOM 5409 O O . LEU A 1 659 ? -9.972 -79.779 -14.438 1.00 44.91 673 LEU A O 1
ATOM 5414 N N . MET A 1 660 ? -10.833 -78.865 -12.566 1.00 45.41 674 MET A N 1
ATOM 5415 C CA . MET A 1 660 ? -12.168 -79.393 -12.830 1.00 51.01 674 MET A CA 1
ATOM 5416 C C . MET A 1 660 ? -12.711 -78.883 -14.160 1.00 44.16 674 MET A C 1
ATOM 5417 O O . MET A 1 660 ? -13.325 -79.641 -14.920 1.00 48.55 674 MET A O 1
ATOM 5422 N N . SER A 1 661 ? -12.489 -77.601 -14.460 1.00 49.32 675 SER A N 1
ATOM 5423 C CA . SER A 1 661 ? -12.993 -77.020 -15.698 1.00 44.71 675 SER A CA 1
ATOM 5424 C C . SER A 1 661 ? -12.329 -77.605 -16.938 1.00 46.79 675 SER A C 1
ATOM 5425 O O . SER A 1 661 ? -12.882 -77.477 -18.034 1.00 44.25 675 SER A O 1
ATOM 5428 N N . ARG A 1 662 ? -11.164 -78.233 -16.799 1.00 49.89 676 ARG A N 1
ATOM 5429 C CA . ARG A 1 662 ? -10.451 -78.819 -17.927 1.00 48.25 676 ARG A CA 1
ATOM 5430 C C . ARG A 1 662 ? -10.604 -80.330 -18.011 1.00 46.44 676 ARG A C 1
ATOM 5431 O O . ARG A 1 662 ? -10.039 -80.947 -18.920 1.00 53.03 676 ARG A O 1
ATOM 5439 N N . GLY A 1 663 ? -11.342 -80.943 -17.091 1.00 45.79 677 GLY A N 1
ATOM 5440 C CA . GLY A 1 663 ? -11.449 -82.387 -17.075 1.00 36.14 677 GLY A CA 1
ATOM 5441 C C . GLY A 1 663 ? -10.303 -83.087 -16.386 1.00 44.83 677 GLY A C 1
ATOM 5442 O O . GLY A 1 663 ? -10.119 -84.292 -16.578 1.00 50.23 677 GLY A O 1
ATOM 5443 N N . LEU A 1 664 ? -9.527 -82.369 -15.579 1.00 55.18 678 LEU A N 1
ATOM 5444 C CA . LEU A 1 664 ? -8.338 -82.914 -14.941 1.00 53.91 678 LEU A CA 1
ATOM 5445 C C . LEU A 1 664 ? -8.567 -83.234 -13.471 1.00 55.60 678 LEU A C 1
ATOM 5446 O O . LEU A 1 664 ? -7.600 -83.458 -12.735 1.00 61.48 678 LEU A O 1
ATOM 5451 N N . HIS A 1 665 ? -9.821 -83.251 -13.031 1.00 68.92 679 HIS A N 1
ATOM 5452 C CA . HIS A 1 665 ? -10.183 -83.663 -11.679 1.00 78.73 679 HIS A CA 1
ATOM 5453 C C . HIS A 1 665 ? -11.658 -84.051 -11.633 1.00 90.11 679 HIS A C 1
ATOM 5454 O O . HIS A 1 665 ? -12.519 -83.303 -12.104 1.00 85.27 679 HIS A O 1
ATOM 5461 N N . PRO B 2 8 ? -4.502 -51.865 -25.631 1.00 100.70 7 PRO B N 1
ATOM 5462 C CA . PRO B 2 8 ? -3.456 -52.802 -26.053 1.00 109.56 7 PRO B CA 1
ATOM 5463 C C . PRO B 2 8 ? -3.663 -54.197 -25.472 1.00 109.73 7 PRO B C 1
ATOM 5464 O O . PRO B 2 8 ? -2.830 -55.083 -25.673 1.00 110.09 7 PRO B O 1
ATOM 5468 N N . ARG B 2 9 ? -4.766 -54.381 -24.751 1.00 94.75 8 ARG B N 1
ATOM 5469 C CA . ARG B 2 9 ? -5.084 -55.667 -24.138 1.00 93.28 8 ARG B CA 1
ATOM 5470 C C . ARG B 2 9 ? -5.796 -56.537 -25.166 1.00 88.45 8 ARG B C 1
ATOM 5471 O O . ARG B 2 9 ? -6.962 -56.296 -25.498 1.00 84.55 8 ARG B O 1
ATOM 5479 N N . ARG B 2 10 ? -5.094 -57.554 -25.664 1.00 81.60 9 ARG B N 1
ATOM 5480 C CA . ARG B 2 10 ? -5.548 -58.391 -26.766 1.00 80.96 9 ARG B CA 1
ATOM 5481 C C . ARG B 2 10 ? -5.748 -59.829 -26.290 1.00 81.57 9 ARG B C 1
ATOM 5482 O O . ARG B 2 10 ? -5.442 -60.132 -25.130 1.00 76.17 9 ARG B O 1
ATOM 5490 N N . PRO B 2 11 ? -6.275 -60.750 -27.132 1.00 82.98 10 PRO B N 1
ATOM 5491 C CA . PRO B 2 11 ? -6.522 -62.109 -26.644 1.00 84.78 10 PRO B CA 1
ATOM 5492 C C . PRO B 2 11 ? -5.423 -63.086 -27.028 1.00 77.83 10 PRO B C 1
ATOM 5493 O O . PRO B 2 11 ? -4.378 -62.694 -27.560 1.00 78.79 10 PRO B O 1
ATOM 5497 N N . TYR B 2 12 ? -5.671 -64.365 -26.738 1.00 76.39 11 TYR B N 1
ATOM 5498 C CA . TYR B 2 12 ? -4.902 -65.497 -27.240 1.00 78.23 11 TYR B CA 1
ATOM 5499 C C . TYR B 2 12 ? -4.386 -65.277 -28.657 1.00 78.25 11 TYR B C 1
ATOM 5500 O O . TYR B 2 12 ? -5.108 -64.739 -29.503 1.00 77.74 11 TYR B O 1
ATOM 5509 N N . ILE B 2 13 ? -3.159 -65.701 -28.939 1.00 79.31 12 ILE B N 1
ATOM 5510 C CA . ILE B 2 13 ? -2.771 -66.021 -30.307 1.00 80.80 12 ILE B CA 1
ATOM 5511 C C . ILE B 2 13 ? -3.117 -67.485 -30.533 1.00 84.14 12 ILE B C 1
ATOM 5512 O O . ILE B 2 13 ? -2.690 -68.362 -29.774 1.00 85.87 12 ILE B O 1
ATOM 5517 N N . LEU B 2 14 ? -3.916 -67.742 -31.557 1.00 85.59 13 LEU B N 1
ATOM 5518 C CA . LEU B 2 14 ? -4.426 -69.077 -31.813 1.00 89.90 13 LEU B CA 1
ATOM 5519 C C . LEU B 2 14 ? -3.292 -70.014 -32.227 1.00 92.74 13 LEU B C 1
ATOM 5520 O O . LEU B 2 14 ? -3.349 -71.226 -32.010 1.00 96.41 13 LEU B O 1
ATOM 5526 N N . SER C 1 1 ? 9.740 -72.380 -78.861 1.00 88.01 15 SER C N 1
ATOM 5527 C CA . SER C 1 1 ? 8.926 -71.769 -79.906 1.00 79.94 15 SER C CA 1
ATOM 5528 C C . SER C 1 1 ? 9.004 -70.247 -79.852 1.00 77.62 15 SER C C 1
ATOM 5529 O O . SER C 1 1 ? 9.102 -69.658 -78.775 1.00 75.98 15 SER C O 1
ATOM 5532 N N . SER C 1 2 ? 8.954 -69.610 -81.025 1.00 71.93 16 SER C N 1
ATOM 5533 C CA . SER C 1 2 ? 8.933 -68.154 -81.092 1.00 76.32 16 SER C CA 1
ATOM 5534 C C . SER C 1 2 ? 7.625 -67.556 -80.591 1.00 72.18 16 SER C C 1
ATOM 5535 O O . SER C 1 2 ? 7.518 -66.327 -80.511 1.00 68.51 16 SER C O 1
ATOM 5538 N N . TYR C 1 3 ? 6.631 -68.382 -80.263 1.00 65.93 17 TYR C N 1
ATOM 5539 C CA . TYR C 1 3 ? 5.323 -67.897 -79.843 1.00 64.90 17 TYR C CA 1
ATOM 5540 C C . TYR C 1 3 ? 4.930 -68.405 -78.461 1.00 63.48 17 TYR C C 1
ATOM 5541 O O . TYR C 1 3 ? 3.768 -68.260 -78.063 1.00 67.32 17 TYR C O 1
ATOM 5550 N N . THR C 1 4 ? 5.868 -68.989 -77.722 1.00 56.94 18 THR C N 1
ATOM 5551 C CA . THR C 1 4 ? 5.661 -69.428 -76.351 1.00 62.33 18 THR C CA 1
ATOM 5552 C C . THR C 1 4 ? 6.679 -68.747 -75.444 1.00 63.71 18 THR C C 1
ATOM 5553 O O . THR C 1 4 ? 7.602 -68.068 -75.903 1.00 56.25 18 THR C O 1
ATOM 5557 N N . VAL C 1 5 ? 6.505 -68.941 -74.137 1.00 57.13 19 VAL C N 1
ATOM 5558 C CA . VAL C 1 5 ? 7.376 -68.322 -73.144 1.00 50.39 19 VAL C CA 1
ATOM 5559 C C . VAL C 1 5 ? 8.002 -69.401 -72.269 1.00 55.84 19 VAL C C 1
ATOM 5560 O O . VAL C 1 5 ? 9.121 -69.237 -71.769 1.00 52.79 19 VAL C O 1
ATOM 5564 N N . ALA C 1 6 ? 7.290 -70.516 -72.095 1.00 53.28 20 ALA C N 1
ATOM 5565 C CA . ALA C 1 6 ? 7.713 -71.555 -71.164 1.00 54.67 20 ALA C CA 1
ATOM 5566 C C . ALA C 1 6 ? 9.072 -72.127 -71.549 1.00 49.15 20 ALA C C 1
ATOM 5567 O O . ALA C 1 6 ? 9.285 -72.545 -72.690 1.00 55.68 20 ALA C O 1
ATOM 5569 N N . GLY C 1 7 ? 9.991 -72.146 -70.586 1.00 46.56 21 GLY C N 1
ATOM 5570 C CA . GLY C 1 7 ? 11.295 -72.737 -70.777 1.00 48.48 21 GLY C CA 1
ATOM 5571 C C . GLY C 1 7 ? 12.303 -71.885 -71.516 1.00 51.79 21 GLY C C 1
ATOM 5572 O O . GLY C 1 7 ? 13.467 -72.292 -71.623 1.00 40.55 21 GLY C O 1
ATOM 5573 N N . ARG C 1 8 ? 11.908 -70.716 -72.021 1.00 45.82 22 ARG C N 1
ATOM 5574 C CA . ARG C 1 8 ? 12.817 -69.906 -72.819 1.00 37.80 22 ARG C CA 1
ATOM 5575 C C . ARG C 1 8 ? 13.653 -68.946 -71.981 1.00 47.51 22 ARG C C 1
ATOM 5576 O O . ARG C 1 8 ? 14.681 -68.460 -72.467 1.00 41.02 22 ARG C O 1
ATOM 5584 N N . ASN C 1 9 ? 13.241 -68.661 -70.745 1.00 40.69 23 ASN C N 1
ATOM 5585 C CA . ASN C 1 9 ? 14.074 -67.943 -69.778 1.00 38.68 23 ASN C CA 1
ATOM 5586 C C . ASN C 1 9 ? 14.748 -69.005 -68.913 1.00 37.52 23 ASN C C 1
ATOM 5587 O O . ASN C 1 9 ? 14.116 -69.604 -68.039 1.00 34.35 23 ASN C O 1
ATOM 5592 N N . VAL C 1 10 ? 16.040 -69.235 -69.153 1.00 41.22 24 VAL C N 1
ATOM 5593 C CA . VAL C 1 10 ? 16.768 -70.303 -68.481 1.00 37.90 24 VAL C CA 1
ATOM 5594 C C . VAL C 1 10 ? 17.489 -69.796 -67.237 1.00 42.18 24 VAL C C 1
ATOM 5595 O O . VAL C 1 10 ? 18.252 -70.541 -66.614 1.00 40.30 24 VAL C O 1
ATOM 5599 N N . LEU C 1 11 ? 17.259 -68.543 -66.856 1.00 38.13 25 LEU C N 1
ATOM 5600 C CA . LEU C 1 11 ? 18.001 -67.936 -65.761 1.00 36.98 25 LEU C CA 1
ATOM 5601 C C . LEU C 1 11 ? 17.454 -68.401 -64.417 1.00 40.75 25 LEU C C 1
ATOM 5602 O O . LEU C 1 11 ? 16.238 -68.431 -64.208 1.00 38.04 25 LEU C O 1
ATOM 5607 N N . ARG C 1 12 ? 18.360 -68.767 -63.513 1.00 40.85 26 ARG C N 1
ATOM 5608 C CA . ARG C 1 12 ? 18.034 -69.133 -62.142 1.00 41.19 26 ARG C CA 1
ATOM 5609 C C . ARG C 1 12 ? 18.651 -68.121 -61.189 1.00 33.61 26 ARG C C 1
ATOM 5610 O O . ARG C 1 12 ? 19.794 -67.693 -61.376 1.00 38.18 26 ARG C O 1
ATOM 5618 N N . TRP C 1 13 ? 17.892 -67.752 -60.156 1.00 32.77 27 TRP C N 1
ATOM 5619 C CA . TRP C 1 13 ? 18.308 -66.731 -59.202 1.00 36.04 27 TRP C CA 1
ATOM 5620 C C . TRP C 1 13 ? 18.340 -67.259 -57.771 1.00 39.57 27 TRP C C 1
ATOM 5621 O O . TRP C 1 13 ? 18.266 -66.472 -56.822 1.00 41.19 27 TRP C O 1
ATOM 5632 N N . ASP C 1 14 ? 18.445 -68.575 -57.589 1.00 39.64 28 ASP C N 1
ATOM 5633 C CA . ASP C 1 14 ? 18.499 -69.172 -56.260 1.00 36.58 28 ASP C CA 1
ATOM 5634 C C . ASP C 1 14 ? 19.830 -69.875 -56.005 1.00 35.42 28 ASP C C 1
ATOM 5635 O O . ASP C 1 14 ? 19.886 -70.867 -55.277 1.00 34.44 28 ASP C O 1
ATOM 5640 N N . LEU C 1 15 ? 20.912 -69.370 -56.593 1.00 39.87 29 LEU C N 1
ATOM 5641 C CA . LEU C 1 15 ? 22.218 -69.996 -56.439 1.00 38.76 29 LEU C CA 1
ATOM 5642 C C . LEU C 1 15 ? 22.861 -69.578 -55.123 1.00 39.32 29 LEU C C 1
ATOM 5643 O O . LEU C 1 15 ? 22.878 -68.394 -54.773 1.00 37.02 29 LEU C O 1
ATOM 5648 N N . SER C 1 16 ? 23.391 -70.555 -54.399 1.00 38.33 30 SER C N 1
ATOM 5649 C CA . SER C 1 16 ? 24.169 -70.299 -53.200 1.00 35.40 30 SER C CA 1
ATOM 5650 C C . SER C 1 16 ? 25.554 -69.803 -53.591 1.00 44.72 30 SER C C 1
ATOM 5651 O O . SER C 1 16 ? 25.951 -69.886 -54.757 1.00 39.75 30 SER C O 1
ATOM 5654 N N . PRO C 1 17 ? 26.318 -69.257 -52.637 1.00 37.93 31 PRO C N 1
ATOM 5655 C CA . PRO C 1 17 ? 27.715 -68.918 -52.952 1.00 39.26 31 PRO C CA 1
ATOM 5656 C C . PRO C 1 17 ? 28.506 -70.114 -53.448 1.00 46.06 31 PRO C C 1
ATOM 5657 O O . PRO C 1 17 ? 29.332 -69.975 -54.358 1.00 43.93 31 PRO C O 1
ATOM 5661 N N . GLU C 1 18 ? 28.260 -71.296 -52.877 1.00 47.23 32 GLU C N 1
ATOM 5662 C CA . GLU C 1 18 ? 28.983 -72.492 -53.292 1.00 34.81 32 GLU C CA 1
ATOM 5663 C C . GLU C 1 18 ? 28.642 -72.875 -54.728 1.00 39.00 32 GLU C C 1
ATOM 5664 O O . GLU C 1 18 ? 29.525 -73.271 -55.497 1.00 40.86 32 GLU C O 1
ATOM 5670 N N . GLN C 1 19 ? 27.367 -72.763 -55.109 1.00 43.84 33 GLN C N 1
ATOM 5671 C CA . GLN C 1 19 ? 26.964 -73.122 -56.466 1.00 47.07 33 GLN C CA 1
ATOM 5672 C C . GLN C 1 19 ? 27.512 -72.135 -57.490 1.00 40.23 33 GLN C C 1
ATOM 5673 O O . GLN C 1 19 ? 27.863 -72.525 -58.609 1.00 38.29 33 GLN C O 1
ATOM 5679 N N . ILE C 1 20 ? 27.582 -70.852 -57.130 1.00 35.44 34 ILE C N 1
ATOM 5680 C CA . ILE C 1 20 ? 28.198 -69.870 -58.017 1.00 31.96 34 ILE C CA 1
ATOM 5681 C C . ILE C 1 20 ? 29.658 -70.227 -58.262 1.00 38.65 34 ILE C C 1
ATOM 5682 O O . ILE C 1 20 ? 30.163 -70.114 -59.387 1.00 38.13 34 ILE C O 1
ATOM 5687 N N . LYS C 1 21 ? 30.355 -70.677 -57.217 1.00 39.03 35 LYS C N 1
ATOM 5688 C CA . LYS C 1 21 ? 31.750 -71.080 -57.368 1.00 37.26 35 LYS C CA 1
ATOM 5689 C C . LYS C 1 21 ? 31.881 -72.304 -58.266 1.00 37.49 35 LYS C C 1
ATOM 5690 O O . LYS C 1 21 ? 32.697 -72.320 -59.195 1.00 37.16 35 LYS C O 1
ATOM 5696 N N . THR C 1 22 ? 31.086 -73.342 -57.996 1.00 41.97 36 THR C N 1
ATOM 5697 C CA . THR C 1 22 ? 31.174 -74.581 -58.762 1.00 36.81 36 THR C CA 1
ATOM 5698 C C . THR C 1 22 ? 30.806 -74.355 -60.224 1.00 38.72 36 THR C C 1
ATOM 5699 O O . THR C 1 22 ? 31.503 -74.821 -61.131 1.00 40.20 36 THR C O 1
ATOM 5703 N N . ARG C 1 23 ? 29.706 -73.639 -60.470 1.00 34.65 37 ARG C N 1
ATOM 5704 C CA . ARG C 1 23 ? 29.290 -73.359 -61.841 1.00 41.84 37 ARG C CA 1
ATOM 5705 C C . ARG C 1 23 ? 30.336 -72.553 -62.605 1.00 40.36 37 ARG C C 1
ATOM 5706 O O . ARG C 1 23 ? 30.486 -72.732 -63.820 1.00 38.19 37 ARG C O 1
ATOM 5714 N N . THR C 1 24 ? 31.053 -71.656 -61.921 1.00 40.38 38 THR C N 1
ATOM 5715 C CA . THR C 1 24 ? 32.110 -70.894 -62.579 1.00 36.68 38 THR C CA 1
ATOM 5716 C C . THR C 1 24 ? 33.195 -71.820 -63.113 1.00 39.33 38 THR C C 1
ATOM 5717 O O . THR C 1 24 ? 33.605 -71.711 -64.275 1.00 36.46 38 THR C O 1
ATOM 5721 N N . GLU C 1 25 ? 33.672 -72.743 -62.272 1.00 37.81 39 GLU C N 1
ATOM 5722 C CA . GLU C 1 25 ? 34.649 -73.730 -62.724 1.00 45.56 39 GLU C CA 1
ATOM 5723 C C . GLU C 1 25 ? 34.096 -74.557 -63.879 1.00 40.96 39 GLU C C 1
ATOM 5724 O O . GLU C 1 25 ? 34.770 -74.752 -64.897 1.00 39.87 39 GLU C O 1
ATOM 5730 N N . GLU C 1 26 ? 32.869 -75.064 -63.728 1.00 40.06 40 GLU C N 1
ATOM 5731 C CA . GLU C 1 26 ? 32.271 -75.887 -64.776 1.00 39.53 40 GLU C CA 1
ATOM 5732 C C . GLU C 1 26 ? 32.142 -75.111 -66.080 1.00 43.12 40 GLU C C 1
ATOM 5733 O O . GLU C 1 26 ? 32.393 -75.658 -67.161 1.00 40.57 40 GLU C O 1
ATOM 5739 N N . LEU C 1 27 ? 31.750 -73.835 -65.999 1.00 37.52 41 LEU C N 1
ATOM 5740 C CA . LEU C 1 27 ? 31.649 -73.017 -67.204 1.00 32.30 41 LEU C CA 1
ATOM 5741 C C . LEU C 1 27 ? 33.007 -72.843 -67.874 1.00 43.02 41 LEU C C 1
ATOM 5742 O O . LEU C 1 27 ? 33.107 -72.881 -69.106 1.00 44.06 41 LEU C O 1
ATOM 5747 N N . ILE C 1 28 ? 34.064 -72.654 -67.080 1.00 34.02 42 ILE C N 1
ATOM 5748 C CA . ILE C 1 28 ? 35.393 -72.437 -67.648 1.00 40.75 42 ILE C CA 1
ATOM 5749 C C . ILE C 1 28 ? 35.912 -73.709 -68.308 1.00 38.99 42 ILE C C 1
ATOM 5750 O O . ILE C 1 28 ? 36.477 -73.667 -69.409 1.00 39.22 42 ILE C O 1
ATOM 5755 N N . VAL C 1 29 ? 35.736 -74.857 -67.649 1.00 36.50 43 VAL C N 1
ATOM 5756 C CA . VAL C 1 29 ? 36.191 -76.124 -68.219 1.00 40.05 43 VAL C CA 1
ATOM 5757 C C . VAL C 1 29 ? 35.459 -76.416 -69.525 1.00 42.68 43 VAL C C 1
ATOM 5758 O O . VAL C 1 29 ? 36.078 -76.725 -70.550 1.00 46.10 43 VAL C O 1
ATOM 5762 N N . GLN C 1 30 ? 34.127 -76.322 -69.505 1.00 40.64 44 GLN C N 1
ATOM 5763 C CA . GLN C 1 30 ? 33.343 -76.654 -70.691 1.00 47.94 44 GLN C CA 1
ATOM 5764 C C . GLN C 1 30 ? 33.611 -75.681 -71.833 1.00 41.28 44 GLN C C 1
ATOM 5765 O O . GLN C 1 30 ? 33.705 -76.092 -72.995 1.00 44.10 44 GLN C O 1
ATOM 5771 N N . THR C 1 31 ? 33.725 -74.386 -71.527 1.00 38.66 45 THR C N 1
ATOM 5772 C CA . THR C 1 31 ? 33.972 -73.407 -72.581 1.00 37.52 45 THR C CA 1
ATOM 5773 C C . THR C 1 31 ? 35.356 -73.593 -73.195 1.00 39.41 45 THR C C 1
ATOM 5774 O O . THR C 1 31 ? 35.510 -73.523 -74.420 1.00 39.97 45 THR C O 1
ATOM 5778 N N . LYS C 1 32 ? 36.372 -73.852 -72.363 1.00 36.00 46 LYS C N 1
ATOM 5779 C CA . LYS C 1 32 ? 37.722 -74.058 -72.882 1.00 46.68 46 LYS C CA 1
ATOM 5780 C C . LYS C 1 32 ? 37.815 -75.318 -73.736 1.00 45.22 46 LYS C C 1
ATOM 5781 O O . LYS C 1 32 ? 38.649 -75.385 -74.648 1.00 50.17 46 LYS C O 1
ATOM 5787 N N . GLN C 1 33 ? 36.974 -76.318 -73.467 1.00 41.30 47 GLN C N 1
ATOM 5788 C CA . GLN C 1 33 ? 36.975 -77.523 -74.291 1.00 44.41 47 GLN C CA 1
ATOM 5789 C C . GLN C 1 33 ? 36.624 -77.205 -75.740 1.00 49.64 47 GLN C C 1
ATOM 5790 O O . GLN C 1 33 ? 37.204 -77.783 -76.668 1.00 45.08 47 GLN C O 1
ATOM 5796 N N . VAL C 1 34 ? 35.678 -76.288 -75.955 1.00 44.95 48 VAL C N 1
ATOM 5797 C CA . VAL C 1 34 ? 35.309 -75.908 -77.316 1.00 53.13 48 VAL C CA 1
ATOM 5798 C C . VAL C 1 34 ? 36.463 -75.182 -77.998 1.00 49.84 48 VAL C C 1
ATOM 5799 O O . VAL C 1 34 ? 36.839 -75.503 -79.132 1.00 46.63 48 VAL C O 1
ATOM 5803 N N . TYR C 1 35 ? 37.045 -74.194 -77.313 1.00 41.79 49 TYR C N 1
ATOM 5804 C CA . TYR C 1 35 ? 38.163 -73.451 -77.888 1.00 48.82 49 TYR C CA 1
ATOM 5805 C C . TYR C 1 35 ? 39.357 -74.360 -78.155 1.00 53.12 49 TYR C C 1
ATOM 5806 O O . TYR C 1 35 ? 40.058 -74.193 -79.160 1.00 52.31 49 TYR C O 1
ATOM 5815 N N . ASP C 1 36 ? 39.605 -75.328 -77.269 1.00 48.88 50 ASP C N 1
ATOM 5816 C CA . ASP C 1 36 ? 40.709 -76.256 -77.494 1.00 49.65 50 ASP C CA 1
ATOM 5817 C C . ASP C 1 36 ? 40.438 -77.147 -78.699 1.00 50.21 50 ASP C C 1
ATOM 5818 O O . ASP C 1 36 ? 41.351 -77.436 -79.481 1.00 44.53 50 ASP C O 1
ATOM 5823 N N . ALA C 1 37 ? 39.187 -77.580 -78.872 1.00 45.38 51 ALA C N 1
ATOM 5824 C CA . ALA C 1 37 ? 38.848 -78.421 -80.017 1.00 52.54 51 ALA C CA 1
ATOM 5825 C C . ALA C 1 37 ? 39.023 -77.667 -81.330 1.00 46.46 51 ALA C C 1
ATOM 5826 O O . ALA C 1 37 ? 39.561 -78.213 -82.301 1.00 48.85 51 ALA C O 1
ATOM 5828 N N . VAL C 1 38 ? 38.561 -76.416 -81.383 1.00 42.87 52 VAL C N 1
ATOM 5829 C CA . VAL C 1 38 ? 38.743 -75.602 -82.583 1.00 50.28 52 VAL C CA 1
ATOM 5830 C C . VAL C 1 38 ? 40.227 -75.407 -82.866 1.00 50.81 52 VAL C C 1
ATOM 5831 O O . VAL C 1 38 ? 40.695 -75.612 -83.993 1.00 48.62 52 VAL C O 1
ATOM 5835 N N . GLY C 1 39 ? 40.989 -75.013 -81.842 1.00 43.56 53 GLY C N 1
ATOM 5836 C CA . GLY C 1 39 ? 42.423 -74.829 -81.989 1.00 51.05 53 GLY C CA 1
ATOM 5837 C C . GLY C 1 39 ? 43.167 -76.084 -82.396 1.00 54.06 53 GLY C C 1
ATOM 5838 O O . GLY C 1 39 ? 44.256 -75.988 -82.971 1.00 51.84 53 GLY C O 1
ATOM 5839 N N . MET C 1 40 ? 42.604 -77.262 -82.114 1.00 58.47 54 MET C N 1
ATOM 5840 C CA . MET C 1 40 ? 43.217 -78.514 -82.540 1.00 56.12 54 MET C CA 1
ATOM 5841 C C . MET C 1 40 ? 42.973 -78.820 -84.010 1.00 56.53 54 MET C C 1
ATOM 5842 O O . MET C 1 40 ? 43.680 -79.660 -84.578 1.00 52.53 54 MET C O 1
ATOM 5847 N N . LEU C 1 41 ? 41.993 -78.173 -84.635 1.00 53.22 55 LEU C N 1
ATOM 5848 C CA . LEU C 1 41 ? 41.735 -78.408 -86.049 1.00 55.62 55 LEU C CA 1
ATOM 5849 C C . LEU C 1 41 ? 42.893 -77.884 -86.889 1.00 54.13 55 LEU C C 1
ATOM 5850 O O . LEU C 1 41 ? 43.446 -76.816 -86.615 1.00 53.46 55 LEU C O 1
ATOM 5855 N N . GLY C 1 42 ? 43.269 -78.649 -87.910 1.00 55.38 56 GLY C N 1
ATOM 5856 C CA . GLY C 1 42 ? 44.229 -78.145 -88.872 1.00 56.42 56 GLY C CA 1
ATOM 5857 C C . GLY C 1 42 ? 43.707 -76.907 -89.573 1.00 59.36 56 GLY C C 1
ATOM 5858 O O . GLY C 1 42 ? 42.509 -76.769 -89.827 1.00 59.48 56 GLY C O 1
ATOM 5859 N N . ILE C 1 43 ? 44.625 -75.986 -89.879 1.00 59.85 57 ILE C N 1
ATOM 5860 C CA . ILE C 1 43 ? 44.221 -74.725 -90.497 1.00 63.19 57 ILE C CA 1
ATOM 5861 C C . ILE C 1 43 ? 43.555 -74.976 -91.843 1.00 59.12 57 ILE C C 1
ATOM 5862 O O . ILE C 1 43 ? 42.655 -74.231 -92.249 1.00 58.50 57 ILE C O 1
ATOM 5867 N N . GLU C 1 44 ? 43.968 -76.028 -92.548 1.00 59.53 58 GLU C N 1
ATOM 5868 C CA . GLU C 1 44 ? 43.300 -76.423 -93.780 1.00 57.85 58 GLU C CA 1
ATOM 5869 C C . GLU C 1 44 ? 41.971 -77.122 -93.529 1.00 57.40 58 GLU C C 1
ATOM 5870 O O . GLU C 1 44 ? 41.196 -77.301 -94.474 1.00 58.58 58 GLU C O 1
ATOM 5876 N N . GLU C 1 45 ? 41.695 -77.522 -92.287 1.00 56.10 59 GLU C N 1
ATOM 5877 C CA . GLU C 1 45 ? 40.511 -78.303 -91.958 1.00 58.50 59 GLU C CA 1
ATOM 5878 C C . GLU C 1 45 ? 39.343 -77.456 -91.466 1.00 54.89 59 GLU C C 1
ATOM 5879 O O . GLU C 1 45 ? 38.212 -77.953 -91.433 1.00 54.24 59 GLU C O 1
ATOM 5885 N N . VAL C 1 46 ? 39.575 -76.196 -91.096 1.00 53.78 60 VAL C N 1
ATOM 5886 C CA . VAL C 1 46 ? 38.510 -75.386 -90.514 1.00 57.36 60 VAL C CA 1
ATOM 5887 C C . VAL C 1 46 ? 37.475 -75.044 -91.578 1.00 62.25 60 VAL C C 1
ATOM 5888 O O . VAL C 1 46 ? 37.809 -74.775 -92.741 1.00 57.73 60 VAL C O 1
ATOM 5892 N N . THR C 1 47 ? 36.204 -75.081 -91.185 1.00 55.60 61 THR C N 1
ATOM 5893 C CA . THR C 1 47 ? 35.080 -74.746 -92.048 1.00 58.72 61 THR C CA 1
ATOM 5894 C C . THR C 1 47 ? 34.155 -73.797 -91.297 1.00 57.59 61 THR C C 1
ATOM 5895 O O . THR C 1 47 ? 34.381 -73.471 -90.128 1.00 52.83 61 THR C O 1
ATOM 5899 N N . TYR C 1 48 ? 33.105 -73.340 -91.985 1.00 60.44 62 TYR C N 1
ATOM 5900 C CA . TYR C 1 48 ? 32.051 -72.594 -91.303 1.00 57.28 62 TYR C CA 1
ATOM 5901 C C . TYR C 1 48 ? 31.439 -73.420 -90.179 1.00 52.53 62 TYR C C 1
ATOM 5902 O O . TYR C 1 48 ? 31.120 -72.890 -89.109 1.00 56.07 62 TYR C O 1
ATOM 5911 N N . GLU C 1 49 ? 31.277 -74.723 -90.400 1.00 55.42 63 GLU C N 1
ATOM 5912 C CA . GLU C 1 49 ? 30.555 -75.547 -89.440 1.00 58.27 63 GLU C CA 1
ATOM 5913 C C . GLU C 1 49 ? 31.394 -75.827 -88.199 1.00 57.24 63 GLU C C 1
ATOM 5914 O O . GLU C 1 49 ? 30.914 -75.671 -87.071 1.00 62.01 63 GLU C O 1
ATOM 5920 N N . ASN C 1 50 ? 32.650 -76.241 -88.380 1.00 53.58 64 ASN C N 1
ATOM 5921 C CA . ASN C 1 50 ? 33.459 -76.677 -87.246 1.00 51.71 64 ASN C CA 1
ATOM 5922 C C . ASN C 1 50 ? 34.254 -75.556 -86.585 1.00 55.19 64 ASN C C 1
ATOM 5923 O O . ASN C 1 50 ? 34.883 -75.797 -85.547 1.00 52.20 64 ASN C O 1
ATOM 5928 N N . CYS C 1 51 ? 34.247 -74.345 -87.147 1.00 47.06 65 CYS C N 1
ATOM 5929 C CA . CYS C 1 51 ? 35.008 -73.234 -86.579 1.00 51.94 65 CYS C CA 1
ATOM 5930 C C . CYS C 1 51 ? 34.104 -72.044 -86.283 1.00 47.31 65 CYS C C 1
ATOM 5931 O O . CYS C 1 51 ? 33.893 -71.725 -85.111 1.00 45.00 65 CYS C O 1
ATOM 5934 N N . LEU C 1 52 ? 33.564 -71.373 -87.305 1.00 42.45 66 LEU C N 1
ATOM 5935 C CA . LEU C 1 52 ? 32.740 -70.189 -87.065 1.00 48.70 66 LEU C CA 1
ATOM 5936 C C . LEU C 1 52 ? 31.489 -70.547 -86.269 1.00 49.02 66 LEU C C 1
ATOM 5937 O O . LEU C 1 52 ? 31.157 -69.883 -85.279 1.00 48.41 66 LEU C O 1
ATOM 5942 N N . GLN C 1 53 ? 30.784 -71.600 -86.687 1.00 52.21 67 GLN C N 1
ATOM 5943 C CA . GLN C 1 53 ? 29.555 -71.991 -86.004 1.00 50.11 67 GLN C CA 1
ATOM 5944 C C . GLN C 1 53 ? 29.841 -72.488 -84.592 1.00 46.07 67 GLN C C 1
ATOM 5945 O O . GLN C 1 53 ? 29.103 -72.163 -83.653 1.00 46.08 67 GLN C O 1
ATOM 5951 N N . ALA C 1 54 ? 30.907 -73.277 -84.423 1.00 45.74 68 ALA C N 1
ATOM 5952 C CA . ALA C 1 54 ? 31.254 -73.794 -83.102 1.00 45.48 68 ALA C CA 1
ATOM 5953 C C . ALA C 1 54 ? 31.553 -72.665 -82.126 1.00 44.60 68 ALA C C 1
ATOM 5954 O O . ALA C 1 54 ? 31.177 -72.735 -80.950 1.00 40.61 68 ALA C O 1
ATOM 5956 N N . LEU C 1 55 ? 32.230 -71.614 -82.594 1.00 37.59 69 LEU C N 1
ATOM 5957 C CA . LEU C 1 55 ? 32.532 -70.488 -81.718 1.00 50.09 69 LEU C CA 1
ATOM 5958 C C . LEU C 1 55 ? 31.282 -69.671 -81.416 1.00 42.98 69 LEU C C 1
ATOM 5959 O O . LEU C 1 55 ? 31.053 -69.280 -80.266 1.00 44.02 69 LEU C O 1
ATOM 5964 N N . ALA C 1 56 ? 30.465 -69.400 -82.438 1.00 46.53 70 ALA C N 1
ATOM 5965 C CA . ALA C 1 56 ? 29.211 -68.687 -82.219 1.00 38.40 70 ALA C CA 1
ATOM 5966 C C . ALA C 1 56 ? 28.324 -69.420 -81.222 1.00 36.21 70 ALA C C 1
ATOM 5967 O O . ALA C 1 56 ? 27.668 -68.789 -80.385 1.00 41.37 70 ALA C O 1
ATOM 5969 N N . ASP C 1 57 ? 28.303 -70.754 -81.287 1.00 46.39 71 ASP C N 1
ATOM 5970 C CA . ASP C 1 57 ? 27.485 -71.533 -80.361 1.00 37.58 71 ASP C CA 1
ATOM 5971 C C . ASP C 1 57 ? 27.961 -71.355 -78.925 1.00 38.45 71 ASP C C 1
ATOM 5972 O O . ASP C 1 57 ? 27.165 -71.053 -78.028 1.00 39.68 71 ASP C O 1
ATOM 5977 N N . VAL C 1 58 ? 29.263 -71.530 -78.687 1.00 36.19 72 VAL C N 1
ATOM 5978 C CA . VAL C 1 58 ? 29.772 -71.430 -77.327 1.00 35.24 72 VAL C CA 1
ATOM 5979 C C . VAL C 1 58 ? 29.688 -70.001 -76.810 1.00 45.98 72 VAL C C 1
ATOM 5980 O O . VAL C 1 58 ? 29.621 -69.793 -75.594 1.00 38.60 72 VAL C O 1
ATOM 5984 N N . GLU C 1 59 ? 29.668 -69.008 -77.704 1.00 38.82 73 GLU C N 1
ATOM 5985 C CA . GLU C 1 59 ? 29.515 -67.625 -77.263 1.00 35.70 73 GLU C CA 1
ATOM 5986 C C . GLU C 1 59 ? 28.138 -67.396 -76.651 1.00 38.17 73 GLU C C 1
ATOM 5987 O O . GLU C 1 59 ? 28.012 -66.668 -75.660 1.00 37.96 73 GLU C O 1
ATOM 5993 N N . VAL C 1 60 ? 27.098 -68.014 -77.221 1.00 36.51 74 VAL C N 1
ATOM 5994 C CA . VAL C 1 60 ? 25.754 -67.891 -76.659 1.00 42.02 74 VAL C CA 1
ATOM 5995 C C . VAL C 1 60 ? 25.660 -68.645 -75.340 1.00 37.60 74 VAL C C 1
ATOM 5996 O O . VAL C 1 60 ? 25.132 -68.128 -74.349 1.00 42.80 74 VAL C O 1
ATOM 6000 N N A LYS C 1 61 ? 26.164 -69.882 -75.309 0.52 39.80 75 LYS C N 1
ATOM 6001 N N B LYS C 1 61 ? 26.164 -69.881 -75.310 0.48 39.80 75 LYS C N 1
ATOM 6002 C CA A LYS C 1 61 ? 26.102 -70.673 -74.084 0.52 40.29 75 LYS C CA 1
ATOM 6003 C CA B LYS C 1 61 ? 26.104 -70.673 -74.087 0.48 40.30 75 LYS C CA 1
ATOM 6004 C C A LYS C 1 61 ? 26.889 -70.010 -72.960 0.52 39.90 75 LYS C C 1
ATOM 6005 C C B LYS C 1 61 ? 26.889 -70.012 -72.961 0.48 39.90 75 LYS C C 1
ATOM 6006 O O A LYS C 1 61 ? 26.446 -69.995 -71.805 0.52 38.15 75 LYS C O 1
ATOM 6007 O O B LYS C 1 61 ? 26.445 -69.998 -71.807 0.48 38.15 75 LYS C O 1
ATOM 6018 N N . TYR C 1 62 ? 28.056 -69.450 -73.280 1.00 34.51 76 TYR C N 1
ATOM 6019 C CA . TYR C 1 62 ? 28.892 -68.852 -72.247 1.00 34.57 76 TYR C CA 1
ATOM 6020 C C . TYR C 1 62 ? 28.255 -67.588 -71.679 1.00 36.67 76 TYR C C 1
ATOM 6021 O O . TYR C 1 62 ? 28.210 -67.403 -70.458 1.00 30.63 76 TYR C O 1
ATOM 6030 N N . ILE C 1 63 ? 27.752 -66.708 -72.549 1.00 33.63 77 ILE C N 1
ATOM 6031 C CA . ILE C 1 63 ? 27.290 -65.405 -72.075 1.00 38.80 77 ILE C CA 1
ATOM 6032 C C . ILE C 1 63 ? 26.021 -65.544 -71.241 1.00 36.66 77 ILE C C 1
ATOM 6033 O O . ILE C 1 63 ? 25.807 -64.775 -70.296 1.00 39.49 77 ILE C O 1
ATOM 6038 N N . VAL C 1 64 ? 25.170 -66.523 -71.551 1.00 34.35 78 VAL C N 1
ATOM 6039 C CA . VAL C 1 64 ? 23.960 -66.713 -70.758 1.00 38.40 78 VAL C CA 1
ATOM 6040 C C . VAL C 1 64 ? 24.305 -67.286 -69.390 1.00 39.23 78 VAL C C 1
ATOM 6041 O O . VAL C 1 64 ? 23.771 -66.846 -68.364 1.00 38.85 78 VAL C O 1
ATOM 6045 N N . GLU C 1 65 ? 25.200 -68.276 -69.351 1.00 38.13 79 GLU C N 1
ATOM 6046 C CA . GLU C 1 65 ? 25.635 -68.821 -68.069 1.00 39.98 79 GLU C CA 1
ATOM 6047 C C . GLU C 1 65 ? 26.423 -67.790 -67.270 1.00 39.19 79 GLU C C 1
ATOM 6048 O O . GLU C 1 65 ? 26.276 -67.699 -66.045 1.00 37.01 79 GLU C O 1
ATOM 6054 N N . ARG C 1 66 ? 27.261 -67.002 -67.947 1.00 31.27 80 ARG C N 1
ATOM 6055 C CA . ARG C 1 66 ? 27.990 -65.938 -67.265 1.00 39.13 80 ARG C CA 1
ATOM 6056 C C . ARG C 1 66 ? 27.038 -64.958 -66.592 1.00 35.69 80 ARG C C 1
ATOM 6057 O O . ARG C 1 66 ? 27.358 -64.409 -65.533 1.00 39.11 80 ARG C O 1
ATOM 6065 N N . THR C 1 67 ? 25.863 -64.742 -67.189 1.00 38.90 81 THR C N 1
ATOM 6066 C CA . THR C 1 67 ? 24.877 -63.829 -66.620 1.00 36.09 81 THR C CA 1
ATOM 6067 C C . THR C 1 67 ? 24.427 -64.288 -65.239 1.00 35.62 81 THR C C 1
ATOM 6068 O O . THR C 1 67 ? 24.328 -63.480 -64.309 1.00 39.51 81 THR C O 1
ATOM 6072 N N . MET C 1 68 ? 24.146 -65.582 -65.083 1.00 31.19 82 MET C N 1
ATOM 6073 C CA . MET C 1 68 ? 23.712 -66.086 -63.785 1.00 36.42 82 MET C CA 1
ATOM 6074 C C . MET C 1 68 ? 24.787 -65.950 -62.717 1.00 34.28 82 MET C C 1
ATOM 6075 O O . MET C 1 68 ? 24.469 -66.027 -61.525 1.00 36.46 82 MET C O 1
ATOM 6080 N N . LEU C 1 69 ? 26.047 -65.755 -63.106 1.00 32.52 83 LEU C N 1
ATOM 6081 C CA . LEU C 1 69 ? 27.142 -65.694 -62.145 1.00 31.52 83 LEU C CA 1
ATOM 6082 C C . LEU C 1 69 ? 27.595 -64.276 -61.818 1.00 25.81 83 LEU C C 1
ATOM 6083 O O . LEU C 1 69 ? 27.930 -63.999 -60.665 1.00 26.18 83 LEU C O 1
ATOM 6088 N N . ASP C 1 70 ? 27.634 -63.364 -62.789 1.00 24.34 84 ASP C N 1
ATOM 6089 C CA . ASP C 1 70 ? 28.156 -62.026 -62.534 1.00 34.96 84 ASP C CA 1
ATOM 6090 C C . ASP C 1 70 ? 27.068 -60.982 -62.302 1.00 31.04 84 ASP C C 1
ATOM 6091 O O . ASP C 1 70 ? 27.391 -59.823 -62.027 1.00 30.35 84 ASP C O 1
ATOM 6096 N N . PHE C 1 71 ? 25.795 -61.356 -62.417 1.00 30.65 85 PHE C N 1
ATOM 6097 C CA . PHE C 1 71 ? 24.700 -60.427 -62.153 1.00 31.30 85 PHE C CA 1
ATOM 6098 C C . PHE C 1 71 ? 24.318 -60.347 -60.671 1.00 31.45 85 PHE C C 1
ATOM 6099 O O . PHE C 1 71 ? 23.951 -59.260 -60.210 1.00 29.61 85 PHE C O 1
ATOM 6107 N N . PRO C 1 72 ? 24.363 -61.442 -59.893 1.00 24.32 86 PRO C N 1
ATOM 6108 C CA . PRO C 1 72 ? 23.954 -61.330 -58.478 1.00 25.45 86 PRO C CA 1
ATOM 6109 C C . PRO C 1 72 ? 24.726 -60.296 -57.676 1.00 29.61 86 PRO C C 1
ATOM 6110 O O . PRO C 1 72 ? 24.176 -59.757 -56.708 1.00 36.68 86 PRO C O 1
ATOM 6114 N N . GLN C 1 73 ? 25.979 -59.997 -58.039 1.00 31.81 87 GLN C N 1
ATOM 6115 C CA . GLN C 1 73 ? 26.740 -58.991 -57.303 1.00 30.89 87 GLN C CA 1
ATOM 6116 C C . GLN C 1 73 ? 26.069 -57.626 -57.325 1.00 32.59 87 GLN C C 1
ATOM 6117 O O . GLN C 1 73 ? 26.379 -56.779 -56.479 1.00 33.29 87 GLN C O 1
ATOM 6123 N N . HIS C 1 74 ? 25.154 -57.392 -58.264 1.00 33.24 88 HIS C N 1
ATOM 6124 C CA . HIS C 1 74 ? 24.509 -56.096 -58.385 1.00 27.26 88 HIS C CA 1
ATOM 6125 C C . HIS C 1 74 ? 23.167 -56.003 -57.671 1.00 30.41 88 HIS C C 1
ATOM 6126 O O . HIS C 1 74 ? 22.711 -54.886 -57.414 1.00 32.07 88 HIS C O 1
ATOM 6133 N N . VAL C 1 75 ? 22.514 -57.127 -57.357 1.00 35.12 89 VAL C N 1
ATOM 6134 C CA . VAL C 1 75 ? 21.112 -57.072 -56.947 1.00 30.09 89 VAL C CA 1
ATOM 6135 C C . VAL C 1 75 ? 20.797 -57.960 -55.745 1.00 37.70 89 VAL C C 1
ATOM 6136 O O . VAL C 1 75 ? 19.797 -57.736 -55.053 1.00 43.18 89 VAL C O 1
ATOM 6140 N N . SER C 1 76 ? 21.622 -58.971 -55.486 1.00 29.27 90 SER C N 1
ATOM 6141 C CA . SER C 1 76 ? 21.323 -59.897 -54.400 1.00 38.96 90 SER C CA 1
ATOM 6142 C C . SER C 1 76 ? 21.437 -59.214 -53.042 1.00 36.63 90 SER C C 1
ATOM 6143 O O . SER C 1 76 ? 22.336 -58.403 -52.807 1.00 36.42 90 SER C O 1
ATOM 6146 N N . SER C 1 77 ? 20.515 -59.552 -52.141 1.00 37.62 91 SER C N 1
ATOM 6147 C CA . SER C 1 77 ? 20.563 -59.020 -50.785 1.00 41.17 91 SER C CA 1
ATOM 6148 C C . SER C 1 77 ? 21.506 -59.803 -49.882 1.00 41.30 91 SER C C 1
ATOM 6149 O O . SER C 1 77 ? 21.867 -59.307 -48.809 1.00 42.47 91 SER C O 1
ATOM 6152 N N . ASP C 1 78 ? 21.919 -60.998 -50.297 1.00 37.38 92 ASP C N 1
ATOM 6153 C CA . ASP C 1 78 ? 22.876 -61.798 -49.542 1.00 44.59 92 ASP C CA 1
ATOM 6154 C C . ASP C 1 78 ? 24.286 -61.326 -49.878 1.00 45.07 92 ASP C C 1
ATOM 6155 O O . ASP C 1 78 ? 24.712 -61.399 -51.038 1.00 43.11 92 ASP C O 1
ATOM 6160 N N . LYS C 1 79 ? 25.010 -60.840 -48.866 1.00 40.94 93 LYS C N 1
ATOM 6161 C CA . LYS C 1 79 ? 26.346 -60.310 -49.120 1.00 45.27 93 LYS C CA 1
ATOM 6162 C C . LYS C 1 79 ? 27.309 -61.399 -49.582 1.00 32.23 93 LYS C C 1
ATOM 6163 O O . LYS C 1 79 ? 28.206 -61.123 -50.385 1.00 36.13 93 LYS C O 1
ATOM 6169 N N . GLU C 1 80 ? 27.142 -62.635 -49.101 1.00 35.61 94 GLU C N 1
ATOM 6170 C CA . GLU C 1 80 ? 28.021 -63.710 -49.553 1.00 37.80 94 GLU C CA 1
ATOM 6171 C C . GLU C 1 80 ? 27.729 -64.108 -50.993 1.00 39.11 94 GLU C C 1
ATOM 6172 O O . GLU C 1 80 ? 28.649 -64.486 -51.730 1.00 35.18 94 GLU C O 1
ATOM 6178 N N . VAL C 1 81 ? 26.461 -64.050 -51.407 1.00 39.85 95 VAL C N 1
ATOM 6179 C CA . VAL C 1 81 ? 26.134 -64.274 -52.812 1.00 39.80 95 VAL C CA 1
ATOM 6180 C C . VAL C 1 81 ? 26.775 -63.194 -53.673 1.00 33.73 95 VAL C C 1
ATOM 6181 O O . VAL C 1 81 ? 27.384 -63.484 -54.710 1.00 29.89 95 VAL C O 1
ATOM 6185 N N . ARG C 1 82 ? 26.671 -61.933 -53.241 1.00 31.06 96 ARG C N 1
ATOM 6186 C CA . ARG C 1 82 ? 27.286 -60.847 -53.997 1.00 34.86 96 ARG C CA 1
ATOM 6187 C C . ARG C 1 82 ? 28.796 -61.028 -54.090 1.00 37.76 96 ARG C C 1
ATOM 6188 O O . ARG C 1 82 ? 29.399 -60.746 -55.133 1.00 34.68 96 ARG C O 1
ATOM 6196 N N . ALA C 1 83 ? 29.423 -61.501 -53.009 1.00 33.18 97 ALA C N 1
ATOM 6197 C CA . ALA C 1 83 ? 30.870 -61.695 -53.023 1.00 41.43 97 ALA C CA 1
ATOM 6198 C C . ALA C 1 83 ? 31.266 -62.839 -53.950 1.00 34.54 97 ALA C C 1
ATOM 6199 O O . ALA C 1 83 ? 32.223 -62.714 -54.723 1.00 29.80 97 ALA C O 1
ATOM 6201 N N . ALA C 1 84 ? 30.551 -63.966 -53.879 1.00 32.06 98 ALA C N 1
ATOM 6202 C CA . ALA C 1 84 ? 30.829 -65.064 -54.799 1.00 32.90 98 ALA C CA 1
ATOM 6203 C C . ALA C 1 84 ? 30.644 -64.630 -56.245 1.00 32.24 98 ALA C C 1
ATOM 6204 O O . ALA C 1 84 ? 31.394 -65.065 -57.124 1.00 28.02 98 ALA C O 1
ATOM 6206 N N . SER C 1 85 ? 29.676 -63.748 -56.501 1.00 27.72 99 SER C N 1
ATOM 6207 C CA . SER C 1 85 ? 29.442 -63.267 -57.858 1.00 31.42 99 SER C CA 1
ATOM 6208 C C . SER C 1 85 ? 30.578 -62.370 -58.336 1.00 33.60 99 SER C C 1
ATOM 6209 O O . SER C 1 85 ? 31.023 -62.481 -59.485 1.00 32.28 99 SER C O 1
ATOM 6212 N N . THR C 1 86 ? 31.049 -61.461 -57.478 1.00 36.37 100 THR C N 1
ATOM 6213 C CA . THR C 1 86 ? 32.188 -60.624 -57.844 1.00 25.29 100 THR C CA 1
ATOM 6214 C C . THR C 1 86 ? 33.429 -61.472 -58.103 1.00 37.60 100 THR C C 1
ATOM 6215 O O . THR C 1 86 ? 34.167 -61.229 -59.066 1.00 33.45 100 THR C O 1
ATOM 6219 N N . GLU C 1 87 ? 33.673 -62.475 -57.254 1.00 28.27 101 GLU C N 1
ATOM 6220 C CA . GLU C 1 87 ? 34.781 -63.396 -57.486 1.00 35.97 101 GLU C CA 1
ATOM 6221 C C . GLU C 1 87 ? 34.621 -64.130 -58.811 1.00 38.73 101 GLU C C 1
ATOM 6222 O O . GLU C 1 87 ? 35.598 -64.320 -59.546 1.00 32.02 101 GLU C O 1
ATOM 6228 N N . ALA C 1 88 ? 33.398 -64.563 -59.127 1.00 32.38 102 ALA C N 1
ATOM 6229 C CA . ALA C 1 88 ? 33.151 -65.186 -60.422 1.00 38.67 102 ALA C CA 1
ATOM 6230 C C . ALA C 1 88 ? 33.427 -64.207 -61.553 1.00 32.76 102 ALA C C 1
ATOM 6231 O O . ALA C 1 88 ? 34.011 -64.577 -62.577 1.00 30.73 102 ALA C O 1
ATOM 6233 N N . ASP C 1 89 ? 33.023 -62.945 -61.376 1.00 33.72 103 ASP C N 1
ATOM 6234 C CA . ASP C 1 89 ? 33.279 -61.930 -62.390 1.00 28.18 103 ASP C CA 1
ATOM 6235 C C . ASP C 1 89 ? 34.776 -61.744 -62.615 1.00 31.10 103 ASP C C 1
ATOM 6236 O O . ASP C 1 89 ? 35.221 -61.566 -63.755 1.00 34.47 103 ASP C O 1
ATOM 6241 N N . LYS C 1 90 ? 35.569 -61.797 -61.541 1.00 30.78 104 LYS C N 1
ATOM 6242 C CA . LYS C 1 90 ? 37.018 -61.685 -61.682 1.00 30.51 104 LYS C CA 1
ATOM 6243 C C . LYS C 1 90 ? 37.594 -62.868 -62.450 1.00 35.46 104 LYS C C 1
ATOM 6244 O O . LYS C 1 90 ? 38.422 -62.689 -63.352 1.00 32.92 104 LYS C O 1
ATOM 6250 N N . ARG C 1 91 ? 37.185 -64.090 -62.097 1.00 34.38 105 ARG C N 1
ATOM 6251 C CA . ARG C 1 91 ? 37.733 -65.263 -62.775 1.00 32.51 105 ARG C CA 1
ATOM 6252 C C . ARG C 1 91 ? 37.326 -65.291 -64.241 1.00 29.89 105 ARG C C 1
ATOM 6253 O O . ARG C 1 91 ? 38.159 -65.525 -65.124 1.00 35.57 105 ARG C O 1
ATOM 6261 N N . LEU C 1 92 ? 36.041 -65.065 -64.518 1.00 33.37 106 LEU C N 1
ATOM 6262 C CA . LEU C 1 92 ? 35.557 -65.152 -65.890 1.00 34.88 106 LEU C CA 1
ATOM 6263 C C . LEU C 1 92 ? 36.120 -64.034 -66.752 1.00 36.80 106 LEU C C 1
ATOM 6264 O O . LEU C 1 92 ? 36.310 -64.225 -67.958 1.00 33.30 106 LEU C O 1
ATOM 6269 N N . SER C 1 93 ? 36.402 -62.870 -66.156 1.00 33.63 107 SER C N 1
ATOM 6270 C CA . SER C 1 93 ? 37.020 -61.787 -66.913 1.00 32.99 107 SER C CA 1
ATOM 6271 C C . SER C 1 93 ? 38.454 -62.132 -67.287 1.00 34.08 107 SER C C 1
ATOM 6272 O O . SER C 1 93 ? 38.900 -61.825 -68.399 1.00 31.16 107 SER C O 1
ATOM 6275 N N . ARG C 1 94 ? 39.195 -62.763 -66.370 1.00 33.16 108 ARG C N 1
ATOM 6276 C CA . ARG C 1 94 ? 40.514 -63.278 -66.723 1.00 29.91 108 ARG C CA 1
ATOM 6277 C C . ARG C 1 94 ? 40.401 -64.348 -67.799 1.00 36.12 108 ARG C C 1
ATOM 6278 O O . ARG C 1 94 ? 41.219 -64.403 -68.724 1.00 38.34 108 ARG C O 1
ATOM 6286 N N . PHE C 1 95 ? 39.392 -65.216 -67.681 1.00 35.31 109 PHE C N 1
ATOM 6287 C CA . PHE C 1 95 ? 39.177 -66.264 -68.671 1.00 33.85 109 PHE C CA 1
ATOM 6288 C C . PHE C 1 95 ? 38.821 -65.683 -70.032 1.00 37.72 109 PHE C C 1
ATOM 6289 O O . PHE C 1 95 ? 39.296 -66.172 -71.064 1.00 35.42 109 PHE C O 1
ATOM 6297 N N . ASP C 1 96 ? 37.976 -64.643 -70.056 1.00 30.19 110 ASP C N 1
ATOM 6298 C CA . ASP C 1 96 ? 37.642 -63.987 -71.318 1.00 31.37 110 ASP C CA 1
ATOM 6299 C C . ASP C 1 96 ? 38.895 -63.492 -72.023 1.00 35.52 110 ASP C C 1
ATOM 6300 O O . ASP C 1 96 ? 39.031 -63.640 -73.243 1.00 35.98 110 ASP C O 1
ATOM 6305 N N . ILE C 1 97 ? 39.826 -62.911 -71.264 1.00 36.38 111 ILE C N 1
ATOM 6306 C CA . ILE C 1 97 ? 41.079 -62.436 -71.839 1.00 29.36 111 ILE C CA 1
ATOM 6307 C C . ILE C 1 97 ? 41.899 -63.608 -72.367 1.00 33.09 111 ILE C C 1
ATOM 6308 O O . ILE C 1 97 ? 42.435 -63.556 -73.479 1.00 36.57 111 ILE C O 1
ATOM 6313 N N . GLU C 1 98 ? 42.009 -64.682 -71.578 1.00 37.73 112 GLU C N 1
ATOM 6314 C CA . GLU C 1 98 ? 42.720 -65.880 -72.023 1.00 34.92 112 GLU C CA 1
ATOM 6315 C C . GLU C 1 98 ? 42.214 -66.362 -73.379 1.00 37.96 112 GLU C C 1
ATOM 6316 O O . GLU C 1 98 ? 42.997 -66.553 -74.316 1.00 40.25 112 GLU C O 1
ATOM 6322 N N . MET C 1 99 ? 40.900 -66.565 -73.499 1.00 35.44 113 MET C N 1
ATOM 6323 C CA . MET C 1 99 ? 40.342 -67.097 -74.740 1.00 39.54 113 MET C CA 1
ATOM 6324 C C . MET C 1 99 ? 40.476 -66.108 -75.893 1.00 37.13 113 MET C C 1
ATOM 6325 O O . MET C 1 99 ? 40.706 -66.514 -77.038 1.00 39.22 113 MET C O 1
ATOM 6330 N N . SER C 1 100 ? 40.338 -64.809 -75.620 1.00 39.02 114 SER C N 1
ATOM 6331 C CA . SER C 1 100 ? 40.437 -63.828 -76.694 1.00 39.92 114 SER C CA 1
ATOM 6332 C C . SER C 1 100 ? 41.857 -63.699 -77.233 1.00 43.55 114 SER C C 1
ATOM 6333 O O . SER C 1 100 ? 42.036 -63.241 -78.367 1.00 41.55 114 SER C O 1
ATOM 6336 N N . MET C 1 101 ? 42.865 -64.100 -76.457 1.00 44.82 115 MET C N 1
ATOM 6337 C CA . MET C 1 101 ? 44.260 -63.959 -76.852 1.00 38.71 115 MET C CA 1
ATOM 6338 C C . MET C 1 101 ? 44.823 -65.212 -77.520 1.00 40.96 115 MET C C 1
ATOM 6339 O O . MET C 1 101 ? 46.021 -65.250 -77.822 1.00 38.04 115 MET C O 1
ATOM 6344 N N . ARG C 1 102 ? 43.997 -66.228 -77.765 1.00 42.57 116 ARG C N 1
ATOM 6345 C CA . ARG C 1 102 ? 44.495 -67.466 -78.354 1.00 44.19 116 ARG C CA 1
ATOM 6346 C C . ARG C 1 102 ? 44.875 -67.236 -79.813 1.00 45.44 116 ARG C C 1
ATOM 6347 O O . ARG C 1 102 ? 44.019 -66.918 -80.647 1.00 38.95 116 ARG C O 1
ATOM 6355 N N . GLY C 1 103 ? 46.163 -67.402 -80.119 1.00 42.08 117 GLY C N 1
ATOM 6356 C CA . GLY C 1 103 ? 46.624 -67.198 -81.479 1.00 41.60 117 GLY C CA 1
ATOM 6357 C C . GLY C 1 103 ? 46.137 -68.258 -82.446 1.00 48.29 117 GLY C C 1
ATOM 6358 O O . GLY C 1 103 ? 45.985 -67.986 -83.640 1.00 48.40 117 GLY C O 1
ATOM 6359 N N . ASP C 1 104 ? 45.880 -69.475 -81.956 1.00 47.99 118 ASP C N 1
ATOM 6360 C CA . ASP C 1 104 ? 45.430 -70.536 -82.853 1.00 51.22 118 ASP C CA 1
ATOM 6361 C C . ASP C 1 104 ? 44.021 -70.279 -83.375 1.00 47.79 118 ASP C C 1
ATOM 6362 O O . ASP C 1 104 ? 43.709 -70.642 -84.514 1.00 51.17 118 ASP C O 1
ATOM 6367 N N . ILE C 1 105 ? 43.161 -69.649 -82.572 1.00 44.46 119 ILE C N 1
ATOM 6368 C CA . ILE C 1 105 ? 41.836 -69.282 -83.060 1.00 40.74 119 ILE C CA 1
ATOM 6369 C C . ILE C 1 105 ? 41.944 -68.156 -84.080 1.00 44.65 119 ILE C C 1
ATOM 6370 O O . ILE C 1 105 ? 41.303 -68.189 -85.137 1.00 43.22 119 ILE C O 1
ATOM 6375 N N . PHE C 1 106 ? 42.752 -67.138 -83.770 1.00 40.41 120 PHE C N 1
ATOM 6376 C CA . PHE C 1 106 ? 42.919 -66.004 -84.675 1.00 49.48 120 PHE C CA 1
ATOM 6377 C C . PHE C 1 106 ? 43.404 -66.450 -86.051 1.00 50.67 120 PHE C C 1
ATOM 6378 O O . PHE C 1 106 ? 42.891 -65.986 -87.078 1.00 46.14 120 PHE C O 1
ATOM 6386 N N . GLU C 1 107 ? 44.389 -67.351 -86.094 1.00 43.23 121 GLU C N 1
ATOM 6387 C CA . GLU C 1 107 ? 44.924 -67.795 -87.378 1.00 46.78 121 GLU C CA 1
ATOM 6388 C C . GLU C 1 107 ? 43.873 -68.539 -88.189 1.00 46.19 121 GLU C C 1
ATOM 6389 O O . GLU C 1 107 ? 43.831 -68.427 -89.420 1.00 46.86 121 GLU C O 1
ATOM 6395 N N . ARG C 1 108 ? 43.005 -69.295 -87.516 1.00 45.52 122 ARG C N 1
ATOM 6396 C CA . ARG C 1 108 ? 41.980 -70.050 -88.226 1.00 55.47 122 ARG C CA 1
ATOM 6397 C C . ARG C 1 108 ? 40.845 -69.149 -88.691 1.00 52.55 122 ARG C C 1
ATOM 6398 O O . ARG C 1 108 ? 40.290 -69.357 -89.778 1.00 50.81 122 ARG C O 1
ATOM 6406 N N . ILE C 1 109 ? 40.494 -68.139 -87.890 1.00 48.06 123 ILE C N 1
ATOM 6407 C CA . ILE C 1 109 ? 39.476 -67.183 -88.310 1.00 46.02 123 ILE C CA 1
ATOM 6408 C C . ILE C 1 109 ? 39.981 -66.365 -89.496 1.00 48.38 123 ILE C C 1
ATOM 6409 O O . ILE C 1 109 ? 39.236 -66.095 -90.447 1.00 49.98 123 ILE C O 1
ATOM 6414 N N . VAL C 1 110 ? 41.260 -65.983 -89.470 1.00 47.61 124 VAL C N 1
ATOM 6415 C CA . VAL C 1 110 ? 41.851 -65.261 -90.593 1.00 49.21 124 VAL C CA 1
ATOM 6416 C C . VAL C 1 110 ? 41.914 -66.150 -91.828 1.00 52.09 124 VAL C C 1
ATOM 6417 O O . VAL C 1 110 ? 41.573 -65.720 -92.936 1.00 52.25 124 VAL C O 1
ATOM 6421 N N . HIS C 1 111 ? 42.358 -67.400 -91.662 1.00 56.89 125 HIS C N 1
ATOM 6422 C CA . HIS C 1 111 ? 42.399 -68.324 -92.792 1.00 58.26 125 HIS C CA 1
ATOM 6423 C C . HIS C 1 111 ? 41.008 -68.544 -93.367 1.00 55.80 125 HIS C C 1
ATOM 6424 O O . HIS C 1 111 ? 40.839 -68.632 -94.589 1.00 55.13 125 HIS C O 1
ATOM 6431 N N . LEU C 1 112 ? 40.000 -68.635 -92.497 1.00 55.27 126 LEU C N 1
ATOM 6432 C CA . LEU C 1 112 ? 38.626 -68.785 -92.959 1.00 52.90 126 LEU C CA 1
ATOM 6433 C C . LEU C 1 112 ? 38.211 -67.583 -93.802 1.00 58.32 126 LEU C C 1
ATOM 6434 O O . LEU C 1 112 ? 37.627 -67.734 -94.881 1.00 58.52 126 LEU C O 1
ATOM 6439 N N . GLN C 1 113 ? 38.531 -66.374 -93.329 1.00 61.84 127 GLN C N 1
ATOM 6440 C CA . GLN C 1 113 ? 38.218 -65.163 -94.083 1.00 55.67 127 GLN C CA 1
ATOM 6441 C C . GLN C 1 113 ? 38.963 -65.117 -95.412 1.00 59.61 127 GLN C C 1
ATOM 6442 O O . GLN C 1 113 ? 38.394 -64.725 -96.438 1.00 60.86 127 GLN C O 1
ATOM 6448 N N . GLU C 1 114 ? 40.233 -65.524 -95.420 1.00 56.53 128 GLU C N 1
ATOM 6449 C CA . GLU C 1 114 ? 41.053 -65.404 -96.619 1.00 63.43 128 GLU C CA 1
ATOM 6450 C C . GLU C 1 114 ? 40.740 -66.450 -97.683 1.00 57.92 128 GLU C C 1
ATOM 6451 O O . GLU C 1 114 ? 41.048 -66.220 -98.857 1.00 58.82 128 GLU C O 1
ATOM 6457 N N . THR C 1 115 ? 40.139 -67.585 -97.313 1.00 55.98 129 THR C N 1
ATOM 6458 C CA . THR C 1 115 ? 39.955 -68.685 -98.251 1.00 58.22 129 THR C CA 1
ATOM 6459 C C . THR C 1 115 ? 38.508 -69.068 -98.514 1.00 58.00 129 THR C C 1
ATOM 6460 O O . THR C 1 115 ? 38.229 -69.626 -99.580 1.00 63.25 129 THR C O 1
ATOM 6464 N N . CYS C 1 116 ? 37.588 -68.798 -97.593 1.00 62.09 130 CYS C N 1
ATOM 6465 C CA . CYS C 1 116 ? 36.210 -69.224 -97.782 1.00 63.75 130 CYS C CA 1
ATOM 6466 C C . CYS C 1 116 ? 35.561 -68.483 -98.945 1.00 60.86 130 CYS C C 1
ATOM 6467 O O . CYS C 1 116 ? 35.971 -67.385 -99.332 1.00 69.37 130 CYS C O 1
ATOM 6470 N N . ASP C 1 117 ? 34.535 -69.115 -99.512 1.00 68.48 131 ASP C N 1
ATOM 6471 C CA . ASP C 1 117 ? 33.641 -68.465 -100.466 1.00 68.87 131 ASP C CA 1
ATOM 6472 C C . ASP C 1 117 ? 32.693 -67.600 -99.645 1.00 66.43 131 ASP C C 1
ATOM 6473 O O . ASP C 1 117 ? 31.649 -68.053 -99.175 1.00 65.42 131 ASP C O 1
ATOM 6478 N N . LEU C 1 118 ? 33.069 -66.332 -99.472 1.00 58.80 132 LEU C N 1
ATOM 6479 C CA . LEU C 1 118 ? 32.324 -65.434 -98.599 1.00 68.77 132 LEU C CA 1
ATOM 6480 C C . LEU C 1 118 ? 30.938 -65.103 -99.137 1.00 69.61 132 LEU C C 1
ATOM 6481 O O . LEU C 1 118 ? 30.077 -64.666 -98.365 1.00 63.81 132 LEU C O 1
ATOM 6486 N N . GLY C 1 119 ? 30.704 -65.296 -100.436 1.00 72.30 133 GLY C N 1
ATOM 6487 C CA . GLY C 1 119 ? 29.390 -65.066 -101.012 1.00 68.65 133 GLY C CA 1
ATOM 6488 C C . GLY C 1 119 ? 28.310 -66.000 -100.498 1.00 66.75 133 GLY C C 1
ATOM 6489 O O . GLY C 1 119 ? 27.124 -65.726 -100.718 1.00 66.94 133 GLY C O 1
ATOM 6490 N N . LYS C 1 120 ? 28.683 -67.082 -99.817 1.00 74.69 134 LYS C N 1
ATOM 6491 C CA . LYS C 1 120 ? 27.736 -68.104 -99.391 1.00 76.50 134 LYS C CA 1
ATOM 6492 C C . LYS C 1 120 ? 27.354 -68.001 -97.922 1.00 70.29 134 LYS C C 1
ATOM 6493 O O . LYS C 1 120 ? 26.556 -68.816 -97.449 1.00 67.09 134 LYS C O 1
ATOM 6499 N N . ILE C 1 121 ? 27.900 -67.038 -97.188 1.00 65.77 135 ILE C N 1
ATOM 6500 C CA . ILE C 1 121 ? 27.492 -66.814 -95.809 1.00 64.00 135 ILE C CA 1
ATOM 6501 C C . ILE C 1 121 ? 26.669 -65.535 -95.733 1.00 58.66 135 ILE C C 1
ATOM 6502 O O . ILE C 1 121 ? 26.830 -64.612 -96.541 1.00 57.29 135 ILE C O 1
ATOM 6507 N N . LYS C 1 122 ? 25.770 -65.494 -94.752 1.00 58.54 136 LYS C N 1
ATOM 6508 C CA . LYS C 1 122 ? 24.918 -64.332 -94.552 1.00 53.96 136 LYS C CA 1
ATOM 6509 C C . LYS C 1 122 ? 25.759 -63.103 -94.203 1.00 58.54 136 LYS C C 1
ATOM 6510 O O . LYS C 1 122 ? 26.841 -63.226 -93.621 1.00 49.31 136 LYS C O 1
ATOM 6516 N N . PRO C 1 123 ? 25.293 -61.906 -94.575 1.00 54.03 137 PRO C N 1
ATOM 6517 C CA . PRO C 1 123 ? 26.052 -60.685 -94.250 1.00 47.80 137 PRO C CA 1
ATOM 6518 C C . PRO C 1 123 ? 26.453 -60.565 -92.790 1.00 54.81 137 PRO C C 1
ATOM 6519 O O . PRO C 1 123 ? 27.555 -60.079 -92.504 1.00 45.63 137 PRO C O 1
ATOM 6523 N N . GLU C 1 124 ? 25.596 -60.984 -91.853 1.00 43.99 138 GLU C N 1
ATOM 6524 C CA . GLU C 1 124 ? 25.981 -60.905 -90.448 1.00 43.91 138 GLU C CA 1
ATOM 6525 C C . GLU C 1 124 ? 27.126 -61.858 -90.128 1.00 46.80 138 GLU C C 1
ATOM 6526 O O . GLU C 1 124 ? 27.914 -61.590 -89.213 1.00 47.31 138 GLU C O 1
ATOM 6532 N N . ALA C 1 125 ? 27.236 -62.968 -90.862 1.00 42.37 139 ALA C N 1
ATOM 6533 C CA . ALA C 1 125 ? 28.371 -63.865 -90.669 1.00 47.91 139 ALA C CA 1
ATOM 6534 C C . ALA C 1 125 ? 29.656 -63.250 -91.210 1.00 49.57 139 ALA C C 1
ATOM 6535 O O . ALA C 1 125 ? 30.723 -63.387 -90.598 1.00 48.84 139 ALA C O 1
ATOM 6537 N N . ARG C 1 126 ? 29.574 -62.569 -92.358 1.00 44.27 140 ARG C N 1
ATOM 6538 C CA . ARG C 1 126 ? 30.709 -61.785 -92.838 1.00 46.95 140 ARG C CA 1
ATOM 6539 C C . ARG C 1 126 ? 31.115 -60.732 -91.817 1.00 47.84 140 ARG C C 1
ATOM 6540 O O . ARG C 1 126 ? 32.309 -60.522 -91.572 1.00 53.88 140 ARG C O 1
ATOM 6548 N N . ARG C 1 127 ? 30.133 -60.058 -91.212 1.00 47.38 141 ARG C N 1
ATOM 6549 C CA . ARG C 1 127 ? 30.436 -59.093 -90.161 1.00 45.31 141 ARG C CA 1
ATOM 6550 C C . ARG C 1 127 ? 31.100 -59.770 -88.971 1.00 47.79 141 ARG C C 1
ATOM 6551 O O . ARG C 1 127 ? 32.026 -59.213 -88.369 1.00 44.95 141 ARG C O 1
ATOM 6559 N N . TYR C 1 128 ? 30.635 -60.969 -88.612 1.00 41.67 142 TYR C N 1
ATOM 6560 C CA . TYR C 1 128 ? 31.252 -61.706 -87.514 1.00 38.91 142 TYR C CA 1
ATOM 6561 C C . TYR C 1 128 ? 32.733 -61.947 -87.784 1.00 50.48 142 TYR C C 1
ATOM 6562 O O . TYR C 1 128 ? 33.574 -61.756 -86.898 1.00 43.82 142 TYR C O 1
ATOM 6571 N N . LEU C 1 129 ? 33.069 -62.377 -89.004 1.00 45.70 143 LEU C N 1
ATOM 6572 C CA . LEU C 1 129 ? 34.466 -62.645 -89.338 1.00 47.59 143 LEU C CA 1
ATOM 6573 C C . LEU C 1 129 ? 35.319 -61.386 -89.237 1.00 44.82 143 LEU C C 1
ATOM 6574 O O . LEU C 1 129 ? 36.369 -61.388 -88.583 1.00 48.04 143 LEU C O 1
ATOM 6579 N N . GLU C 1 130 ? 34.886 -60.294 -89.874 1.00 41.09 144 GLU C N 1
ATOM 6580 C CA . GLU C 1 130 ? 35.733 -59.105 -89.913 1.00 50.50 144 GLU C CA 1
ATOM 6581 C C . GLU C 1 130 ? 35.847 -58.454 -88.539 1.00 50.94 144 GLU C C 1
ATOM 6582 O O . GLU C 1 130 ? 36.915 -57.946 -88.178 1.00 43.62 144 GLU C O 1
ATOM 6588 N N . LYS C 1 131 ? 34.767 -58.468 -87.751 1.00 51.25 145 LYS C N 1
ATOM 6589 C CA . LYS C 1 131 ? 34.849 -57.943 -86.391 1.00 40.05 145 LYS C CA 1
ATOM 6590 C C . LYS C 1 131 ? 35.746 -58.815 -85.522 1.00 43.90 145 LYS C C 1
ATOM 6591 O O . LYS C 1 131 ? 36.528 -58.299 -84.715 1.00 45.92 145 LYS C O 1
ATOM 6597 N N . SER C 1 132 ? 35.651 -60.140 -85.677 1.00 44.60 146 SER C N 1
ATOM 6598 C CA . SER C 1 132 ? 36.484 -61.042 -84.888 1.00 43.42 146 SER C CA 1
ATOM 6599 C C . SER C 1 132 ? 37.959 -60.873 -85.232 1.00 43.88 146 SER C C 1
ATOM 6600 O O . SER C 1 132 ? 38.824 -60.957 -84.352 1.00 44.34 146 SER C O 1
ATOM 6603 N N . ILE C 1 133 ? 38.266 -60.638 -86.508 1.00 42.81 147 ILE C N 1
ATOM 6604 C CA . ILE C 1 133 ? 39.648 -60.380 -86.899 1.00 50.11 147 ILE C CA 1
ATOM 6605 C C . ILE C 1 133 ? 40.099 -59.024 -86.376 1.00 44.42 147 ILE C C 1
ATOM 6606 O O . ILE C 1 133 ? 41.226 -58.874 -85.889 1.00 43.91 147 ILE C O 1
ATOM 6611 N N . LYS C 1 134 ? 39.228 -58.016 -86.472 1.00 47.86 148 LYS C N 1
ATOM 6612 C CA . LYS C 1 134 ? 39.557 -56.696 -85.945 1.00 43.39 148 LYS C CA 1
ATOM 6613 C C . LYS C 1 134 ? 39.841 -56.761 -84.450 1.00 44.94 148 LYS C C 1
ATOM 6614 O O . LYS C 1 134 ? 40.796 -56.143 -83.966 1.00 44.79 148 LYS C O 1
ATOM 6620 N N . MET C 1 135 ? 39.027 -57.513 -83.703 1.00 44.08 149 MET C N 1
ATOM 6621 C CA . MET C 1 135 ? 39.273 -57.672 -82.273 1.00 42.36 149 MET C CA 1
ATOM 6622 C C . MET C 1 135 ? 40.604 -58.363 -82.017 1.00 46.12 149 MET C C 1
ATOM 6623 O O . MET C 1 135 ? 41.323 -58.009 -81.075 1.00 43.58 149 MET C O 1
ATOM 6628 N N . GLY C 1 136 ? 40.951 -59.349 -82.847 1.00 40.86 150 GLY C N 1
ATOM 6629 C CA . GLY C 1 136 ? 42.229 -60.018 -82.687 1.00 39.94 150 GLY C CA 1
ATOM 6630 C C . GLY C 1 136 ? 43.401 -59.076 -82.874 1.00 41.17 150 GLY C C 1
ATOM 6631 O O . GLY C 1 136 ? 44.376 -59.125 -82.119 1.00 42.79 150 GLY C O 1
ATOM 6632 N N . LYS C 1 137 ? 43.320 -58.199 -83.880 1.00 49.23 151 LYS C N 1
ATOM 6633 C CA . LYS C 1 137 ? 44.369 -57.204 -84.078 1.00 47.50 151 LYS C CA 1
ATOM 6634 C C . LYS C 1 137 ? 44.400 -56.193 -82.939 1.00 40.83 151 LYS C C 1
ATOM 6635 O O . LYS C 1 137 ? 45.477 -55.714 -82.567 1.00 47.39 151 LYS C O 1
ATOM 6641 N N . ARG C 1 138 ? 43.239 -55.858 -82.374 1.00 43.91 152 ARG C N 1
ATOM 6642 C CA . ARG C 1 138 ? 43.191 -54.991 -81.205 1.00 46.84 152 ARG C CA 1
ATOM 6643 C C . ARG C 1 138 ? 43.634 -55.701 -79.930 1.00 51.22 152 ARG C C 1
ATOM 6644 O O . ARG C 1 138 ? 43.737 -55.053 -78.883 1.00 48.76 152 ARG C O 1
ATOM 6652 N N . ASN C 1 139 ? 43.891 -57.007 -79.993 1.00 44.71 153 ASN C N 1
ATOM 6653 C CA . ASN C 1 139 ? 44.552 -57.736 -78.919 1.00 48.66 153 ASN C CA 1
ATOM 6654 C C . ASN C 1 139 ? 45.985 -58.113 -79.278 1.00 50.10 153 ASN C C 1
ATOM 6655 O O . ASN C 1 139 ? 46.634 -58.844 -78.522 1.00 45.03 153 ASN C O 1
ATOM 6660 N N . GLY C 1 140 ? 46.488 -57.642 -80.419 1.00 44.10 154 GLY C N 1
ATOM 6661 C CA . GLY C 1 140 ? 47.875 -57.852 -80.783 1.00 44.53 154 GLY C CA 1
ATOM 6662 C C . GLY C 1 140 ? 48.212 -59.218 -81.328 1.00 46.04 154 GLY C C 1
ATOM 6663 O O . GLY C 1 140 ? 49.390 -59.591 -81.339 1.00 44.26 154 GLY C O 1
ATOM 6664 N N . LEU C 1 141 ? 47.220 -59.977 -81.795 1.00 40.97 155 LEU C N 1
ATOM 6665 C CA . LEU C 1 141 ? 47.471 -61.344 -82.231 1.00 45.00 155 LEU C CA 1
ATOM 6666 C C . LEU C 1 141 ? 48.213 -61.418 -83.561 1.00 46.07 155 LEU C C 1
ATOM 6667 O O . LEU C 1 141 ? 48.615 -62.515 -83.965 1.00 53.36 155 LEU C O 1
ATOM 6672 N N . HIS C 1 142 ? 48.403 -60.293 -84.245 1.00 48.72 156 HIS C N 1
ATOM 6673 C CA . HIS C 1 142 ? 49.233 -60.229 -85.442 1.00 54.78 156 HIS C CA 1
ATOM 6674 C C . HIS C 1 142 ? 50.667 -59.820 -85.135 1.00 56.02 156 HIS C C 1
ATOM 6675 O O . HIS C 1 142 ? 51.502 -59.799 -86.046 1.00 60.45 156 HIS C O 1
ATOM 6682 N N . LEU C 1 143 ? 50.965 -59.499 -83.887 1.00 51.78 157 LEU C N 1
ATOM 6683 C CA . LEU C 1 143 ? 52.258 -59.014 -83.436 1.00 55.50 157 LEU C CA 1
ATOM 6684 C C . LEU C 1 143 ? 53.072 -60.150 -82.829 1.00 57.95 157 LEU C C 1
ATOM 6685 O O . LEU C 1 143 ? 52.556 -61.245 -82.588 1.00 53.39 157 LEU C O 1
ATOM 6690 N N . PRO C 1 144 ? 54.368 -59.934 -82.590 1.00 55.65 158 PRO C N 1
ATOM 6691 C CA . PRO C 1 144 ? 55.205 -61.011 -82.046 1.00 57.43 158 PRO C CA 1
ATOM 6692 C C . PRO C 1 144 ? 54.700 -61.527 -80.705 1.00 51.73 158 PRO C C 1
ATOM 6693 O O . PRO C 1 144 ? 53.930 -60.874 -79.998 1.00 53.09 158 PRO C O 1
ATOM 6697 N N . GLU C 1 145 ? 55.151 -62.737 -80.367 1.00 52.34 159 GLU C N 1
ATOM 6698 C CA . GLU C 1 145 ? 54.572 -63.468 -79.243 1.00 58.53 159 GLU C CA 1
ATOM 6699 C C . GLU C 1 145 ? 54.818 -62.770 -77.909 1.00 54.54 159 GLU C C 1
ATOM 6700 O O . GLU C 1 145 ? 53.916 -62.712 -77.064 1.00 55.81 159 GLU C O 1
ATOM 6706 N N . GLN C 1 146 ? 56.028 -62.251 -77.685 1.00 53.38 160 GLN C N 1
ATOM 6707 C CA . GLN C 1 146 ? 56.325 -61.669 -76.379 1.00 50.71 160 GLN C CA 1
ATOM 6708 C C . GLN C 1 146 ? 55.562 -60.372 -76.136 1.00 47.80 160 GLN C C 1
ATOM 6709 O O . GLN C 1 146 ? 55.348 -60.006 -74.975 1.00 41.70 160 GLN C O 1
ATOM 6715 N N . VAL C 1 147 ? 55.142 -59.673 -77.193 1.00 44.68 161 VAL C N 1
ATOM 6716 C CA . VAL C 1 147 ? 54.291 -58.507 -76.984 1.00 48.89 161 VAL C CA 1
ATOM 6717 C C . VAL C 1 147 ? 52.855 -58.941 -76.695 1.00 47.44 161 VAL C C 1
ATOM 6718 O O . VAL C 1 147 ? 52.141 -58.268 -75.942 1.00 42.75 161 VAL C O 1
ATOM 6722 N N . GLN C 1 148 ? 52.417 -60.071 -77.259 1.00 35.81 162 GLN C N 1
ATOM 6723 C CA . GLN C 1 148 ? 51.112 -60.619 -76.897 1.00 42.20 162 GLN C CA 1
ATOM 6724 C C . GLN C 1 148 ? 51.066 -60.969 -75.414 1.00 47.69 162 GLN C C 1
ATOM 6725 O O . GLN C 1 148 ? 50.097 -60.647 -74.717 1.00 45.56 162 GLN C O 1
ATOM 6731 N N . ASN C 1 149 ? 52.113 -61.638 -74.916 1.00 45.65 163 ASN C N 1
ATOM 6732 C CA . ASN C 1 149 ? 52.168 -61.995 -73.501 1.00 46.37 163 ASN C CA 1
ATOM 6733 C C . ASN C 1 149 ? 52.161 -60.756 -72.618 1.00 46.98 163 ASN C C 1
ATOM 6734 O O . ASN C 1 149 ? 51.576 -60.762 -71.529 1.00 41.58 163 ASN C O 1
ATOM 6739 N N . GLU C 1 150 ? 52.807 -59.680 -73.071 1.00 42.75 164 GLU C N 1
ATOM 6740 C CA . GLU C 1 150 ? 52.805 -58.439 -72.305 1.00 45.49 164 GLU C CA 1
ATOM 6741 C C . GLU C 1 150 ? 51.411 -57.826 -72.272 1.00 44.58 164 GLU C C 1
ATOM 6742 O O . GLU C 1 150 ? 50.921 -57.428 -71.210 1.00 41.57 164 GLU C O 1
ATOM 6748 N N . ILE C 1 151 ? 50.753 -57.755 -73.432 1.00 44.18 165 ILE C N 1
ATOM 6749 C CA . ILE C 1 151 ? 49.397 -57.220 -73.496 1.00 43.69 165 ILE C CA 1
ATOM 6750 C C . ILE C 1 151 ? 48.452 -58.065 -72.652 1.00 42.97 165 ILE C C 1
ATOM 6751 O O . ILE C 1 151 ? 47.588 -57.536 -71.941 1.00 37.74 165 ILE C O 1
ATOM 6756 N N . LYS C 1 152 ? 48.602 -59.392 -72.719 1.00 37.98 166 LYS C N 1
ATOM 6757 C CA . LYS C 1 152 ? 47.754 -60.282 -71.932 1.00 38.44 166 LYS C CA 1
ATOM 6758 C C . LYS C 1 152 ? 47.931 -60.040 -70.436 1.00 47.24 166 LYS C C 1
ATOM 6759 O O . LYS C 1 152 ? 46.950 -60.019 -69.684 1.00 36.18 166 LYS C O 1
ATOM 6765 N N . SER C 1 153 ? 49.178 -59.858 -69.986 1.00 35.36 167 SER C N 1
ATOM 6766 C CA . SER C 1 153 ? 49.419 -59.597 -68.569 1.00 43.30 167 SER C CA 1
ATOM 6767 C C . SER C 1 153 ? 48.782 -58.285 -68.135 1.00 39.69 167 SER C C 1
ATOM 6768 O O . SER C 1 153 ? 48.239 -58.184 -67.028 1.00 41.57 167 SER C O 1
ATOM 6771 N N . MET C 1 154 ? 48.833 -57.269 -68.996 1.00 35.11 168 MET C N 1
ATOM 6772 C CA . MET C 1 154 ? 48.317 -55.956 -68.628 1.00 36.92 168 MET C CA 1
ATOM 6773 C C . MET C 1 154 ? 46.794 -55.925 -68.652 1.00 33.79 168 MET C C 1
ATOM 6774 O O . MET C 1 154 ? 46.170 -55.280 -67.801 1.00 34.61 168 MET C O 1
ATOM 6779 N N . LYS C 1 155 ? 46.186 -56.623 -69.613 1.00 36.00 169 LYS C N 1
ATOM 6780 C CA . LYS C 1 155 ? 44.731 -56.724 -69.664 1.00 36.01 169 LYS C CA 1
ATOM 6781 C C . LYS C 1 155 ? 44.180 -57.387 -68.408 1.00 38.73 169 LYS C C 1
ATOM 6782 O O . LYS C 1 155 ? 43.188 -56.924 -67.832 1.00 38.30 169 LYS C O 1
ATOM 6788 N N . LYS C 1 156 ? 44.808 -58.486 -67.976 1.00 31.34 170 LYS C N 1
ATOM 6789 C CA . LYS C 1 156 ? 44.365 -59.170 -66.765 1.00 37.10 170 LYS C CA 1
ATOM 6790 C C . LYS C 1 156 ? 44.448 -58.251 -65.556 1.00 41.14 170 LYS C C 1
ATOM 6791 O O . LYS C 1 156 ? 43.526 -58.208 -64.734 1.00 38.62 170 LYS C O 1
ATOM 6797 N N . ARG C 1 157 ? 45.546 -57.500 -65.438 1.00 40.45 171 ARG C N 1
ATOM 6798 C CA . ARG C 1 157 ? 45.686 -56.552 -64.339 1.00 39.26 171 ARG C CA 1
ATOM 6799 C C . ARG C 1 157 ? 44.620 -55.465 -64.426 1.00 37.89 171 ARG C C 1
ATOM 6800 O O . ARG C 1 157 ? 43.953 -55.151 -63.432 1.00 38.28 171 ARG C O 1
ATOM 6808 N N . MET C 1 158 ? 44.432 -54.893 -65.621 1.00 38.06 172 MET C N 1
ATOM 6809 C CA . MET C 1 158 ? 43.415 -53.860 -65.811 1.00 40.19 172 MET C CA 1
ATOM 6810 C C . MET C 1 158 ? 42.023 -54.375 -65.467 1.00 42.49 172 MET C C 1
ATOM 6811 O O . MET C 1 158 ? 41.195 -53.631 -64.927 1.00 39.55 172 MET C O 1
ATOM 6816 N N . SER C 1 159 ? 41.743 -55.640 -65.784 1.00 32.57 173 SER C N 1
ATOM 6817 C CA . SER C 1 159 ? 40.433 -56.209 -65.489 1.00 33.83 173 SER C CA 1
ATOM 6818 C C . SER C 1 159 ? 40.167 -56.211 -63.991 1.00 36.53 173 SER C C 1
ATOM 6819 O O . SER C 1 159 ? 39.080 -55.832 -63.539 1.00 36.87 173 SER C O 1
ATOM 6822 N N . GLU C 1 160 ? 41.154 -56.638 -63.201 1.00 34.46 174 GLU C N 1
ATOM 6823 C CA . GLU C 1 160 ? 41.000 -56.627 -61.753 1.00 36.81 174 GLU C CA 1
ATOM 6824 C C . GLU C 1 160 ? 40.929 -55.204 -61.205 1.00 35.31 174 GLU C C 1
ATOM 6825 O O . GLU C 1 160 ? 40.203 -54.949 -60.237 1.00 35.90 174 GLU C O 1
ATOM 6831 N N . LEU C 1 161 ? 41.657 -54.264 -61.813 1.00 37.00 175 LEU C N 1
ATOM 6832 C CA . LEU C 1 161 ? 41.624 -52.884 -61.334 1.00 33.48 175 LEU C CA 1
ATOM 6833 C C . LEU C 1 161 ? 40.249 -52.258 -61.529 1.00 34.69 175 LEU C C 1
ATOM 6834 O O . LEU C 1 161 ? 39.742 -51.576 -60.630 1.00 33.89 175 LEU C O 1
ATOM 6839 N N . CYS C 1 162 ? 39.637 -52.466 -62.698 1.00 29.78 176 CYS C N 1
ATOM 6840 C CA . CYS C 1 162 ? 38.314 -51.903 -62.952 1.00 34.92 176 CYS C CA 1
ATOM 6841 C C . CYS C 1 162 ? 37.271 -52.510 -62.023 1.00 37.13 176 CYS C C 1
ATOM 6842 O O . CYS C 1 162 ? 36.421 -51.792 -61.482 1.00 36.11 176 CYS C O 1
ATOM 6845 N N . ILE C 1 163 ? 37.319 -53.829 -61.828 1.00 29.49 177 ILE C N 1
ATOM 6846 C CA . ILE C 1 163 ? 36.368 -54.484 -60.936 1.00 34.35 177 ILE C CA 1
ATOM 6847 C C . ILE C 1 163 ? 36.529 -53.970 -59.510 1.00 39.19 177 ILE C C 1
ATOM 6848 O O . ILE C 1 163 ? 35.540 -53.728 -58.807 1.00 37.07 177 ILE C O 1
ATOM 6853 N N . ASP C 1 164 ? 37.775 -53.778 -59.064 1.00 36.50 178 ASP C N 1
ATOM 6854 C CA . ASP C 1 164 ? 38.006 -53.259 -57.719 1.00 34.14 178 ASP C CA 1
ATOM 6855 C C . ASP C 1 164 ? 37.521 -51.820 -57.592 1.00 38.05 178 ASP C C 1
ATOM 6856 O O . ASP C 1 164 ? 37.003 -51.425 -56.542 1.00 37.21 178 ASP C O 1
ATOM 6861 N N . PHE C 1 165 ? 37.689 -51.027 -58.650 1.00 30.56 179 PHE C N 1
ATOM 6862 C CA . PHE C 1 165 ? 37.242 -49.637 -58.632 1.00 39.45 179 PHE C CA 1
ATOM 6863 C C . PHE C 1 165 ? 35.743 -49.545 -58.354 1.00 36.32 179 PHE C C 1
ATOM 6864 O O . PHE C 1 165 ? 35.310 -48.823 -57.449 1.00 33.99 179 PHE C O 1
ATOM 6872 N N . ASN C 1 166 ? 34.936 -50.293 -59.111 1.00 39.14 180 ASN C N 1
ATOM 6873 C CA . ASN C 1 166 ? 33.487 -50.236 -58.936 1.00 40.65 180 ASN C CA 1
ATOM 6874 C C . ASN C 1 166 ? 33.029 -50.943 -57.666 1.00 43.51 180 ASN C C 1
ATOM 6875 O O . ASN C 1 166 ? 32.047 -50.517 -57.049 1.00 45.90 180 ASN C O 1
ATOM 6880 N N . LYS C 1 167 ? 33.712 -52.021 -57.265 1.00 40.08 181 LYS C N 1
ATOM 6881 C CA . LYS C 1 167 ? 33.347 -52.702 -56.025 1.00 41.80 181 LYS C CA 1
ATOM 6882 C C . LYS C 1 167 ? 33.547 -51.791 -54.817 1.00 43.21 181 LYS C C 1
ATOM 6883 O O . LYS C 1 167 ? 32.727 -51.787 -53.891 1.00 47.47 181 LYS C O 1
ATOM 6889 N N . ASN C 1 168 ? 34.642 -51.025 -54.803 1.00 37.52 182 ASN C N 1
ATOM 6890 C CA . ASN C 1 168 ? 34.886 -50.086 -53.710 1.00 43.23 182 ASN C CA 1
ATOM 6891 C C . ASN C 1 168 ? 33.743 -49.085 -53.582 1.00 48.38 182 ASN C C 1
ATOM 6892 O O . ASN C 1 168 ? 33.227 -48.847 -52.483 1.00 46.44 182 ASN C O 1
ATOM 6897 N N . LEU C 1 169 ? 33.334 -48.487 -54.704 1.00 47.22 183 LEU C N 1
ATOM 6898 C CA . LEU C 1 169 ? 32.234 -47.528 -54.680 1.00 44.87 183 LEU C CA 1
ATOM 6899 C C . LEU C 1 169 ? 30.921 -48.193 -54.283 1.00 40.70 183 LEU C C 1
ATOM 6900 O O . LEU C 1 169 ? 30.140 -47.629 -53.510 1.00 44.74 183 LEU C O 1
ATOM 6905 N N . ASN C 1 170 ? 30.664 -49.395 -54.797 1.00 39.88 184 ASN C N 1
ATOM 6906 C CA . ASN C 1 170 ? 29.377 -50.042 -54.563 1.00 42.16 184 ASN C CA 1
ATOM 6907 C C . ASN C 1 170 ? 29.204 -50.442 -53.101 1.00 49.00 184 ASN C C 1
ATOM 6908 O O . ASN C 1 170 ? 28.090 -50.384 -52.565 1.00 53.35 184 ASN C O 1
ATOM 6913 N N . GLU C 1 171 ? 30.284 -50.855 -52.441 1.00 44.91 185 GLU C N 1
ATOM 6914 C CA . GLU C 1 171 ? 30.210 -51.324 -51.062 1.00 51.70 185 GLU C CA 1
ATOM 6915 C C . GLU C 1 171 ? 30.499 -50.231 -50.039 1.00 51.67 185 GLU C C 1
ATOM 6916 O O . GLU C 1 171 ? 30.408 -50.494 -48.836 1.00 49.09 185 GLU C O 1
ATOM 6922 N N . ASP C 1 172 ? 30.844 -49.023 -50.480 1.00 51.39 186 ASP C N 1
ATOM 6923 C CA . ASP C 1 172 ? 31.065 -47.923 -49.551 1.00 45.36 186 ASP C CA 1
ATOM 6924 C C . ASP C 1 172 ? 29.788 -47.619 -48.776 1.00 49.78 186 ASP C C 1
ATOM 6925 O O . ASP C 1 172 ? 28.688 -47.625 -49.333 1.00 48.79 186 ASP C O 1
ATOM 6930 N N . ASP C 1 173 ? 29.939 -47.345 -47.478 1.00 44.75 187 ASP C N 1
ATOM 6931 C CA . ASP C 1 173 ? 28.792 -47.110 -46.607 1.00 51.48 187 ASP C CA 1
ATOM 6932 C C . ASP C 1 173 ? 28.985 -45.864 -45.748 1.00 52.74 187 ASP C C 1
ATOM 6933 O O . ASP C 1 173 ? 28.489 -45.801 -44.619 1.00 49.30 187 ASP C O 1
ATOM 6938 N N . THR C 1 174 ? 29.716 -44.877 -46.260 1.00 48.01 188 THR C N 1
ATOM 6939 C CA . THR C 1 174 ? 29.924 -43.639 -45.522 1.00 50.96 188 THR C CA 1
ATOM 6940 C C . THR C 1 174 ? 28.588 -42.978 -45.202 1.00 47.98 188 THR C C 1
ATOM 6941 O O . THR C 1 174 ? 27.670 -42.963 -46.026 1.00 47.57 188 THR C O 1
ATOM 6945 N N . PHE C 1 175 ? 28.479 -42.437 -43.990 1.00 48.95 189 PHE C N 1
ATOM 6946 C CA . PHE C 1 175 ? 27.304 -41.675 -43.599 1.00 46.51 189 PHE C CA 1
ATOM 6947 C C . PHE C 1 175 ? 27.729 -40.524 -42.699 1.00 47.23 189 PHE C C 1
ATOM 6948 O O . PHE C 1 175 ? 28.805 -40.545 -42.094 1.00 41.56 189 PHE C O 1
ATOM 6956 N N . LEU C 1 176 ? 26.868 -39.510 -42.631 1.00 41.79 190 LEU C N 1
ATOM 6957 C CA . LEU C 1 176 ? 27.071 -38.343 -41.787 1.00 39.29 190 LEU C CA 1
ATOM 6958 C C . LEU C 1 176 ? 25.887 -38.172 -40.842 1.00 48.26 190 LEU C C 1
ATOM 6959 O O . LEU C 1 176 ? 24.770 -38.615 -41.126 1.00 39.85 190 LEU C O 1
ATOM 6964 N N . VAL C 1 177 ? 26.141 -37.516 -39.715 1.00 43.01 191 VAL C N 1
ATOM 6965 C CA . VAL C 1 177 ? 25.144 -37.325 -38.668 1.00 47.23 191 VAL C CA 1
ATOM 6966 C C . VAL C 1 177 ? 24.829 -35.839 -38.577 1.00 44.31 191 VAL C C 1
ATOM 6967 O O . VAL C 1 177 ? 25.733 -35.015 -38.393 1.00 49.77 191 VAL C O 1
ATOM 6971 N N . PHE C 1 178 ? 23.547 -35.500 -38.698 1.00 42.12 192 PHE C N 1
ATOM 6972 C CA . PHE C 1 178 ? 23.085 -34.120 -38.662 1.00 44.90 192 PHE C CA 1
ATOM 6973 C C . PHE C 1 178 ? 21.904 -33.999 -37.713 1.00 44.84 192 PHE C C 1
ATOM 6974 O O . PHE C 1 178 ? 21.067 -34.902 -37.633 1.00 51.22 192 PHE C O 1
ATOM 6982 N N . SER C 1 179 ? 21.838 -32.878 -37.001 1.00 46.85 193 SER C N 1
ATOM 6983 C CA . SER C 1 179 ? 20.681 -32.592 -36.171 1.00 44.28 193 SER C CA 1
ATOM 6984 C C . SER C 1 179 ? 19.511 -32.141 -37.042 1.00 47.84 193 SER C C 1
ATOM 6985 O O . SER C 1 179 ? 19.651 -31.897 -38.243 1.00 41.27 193 SER C O 1
ATOM 6988 N N . LYS C 1 180 ? 18.336 -32.039 -36.417 1.00 50.91 194 LYS C N 1
ATOM 6989 C CA . LYS C 1 180 ? 17.151 -31.580 -37.134 1.00 47.78 194 LYS C CA 1
ATOM 6990 C C . LYS C 1 180 ? 17.344 -30.164 -37.666 1.00 41.59 194 LYS C C 1
ATOM 6991 O O . LYS C 1 180 ? 16.969 -29.863 -38.806 1.00 50.20 194 LYS C O 1
ATOM 6997 N N . ALA C 1 181 ? 17.937 -29.283 -36.856 1.00 43.12 195 ALA C N 1
ATOM 6998 C CA . ALA C 1 181 ? 18.156 -27.904 -37.283 1.00 42.27 195 ALA C CA 1
ATOM 6999 C C . ALA C 1 181 ? 19.148 -27.828 -38.439 1.00 47.75 195 ALA C C 1
ATOM 7000 O O . ALA C 1 181 ? 18.982 -27.012 -39.353 1.00 41.65 195 ALA C O 1
ATOM 7002 N N . GLU C 1 182 ? 20.186 -28.669 -38.419 1.00 48.58 196 GLU C N 1
ATOM 7003 C CA . GLU C 1 182 ? 21.141 -28.708 -39.521 1.00 44.66 196 GLU C CA 1
ATOM 7004 C C . GLU C 1 182 ? 20.528 -29.242 -40.808 1.00 42.98 196 GLU C C 1
ATOM 7005 O O . GLU C 1 182 ? 21.138 -29.101 -41.874 1.00 44.37 196 GLU C O 1
ATOM 7011 N N . LEU C 1 183 ? 19.342 -29.843 -40.736 1.00 44.15 197 LEU C N 1
ATOM 7012 C CA . LEU C 1 183 ? 18.625 -30.324 -41.910 1.00 44.25 197 LEU C CA 1
ATOM 7013 C C . LEU C 1 183 ? 17.465 -29.411 -42.288 1.00 45.94 197 LEU C C 1
ATOM 7014 O O . LEU C 1 183 ? 16.430 -29.890 -42.763 1.00 45.01 197 LEU C O 1
ATOM 7019 N N . GLY C 1 184 ? 17.622 -28.104 -42.081 1.00 43.95 198 GLY C N 1
ATOM 7020 C CA . GLY C 1 184 ? 16.523 -27.186 -42.318 1.00 51.29 198 GLY C CA 1
ATOM 7021 C C . GLY C 1 184 ? 16.036 -27.225 -43.754 1.00 48.14 198 GLY C C 1
ATOM 7022 O O . GLY C 1 184 ? 16.792 -27.505 -44.687 1.00 45.89 198 GLY C O 1
ATOM 7023 N N . ALA C 1 185 ? 14.740 -26.952 -43.918 1.00 43.13 199 ALA C N 1
ATOM 7024 C CA . ALA C 1 185 ? 13.995 -26.926 -45.175 1.00 47.65 199 ALA C CA 1
ATOM 7025 C C . ALA C 1 185 ? 13.810 -28.306 -45.797 1.00 46.67 199 ALA C C 1
ATOM 7026 O O . ALA C 1 185 ? 13.130 -28.415 -46.823 1.00 49.83 199 ALA C O 1
ATOM 7028 N N . LEU C 1 186 ? 14.382 -29.361 -45.220 1.00 48.84 200 LEU C N 1
ATOM 7029 C CA . LEU C 1 186 ? 14.067 -30.682 -45.743 1.00 49.41 200 LEU C CA 1
ATOM 7030 C C . LEU C 1 186 ? 12.711 -31.140 -45.208 1.00 44.30 200 LEU C C 1
ATOM 7031 O O . LEU C 1 186 ? 12.419 -30.963 -44.023 1.00 48.41 200 LEU C O 1
ATOM 7036 N N . PRO C 1 187 ? 11.871 -31.730 -46.054 1.00 52.07 201 PRO C N 1
ATOM 7037 C CA . PRO C 1 187 ? 10.495 -32.029 -45.640 1.00 48.33 201 PRO C CA 1
ATOM 7038 C C . PRO C 1 187 ? 10.426 -33.193 -44.660 1.00 53.54 201 PRO C C 1
ATOM 7039 O O . PRO C 1 187 ? 11.358 -33.988 -44.513 1.00 48.94 201 PRO C O 1
ATOM 7043 N N . ASP C 1 188 ? 9.278 -33.278 -43.979 1.00 43.00 202 ASP C N 1
ATOM 7044 C CA . ASP C 1 188 ? 9.089 -34.291 -42.945 1.00 44.16 202 ASP C CA 1
ATOM 7045 C C . ASP C 1 188 ? 9.164 -35.704 -43.513 1.00 57.08 202 ASP C C 1
ATOM 7046 O O . ASP C 1 188 ? 9.679 -36.615 -42.854 1.00 54.38 202 ASP C O 1
ATOM 7051 N N . ASP C 1 189 ? 8.649 -35.916 -44.730 1.00 45.34 203 ASP C N 1
ATOM 7052 C CA . ASP C 1 189 ? 8.649 -37.268 -45.279 1.00 41.38 203 ASP C CA 1
ATOM 7053 C C . ASP C 1 189 ? 10.066 -37.764 -45.547 1.00 49.40 203 ASP C C 1
ATOM 7054 O O . ASP C 1 189 ? 10.313 -38.974 -45.513 1.00 59.42 203 ASP C O 1
ATOM 7059 N N . PHE C 1 190 ? 11.005 -36.853 -45.804 1.00 50.41 204 PHE C N 1
ATOM 7060 C CA . PHE C 1 190 ? 12.409 -37.237 -45.903 1.00 48.71 204 PHE C CA 1
ATOM 7061 C C . PHE C 1 190 ? 13.009 -37.477 -44.521 1.00 50.44 204 PHE C C 1
ATOM 7062 O O . PHE C 1 190 ? 13.654 -38.505 -44.282 1.00 47.07 204 PHE C O 1
ATOM 7070 N N . ILE C 1 191 ? 12.794 -36.540 -43.595 1.00 39.47 205 ILE C N 1
ATOM 7071 C CA . ILE C 1 191 ? 13.421 -36.618 -42.279 1.00 48.96 205 ILE C CA 1
ATOM 7072 C C . ILE C 1 191 ? 12.907 -37.824 -41.499 1.00 46.13 205 ILE C C 1
ATOM 7073 O O . ILE C 1 191 ? 13.674 -38.504 -40.807 1.00 50.27 205 ILE C O 1
ATOM 7078 N N . ASP C 1 192 ? 11.607 -38.118 -41.601 1.00 46.41 206 ASP C N 1
ATOM 7079 C CA . ASP C 1 192 ? 11.038 -39.230 -40.847 1.00 53.80 206 ASP C CA 1
ATOM 7080 C C . ASP C 1 192 ? 11.552 -40.584 -41.323 1.00 48.75 206 ASP C C 1
ATOM 7081 O O . ASP C 1 192 ? 11.480 -41.559 -40.568 1.00 55.75 206 ASP C O 1
ATOM 7086 N N . SER C 1 193 ? 12.072 -40.667 -42.545 1.00 46.76 207 SER C N 1
ATOM 7087 C CA . SER C 1 193 ? 12.581 -41.922 -43.076 1.00 50.30 207 SER C CA 1
ATOM 7088 C C . SER C 1 193 ? 14.040 -42.170 -42.721 1.00 51.85 207 SER C C 1
ATOM 7089 O O . SER C 1 193 ? 14.567 -43.240 -43.043 1.00 46.08 207 SER C O 1
ATOM 7092 N N . LEU C 1 194 ? 14.702 -41.215 -42.077 1.00 54.13 208 LEU C N 1
ATOM 7093 C CA . LEU C 1 194 ? 16.109 -41.364 -41.745 1.00 50.56 208 LEU C CA 1
ATOM 7094 C C . LEU C 1 194 ? 16.286 -42.158 -40.458 1.00 47.38 208 LEU C C 1
ATOM 7095 O O . LEU C 1 194 ? 15.422 -42.164 -39.578 1.00 52.25 208 LEU C O 1
ATOM 7100 N N . GLU C 1 195 ? 17.426 -42.834 -40.360 1.00 46.47 209 GLU C N 1
ATOM 7101 C CA . GLU C 1 195 ? 17.781 -43.538 -39.137 1.00 58.36 209 GLU C CA 1
ATOM 7102 C C . GLU C 1 195 ? 18.122 -42.534 -38.040 1.00 57.83 209 GLU C C 1
ATOM 7103 O O . GLU C 1 195 ? 18.865 -41.575 -38.271 1.00 55.33 209 GLU C O 1
ATOM 7109 N N . LYS C 1 196 ? 17.575 -42.751 -36.847 1.00 63.67 210 LYS C N 1
ATOM 7110 C CA . LYS C 1 196 ? 17.818 -41.871 -35.713 1.00 62.08 210 LYS C CA 1
ATOM 7111 C C . LYS C 1 196 ? 19.027 -42.345 -34.918 1.00 59.53 210 LYS C C 1
ATOM 7112 O O . LYS C 1 196 ? 19.336 -43.539 -34.871 1.00 56.76 210 LYS C O 1
ATOM 7118 N N . THR C 1 197 ? 19.707 -41.398 -34.283 1.00 60.86 211 THR C N 1
ATOM 7119 C CA . THR C 1 197 ? 20.839 -41.701 -33.423 1.00 64.61 211 THR C CA 1
ATOM 7120 C C . THR C 1 197 ? 20.440 -41.515 -31.964 1.00 71.50 211 THR C C 1
ATOM 7121 O O . THR C 1 197 ? 19.354 -41.022 -31.647 1.00 65.60 211 THR C O 1
ATOM 7125 N N . ASP C 1 198 ? 21.349 -41.918 -31.073 1.00 76.21 212 ASP C N 1
ATOM 7126 C CA . ASP C 1 198 ? 21.060 -41.875 -29.643 1.00 81.78 212 ASP C CA 1
ATOM 7127 C C . ASP C 1 198 ? 20.908 -40.447 -29.136 1.00 81.29 212 ASP C C 1
ATOM 7128 O O . ASP C 1 198 ? 20.142 -40.204 -28.196 1.00 88.83 212 ASP C O 1
ATOM 7133 N N . ASP C 1 199 ? 21.628 -39.495 -29.731 1.00 72.01 213 ASP C N 1
ATOM 7134 C CA . ASP C 1 199 ? 21.518 -38.088 -29.371 1.00 78.97 213 ASP C CA 1
ATOM 7135 C C . ASP C 1 199 ? 20.446 -37.355 -30.176 1.00 69.26 213 ASP C C 1
ATOM 7136 O O . ASP C 1 199 ? 20.526 -36.129 -30.322 1.00 76.10 213 ASP C O 1
ATOM 7141 N N . ASP C 1 200 ? 19.453 -38.081 -30.699 1.00 73.27 214 ASP C N 1
ATOM 7142 C CA . ASP C 1 200 ? 18.333 -37.500 -31.448 1.00 81.00 214 ASP C CA 1
ATOM 7143 C C . ASP C 1 200 ? 18.798 -36.720 -32.678 1.00 73.23 214 ASP C C 1
ATOM 7144 O O . ASP C 1 200 ? 18.212 -35.701 -33.049 1.00 67.06 214 ASP C O 1
ATOM 7149 N N . LYS C 1 201 ? 19.855 -37.201 -33.316 1.00 55.78 215 LYS C N 1
ATOM 7150 C CA . LYS C 1 201 ? 20.262 -36.722 -34.626 1.00 56.92 215 LYS C CA 1
ATOM 7151 C C . LYS C 1 201 ? 19.917 -37.781 -35.671 1.00 52.37 215 LYS C C 1
ATOM 7152 O O . LYS C 1 201 ? 19.394 -38.854 -35.355 1.00 55.40 215 LYS C O 1
ATOM 7158 N N . TYR C 1 202 ? 20.216 -37.479 -36.929 1.00 49.96 216 TYR C N 1
ATOM 7159 C CA . TYR C 1 202 ? 19.818 -38.332 -38.039 1.00 47.95 216 TYR C CA 1
ATOM 7160 C C . TYR C 1 202 ? 21.036 -38.761 -38.841 1.00 50.37 216 TYR C C 1
ATOM 7161 O O . TYR C 1 202 ? 21.983 -37.987 -39.012 1.00 48.18 216 TYR C O 1
ATOM 7170 N N . LYS C 1 203 ? 21.001 -39.998 -39.332 1.00 50.54 217 LYS C N 1
ATOM 7171 C CA . LYS C 1 203 ? 22.033 -40.518 -40.218 1.00 45.96 217 LYS C CA 1
ATOM 7172 C C . LYS C 1 203 ? 21.634 -40.274 -41.667 1.00 52.30 217 LYS C C 1
ATOM 7173 O O . LYS C 1 203 ? 20.519 -40.614 -42.077 1.00 51.21 217 LYS C O 1
ATOM 7179 N N . ILE C 1 204 ? 22.543 -39.684 -42.438 1.00 39.40 218 ILE C N 1
ATOM 7180 C CA . ILE C 1 204 ? 22.350 -39.477 -43.867 1.00 43.63 218 ILE C CA 1
ATOM 7181 C C . ILE C 1 204 ? 23.508 -40.142 -44.595 1.00 46.52 218 ILE C C 1
ATOM 7182 O O . ILE C 1 204 ? 24.676 -39.834 -44.324 1.00 47.92 218 ILE C O 1
ATOM 7187 N N . THR C 1 205 ? 23.191 -41.058 -45.505 1.00 41.95 219 THR C N 1
ATOM 7188 C CA . THR C 1 205 ? 24.215 -41.740 -46.279 1.00 43.75 219 THR C CA 1
ATOM 7189 C C . THR C 1 205 ? 24.576 -40.916 -47.512 1.00 45.71 219 THR C C 1
ATOM 7190 O O . THR C 1 205 ? 23.970 -39.885 -47.804 1.00 50.65 219 THR C O 1
ATOM 7194 N N . LEU C 1 206 ? 25.583 -41.387 -48.242 1.00 42.42 220 LEU C N 1
ATOM 7195 C CA . LEU C 1 206 ? 26.021 -40.725 -49.462 1.00 38.14 220 LEU C CA 1
ATOM 7196 C C . LEU C 1 206 ? 25.367 -41.303 -50.711 1.00 47.17 220 LEU C C 1
ATOM 7197 O O . LEU C 1 206 ? 25.759 -40.939 -51.824 1.00 46.50 220 LEU C O 1
ATOM 7202 N N . LYS C 1 207 ? 24.387 -42.188 -50.552 1.00 44.58 221 LYS C N 1
ATOM 7203 C CA . LYS C 1 207 ? 23.670 -42.727 -51.697 1.00 40.16 221 LYS C CA 1
ATOM 7204 C C . LYS C 1 207 ? 22.789 -41.653 -52.327 1.00 44.36 221 LYS C C 1
ATOM 7205 O O . LYS C 1 207 ? 22.460 -40.640 -51.705 1.00 48.13 221 LYS C O 1
ATOM 7211 N N . TYR C 1 208 ? 22.409 -41.890 -53.584 1.00 53.55 222 TYR C N 1
ATOM 7212 C CA . TYR C 1 208 ? 21.675 -40.880 -54.345 1.00 53.81 222 TYR C CA 1
ATOM 7213 C C . TYR C 1 208 ? 20.363 -40.433 -53.703 1.00 46.46 222 TYR C C 1
ATOM 7214 O O . TYR C 1 208 ? 20.092 -39.220 -53.718 1.00 47.18 222 TYR C O 1
ATOM 7223 N N . PRO C 1 209 ? 19.515 -41.309 -53.147 1.00 43.87 223 PRO C N 1
ATOM 7224 C CA . PRO C 1 209 ? 18.260 -40.819 -52.545 1.00 43.10 223 PRO C CA 1
ATOM 7225 C C . PRO C 1 209 ? 18.461 -40.019 -51.265 1.00 45.55 223 PRO C C 1
ATOM 7226 O O . PRO C 1 209 ? 17.487 -39.455 -50.749 1.00 42.26 223 PRO C O 1
ATOM 7230 N N . HIS C 1 210 ? 19.677 -39.965 -50.727 1.00 40.14 224 HIS C N 1
ATOM 7231 C CA . HIS C 1 210 ? 19.994 -39.097 -49.599 1.00 44.52 224 HIS C CA 1
ATOM 7232 C C . HIS C 1 210 ? 20.786 -37.867 -50.013 1.00 37.64 224 HIS C C 1
ATOM 7233 O O . HIS C 1 210 ? 20.540 -36.772 -49.496 1.00 40.94 224 HIS C O 1
ATOM 7240 N N . TYR C 1 211 ? 21.732 -38.030 -50.937 1.00 33.93 225 TYR C N 1
ATOM 7241 C CA . TYR C 1 211 ? 22.650 -36.946 -51.265 1.00 42.73 225 TYR C CA 1
ATOM 7242 C C . TYR C 1 211 ? 21.937 -35.805 -51.977 1.00 42.91 225 TYR C C 1
ATOM 7243 O O . TYR C 1 211 ? 22.031 -34.646 -51.560 1.00 41.14 225 TYR C O 1
ATOM 7252 N N . PHE C 1 212 ? 21.221 -36.113 -53.051 1.00 41.51 226 PHE C N 1
ATOM 7253 C CA . PHE C 1 212 ? 20.659 -35.068 -53.896 1.00 43.41 226 PHE C CA 1
ATOM 7254 C C . PHE C 1 212 ? 19.512 -34.315 -53.223 1.00 42.37 226 PHE C C 1
ATOM 7255 O O . PHE C 1 212 ? 19.437 -33.088 -53.365 1.00 42.55 226 PHE C O 1
ATOM 7263 N N . PRO C 1 213 ? 18.602 -34.975 -52.493 1.00 44.36 227 PRO C N 1
ATOM 7264 C CA . PRO C 1 213 ? 17.641 -34.197 -51.692 1.00 46.17 227 PRO C CA 1
ATOM 7265 C C . PRO C 1 213 ? 18.301 -33.168 -50.784 1.00 41.84 227 PRO C C 1
ATOM 7266 O O . PRO C 1 213 ? 17.833 -32.024 -50.706 1.00 41.15 227 PRO C O 1
ATOM 7270 N N . VAL C 1 214 ? 19.387 -33.538 -50.103 1.00 44.08 228 VAL C N 1
ATOM 7271 C CA . VAL C 1 214 ? 20.078 -32.582 -49.240 1.00 45.39 228 VAL C CA 1
ATOM 7272 C C . VAL C 1 214 ? 20.690 -31.456 -50.068 1.00 37.47 228 VAL C C 1
ATOM 7273 O O . VAL C 1 214 ? 20.567 -30.275 -49.723 1.00 38.60 228 VAL C O 1
ATOM 7277 N N . MET C 1 215 ? 21.356 -31.802 -51.174 1.00 34.96 229 MET C N 1
ATOM 7278 C CA . MET C 1 215 ? 22.004 -30.773 -51.984 1.00 38.63 229 MET C CA 1
ATOM 7279 C C . MET C 1 215 ? 20.994 -29.842 -52.640 1.00 34.60 229 MET C C 1
ATOM 7280 O O . MET C 1 215 ? 21.295 -28.665 -52.867 1.00 35.88 229 MET C O 1
ATOM 7285 N N . LYS C 1 216 ? 19.799 -30.341 -52.948 1.00 31.70 230 LYS C N 1
ATOM 7286 C CA . LYS C 1 216 ? 18.811 -29.535 -53.652 1.00 39.69 230 LYS C CA 1
ATOM 7287 C C . LYS C 1 216 ? 17.980 -28.660 -52.727 1.00 38.46 230 LYS C C 1
ATOM 7288 O O . LYS C 1 216 ? 17.533 -27.586 -53.146 1.00 42.08 230 LYS C O 1
ATOM 7294 N N . LYS C 1 217 ? 17.760 -29.081 -51.482 1.00 37.75 231 LYS C N 1
ATOM 7295 C CA . LYS C 1 217 ? 16.745 -28.453 -50.647 1.00 41.77 231 LYS C CA 1
ATOM 7296 C C . LYS C 1 217 ? 17.234 -27.963 -49.289 1.00 40.98 231 LYS C C 1
ATOM 7297 O O . LYS C 1 217 ? 16.585 -27.080 -48.715 1.00 46.22 231 LYS C O 1
ATOM 7303 N N . CYS C 1 218 ? 18.337 -28.484 -48.754 1.00 42.95 232 CYS C N 1
ATOM 7304 C CA . CYS C 1 218 ? 18.774 -28.072 -47.425 1.00 33.12 232 CYS C CA 1
ATOM 7305 C C . CYS C 1 218 ? 19.278 -26.634 -47.453 1.00 42.03 232 CYS C C 1
ATOM 7306 O O . CYS C 1 218 ? 20.176 -26.292 -48.228 1.00 39.06 232 CYS C O 1
ATOM 7309 N N . CYS C 1 219 ? 18.707 -25.793 -46.594 1.00 40.56 233 CYS C N 1
ATOM 7310 C CA . CYS C 1 219 ? 19.016 -24.371 -46.575 1.00 51.40 233 CYS C CA 1
ATOM 7311 C C . CYS C 1 219 ? 20.195 -24.026 -45.674 1.00 46.24 233 CYS C C 1
ATOM 7312 O O . CYS C 1 219 ? 20.528 -22.843 -45.543 1.00 45.76 233 CYS C O 1
ATOM 7315 N N . ILE C 1 220 ? 20.826 -25.016 -45.051 1.00 41.35 234 ILE C N 1
ATOM 7316 C CA . ILE C 1 220 ? 21.983 -24.799 -44.188 1.00 40.60 234 ILE C CA 1
ATOM 7317 C C . ILE C 1 220 ? 23.236 -25.029 -45.032 1.00 46.46 234 ILE C C 1
ATOM 7318 O O . ILE C 1 220 ? 23.543 -26.187 -45.358 1.00 42.10 234 ILE C O 1
ATOM 7323 N N . PRO C 1 221 ? 23.976 -23.979 -45.404 1.00 45.55 235 PRO C N 1
ATOM 7324 C CA . PRO C 1 221 ? 25.128 -24.176 -46.303 1.00 43.19 235 PRO C CA 1
ATOM 7325 C C . PRO C 1 221 ? 26.175 -25.135 -45.765 1.00 46.84 235 PRO C C 1
ATOM 7326 O O . PRO C 1 221 ? 26.778 -25.882 -46.547 1.00 41.49 235 PRO C O 1
ATOM 7330 N N . GLU C 1 222 ? 26.413 -25.141 -44.451 1.00 43.24 236 GLU C N 1
ATOM 7331 C CA . GLU C 1 222 ? 27.436 -26.026 -43.901 1.00 43.14 236 GLU C CA 1
ATOM 7332 C C . GLU C 1 222 ? 27.057 -27.492 -44.080 1.00 46.81 236 GLU C C 1
ATOM 7333 O O . GLU C 1 222 ? 27.929 -28.342 -44.294 1.00 49.66 236 GLU C O 1
ATOM 7339 N N . THR C 1 223 ? 25.764 -27.809 -43.987 1.00 44.46 237 THR C N 1
ATOM 7340 C CA . THR C 1 223 ? 25.329 -29.180 -44.232 1.00 43.39 237 THR C CA 1
ATOM 7341 C C . THR C 1 223 ? 25.573 -29.577 -45.683 1.00 42.46 237 THR C C 1
ATOM 7342 O O . THR C 1 223 ? 26.054 -30.683 -45.956 1.00 44.07 237 THR C O 1
ATOM 7346 N N . ARG C 1 224 ? 25.246 -28.689 -46.628 1.00 39.81 238 ARG C N 1
ATOM 7347 C CA . ARG C 1 224 ? 25.523 -28.973 -48.033 1.00 35.64 238 ARG C CA 1
ATOM 7348 C C . ARG C 1 224 ? 27.013 -29.184 -48.265 1.00 44.68 238 ARG C C 1
ATOM 7349 O O . ARG C 1 224 ? 27.410 -30.068 -49.034 1.00 35.49 238 ARG C O 1
ATOM 7357 N N . ARG C 1 225 ? 27.854 -28.385 -47.600 1.00 41.10 239 ARG C N 1
ATOM 7358 C CA . ARG C 1 225 ? 29.294 -28.477 -47.820 1.00 46.44 239 ARG C CA 1
ATOM 7359 C C . ARG C 1 225 ? 29.855 -29.795 -47.302 1.00 45.86 239 ARG C C 1
ATOM 7360 O O . ARG C 1 225 ? 30.671 -30.434 -47.977 1.00 39.99 239 ARG C O 1
ATOM 7368 N N . ARG C 1 226 ? 29.444 -30.211 -46.102 1.00 40.38 240 ARG C N 1
ATOM 7369 C CA . ARG C 1 226 ? 29.948 -31.467 -45.556 1.00 47.10 240 ARG C CA 1
ATOM 7370 C C . ARG C 1 226 ? 29.488 -32.654 -46.391 1.00 40.95 240 ARG C C 1
ATOM 7371 O O . ARG C 1 226 ? 30.238 -33.620 -46.575 1.00 45.14 240 ARG C O 1
ATOM 7379 N N . MET C 1 227 ? 28.255 -32.604 -46.898 1.00 40.67 241 MET C N 1
ATOM 7380 C CA . MET C 1 227 ? 27.786 -33.659 -47.791 1.00 45.19 241 MET C CA 1
ATOM 7381 C C . MET C 1 227 ? 28.569 -33.665 -49.099 1.00 43.99 241 MET C C 1
ATOM 7382 O O . MET C 1 227 ? 28.942 -34.732 -49.598 1.00 35.67 241 MET C O 1
ATOM 7387 N N . GLU C 1 228 ? 28.834 -32.484 -49.667 1.00 45.13 242 GLU C N 1
ATOM 7388 C CA . GLU C 1 228 ? 29.574 -32.424 -50.925 1.00 42.82 242 GLU C CA 1
ATOM 7389 C C . GLU C 1 228 ? 31.007 -32.907 -50.744 1.00 45.57 242 GLU C C 1
ATOM 7390 O O . GLU C 1 228 ? 31.535 -33.633 -51.595 1.00 37.22 242 GLU C O 1
ATOM 7396 N N . MET C 1 229 ? 31.656 -32.500 -49.648 1.00 38.94 243 MET C N 1
ATOM 7397 C CA . MET C 1 229 ? 33.009 -32.969 -49.365 1.00 42.38 243 MET C CA 1
ATOM 7398 C C . MET C 1 229 ? 33.056 -34.486 -49.247 1.00 47.19 243 MET C C 1
ATOM 7399 O O . MET C 1 229 ? 33.961 -35.130 -49.789 1.00 42.22 243 MET C O 1
ATOM 7404 N N . ALA C 1 230 ? 32.084 -35.074 -48.545 1.00 42.37 244 ALA C N 1
ATOM 7405 C CA . ALA C 1 230 ? 32.069 -36.521 -48.362 1.00 41.62 244 ALA C CA 1
ATOM 7406 C C . ALA C 1 230 ? 31.739 -37.241 -49.664 1.00 40.30 244 ALA C C 1
ATOM 7407 O O . ALA C 1 230 ? 32.367 -38.253 -49.996 1.00 39.16 244 ALA C O 1
ATOM 7409 N N . PHE C 1 231 ? 30.760 -36.731 -50.413 1.00 36.10 245 PHE C N 1
ATOM 7410 C CA . PHE C 1 231 ? 30.333 -37.393 -51.642 1.00 44.60 245 PHE C CA 1
ATOM 7411 C C . PHE C 1 231 ? 31.459 -37.463 -52.664 1.00 35.32 245 PHE C C 1
ATOM 7412 O O . PHE C 1 231 ? 31.608 -38.470 -53.367 1.00 46.11 245 PHE C O 1
ATOM 7420 N N . ASN C 1 232 ? 32.265 -36.410 -52.758 1.00 35.62 246 ASN C N 1
ATOM 7421 C CA . ASN C 1 232 ? 33.323 -36.327 -53.752 1.00 40.45 246 ASN C CA 1
ATOM 7422 C C . ASN C 1 232 ? 34.681 -36.730 -53.190 1.00 38.92 246 ASN C C 1
ATOM 7423 O O . ASN C 1 232 ? 35.714 -36.425 -53.796 1.00 40.75 246 ASN C O 1
ATOM 7428 N N . THR C 1 233 ? 34.697 -37.412 -52.042 1.00 41.74 247 THR C N 1
ATOM 7429 C CA . THR C 1 233 ? 35.900 -38.061 -51.536 1.00 38.95 247 THR C CA 1
ATOM 7430 C C . THR C 1 233 ? 35.674 -39.541 -51.252 1.00 40.25 247 THR C C 1
ATOM 7431 O O . THR C 1 233 ? 36.523 -40.171 -50.609 1.00 42.46 247 THR C O 1
ATOM 7435 N N . ARG C 1 234 ? 34.552 -40.108 -51.696 1.00 37.68 248 ARG C N 1
ATOM 7436 C CA . ARG C 1 234 ? 34.341 -41.543 -51.568 1.00 44.65 248 ARG C CA 1
ATOM 7437 C C . ARG C 1 234 ? 35.487 -42.300 -52.221 1.00 46.13 248 ARG C C 1
ATOM 7438 O O . ARG C 1 234 ? 35.846 -42.030 -53.373 1.00 35.88 248 ARG C O 1
ATOM 7446 N N . CYS C 1 235 ? 36.071 -43.237 -51.470 1.00 36.44 249 CYS C N 1
ATOM 7447 C CA . CYS C 1 235 ? 37.115 -44.125 -51.979 1.00 39.92 249 CYS C CA 1
ATOM 7448 C C . CYS C 1 235 ? 38.315 -43.341 -52.494 1.00 43.59 249 CYS 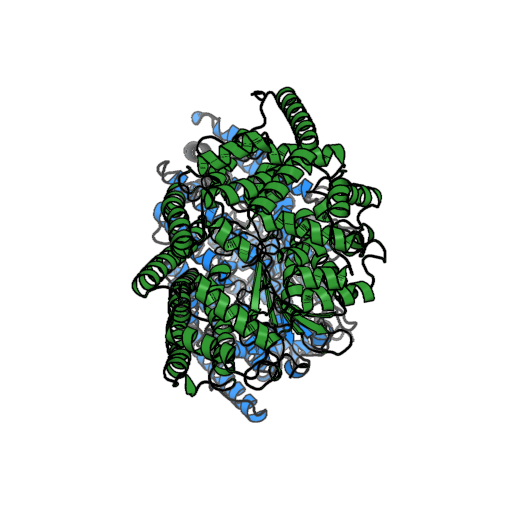C C 1
ATOM 7449 O O . CYS C 1 235 ? 39.021 -43.794 -53.397 1.00 44.29 249 CYS C O 1
ATOM 7452 N N . LYS C 1 236 ? 38.550 -42.158 -51.924 1.00 33.93 250 LYS C N 1
ATOM 7453 C CA . LYS C 1 236 ? 39.553 -41.253 -52.476 1.00 45.01 250 LYS C CA 1
ATOM 7454 C C . LYS C 1 236 ? 40.921 -41.919 -52.552 1.00 51.51 250 LYS C C 1
ATOM 7455 O O . LYS C 1 236 ? 41.560 -41.925 -53.609 1.00 45.11 250 LYS C O 1
ATOM 7461 N N . GLU C 1 237 ? 41.383 -42.504 -51.443 1.00 52.14 251 GLU C N 1
ATOM 7462 C CA . GLU C 1 237 ? 42.755 -43.002 -51.409 1.00 52.57 251 GLU C CA 1
ATOM 7463 C C . GLU C 1 237 ? 42.908 -44.292 -52.211 1.00 48.33 251 GLU C C 1
ATOM 7464 O O . GLU C 1 237 ? 43.866 -44.433 -52.980 1.00 52.43 251 GLU C O 1
ATOM 7470 N N . GLU C 1 238 ? 41.980 -45.241 -52.062 1.00 45.68 252 GLU C N 1
ATOM 7471 C CA . GLU C 1 238 ? 42.160 -46.523 -52.739 1.00 45.33 252 GLU C CA 1
ATOM 7472 C C . GLU C 1 238 ? 41.848 -46.440 -54.227 1.00 46.71 252 GLU C C 1
ATOM 7473 O O . GLU C 1 238 ? 42.464 -47.159 -55.021 1.00 42.64 252 GLU C O 1
ATOM 7479 N N . ASN C 1 239 ? 40.913 -45.579 -54.632 1.00 42.82 253 ASN C N 1
ATOM 7480 C CA . ASN C 1 239 ? 40.610 -45.457 -56.053 1.00 41.96 253 ASN C CA 1
ATOM 7481 C C . ASN C 1 239 ? 41.560 -44.512 -56.774 1.00 38.92 253 ASN C C 1
ATOM 7482 O O . ASN C 1 239 ? 41.712 -44.626 -57.995 1.00 38.91 253 ASN C O 1
ATOM 7487 N N . THR C 1 240 ? 42.201 -43.586 -56.057 1.00 38.41 254 THR C N 1
ATOM 7488 C CA . THR C 1 240 ? 43.281 -42.814 -56.663 1.00 37.86 254 THR C CA 1
ATOM 7489 C C . THR C 1 240 ? 44.455 -43.721 -57.009 1.00 41.52 254 THR C C 1
ATOM 7490 O O . THR C 1 240 ? 45.000 -43.653 -58.117 1.00 43.82 254 THR C O 1
ATOM 7494 N N . ILE C 1 241 ? 44.854 -44.579 -56.064 1.00 39.39 255 ILE C N 1
ATOM 7495 C CA . ILE C 1 241 ? 45.910 -45.556 -56.322 1.00 45.24 255 ILE C CA 1
ATOM 7496 C C . ILE C 1 241 ? 45.555 -46.424 -57.522 1.00 45.77 255 ILE C C 1
ATOM 7497 O O . ILE C 1 241 ? 46.419 -46.751 -58.346 1.00 48.67 255 ILE C O 1
ATOM 7502 N N . ILE C 1 242 ? 44.281 -46.809 -57.643 1.00 42.18 256 ILE C N 1
ATOM 7503 C CA . ILE C 1 242 ? 43.856 -47.634 -58.773 1.00 43.20 256 ILE C CA 1
ATOM 7504 C C . ILE C 1 242 ? 44.027 -46.872 -60.083 1.00 37.68 256 ILE C C 1
ATOM 7505 O O . ILE C 1 242 ? 44.545 -47.408 -61.069 1.00 39.57 256 ILE C O 1
ATOM 7510 N N . LEU C 1 243 ? 43.598 -45.606 -60.112 1.00 41.50 257 LEU C N 1
ATOM 7511 C CA . LEU C 1 243 ? 43.732 -44.808 -61.328 1.00 41.51 257 LEU C CA 1
ATOM 7512 C C . LEU C 1 243 ? 45.195 -44.606 -61.702 1.00 47.37 257 LEU C C 1
ATOM 7513 O O . LEU C 1 243 ? 45.546 -44.598 -62.888 1.00 43.56 257 LEU C O 1
ATOM 7518 N N . GLN C 1 244 ? 46.065 -44.442 -60.703 1.00 45.96 258 GLN C N 1
ATOM 7519 C CA . GLN C 1 244 ? 47.486 -44.255 -60.976 1.00 41.61 258 GLN C CA 1
ATOM 7520 C C . GLN C 1 244 ? 48.121 -45.496 -61.591 1.00 48.32 258 GLN C C 1
ATOM 7521 O O . GLN C 1 244 ? 49.202 -45.398 -62.182 1.00 49.68 258 GLN C O 1
ATOM 7527 N N . GLN C 1 245 ? 47.475 -46.654 -61.469 1.00 43.04 259 GLN C N 1
ATOM 7528 C CA . GLN C 1 245 ? 47.875 -47.867 -62.170 1.00 44.16 259 GLN C CA 1
ATOM 7529 C C . GLN C 1 245 ? 47.105 -48.077 -63.463 1.00 36.51 259 GLN C C 1
ATOM 7530 O O . GLN C 1 245 ? 47.699 -48.455 -64.477 1.00 39.85 259 GLN C O 1
ATOM 7536 N N . LEU C 1 246 ? 45.792 -47.828 -63.444 1.00 40.55 260 LEU C N 1
ATOM 7537 C CA . LEU C 1 246 ? 44.932 -48.201 -64.563 1.00 37.53 260 LEU C CA 1
ATOM 7538 C C . LEU C 1 246 ? 45.207 -47.343 -65.794 1.00 38.27 260 LEU C C 1
ATOM 7539 O O . LEU C 1 246 ? 45.365 -47.867 -66.902 1.00 38.66 260 LEU C O 1
ATOM 7544 N N . LEU C 1 247 ? 45.255 -46.022 -65.624 1.00 39.61 261 LEU C N 1
ATOM 7545 C CA . LEU C 1 247 ? 45.471 -45.144 -66.774 1.00 43.63 261 LEU C CA 1
ATOM 7546 C C . LEU C 1 247 ? 46.805 -45.390 -67.470 1.00 46.65 261 LEU C C 1
ATOM 7547 O O . LEU C 1 247 ? 46.810 -45.519 -68.707 1.00 46.74 261 LEU C O 1
ATOM 7552 N N . PRO C 1 248 ? 47.952 -45.460 -66.778 1.00 45.89 262 PRO C N 1
ATOM 7553 C CA . PRO C 1 248 ? 49.197 -45.792 -67.492 1.00 48.66 262 PRO C CA 1
ATOM 7554 C C . PRO C 1 248 ? 49.157 -47.141 -68.187 1.00 47.25 262 PRO C C 1
ATOM 7555 O O . PRO C 1 248 ? 49.757 -47.290 -69.259 1.00 49.90 262 PRO C O 1
ATOM 7559 N N . LEU C 1 249 ? 48.475 -48.133 -67.608 1.00 48.84 263 LEU C N 1
ATOM 7560 C CA . LEU C 1 249 ? 48.377 -49.432 -68.265 1.00 41.33 263 LEU C CA 1
ATOM 7561 C C . LEU C 1 249 ? 47.620 -49.322 -69.581 1.00 39.22 263 LEU C C 1
ATOM 7562 O O . LEU C 1 249 ? 47.970 -49.984 -70.565 1.00 44.66 263 LEU C O 1
ATOM 7567 N N . ARG C 1 250 ? 46.566 -48.502 -69.614 1.00 37.63 264 ARG C N 1
ATOM 7568 C CA . ARG C 1 250 ? 45.832 -48.297 -70.858 1.00 44.57 264 ARG C CA 1
ATOM 7569 C C . ARG C 1 250 ? 46.715 -47.644 -71.913 1.00 44.40 264 ARG C C 1
ATOM 7570 O O . ARG C 1 250 ? 46.678 -48.024 -73.089 1.00 44.35 264 ARG C O 1
ATOM 7578 N N . THR C 1 251 ? 47.522 -46.662 -71.511 1.00 36.99 265 THR C N 1
ATOM 7579 C CA . THR C 1 251 ? 48.426 -46.020 -72.459 1.00 45.15 265 THR C CA 1
ATOM 7580 C C . THR C 1 251 ? 49.471 -46.997 -72.973 1.00 44.46 265 THR C C 1
ATOM 7581 O O . THR C 1 251 ? 49.800 -46.989 -74.165 1.00 41.56 265 THR C O 1
ATOM 7585 N N . LYS C 1 252 ? 50.008 -47.842 -72.091 1.00 39.67 266 LYS C N 1
ATOM 7586 C CA . LYS C 1 252 ? 51.061 -48.762 -72.514 1.00 45.76 266 LYS C CA 1
ATOM 7587 C C . LYS C 1 252 ? 50.513 -49.829 -73.453 1.00 43.79 266 LYS C C 1
ATOM 7588 O O . LYS C 1 252 ? 51.184 -50.218 -74.416 1.00 45.92 266 LYS C O 1
ATOM 7594 N N . VAL C 1 253 ? 49.302 -50.323 -73.187 1.00 43.77 267 VAL C N 1
ATOM 7595 C CA . VAL C 1 253 ? 48.701 -51.304 -74.084 1.00 46.21 267 VAL C CA 1
ATOM 7596 C C . VAL C 1 253 ? 48.355 -50.660 -75.421 1.00 39.23 267 VAL C C 1
ATOM 7597 O O . VAL C 1 253 ? 48.572 -51.252 -76.484 1.00 46.18 267 VAL C O 1
ATOM 7601 N N . ALA C 1 254 ? 47.839 -49.431 -75.391 1.00 44.92 268 ALA C N 1
ATOM 7602 C CA . ALA C 1 254 ? 47.510 -48.740 -76.633 1.00 38.41 268 ALA C CA 1
ATOM 7603 C C . ALA C 1 254 ? 48.750 -48.513 -77.487 1.00 44.14 268 ALA C C 1
ATOM 7604 O O . ALA C 1 254 ? 48.713 -48.702 -78.708 1.00 44.85 268 ALA C O 1
ATOM 7606 N N . LYS C 1 255 ? 49.862 -48.106 -76.866 1.00 42.04 269 LYS C N 1
ATOM 7607 C CA . LYS C 1 255 ? 51.074 -47.869 -77.642 1.00 40.60 269 LYS C CA 1
ATOM 7608 C C . LYS C 1 255 ? 51.678 -49.165 -78.166 1.00 47.11 269 LYS C C 1
ATOM 7609 O O . LYS C 1 255 ? 52.226 -49.189 -79.273 1.00 51.54 269 LYS C O 1
ATOM 7615 N N . LEU C 1 256 ? 51.608 -50.246 -77.385 1.00 43.15 270 LEU C N 1
ATOM 7616 C CA . LEU C 1 256 ? 52.090 -51.534 -77.879 1.00 44.36 270 LEU C CA 1
ATOM 7617 C C . LEU C 1 256 ? 51.344 -51.955 -79.138 1.00 43.65 270 LEU C C 1
ATOM 7618 O O . LEU C 1 256 ? 51.936 -52.540 -80.053 1.00 44.79 270 LEU C O 1
ATOM 7623 N N . LEU C 1 257 ? 50.046 -51.657 -79.209 1.00 44.08 271 LEU C N 1
ATOM 7624 C CA . LEU C 1 257 ? 49.242 -52.003 -80.373 1.00 49.72 271 LEU C CA 1
ATOM 7625 C C . LEU C 1 257 ? 49.442 -51.045 -81.541 1.00 49.29 271 LEU C C 1
ATOM 7626 O O . LEU C 1 257 ? 48.923 -51.309 -82.630 1.00 58.07 271 LEU C O 1
ATOM 7631 N N . GLY C 1 258 ? 50.172 -49.949 -81.346 1.00 52.03 272 GLY C N 1
ATOM 7632 C CA . GLY C 1 258 ? 50.437 -48.997 -82.403 1.00 56.29 272 GLY C CA 1
ATOM 7633 C C . GLY C 1 258 ? 49.623 -47.724 -82.348 1.00 61.63 272 GLY C C 1
ATOM 7634 O O . GLY C 1 258 ? 49.762 -46.881 -83.243 1.00 55.05 272 GLY C O 1
ATOM 7635 N N . TYR C 1 259 ? 48.785 -47.552 -81.334 1.00 57.53 273 TYR C N 1
ATOM 7636 C CA . TYR C 1 259 ? 47.976 -46.352 -81.208 1.00 55.27 273 TYR C CA 1
ATOM 7637 C C . TYR C 1 259 ? 48.687 -45.335 -80.323 1.00 51.40 273 TYR C C 1
ATOM 7638 O O . TYR C 1 259 ? 49.418 -45.693 -79.396 1.00 49.45 273 TYR C O 1
ATOM 7647 N N . SER C 1 260 ? 48.464 -44.054 -80.620 1.00 47.61 274 SER C N 1
ATOM 7648 C CA . SER C 1 260 ? 49.159 -43.003 -79.884 1.00 45.99 274 SER C CA 1
ATOM 7649 C C . SER C 1 260 ? 48.667 -42.906 -78.443 1.00 52.86 274 SER C C 1
ATOM 7650 O O . SER C 1 260 ? 49.474 -42.756 -77.518 1.00 51.57 274 SER C O 1
ATOM 7653 N N . THR C 1 261 ? 47.353 -42.991 -78.231 1.00 46.45 275 THR C N 1
ATOM 7654 C CA . THR C 1 261 ? 46.766 -42.902 -76.900 1.00 39.44 275 THR C CA 1
ATOM 7655 C C . THR C 1 261 ? 45.649 -43.930 -76.776 1.00 46.95 275 THR C C 1
ATOM 7656 O O . THR C 1 261 ? 45.180 -44.500 -77.767 1.00 45.43 275 THR C O 1
ATOM 7660 N N . HIS C 1 262 ? 45.215 -44.157 -75.533 1.00 35.44 276 HIS C N 1
ATOM 7661 C CA . HIS C 1 262 ? 44.070 -45.032 -75.305 1.00 37.17 276 HIS C CA 1
ATOM 7662 C C . HIS C 1 262 ? 42.797 -44.442 -75.894 1.00 34.69 276 HIS C C 1
ATOM 7663 O O . HIS C 1 262 ? 41.931 -45.184 -76.370 1.00 40.41 276 HIS C O 1
ATOM 7670 N N . ALA C 1 263 ? 42.663 -43.114 -75.867 1.00 40.13 277 ALA C N 1
ATOM 7671 C CA . ALA C 1 263 ? 41.485 -42.477 -76.445 1.00 39.19 277 ALA C CA 1
ATOM 7672 C C . ALA C 1 263 ? 41.409 -42.726 -77.947 1.00 37.42 277 ALA C C 1
ATOM 7673 O O . ALA C 1 263 ? 40.319 -42.933 -78.494 1.00 39.72 277 ALA C O 1
ATOM 7675 N N . ASP C 1 264 ? 42.554 -42.686 -78.634 1.00 38.57 278 ASP C N 1
ATOM 7676 C CA . ASP C 1 264 ? 42.585 -43.070 -80.041 1.00 37.51 278 ASP C CA 1
ATOM 7677 C C . ASP C 1 264 ? 42.160 -44.522 -80.216 1.00 43.56 278 ASP C C 1
ATOM 7678 O O . ASP C 1 264 ? 41.441 -44.859 -81.164 1.00 46.49 278 ASP C O 1
ATOM 7683 N N . PHE C 1 265 ? 42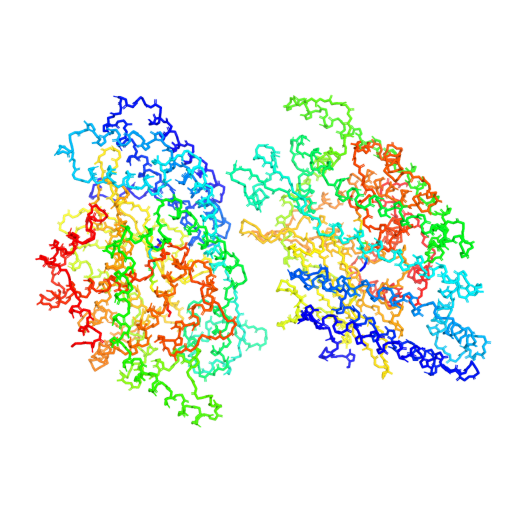.598 -45.392 -79.303 1.00 38.88 279 PHE C N 1
ATOM 7684 C CA . PHE C 1 265 ? 42.297 -46.817 -79.398 1.00 41.32 279 PHE C CA 1
ATOM 7685 C C . PHE C 1 265 ? 40.793 -47.076 -79.362 1.00 41.08 279 PHE C C 1
ATOM 7686 O O . PHE C 1 265 ? 40.253 -47.780 -80.222 1.00 42.53 279 PHE C O 1
ATOM 7694 N N . VAL C 1 266 ? 40.093 -46.496 -78.383 1.00 35.42 280 VAL C N 1
ATOM 7695 C CA . VAL C 1 266 ? 38.672 -46.795 -78.223 1.00 38.45 280 VAL C CA 1
ATOM 7696 C C . VAL C 1 266 ? 37.810 -46.023 -79.221 1.00 37.23 280 VAL C C 1
ATOM 7697 O O . VAL C 1 266 ? 36.733 -46.496 -79.606 1.00 35.91 280 VAL C O 1
ATOM 7701 N N . LEU C 1 267 ? 38.249 -44.838 -79.651 1.00 34.54 281 LEU C N 1
ATOM 7702 C CA . LEU C 1 267 ? 37.446 -44.048 -80.580 1.00 42.15 281 LEU C CA 1
ATOM 7703 C C . LEU C 1 267 ? 37.291 -44.742 -81.925 1.00 41.10 281 LEU C C 1
ATOM 7704 O O . LEU C 1 267 ? 36.305 -44.511 -82.634 1.00 47.27 281 LEU C O 1
ATOM 7709 N N . GLU C 1 268 ? 38.246 -45.599 -82.285 1.00 39.96 282 GLU C N 1
ATOM 7710 C CA . GLU C 1 268 ? 38.175 -46.307 -83.557 1.00 51.59 282 GLU C CA 1
ATOM 7711 C C . GLU C 1 268 ? 36.956 -47.218 -83.639 1.00 46.60 282 GLU C C 1
ATOM 7712 O O . GLU C 1 268 ? 36.461 -47.489 -84.738 1.00 44.45 282 GLU C O 1
ATOM 7718 N N . MET C 1 269 ? 36.438 -47.670 -82.495 1.00 43.68 283 MET C N 1
ATOM 7719 C CA . MET C 1 269 ? 35.260 -48.527 -82.449 1.00 49.12 283 MET C CA 1
ATOM 7720 C C . MET C 1 269 ? 33.970 -47.744 -82.216 1.00 45.21 283 MET C C 1
ATOM 7721 O O . MET C 1 269 ? 32.965 -48.329 -81.796 1.00 46.11 283 MET C O 1
ATOM 7726 N N . ASN C 1 270 ? 33.974 -46.438 -82.479 1.00 41.66 284 ASN C N 1
ATOM 7727 C CA . ASN C 1 270 ? 32.830 -45.581 -82.202 1.00 40.43 284 ASN C CA 1
ATOM 7728 C C . ASN C 1 270 ? 32.465 -44.789 -83.450 1.00 43.87 284 ASN C C 1
ATOM 7729 O O . ASN C 1 270 ? 33.290 -44.581 -84.342 1.00 43.00 284 ASN C O 1
ATOM 7734 N N . THR C 1 271 ? 31.206 -44.340 -83.502 1.00 37.56 285 THR C N 1
ATOM 7735 C CA . THR C 1 271 ? 30.749 -43.594 -84.670 1.00 41.39 285 THR C CA 1
ATOM 7736 C C . THR C 1 271 ? 31.491 -42.271 -84.816 1.00 44.12 285 THR C C 1
ATOM 7737 O O . THR C 1 271 ? 31.615 -41.752 -85.931 1.00 43.98 285 THR C O 1
ATOM 7741 N N . ALA C 1 272 ? 31.994 -41.714 -83.710 1.00 41.69 286 ALA C N 1
ATOM 7742 C CA . ALA C 1 272 ? 32.770 -40.481 -83.787 1.00 43.55 286 ALA C CA 1
ATOM 7743 C C . ALA C 1 272 ? 34.131 -40.695 -84.440 1.00 45.91 286 ALA C C 1
ATOM 7744 O O . ALA C 1 272 ? 34.708 -39.736 -84.966 1.00 46.18 286 ALA C O 1
ATOM 7746 N N . LYS C 1 273 ? 34.656 -41.924 -84.394 1.00 43.35 287 LYS C N 1
ATOM 7747 C CA . LYS C 1 273 ? 35.835 -42.361 -85.142 1.00 48.00 287 LYS C CA 1
ATOM 7748 C C . LYS C 1 273 ? 37.162 -41.829 -84.600 1.00 47.95 287 LYS C C 1
ATOM 7749 O O . LYS C 1 273 ? 38.121 -42.597 -84.475 1.00 50.55 287 LYS C O 1
ATOM 7755 N N . SER C 1 274 ? 37.251 -40.538 -84.280 1.00 46.43 288 SER C N 1
ATOM 7756 C CA . SER C 1 274 ? 38.541 -39.946 -83.947 1.00 43.62 288 SER C CA 1
ATOM 7757 C C . SER C 1 274 ? 38.433 -39.024 -82.739 1.00 44.09 288 SER C C 1
ATOM 7758 O O . SER C 1 274 ? 37.373 -38.466 -82.449 1.00 41.66 288 SER C O 1
ATOM 7761 N N . THR C 1 275 ? 39.563 -38.862 -82.046 1.00 44.60 289 THR C N 1
ATOM 7762 C CA . THR C 1 275 ? 39.622 -37.957 -80.902 1.00 50.56 289 THR C CA 1
ATOM 7763 C C . THR C 1 275 ? 39.544 -36.494 -81.320 1.00 48.37 289 THR C C 1
ATOM 7764 O O . THR C 1 275 ? 39.037 -35.661 -80.559 1.00 43.46 289 THR C O 1
ATOM 7768 N N . SER C 1 276 ? 40.040 -36.154 -82.513 1.00 47.10 290 SER C N 1
ATOM 7769 C CA . SER C 1 276 ? 39.975 -34.761 -82.942 1.00 48.74 290 SER C CA 1
ATOM 7770 C C . SER C 1 276 ? 38.546 -34.344 -83.262 1.00 47.70 290 SER C C 1
ATOM 7771 O O . SER C 1 276 ? 38.204 -33.162 -83.137 1.00 57.41 290 SER C O 1
ATOM 7774 N N . ARG C 1 277 ? 37.697 -35.291 -83.665 1.00 46.40 291 ARG C N 1
ATOM 7775 C CA . ARG C 1 277 ? 36.286 -34.973 -83.845 1.00 47.02 291 ARG C CA 1
ATOM 7776 C C . ARG C 1 277 ? 35.578 -34.838 -82.506 1.00 44.40 291 ARG C C 1
ATOM 7777 O O . ARG C 1 277 ? 34.700 -33.984 -82.348 1.00 52.35 291 ARG C O 1
ATOM 7785 N N . VAL C 1 278 ? 35.941 -35.676 -81.533 1.00 45.15 292 VAL C N 1
ATOM 7786 C CA . VAL C 1 278 ? 35.396 -35.525 -80.186 1.00 43.19 292 VAL C CA 1
ATOM 7787 C C . VAL C 1 278 ? 35.778 -34.163 -79.621 1.00 42.31 292 VAL C C 1
ATOM 7788 O O . VAL C 1 278 ? 34.946 -33.450 -79.046 1.00 46.57 292 VAL C O 1
ATOM 7792 N N . THR C 1 279 ? 37.045 -33.782 -79.786 1.00 41.20 293 THR C N 1
ATOM 7793 C CA . THR C 1 279 ? 37.511 -32.488 -79.296 1.00 49.47 293 THR C CA 1
ATOM 7794 C C . THR C 1 279 ? 36.745 -31.343 -79.948 1.00 50.82 293 THR C C 1
ATOM 7795 O O . THR C 1 279 ? 36.257 -30.436 -79.262 1.00 53.58 293 THR C O 1
ATOM 7799 N N . ALA C 1 280 ? 36.642 -31.361 -81.280 1.00 48.09 294 ALA C N 1
ATOM 7800 C CA . ALA C 1 280 ? 35.891 -30.323 -81.980 1.00 47.23 294 ALA C CA 1
ATOM 7801 C C . ALA C 1 280 ? 34.431 -30.306 -81.543 1.00 45.38 294 ALA C C 1
ATOM 7802 O O . ALA C 1 280 ? 33.841 -29.236 -81.367 1.00 49.40 294 ALA C O 1
ATOM 7804 N N . PHE C 1 281 ? 33.838 -31.483 -81.346 1.00 41.48 295 PHE C N 1
ATOM 7805 C CA . PHE C 1 281 ? 32.436 -31.551 -80.946 1.00 39.63 295 PHE C CA 1
ATOM 7806 C C . PHE C 1 281 ? 32.224 -30.920 -79.574 1.00 50.82 295 PHE C C 1
ATOM 7807 O O . PHE C 1 281 ? 31.329 -30.085 -79.394 1.00 44.90 295 PHE C O 1
ATOM 7815 N N . LEU C 1 282 ? 33.046 -31.306 -78.595 1.00 37.70 296 LEU C N 1
ATOM 7816 C CA . LEU C 1 282 ? 32.886 -30.786 -77.240 1.00 46.77 296 LEU C CA 1
ATOM 7817 C C . LEU C 1 282 ? 33.207 -29.296 -77.175 1.00 44.23 296 LEU C C 1
ATOM 7818 O O . LEU C 1 282 ? 32.503 -28.533 -76.501 1.00 41.09 296 LEU C O 1
ATOM 7823 N N . ASP C 1 283 ? 34.262 -28.860 -77.868 1.00 43.78 297 ASP C N 1
ATOM 7824 C CA . ASP C 1 283 ? 34.666 -27.458 -77.792 1.00 44.64 297 ASP C CA 1
ATOM 7825 C C . ASP C 1 283 ? 33.658 -26.543 -78.480 1.00 54.71 297 ASP C C 1
ATOM 7826 O O . ASP C 1 283 ? 33.385 -25.439 -77.992 1.00 55.93 297 ASP C O 1
ATOM 7831 N N . ASP C 1 284 ? 33.101 -26.975 -79.617 1.00 47.90 298 ASP C N 1
ATOM 7832 C CA . ASP C 1 284 ? 32.101 -26.156 -80.300 1.00 53.15 298 ASP C CA 1
ATOM 7833 C C . ASP C 1 284 ? 30.836 -26.027 -79.465 1.00 47.40 298 ASP C C 1
ATOM 7834 O O . ASP C 1 284 ? 30.275 -24.934 -79.341 1.00 50.37 298 ASP C O 1
ATOM 7839 N N . LEU C 1 285 ? 30.374 -27.134 -78.882 1.00 45.32 299 LEU C N 1
ATOM 7840 C CA . LEU C 1 285 ? 29.226 -27.074 -77.986 1.00 46.76 299 LEU C CA 1
ATOM 7841 C C . LEU C 1 285 ? 29.521 -26.191 -76.778 1.00 49.49 299 LEU C C 1
ATOM 7842 O O . LEU C 1 285 ? 28.653 -25.440 -76.318 1.00 43.09 299 LEU C O 1
ATOM 7847 N N . SER C 1 286 ? 30.744 -26.272 -76.250 1.00 39.54 300 SER C N 1
ATOM 7848 C CA . SER C 1 286 ? 31.116 -25.459 -75.097 1.00 48.00 300 SER C CA 1
ATOM 7849 C C . SER C 1 286 ? 31.049 -23.969 -75.415 1.00 54.97 300 SER C C 1
ATOM 7850 O O . SER C 1 286 ? 30.565 -23.174 -74.600 1.00 49.03 300 SER C O 1
ATOM 7853 N N . GLN C 1 287 ? 31.529 -23.572 -76.597 1.00 49.67 301 GLN C N 1
ATOM 7854 C CA . GLN C 1 287 ? 31.474 -22.166 -76.986 1.00 49.28 301 GLN C CA 1
ATOM 7855 C C . GLN C 1 287 ? 30.035 -21.683 -77.116 1.00 48.11 301 GLN C C 1
ATOM 7856 O O . GLN C 1 287 ? 29.708 -20.566 -76.702 1.00 51.20 301 GLN C O 1
ATOM 7862 N N . LYS C 1 288 ? 29.164 -22.511 -77.695 1.00 46.87 302 LYS C N 1
ATOM 7863 C CA . LYS C 1 288 ? 27.772 -22.120 -77.889 1.00 48.19 302 LYS C CA 1
ATOM 7864 C C . LYS C 1 288 ? 27.029 -21.988 -76.564 1.00 48.30 302 LYS C C 1
ATOM 7865 O O . LYS C 1 288 ? 26.119 -21.160 -76.445 1.00 54.60 302 LYS C O 1
ATOM 7871 N N . LEU C 1 289 ? 27.394 -22.790 -75.565 1.00 47.78 303 LEU C N 1
ATOM 7872 C CA . LEU C 1 289 ? 26.735 -22.764 -74.266 1.00 40.49 303 LEU C CA 1
ATOM 7873 C C . LEU C 1 289 ? 27.319 -21.732 -73.313 1.00 46.60 303 LEU C C 1
ATOM 7874 O O . LEU C 1 289 ? 26.719 -21.478 -72.263 1.00 45.34 303 LEU C O 1
ATOM 7879 N N . LYS C 1 290 ? 28.461 -21.136 -73.652 1.00 40.65 304 LYS C N 1
ATOM 7880 C CA . LYS C 1 290 ? 29.142 -20.232 -72.726 1.00 45.16 304 LYS C CA 1
ATOM 7881 C C . LYS C 1 290 ? 28.264 -19.081 -72.245 1.00 49.72 304 LYS C C 1
ATOM 7882 O O . LYS C 1 290 ? 28.207 -18.854 -71.024 1.00 55.01 304 LYS C O 1
ATOM 7888 N N . PRO C 1 291 ? 27.571 -18.323 -73.105 1.00 48.55 305 PRO C N 1
ATOM 7889 C CA . PRO C 1 291 ? 26.742 -17.225 -72.576 1.00 51.58 305 PRO C CA 1
ATOM 7890 C C . PRO C 1 291 ? 25.591 -17.702 -71.709 1.00 47.65 305 PRO C C 1
ATOM 7891 O O . PRO C 1 291 ? 25.184 -16.986 -70.786 1.00 49.16 305 PRO C O 1
ATOM 7895 N N . LEU C 1 292 ? 25.044 -18.889 -71.980 1.00 47.47 306 LEU C N 1
ATOM 7896 C CA . LEU C 1 292 ? 24.021 -19.444 -71.100 1.00 40.48 306 LEU C CA 1
ATOM 7897 C C . LEU C 1 292 ? 24.592 -19.719 -69.714 1.00 47.40 306 LEU C C 1
ATOM 7898 O O . LEU C 1 292 ? 23.975 -19.384 -68.697 1.00 42.38 306 LEU C O 1
ATOM 7903 N N . GLY C 1 293 ? 25.774 -20.334 -69.658 1.00 43.60 307 GLY C N 1
ATOM 7904 C CA . GLY C 1 293 ? 26.413 -20.570 -68.375 1.00 46.97 307 GLY C CA 1
ATOM 7905 C C . GLY C 1 293 ? 26.703 -19.286 -67.620 1.00 43.23 307 GLY C C 1
ATOM 7906 O O . GLY C 1 293 ? 26.583 -19.237 -66.393 1.00 43.14 307 GLY C O 1
ATOM 7907 N N . GLU C 1 294 ? 27.078 -18.227 -68.342 1.00 47.46 308 GLU C N 1
ATOM 7908 C CA . GLU C 1 294 ? 27.372 -16.957 -67.683 1.00 47.40 308 GLU C CA 1
ATOM 7909 C C . GLU C 1 294 ? 26.113 -16.331 -67.096 1.00 45.44 308 GLU C C 1
ATOM 7910 O O . GLU C 1 294 ? 26.132 -15.831 -65.966 1.00 47.16 308 GLU C O 1
ATOM 7916 N N . ALA C 1 295 ? 25.008 -16.352 -67.846 1.00 45.98 309 ALA C N 1
ATOM 7917 C CA . ALA C 1 295 ? 23.762 -15.785 -67.339 1.00 51.60 309 ALA C CA 1
ATOM 7918 C C . ALA C 1 295 ? 23.213 -16.604 -66.175 1.00 46.14 309 ALA C C 1
ATOM 7919 O O . ALA C 1 295 ? 22.682 -16.043 -65.209 1.00 47.18 309 ALA C O 1
ATOM 7921 N N . GLU C 1 296 ? 23.329 -17.932 -66.249 1.00 44.78 310 GLU C N 1
ATOM 7922 C CA . GLU C 1 296 ? 22.822 -18.779 -65.172 1.00 42.96 310 GLU C CA 1
ATOM 7923 C C . GLU C 1 296 ? 23.659 -18.632 -63.906 1.00 43.57 310 GLU C C 1
ATOM 7924 O O . GLU C 1 296 ? 23.112 -18.583 -62.798 1.00 37.34 310 GLU C O 1
ATOM 7930 N N . ARG C 1 297 ? 24.984 -18.540 -64.047 1.00 45.45 311 ARG C N 1
ATOM 7931 C CA . ARG C 1 297 ? 25.829 -18.332 -62.876 1.00 45.38 311 ARG C CA 1
ATOM 7932 C C . ARG C 1 297 ? 25.544 -16.982 -62.232 1.00 44.78 311 ARG C C 1
ATOM 7933 O O . ARG C 1 297 ? 25.578 -16.850 -61.002 1.00 42.20 311 ARG C O 1
ATOM 7941 N N . GLU C 1 298 ? 25.246 -15.970 -63.050 1.00 40.49 312 GLU C N 1
ATOM 7942 C CA . GLU C 1 298 ? 24.959 -14.642 -62.519 1.00 43.08 312 GLU C CA 1
ATOM 7943 C C . GLU C 1 298 ? 23.636 -14.619 -61.764 1.00 42.76 312 GLU C C 1
ATOM 7944 O O . GLU C 1 298 ? 23.518 -13.957 -60.727 1.00 44.55 312 GLU C O 1
ATOM 7950 N N . PHE C 1 299 ? 22.627 -15.330 -62.272 1.00 36.35 313 PHE C N 1
ATOM 7951 C CA . PHE C 1 299 ? 21.355 -15.411 -61.562 1.00 40.97 313 PHE C CA 1
ATOM 7952 C C . PHE C 1 299 ? 21.507 -16.174 -60.252 1.00 37.27 313 PHE C C 1
ATOM 7953 O O . PHE C 1 299 ? 20.916 -15.796 -59.235 1.00 38.47 313 PHE C O 1
ATOM 7961 N N . ILE C 1 300 ? 22.304 -17.245 -60.258 1.00 36.74 314 ILE C N 1
ATOM 7962 C CA . ILE C 1 300 ? 22.528 -18.027 -59.044 1.00 35.33 314 ILE C CA 1
ATOM 7963 C C . ILE C 1 300 ? 23.252 -17.191 -57.995 1.00 38.59 314 ILE C C 1
ATOM 7964 O O . ILE C 1 300 ? 22.879 -17.181 -56.816 1.00 40.04 314 ILE C O 1
ATOM 7969 N N . LEU C 1 301 ? 24.292 -16.468 -58.411 1.00 46.07 315 LEU C N 1
ATOM 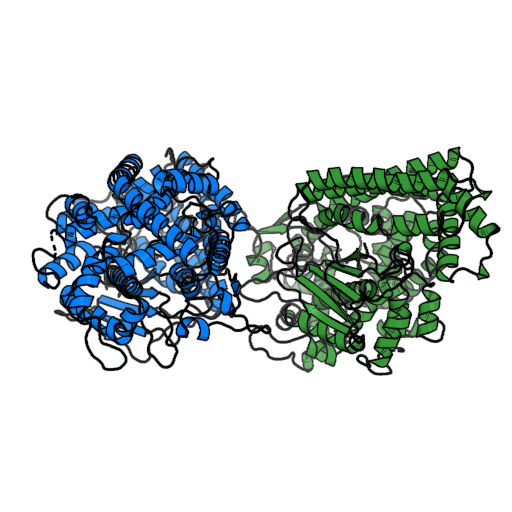7970 C CA . LEU C 1 301 ? 25.077 -15.688 -57.459 1.00 42.33 315 LEU C CA 1
ATOM 7971 C C . LEU C 1 301 ? 24.242 -14.569 -56.844 1.00 38.27 315 LEU C C 1
ATOM 7972 O O . LEU C 1 301 ? 24.376 -14.267 -55.653 1.00 41.15 315 LEU C O 1
ATOM 7977 N N . ASN C 1 302 ? 23.363 -13.952 -57.638 1.00 44.16 316 ASN C N 1
ATOM 7978 C CA . ASN C 1 302 ? 22.447 -12.952 -57.096 1.00 39.69 316 ASN C CA 1
ATOM 7979 C C . ASN C 1 302 ? 21.455 -13.583 -56.125 1.00 40.34 316 ASN C C 1
ATOM 7980 O O . ASN C 1 302 ? 21.131 -12.993 -55.086 1.00 39.91 316 ASN C O 1
ATOM 7985 N N . LEU C 1 303 ? 20.955 -14.776 -56.453 1.00 37.10 317 LEU C N 1
ATOM 7986 C CA . LEU C 1 303 ? 20.087 -15.504 -55.533 1.00 41.21 317 LEU C CA 1
ATOM 7987 C C . LEU C 1 303 ? 20.800 -15.784 -54.215 1.00 41.69 317 LEU C C 1
ATOM 7988 O O . LEU C 1 303 ? 20.229 -15.594 -53.134 1.00 37.33 317 LEU C O 1
ATOM 7993 N N . LYS C 1 304 ? 22.057 -16.228 -54.288 1.00 41.37 318 LYS C N 1
ATOM 7994 C CA . LYS C 1 304 ? 22.818 -16.531 -53.080 1.00 42.09 318 LYS C CA 1
ATOM 7995 C C . LYS C 1 304 ? 23.069 -15.276 -52.253 1.00 42.29 318 LYS C C 1
ATOM 7996 O O . LYS C 1 304 ? 22.955 -15.302 -51.022 1.00 47.93 318 LYS C O 1
ATOM 8002 N N . LYS C 1 305 ? 23.402 -14.164 -52.912 1.00 42.32 319 LYS C N 1
ATOM 8003 C CA . LYS C 1 305 ? 23.646 -12.922 -52.187 1.00 42.18 319 LYS C CA 1
ATOM 8004 C C . LYS C 1 305 ? 22.398 -12.460 -51.446 1.00 48.96 319 LYS C C 1
ATOM 8005 O O . LYS C 1 305 ? 22.481 -12.001 -50.300 1.00 53.50 319 LYS C O 1
ATOM 8011 N N . LYS C 1 306 ? 21.230 -12.577 -52.081 1.00 45.64 320 LYS C N 1
ATOM 8012 C CA . LYS C 1 306 ? 19.992 -12.168 -51.426 1.00 51.46 320 LYS C CA 1
ATOM 8013 C C . LYS C 1 306 ? 19.647 -13.090 -50.263 1.00 54.78 320 LYS C C 1
ATOM 8014 O O . LYS C 1 306 ? 19.245 -12.620 -49.191 1.00 59.77 320 LYS C O 1
ATOM 8020 N N . GLU C 1 307 ? 19.788 -14.403 -50.456 1.00 49.01 321 GLU C N 1
ATOM 8021 C CA . GLU C 1 307 ? 19.454 -15.347 -49.394 1.00 53.25 321 GLU C CA 1
ATOM 8022 C C . GLU C 1 307 ? 20.396 -15.197 -48.206 1.00 55.66 321 GLU C C 1
ATOM 8023 O O . GLU C 1 307 ? 19.970 -15.314 -47.053 1.00 57.82 321 GLU C O 1
ATOM 8029 N N . CYS C 1 308 ? 21.678 -14.930 -48.466 1.00 51.48 322 CYS C N 1
ATOM 8030 C CA . CYS C 1 308 ? 22.607 -14.669 -47.372 1.00 53.55 322 CYS C CA 1
ATOM 8031 C C . CYS C 1 308 ? 22.249 -13.384 -46.638 1.00 66.52 322 CYS C C 1
ATOM 8032 O O . CYS C 1 308 ? 22.493 -13.270 -45.431 1.00 63.46 322 CYS C O 1
ATOM 8035 N N . LYS C 1 309 ? 21.678 -12.409 -47.347 1.00 60.06 323 LYS C N 1
ATOM 8036 C CA . LYS C 1 309 ? 21.204 -11.192 -46.697 1.00 64.62 323 LYS C CA 1
ATOM 8037 C C . LYS C 1 309 ? 19.954 -11.464 -45.871 1.00 59.44 323 LYS C C 1
ATOM 8038 O O . LYS C 1 309 ? 19.905 -11.150 -44.676 1.00 71.90 323 LYS C O 1
ATOM 8044 N N . ASP C 1 310 ? 18.936 -12.065 -46.491 1.00 62.10 324 ASP C N 1
ATOM 8045 C CA . ASP C 1 310 ? 17.655 -12.261 -45.826 1.00 58.28 324 ASP C CA 1
ATOM 8046 C C . ASP C 1 310 ? 17.739 -13.237 -44.660 1.00 72.58 324 ASP C C 1
ATOM 8047 O O . ASP C 1 310 ? 16.850 -13.235 -43.802 1.00 66.10 324 ASP C O 1
ATOM 8052 N N . ARG C 1 311 ? 18.779 -14.072 -44.609 1.00 66.60 325 ARG C N 1
ATOM 8053 C CA . ARG C 1 311 ? 18.936 -15.045 -43.540 1.00 59.32 325 ARG C CA 1
ATOM 8054 C C . ARG C 1 311 ? 20.075 -14.711 -42.589 1.00 69.07 325 ARG C C 1
ATOM 8055 O O . ARG C 1 311 ? 20.154 -15.309 -41.511 1.00 72.91 325 ARG C O 1
ATOM 8063 N N . GLY C 1 312 ? 20.958 -13.786 -42.956 1.00 66.98 326 GLY C N 1
ATOM 8064 C CA . GLY C 1 312 ? 22.057 -13.410 -42.098 1.00 71.85 326 GLY C CA 1
ATOM 8065 C C . GLY C 1 312 ? 23.336 -14.184 -42.321 1.00 75.67 326 GLY C C 1
ATOM 8066 O O . GLY C 1 312 ? 24.330 -13.913 -41.634 1.00 77.57 326 GLY C O 1
ATOM 8067 N N . PHE C 1 313 ? 23.351 -15.124 -43.263 1.00 73.36 327 PHE C N 1
ATOM 8068 C CA . PHE C 1 313 ? 24.544 -15.915 -43.515 1.00 70.77 327 PHE C CA 1
ATOM 8069 C C . PHE C 1 313 ? 25.669 -15.030 -44.042 1.00 70.09 327 PHE C C 1
ATOM 8070 O O . PHE C 1 313 ? 25.454 -13.905 -44.501 1.00 70.06 327 PHE C O 1
ATOM 8078 N N . GLU C 1 314 ? 26.885 -15.560 -43.980 1.00 76.53 328 GLU C N 1
ATOM 8079 C CA . GLU C 1 314 ? 28.014 -14.894 -44.604 1.00 82.67 328 GLU C CA 1
ATOM 8080 C C . GLU C 1 314 ? 27.969 -15.109 -46.112 1.00 76.93 328 GLU C C 1
ATOM 8081 O O . GLU C 1 314 ? 27.460 -16.122 -46.602 1.00 80.71 328 GLU C O 1
ATOM 8087 N N . TYR C 1 315 ? 28.504 -14.141 -46.848 1.00 68.97 329 TYR C N 1
ATOM 8088 C CA . TYR C 1 315 ? 28.492 -14.170 -48.306 1.00 69.38 329 TYR C CA 1
ATOM 8089 C C . TYR C 1 315 ? 29.932 -14.142 -48.797 1.00 70.34 329 TYR C C 1
ATOM 8090 O O . TYR C 1 315 ? 30.595 -13.100 -48.734 1.00 65.55 329 TYR C O 1
ATOM 8099 N N . ASP C 1 316 ? 30.408 -15.283 -49.295 1.00 54.29 330 ASP C N 1
ATOM 8100 C CA . ASP C 1 316 ? 31.771 -15.382 -49.797 1.00 62.16 330 ASP C CA 1
ATOM 8101 C C . ASP C 1 316 ? 31.917 -14.861 -51.221 1.00 58.71 330 ASP C C 1
ATOM 8102 O O . ASP C 1 316 ? 33.046 -14.763 -51.714 1.00 46.24 330 ASP C O 1
ATOM 8107 N N . GLY C 1 317 ? 30.815 -14.528 -51.889 1.00 56.47 331 GLY C N 1
ATOM 8108 C CA . GLY C 1 317 ? 30.880 -13.955 -53.216 1.00 51.25 331 GLY C CA 1
ATOM 8109 C C . GLY C 1 317 ? 31.136 -14.927 -54.344 1.00 55.08 331 GLY C C 1
ATOM 8110 O O . GLY C 1 317 ? 31.458 -14.488 -55.454 1.00 55.42 331 GLY C O 1
ATOM 8111 N N . LYS C 1 318 ? 31.001 -16.230 -54.111 1.00 45.51 332 LYS C N 1
ATOM 8112 C CA . LYS C 1 318 ? 31.256 -17.213 -55.153 1.00 50.16 332 LYS C CA 1
ATOM 8113 C C . LYS C 1 318 ? 30.199 -18.307 -55.109 1.00 52.05 332 LYS C C 1
ATOM 8114 O O . LYS C 1 318 ? 29.473 -18.462 -54.123 1.00 45.94 332 LYS C O 1
ATOM 8120 N N . ILE C 1 319 ? 30.120 -19.059 -56.206 1.00 46.95 333 ILE C N 1
ATOM 8121 C CA . ILE C 1 319 ? 29.296 -20.260 -56.285 1.00 43.00 333 ILE C CA 1
ATOM 8122 C C . ILE C 1 319 ? 30.177 -21.449 -55.920 1.00 45.07 333 ILE C C 1
ATOM 8123 O O . ILE C 1 319 ? 31.050 -21.848 -56.693 1.00 46.51 333 ILE C O 1
ATOM 8128 N N . ASN C 1 320 ? 29.955 -22.014 -54.741 1.00 41.48 334 ASN C N 1
ATOM 8129 C CA . ASN C 1 320 ? 30.682 -23.216 -54.376 1.00 40.71 334 ASN C CA 1
ATOM 8130 C C . ASN C 1 320 ? 29.988 -24.442 -54.956 1.00 40.84 334 ASN C C 1
ATOM 8131 O O . ASN C 1 320 ? 28.816 -24.398 -55.342 1.00 40.38 334 ASN C O 1
ATOM 8136 N N . ALA C 1 321 ? 30.735 -25.548 -55.022 1.00 37.57 335 ALA C N 1
ATOM 8137 C CA . ALA C 1 321 ? 30.174 -26.789 -55.548 1.00 34.78 335 ALA C CA 1
ATOM 8138 C C . ALA C 1 321 ? 28.927 -27.211 -54.784 1.00 40.10 335 ALA C C 1
ATOM 8139 O O . ALA C 1 321 ? 28.003 -27.786 -55.372 1.00 41.11 335 ALA C O 1
ATOM 8141 N N . TRP C 1 322 ? 28.875 -26.932 -53.483 1.00 33.61 336 TRP C N 1
ATOM 8142 C CA . TRP C 1 322 ? 27.715 -27.295 -52.681 1.00 40.64 336 TRP C CA 1
ATOM 8143 C C . TRP C 1 322 ? 26.578 -26.285 -52.778 1.00 44.80 336 TRP C C 1
ATOM 8144 O O . TRP C 1 322 ? 25.564 -26.457 -52.094 1.00 44.41 336 TRP C O 1
ATOM 8155 N N . ASP C 1 323 ? 26.718 -25.245 -53.605 1.00 39.08 337 ASP C N 1
ATOM 8156 C CA . ASP C 1 323 ? 25.649 -24.286 -53.850 1.00 36.84 337 ASP C CA 1
ATOM 8157 C C . ASP C 1 323 ? 24.859 -24.578 -55.119 1.00 37.84 337 ASP C C 1
ATOM 8158 O O . ASP C 1 323 ? 23.772 -24.018 -55.292 1.00 42.73 337 ASP C O 1
ATOM 8163 N N . LEU C 1 324 ? 25.369 -25.445 -55.996 1.00 38.76 338 LEU C N 1
ATOM 8164 C CA . LEU C 1 324 ? 24.881 -25.506 -57.372 1.00 34.57 338 LEU C CA 1
ATOM 8165 C C . LEU C 1 324 ? 23.472 -26.090 -57.453 1.00 36.98 338 LEU C C 1
ATOM 8166 O O . LEU C 1 324 ? 22.557 -25.459 -57.994 1.00 33.95 338 LEU C O 1
ATOM 8171 N N . TYR C 1 325 ? 23.275 -27.303 -56.927 1.00 33.59 339 TYR C N 1
ATOM 8172 C CA . TYR C 1 325 ? 21.955 -27.929 -56.996 1.00 33.80 339 TYR C CA 1
ATOM 8173 C C . TYR C 1 325 ? 20.914 -27.125 -56.229 1.00 33.94 339 TYR C C 1
ATOM 8174 O O . TYR C 1 325 ? 19.746 -27.058 -56.633 1.00 34.91 339 TYR C O 1
ATOM 8183 N N . TYR C 1 326 ? 21.318 -26.514 -55.114 1.00 30.07 340 TYR C N 1
ATOM 8184 C CA . TYR C 1 326 ? 20.374 -25.769 -54.288 1.00 34.32 340 TYR C CA 1
ATOM 8185 C C . TYR C 1 326 ? 19.780 -24.592 -55.055 1.00 37.08 340 TYR C C 1
ATOM 8186 O O . TYR C 1 326 ? 18.559 -24.394 -55.069 1.00 35.16 340 TYR C O 1
ATOM 8195 N N . TYR C 1 327 ? 20.629 -23.801 -55.710 1.00 31.87 341 TYR C N 1
ATOM 8196 C CA . TYR C 1 327 ? 20.139 -22.618 -56.404 1.00 34.69 341 TYR C CA 1
ATOM 8197 C C . TYR C 1 327 ? 19.643 -22.919 -57.814 1.00 32.91 341 TYR C C 1
ATOM 8198 O O . TYR C 1 327 ? 18.847 -22.142 -58.352 1.00 40.61 341 TYR C O 1
ATOM 8207 N N . MET C 1 328 ? 20.078 -24.026 -58.423 1.00 36.31 342 MET C N 1
ATOM 8208 C CA . MET C 1 328 ? 19.405 -24.491 -59.633 1.00 35.17 342 MET C CA 1
ATOM 8209 C C . MET C 1 328 ? 17.967 -24.879 -59.332 1.00 30.49 342 MET C C 1
ATOM 8210 O O . MET C 1 328 ? 17.057 -24.601 -60.125 1.00 31.85 342 MET C O 1
ATOM 8215 N N . THR C 1 329 ? 17.748 -25.539 -58.191 1.00 31.41 343 THR C N 1
ATOM 8216 C CA . THR C 1 329 ? 16.392 -25.856 -57.759 1.00 31.94 343 THR C CA 1
ATOM 8217 C C . THR C 1 329 ? 15.590 -24.587 -57.506 1.00 34.08 343 THR C C 1
ATOM 8218 O O . THR C 1 329 ? 14.427 -24.485 -57.917 1.00 31.56 343 THR C O 1
ATOM 8222 N N . GLN C 1 330 ? 16.199 -23.602 -56.839 1.00 36.05 344 GLN C N 1
ATOM 8223 C CA . GLN C 1 330 ? 15.531 -22.319 -56.647 1.00 34.80 344 GLN C CA 1
ATOM 8224 C C . GLN C 1 330 ? 15.185 -21.672 -57.982 1.00 33.08 344 GLN C C 1
ATOM 8225 O O . GLN C 1 330 ? 14.099 -21.100 -58.139 1.00 36.42 344 GLN C O 1
ATOM 8231 N N . THR C 1 331 ? 16.102 -21.739 -58.952 1.00 35.33 345 THR C N 1
ATOM 8232 C CA . THR C 1 331 ? 15.832 -21.173 -60.272 1.00 38.13 345 THR C CA 1
ATOM 8233 C C . THR C 1 331 ? 14.616 -21.830 -60.911 1.00 36.58 345 THR C C 1
ATOM 8234 O O . THR C 1 331 ? 13.766 -21.151 -61.498 1.00 36.71 345 THR C O 1
ATOM 8238 N N . GLU C 1 332 ? 14.514 -23.155 -60.794 1.00 33.46 346 GLU C N 1
ATOM 8239 C CA . GLU C 1 332 ? 13.380 -23.871 -61.365 1.00 36.18 346 GLU C CA 1
ATOM 8240 C C . GLU C 1 332 ? 12.075 -23.459 -60.693 1.00 34.42 346 GLU C C 1
ATOM 8241 O O . GLU C 1 332 ? 11.053 -23.278 -61.367 1.00 38.47 346 GLU C O 1
ATOM 8247 N N . GLU C 1 333 ? 12.092 -23.290 -59.367 1.00 34.54 347 GLU C N 1
ATOM 8248 C CA . GLU C 1 333 ? 10.892 -22.851 -58.660 1.00 34.26 347 GLU C CA 1
ATOM 8249 C C . GLU C 1 333 ? 10.496 -21.437 -59.062 1.00 40.08 347 GLU C C 1
ATOM 8250 O O . GLU C 1 333 ? 9.310 -21.150 -59.254 1.00 42.91 347 GLU C O 1
ATOM 8256 N N . LEU C 1 334 ? 11.477 -20.543 -59.201 1.00 39.08 348 LEU C N 1
ATOM 8257 C CA . LEU C 1 334 ? 11.176 -19.134 -59.438 1.00 39.89 348 LEU C CA 1
ATOM 8258 C C . LEU C 1 334 ? 10.803 -18.860 -60.890 1.00 38.73 348 LEU C C 1
ATOM 8259 O O . LEU C 1 334 ? 9.855 -18.114 -61.156 1.00 36.02 348 LEU 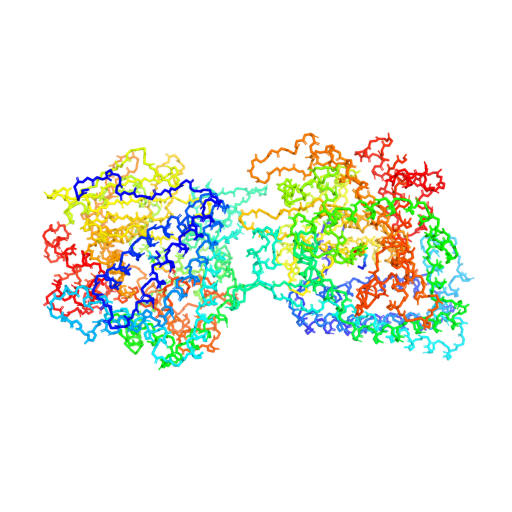C O 1
ATOM 8264 N N . LYS C 1 335 ? 11.528 -19.446 -61.839 1.00 33.36 349 LYS C N 1
ATOM 8265 C CA . LYS C 1 335 ? 11.314 -19.120 -63.242 1.00 41.52 349 LYS C CA 1
ATOM 8266 C C . LYS C 1 335 ? 10.223 -19.950 -63.903 1.00 49.30 349 LYS C C 1
ATOM 8267 O O . LYS C 1 335 ? 9.698 -19.532 -64.941 1.00 46.62 349 LYS C O 1
ATOM 8273 N N . TYR C 1 336 ? 9.860 -21.104 -63.335 1.00 42.52 350 TYR C N 1
ATOM 8274 C CA . TYR C 1 336 ? 8.873 -21.972 -63.966 1.00 44.15 350 TYR C CA 1
ATOM 8275 C C . TYR C 1 336 ? 7.811 -22.486 -63.001 1.00 45.85 350 TYR C C 1
ATOM 8276 O O . TYR C 1 336 ? 7.019 -23.356 -63.384 1.00 43.62 350 TYR C O 1
ATOM 8285 N N . SER C 1 337 ? 7.769 -21.972 -61.770 1.00 47.19 351 SER C N 1
ATOM 8286 C CA . SER C 1 337 ? 6.730 -22.308 -60.795 1.00 40.27 351 SER C CA 1
ATOM 8287 C C . SER C 1 337 ? 6.682 -23.804 -60.496 1.00 38.55 351 SER C C 1
ATOM 8288 O O . SER C 1 337 ? 5.631 -24.336 -60.133 1.00 45.78 351 SER C O 1
ATOM 8291 N N . ILE C 1 338 ? 7.810 -24.493 -60.632 1.00 37.64 352 ILE C N 1
ATOM 8292 C CA . ILE C 1 338 ? 7.873 -25.940 -60.453 1.00 36.48 352 ILE C CA 1
ATOM 8293 C C . ILE C 1 338 ? 8.358 -26.230 -59.039 1.00 41.20 352 ILE C C 1
ATOM 8294 O O . ILE C 1 338 ? 9.511 -25.950 -58.693 1.00 43.63 352 ILE C O 1
ATOM 8299 N N . ASP C 1 339 ? 7.476 -26.794 -58.221 1.00 38.92 353 ASP C N 1
ATOM 8300 C CA . ASP C 1 339 ? 7.835 -27.355 -56.924 1.00 42.50 353 ASP C CA 1
ATOM 8301 C C . ASP C 1 339 ? 7.833 -28.872 -57.091 1.00 39.09 353 ASP C C 1
ATOM 8302 O O . ASP C 1 339 ? 6.767 -29.491 -57.170 1.00 38.44 353 ASP C O 1
ATOM 8307 N N A GLN C 1 340 ? 9.026 -29.471 -57.142 0.52 40.63 354 GLN C N 1
ATOM 8308 N N B GLN C 1 340 ? 9.032 -29.462 -57.148 0.48 40.62 354 GLN C N 1
ATOM 8309 C CA A GLN C 1 340 ? 9.124 -30.898 -57.437 0.52 38.01 354 GLN C CA 1
ATOM 8310 C CA B GLN C 1 340 ? 9.157 -30.892 -57.413 0.48 38.02 354 GLN C CA 1
ATOM 8311 C C A GLN C 1 340 ? 8.492 -31.755 -56.346 0.52 37.38 354 GLN C C 1
ATOM 8312 C C B GLN C 1 340 ? 8.440 -31.722 -56.356 0.48 37.38 354 GLN C C 1
ATOM 8313 O O A GLN C 1 340 ? 8.009 -32.857 -56.631 0.52 34.93 354 GLN C O 1
ATOM 8314 O O B GLN C 1 340 ? 7.854 -32.766 -56.667 0.48 34.99 354 GLN C O 1
ATOM 8325 N N . GLU C 1 341 ? 8.480 -31.276 -55.100 1.00 35.94 355 GLU C N 1
ATOM 8326 C CA . GLU C 1 341 ? 7.878 -32.053 -54.022 1.00 39.33 355 GLU C CA 1
ATOM 8327 C C . GLU C 1 341 ? 6.355 -32.003 -54.066 1.00 39.75 355 GLU C C 1
ATOM 8328 O O . GLU C 1 341 ? 5.695 -32.929 -53.585 1.00 37.88 355 GLU C O 1
ATOM 8334 N N . PHE C 1 342 ? 5.780 -30.940 -54.627 1.00 42.62 356 PHE C N 1
ATOM 8335 C CA . PHE C 1 342 ? 4.351 -30.955 -54.922 1.00 36.46 356 PHE C CA 1
ATOM 8336 C C . PHE C 1 342 ? 4.055 -31.766 -56.177 1.00 38.01 356 PHE C C 1
ATOM 8337 O O . PHE C 1 342 ? 3.100 -32.551 -56.203 1.00 36.56 356 PHE C O 1
ATOM 8345 N N . LEU C 1 343 ? 4.872 -31.590 -57.220 1.00 30.91 357 LEU C N 1
ATOM 8346 C CA . LEU C 1 343 ? 4.625 -32.262 -58.492 1.00 32.26 357 LEU C CA 1
ATOM 8347 C C . LEU C 1 343 ? 4.634 -33.779 -58.339 1.00 34.57 357 LEU C C 1
ATOM 8348 O O . LEU C 1 343 ? 3.885 -34.485 -59.026 1.00 31.64 357 LEU C O 1
ATOM 8353 N N . LYS C 1 344 ? 5.483 -34.304 -57.453 1.00 24.92 358 LYS C N 1
ATOM 8354 C CA . LYS C 1 344 ? 5.583 -35.752 -57.310 1.00 31.68 358 LYS C CA 1
ATOM 8355 C C . LYS C 1 344 ? 4.292 -36.371 -56.787 1.00 26.55 358 LYS C C 1
ATOM 8356 O O . LYS C 1 344 ? 4.083 -37.574 -56.969 1.00 27.10 358 LYS C O 1
ATOM 8362 N N . GLU C 1 345 ? 3.423 -35.584 -56.145 1.00 25.61 359 GLU C N 1
ATOM 8363 C CA . GLU C 1 345 ? 2.137 -36.117 -55.707 1.00 25.62 359 GLU C CA 1
ATOM 8364 C C . GLU C 1 345 ? 1.314 -36.643 -56.874 1.00 29.87 359 GLU C C 1
ATOM 8365 O O . GLU C 1 345 ? 0.416 -37.464 -56.666 1.00 32.17 359 GLU C O 1
ATOM 8371 N N . TYR C 1 346 ? 1.599 -36.192 -58.093 1.00 28.25 360 TYR C N 1
ATOM 8372 C CA . TYR C 1 346 ? 0.861 -36.606 -59.275 1.00 25.24 360 TYR C CA 1
ATOM 8373 C C . TYR C 1 346 ? 1.506 -37.770 -60.011 1.00 23.77 360 TYR C C 1
ATOM 8374 O O . TYR C 1 346 ? 0.951 -38.225 -61.016 1.00 25.06 360 TYR C O 1
ATOM 8383 N N . PHE C 1 347 ? 2.652 -38.268 -59.551 1.00 28.88 361 PHE C N 1
ATOM 8384 C CA . PHE C 1 347 ? 3.326 -39.405 -60.179 1.00 28.17 361 PHE C CA 1
ATOM 8385 C C . PHE C 1 347 ? 3.495 -40.569 -59.204 1.00 33.68 361 PHE C C 1
ATOM 8386 O O . PHE C 1 347 ? 4.625 -40.985 -58.919 1.00 31.84 361 PHE C O 1
ATOM 8394 N N . PRO C 1 348 ? 2.402 -41.137 -58.687 1.00 30.31 362 PRO C N 1
ATOM 8395 C CA . PRO C 1 348 ? 2.541 -42.392 -57.940 1.00 29.48 362 PRO C CA 1
ATOM 8396 C C . PRO C 1 348 ? 3.072 -43.473 -58.866 1.00 27.88 362 PRO C C 1
ATOM 8397 O O . PRO C 1 348 ? 2.720 -43.524 -60.046 1.00 28.14 362 PRO C O 1
ATOM 8401 N N . ILE C 1 349 ? 3.934 -44.340 -58.323 1.00 29.49 363 ILE C N 1
ATOM 8402 C CA . ILE C 1 349 ? 4.754 -45.194 -59.182 1.00 27.10 363 ILE C CA 1
ATOM 8403 C C . ILE C 1 349 ? 3.902 -46.152 -60.009 1.00 37.77 363 ILE C C 1
ATOM 8404 O O . ILE C 1 349 ? 4.274 -46.508 -61.137 1.00 30.85 363 ILE C O 1
ATOM 8409 N N A GLU C 1 350 ? 2.763 -46.590 -59.467 0.66 32.57 364 GLU C N 1
ATOM 8410 N N B GLU C 1 350 ? 2.751 -46.580 -59.488 0.34 32.63 364 GLU C N 1
ATOM 8411 C CA A GLU C 1 350 ? 1.890 -47.489 -60.211 0.66 35.98 364 GLU C CA 1
ATOM 8412 C CA B GLU C 1 350 ? 1.929 -47.508 -60.258 0.34 35.95 364 GLU C CA 1
ATOM 8413 C C A GLU C 1 350 ? 1.288 -46.788 -61.422 0.66 34.62 364 GLU C C 1
ATOM 8414 C C B GLU C 1 350 ? 1.219 -46.808 -61.412 0.34 34.59 364 GLU C C 1
ATOM 8415 O O A GLU C 1 350 ? 1.168 -47.387 -62.497 0.66 33.96 364 GLU C O 1
ATOM 8416 O O B GLU C 1 350 ? 0.949 -47.437 -62.441 0.34 34.26 364 GLU C O 1
ATOM 8427 N N . VAL C 1 351 ? 0.916 -45.516 -61.268 1.00 30.23 365 VAL C N 1
ATOM 8428 C CA . VAL C 1 351 ? 0.362 -44.762 -62.387 1.00 29.39 365 VAL C CA 1
ATOM 8429 C C . VAL C 1 351 ? 1.432 -44.515 -63.440 1.00 29.81 365 VAL C C 1
ATOM 8430 O O . VAL C 1 351 ? 1.161 -44.573 -64.645 1.00 28.53 365 VAL C O 1
ATOM 8434 N N . VAL C 1 352 ? 2.669 -44.257 -63.005 1.00 27.55 366 VAL C N 1
ATOM 8435 C CA . VAL C 1 352 ? 3.759 -44.016 -63.945 1.00 29.17 366 VAL C CA 1
ATOM 8436 C C . VAL C 1 352 ? 4.070 -45.285 -64.728 1.00 27.91 366 VAL C C 1
ATOM 8437 O O . VAL C 1 352 ? 4.210 -45.256 -65.956 1.00 28.48 366 VAL C O 1
ATOM 8441 N N . THR C 1 353 ? 4.176 -46.419 -64.028 1.00 33.59 367 THR C N 1
ATOM 8442 C CA . THR C 1 353 ? 4.444 -47.692 -64.691 1.00 29.71 367 THR C CA 1
ATOM 8443 C C . THR C 1 353 ? 3.366 -48.013 -65.721 1.00 34.54 367 THR C C 1
ATOM 8444 O O . THR C 1 353 ? 3.670 -48.370 -66.865 1.00 36.04 367 THR C O 1
ATOM 8448 N N . GLU C 1 354 ? 2.097 -47.893 -65.325 1.00 38.12 368 GLU C N 1
ATOM 8449 C CA . GLU C 1 354 ? 0.991 -48.107 -66.253 1.00 37.89 368 GLU C CA 1
ATOM 8450 C C . GLU C 1 354 ? 1.124 -47.226 -67.492 1.00 37.22 368 GLU C C 1
ATOM 8451 O O . GLU C 1 354 ? 1.053 -47.714 -68.626 1.00 37.72 368 GLU C O 1
ATOM 8457 N N . GLY C 1 355 ? 1.341 -45.925 -67.293 1.00 31.96 369 GLY C N 1
ATOM 8458 C CA . GLY C 1 355 ? 1.443 -45.022 -68.428 1.00 35.59 369 GLY C CA 1
ATOM 8459 C C . GLY C 1 355 ? 2.662 -45.288 -69.290 1.00 37.59 369 GLY C C 1
ATOM 8460 O O . GLY C 1 355 ? 2.593 -45.208 -70.520 1.00 37.80 369 GLY C O 1
ATOM 8461 N N . LEU C 1 356 ? 3.794 -45.609 -68.657 1.00 33.71 370 LEU C N 1
ATOM 8462 C CA . LEU C 1 356 ? 5.006 -45.932 -69.405 1.00 34.37 370 LEU C CA 1
ATOM 8463 C C . LEU C 1 356 ? 4.800 -47.162 -70.281 1.00 39.05 370 LEU C C 1
ATOM 8464 O O . LEU C 1 356 ? 5.152 -47.159 -71.467 1.00 32.78 370 LEU C O 1
ATOM 8469 N N . LEU C 1 357 ? 4.237 -48.230 -69.709 1.00 38.32 371 LEU C N 1
ATOM 8470 C CA . LEU C 1 357 ? 4.028 -49.455 -70.475 1.00 33.64 371 LEU C CA 1
ATOM 8471 C C . LEU C 1 357 ? 3.033 -49.237 -71.607 1.00 39.82 371 LEU C C 1
ATOM 8472 O O . LEU C 1 357 ? 3.227 -49.748 -72.717 1.00 45.79 371 LEU C O 1
ATOM 8477 N N . ASN C 1 358 ? 1.960 -48.486 -71.346 1.00 36.19 372 ASN C N 1
ATOM 8478 C CA . ASN C 1 358 ? 0.958 -48.244 -72.381 1.00 40.07 372 ASN C CA 1
ATOM 8479 C C . ASN C 1 358 ? 1.536 -47.435 -73.533 1.00 36.62 372 ASN C C 1
ATOM 8480 O O . ASN C 1 358 ? 1.196 -47.672 -74.698 1.00 35.41 372 ASN C O 1
ATOM 8485 N N . THR C 1 359 ? 2.411 -46.477 -73.226 1.00 34.19 373 THR C N 1
ATOM 8486 C CA . THR C 1 359 ? 2.969 -45.622 -74.268 1.00 40.26 373 THR C CA 1
ATOM 8487 C C . THR C 1 359 ? 3.735 -46.433 -75.302 1.00 42.28 373 THR C C 1
ATOM 8488 O O . THR C 1 359 ? 3.618 -46.184 -76.508 1.00 41.80 373 THR C O 1
ATOM 8492 N N . TYR C 1 360 ? 4.519 -47.412 -74.853 1.00 40.19 374 TYR C N 1
ATOM 8493 C CA . TYR C 1 360 ? 5.389 -48.146 -75.760 1.00 43.09 374 TYR C CA 1
ATOM 8494 C C . TYR C 1 360 ? 4.767 -49.428 -76.292 1.00 42.07 374 TYR C C 1
ATOM 8495 O O . TYR C 1 360 ? 5.246 -49.953 -77.304 1.00 40.03 374 TYR C O 1
ATOM 8504 N N . GLN C 1 361 ? 3.715 -49.940 -75.651 1.00 38.80 375 GLN C N 1
ATOM 8505 C CA . GLN C 1 361 ? 2.841 -50.888 -76.335 1.00 40.54 375 GLN C CA 1
ATOM 8506 C C . GLN C 1 361 ? 2.243 -50.260 -77.588 1.00 43.00 375 GLN C C 1
ATOM 8507 O O . GLN C 1 361 ? 2.311 -50.834 -78.680 1.00 47.60 375 GLN C O 1
ATOM 8513 N N . GLU C 1 362 ? 1.655 -49.069 -77.446 1.00 41.43 376 GLU C N 1
ATOM 8514 C CA . GLU C 1 362 ? 1.027 -48.403 -78.582 1.00 42.61 376 GLU C CA 1
ATOM 8515 C C . GLU C 1 362 ? 2.062 -47.977 -79.619 1.00 48.52 376 GLU C C 1
ATOM 8516 O O . GLU C 1 362 ? 1.887 -48.213 -80.820 1.00 47.25 376 GLU C O 1
ATOM 8522 N N . LEU C 1 363 ? 3.140 -47.331 -79.172 1.00 41.07 377 LEU C N 1
ATOM 8523 C CA . LEU C 1 363 ? 4.107 -46.760 -80.105 1.00 43.30 377 LEU C CA 1
ATOM 8524 C C . LEU C 1 363 ? 4.841 -47.841 -80.888 1.00 42.48 377 LEU C C 1
ATOM 8525 O O . LEU C 1 363 ? 4.946 -47.767 -82.117 1.00 47.51 377 LEU C O 1
ATOM 8530 N N . LEU C 1 364 ? 5.354 -48.855 -80.195 1.00 43.05 378 LEU C N 1
ATOM 8531 C CA . LEU C 1 364 ? 6.227 -49.848 -80.806 1.00 40.44 378 LEU C CA 1
ATOM 8532 C C . LEU C 1 364 ? 5.490 -51.098 -81.268 1.00 42.63 378 LEU C C 1
ATOM 8533 O O . LEU C 1 364 ? 6.126 -52.000 -81.825 1.00 45.91 378 LEU C O 1
ATOM 8538 N N . GLY C 1 365 ? 4.176 -51.173 -81.066 1.00 42.07 379 GLY C N 1
ATOM 8539 C CA . GLY C 1 365 ? 3.420 -52.338 -81.482 1.00 47.23 379 GLY C CA 1
ATOM 8540 C C . GLY C 1 365 ? 3.751 -53.576 -80.675 1.00 39.06 379 GLY C C 1
ATOM 8541 O O . GLY C 1 365 ? 4.068 -54.629 -81.237 1.00 41.97 379 GLY C O 1
ATOM 8542 N N . LEU C 1 366 ? 3.686 -53.458 -79.352 1.00 34.64 380 LEU C N 1
ATOM 8543 C CA . LEU C 1 366 ? 4.017 -54.539 -78.437 1.00 42.03 380 LEU C CA 1
ATOM 8544 C C . LEU C 1 366 ? 2.869 -54.733 -77.456 1.00 42.30 380 LEU C C 1
ATOM 8545 O O . LEU C 1 366 ? 1.975 -53.893 -77.335 1.00 38.86 380 LEU C O 1
ATOM 8550 N N . SER C 1 367 ? 2.897 -55.860 -76.748 1.00 39.63 381 SER C N 1
ATOM 8551 C CA . SER C 1 367 ? 1.987 -56.098 -75.637 1.00 43.56 381 SER C CA 1
ATOM 8552 C C . SER C 1 367 ? 2.792 -56.619 -74.457 1.00 40.44 381 SER C C 1
ATOM 8553 O O . SER C 1 367 ? 3.634 -57.508 -74.619 1.00 45.56 381 SER C O 1
ATOM 8556 N N . PHE C 1 368 ? 2.535 -56.064 -73.277 1.00 41.62 382 PHE C N 1
ATOM 8557 C CA . PHE C 1 368 ? 3.241 -56.426 -72.058 1.00 40.30 382 PHE C CA 1
ATOM 8558 C C . PHE C 1 368 ? 2.275 -57.120 -71.110 1.00 45.21 382 PHE C C 1
ATOM 8559 O O . PHE C 1 368 ? 1.163 -56.631 -70.884 1.00 46.76 382 PHE C O 1
ATOM 8567 N N . GLU C 1 369 ? 2.700 -58.251 -70.556 1.00 34.77 383 GLU C N 1
ATOM 8568 C CA . GLU C 1 369 ? 1.917 -58.978 -69.568 1.00 42.65 383 GLU C CA 1
ATOM 8569 C C . GLU C 1 369 ? 2.801 -59.276 -68.369 1.00 43.04 383 GLU C C 1
ATOM 8570 O O . GLU C 1 369 ? 3.895 -59.823 -68.527 1.00 45.11 383 GLU C O 1
ATOM 8576 N N . GLN C 1 370 ? 2.335 -58.914 -67.175 1.00 46.17 384 GLN C N 1
ATOM 8577 C CA . GLN C 1 370 ? 3.086 -59.204 -65.962 1.00 40.70 384 GLN C CA 1
ATOM 8578 C C . GLN C 1 370 ? 2.907 -60.666 -65.585 1.00 40.11 384 GLN C C 1
ATOM 8579 O O . GLN C 1 370 ? 1.790 -61.189 -65.611 1.00 44.80 384 GLN C O 1
ATOM 8585 N N . MET C 1 371 ? 4.009 -61.328 -65.244 1.00 43.24 385 MET C N 1
ATOM 8586 C CA . MET C 1 371 ? 3.964 -62.719 -64.826 1.00 37.65 385 MET C CA 1
ATOM 8587 C C . MET C 1 371 ? 3.722 -62.800 -63.325 1.00 43.03 385 MET C C 1
ATOM 8588 O O . MET C 1 371 ? 4.304 -62.038 -62.548 1.00 47.64 385 MET C O 1
ATOM 8593 N N . THR C 1 372 ? 2.852 -63.719 -62.926 1.00 37.67 386 THR C N 1
ATOM 8594 C CA . THR C 1 372 ? 2.582 -63.983 -61.522 1.00 48.67 386 THR C CA 1
ATOM 8595 C C . THR C 1 372 ? 3.420 -65.166 -61.056 1.00 52.08 386 THR C C 1
ATOM 8596 O O . THR C 1 372 ? 3.750 -66.061 -61.840 1.00 48.76 386 THR C O 1
ATOM 8600 N N . ASP C 1 373 ? 3.765 -65.158 -59.768 1.00 52.90 387 ASP C N 1
ATOM 8601 C CA . ASP C 1 373 ? 4.612 -66.192 -59.172 1.00 49.49 387 ASP C CA 1
ATOM 8602 C C . ASP C 1 373 ? 5.936 -66.309 -59.925 1.00 50.37 387 ASP C C 1
ATOM 8603 O O . ASP C 1 373 ? 6.426 -67.408 -60.196 1.00 53.84 387 ASP C O 1
ATOM 8608 N N . ALA C 1 374 ? 6.515 -65.162 -60.269 1.00 42.95 388 ALA C N 1
ATOM 8609 C CA . ALA C 1 374 ? 7.727 -65.128 -61.074 1.00 49.33 388 ALA C CA 1
ATOM 8610 C C . ALA C 1 374 ? 8.954 -65.474 -60.239 1.00 40.76 388 ALA C C 1
ATOM 8611 O O . ALA C 1 374 ? 9.043 -65.124 -59.059 1.00 44.87 388 ALA C O 1
ATOM 8613 N N . HIS C 1 375 ? 9.901 -66.168 -60.864 1.00 33.59 389 HIS C N 1
ATOM 8614 C CA . HIS C 1 375 ? 11.182 -66.477 -60.237 1.00 42.86 389 HIS C CA 1
ATOM 8615 C C . HIS C 1 375 ? 12.081 -65.249 -60.343 1.00 43.67 389 HIS C C 1
ATOM 8616 O O . HIS C 1 375 ? 12.495 -64.872 -61.444 1.00 41.22 389 HIS C O 1
ATOM 8623 N N . VAL C 1 376 ? 12.386 -64.622 -59.203 1.00 39.01 390 VAL C N 1
ATOM 8624 C CA . VAL C 1 376 ? 13.114 -63.359 -59.170 1.00 29.78 390 VAL C CA 1
ATOM 8625 C C . VAL C 1 376 ? 14.190 -63.417 -58.094 1.00 35.84 390 VAL C C 1
ATOM 8626 O O . VAL C 1 376 ? 14.159 -64.256 -57.192 1.00 38.07 390 VAL C O 1
ATOM 8630 N N . TRP C 1 377 ? 15.150 -62.494 -58.192 1.00 32.84 391 TRP C N 1
ATOM 8631 C CA . TRP C 1 377 ? 16.259 -62.455 -57.246 1.00 34.20 391 TRP C CA 1
ATOM 8632 C C . TRP C 1 377 ? 15.934 -61.703 -55.960 1.00 35.98 391 TRP C C 1
ATOM 8633 O O . TRP C 1 377 ? 16.715 -61.782 -55.004 1.00 35.94 391 TRP C O 1
ATOM 8644 N N . ASN C 1 378 ? 14.814 -60.984 -55.914 1.00 35.98 392 ASN C N 1
ATOM 8645 C CA . ASN C 1 378 ? 14.366 -60.291 -54.714 1.00 34.61 392 ASN C CA 1
ATOM 8646 C C . ASN C 1 378 ? 12.855 -60.135 -54.799 1.00 40.99 392 ASN C C 1
ATOM 8647 O O . ASN C 1 378 ? 12.300 -59.973 -55.888 1.00 36.60 392 ASN C O 1
ATOM 8652 N N . LYS C 1 379 ? 12.196 -60.176 -53.636 1.00 40.38 393 LYS C N 1
ATOM 8653 C CA . LYS C 1 379 ? 10.736 -60.233 -53.613 1.00 40.05 393 LYS C CA 1
ATOM 8654 C C . LYS C 1 379 ? 10.093 -59.039 -54.312 1.00 36.28 393 LYS C C 1
ATOM 8655 O O . LYS C 1 379 ? 8.980 -59.159 -54.835 1.00 47.23 393 LYS C O 1
ATOM 8661 N N . SER C 1 380 ? 10.767 -57.889 -54.341 1.00 36.36 394 SER C N 1
ATOM 8662 C CA . SER C 1 380 ? 10.165 -56.679 -54.887 1.00 45.54 394 SER C CA 1
ATOM 8663 C C . SER C 1 380 ? 10.294 -56.573 -56.401 1.00 40.14 394 SER C C 1
ATOM 8664 O O . SER C 1 380 ? 9.789 -55.604 -56.980 1.00 51.49 394 SER C O 1
ATOM 8667 N N . VAL C 1 381 ? 10.936 -57.532 -57.049 1.00 38.94 395 VAL C N 1
ATOM 8668 C CA . VAL C 1 381 ? 11.152 -57.503 -58.492 1.00 41.14 395 VAL C CA 1
ATOM 8669 C C . VAL C 1 381 ? 9.934 -58.092 -59.188 1.00 30.71 395 VAL C C 1
ATOM 8670 O O . VAL C 1 381 ? 9.364 -59.091 -58.736 1.00 41.96 395 VAL C O 1
ATOM 8674 N N . THR C 1 382 ? 9.526 -57.470 -60.289 1.00 32.90 396 THR C N 1
ATOM 8675 C CA . THR C 1 382 ? 8.443 -57.977 -61.117 1.00 34.48 396 THR C CA 1
ATOM 8676 C C . THR C 1 382 ? 8.982 -58.379 -62.486 1.00 38.90 396 THR C C 1
ATOM 8677 O O . THR C 1 382 ? 10.017 -57.886 -62.941 1.00 35.24 396 THR C O 1
ATOM 8681 N N . LEU C 1 383 ? 8.256 -59.280 -63.146 1.00 32.94 397 LEU C N 1
ATOM 8682 C CA . LEU C 1 383 ? 8.654 -59.827 -64.435 1.00 30.23 397 LEU C CA 1
ATOM 8683 C C . LEU C 1 383 ? 7.531 -59.627 -65.444 1.00 38.14 397 LEU C C 1
ATOM 8684 O O . LEU C 1 383 ? 6.354 -59.791 -65.112 1.00 40.86 397 LEU C O 1
ATOM 8689 N N . TYR C 1 384 ? 7.900 -59.275 -66.675 1.00 30.54 398 TYR C N 1
ATOM 8690 C CA . TYR C 1 384 ? 6.951 -59.010 -67.747 1.00 36.79 398 TYR C CA 1
ATOM 8691 C C . TYR C 1 384 ? 7.354 -59.768 -69.003 1.00 35.40 398 TYR C C 1
ATOM 8692 O O . TYR C 1 384 ? 8.540 -59.931 -69.288 1.00 38.02 398 TYR C O 1
ATOM 8701 N N . THR C 1 385 ? 6.359 -60.226 -69.758 1.00 37.75 399 THR C N 1
ATOM 8702 C CA . THR C 1 385 ? 6.582 -60.858 -71.055 1.00 40.39 399 THR C CA 1
ATOM 8703 C C . THR C 1 385 ? 6.218 -59.880 -72.166 1.00 38.06 399 THR C C 1
ATOM 8704 O O . THR C 1 385 ? 5.171 -59.228 -72.103 1.00 35.46 399 THR C O 1
ATOM 8708 N N . VAL C 1 386 ? 7.081 -59.783 -73.177 1.00 30.79 400 VAL C N 1
ATOM 8709 C CA . VAL C 1 386 ? 6.893 -58.875 -74.304 1.00 34.23 400 VAL C CA 1
ATOM 8710 C C . VAL C 1 386 ? 6.552 -59.702 -75.537 1.00 50.53 400 VAL C C 1
ATOM 8711 O O . VAL C 1 386 ? 7.335 -60.565 -75.954 1.00 45.21 400 VAL C O 1
ATOM 8715 N N . LYS C 1 387 ? 5.387 -59.437 -76.120 1.00 41.92 401 LYS C N 1
ATOM 8716 C CA . LYS C 1 387 ? 4.977 -60.053 -77.370 1.00 41.37 401 LYS C CA 1
ATOM 8717 C C . LYS C 1 387 ? 4.801 -58.979 -78.436 1.00 42.74 401 LYS C C 1
ATOM 8718 O O . LYS C 1 387 ? 4.482 -57.826 -78.132 1.00 39.43 401 LYS C O 1
ATOM 8724 N N . ASP C 1 388 ? 5.040 -59.358 -79.688 1.00 45.29 402 ASP C N 1
ATOM 8725 C CA . ASP C 1 388 ? 4.654 -58.497 -80.797 1.00 46.91 402 ASP C CA 1
ATOM 8726 C C . ASP C 1 388 ? 3.136 -58.402 -80.847 1.00 43.65 402 ASP C C 1
ATOM 8727 O O . ASP C 1 388 ? 2.442 -59.422 -80.825 1.00 49.81 402 ASP C O 1
ATOM 8732 N N . LYS C 1 389 ? 2.621 -57.172 -80.903 1.00 47.11 403 LYS C N 1
ATOM 8733 C CA . LYS C 1 389 ? 1.180 -56.972 -80.807 1.00 51.01 403 LYS C CA 1
ATOM 8734 C C . LYS C 1 389 ? 0.449 -57.615 -81.983 1.00 52.21 403 LYS C C 1
ATOM 8735 O O . LYS C 1 389 ? -0.634 -58.184 -81.808 1.00 54.82 403 LYS C O 1
ATOM 8741 N N . ALA C 1 390 ? 1.037 -57.567 -83.181 1.00 49.72 404 ALA C N 1
ATOM 8742 C CA . ALA C 1 390 ? 0.329 -58.036 -84.370 1.00 50.90 404 ALA C CA 1
ATOM 8743 C C . ALA C 1 390 ? 0.427 -59.549 -84.551 1.00 49.93 404 ALA C C 1
ATOM 8744 O O . ALA C 1 390 ? -0.554 -60.190 -84.942 1.00 56.27 404 ALA C O 1
ATOM 8746 N N . THR C 1 391 ? 1.594 -60.140 -84.279 1.00 52.61 405 THR C N 1
ATOM 8747 C CA . THR C 1 391 ? 1.829 -61.542 -84.599 1.00 49.63 405 THR C CA 1
ATOM 8748 C C . THR C 1 391 ? 1.812 -62.472 -83.397 1.00 48.00 405 THR C C 1
ATOM 8749 O O . THR C 1 391 ? 1.671 -63.684 -83.585 1.00 55.81 405 THR C O 1
ATOM 8753 N N . GLY C 1 392 ? 1.957 -61.949 -82.181 1.00 54.19 406 GLY C N 1
ATOM 8754 C CA . GLY C 1 392 ? 2.040 -62.794 -81.011 1.00 45.57 406 GLY C CA 1
ATOM 8755 C C . GLY C 1 392 ? 3.404 -63.385 -80.737 1.00 49.61 406 GLY C C 1
ATOM 8756 O O . GLY C 1 392 ? 3.543 -64.149 -79.773 1.00 54.66 406 GLY C O 1
ATOM 8757 N N . GLU C 1 393 ? 4.407 -63.078 -81.557 1.00 49.52 407 GLU C N 1
ATOM 8758 C CA . GLU C 1 393 ? 5.765 -63.539 -81.293 1.00 51.78 407 GLU C CA 1
ATOM 8759 C C . GLU C 1 393 ? 6.230 -63.077 -79.918 1.00 44.12 407 GLU C C 1
ATOM 8760 O O . GLU C 1 393 ? 6.159 -61.890 -79.589 1.00 40.30 407 GLU C O 1
ATOM 8766 N N . VAL C 1 394 ? 6.717 -64.020 -79.115 1.00 42.88 408 VAL C N 1
ATOM 8767 C CA . VAL C 1 394 ? 7.244 -63.706 -77.789 1.00 43.11 408 VAL C CA 1
ATOM 8768 C C . VAL C 1 394 ? 8.667 -63.188 -77.985 1.00 50.20 408 VAL C C 1
ATOM 8769 O O . VAL C 1 394 ? 9.600 -63.963 -78.203 1.00 47.70 408 VAL C O 1
ATOM 8773 N N . LEU C 1 395 ? 8.834 -61.866 -77.912 1.00 41.39 409 LEU C N 1
ATOM 8774 C CA . LEU C 1 395 ? 10.138 -61.266 -78.167 1.00 38.21 409 LEU C CA 1
ATOM 8775 C C . LEU C 1 395 ? 11.067 -61.400 -76.969 1.00 41.38 409 LEU C C 1
ATOM 8776 O O . LEU C 1 395 ? 12.266 -61.642 -77.139 1.00 35.56 409 LEU C O 1
ATOM 8781 N N . GLY C 1 396 ? 10.548 -61.236 -75.758 1.00 34.55 410 GLY C N 1
ATOM 8782 C CA . GLY C 1 396 ? 11.434 -61.237 -74.610 1.00 37.37 410 GLY C CA 1
ATOM 8783 C C . GLY C 1 396 ? 10.691 -61.040 -73.309 1.00 42.96 410 GLY C C 1
ATOM 8784 O O . GLY C 1 396 ? 9.455 -61.000 -73.261 1.00 31.56 410 GLY C O 1
ATOM 8785 N N . GLN C 1 397 ? 11.482 -60.943 -72.242 1.00 33.61 411 GLN C N 1
ATOM 8786 C CA . GLN C 1 397 ? 11.000 -60.634 -70.906 1.00 29.15 411 GLN C CA 1
ATOM 8787 C C . GLN C 1 397 ? 11.908 -59.589 -70.279 1.00 34.12 411 GLN C C 1
ATOM 8788 O O . GLN C 1 397 ? 13.093 -59.503 -70.608 1.00 33.39 411 GLN C O 1
ATOM 8794 N N . PHE C 1 398 ? 11.349 -58.792 -69.369 1.00 30.91 412 PHE C N 1
ATOM 8795 C CA . PHE C 1 398 ? 12.157 -57.840 -68.626 1.00 33.42 412 PHE C CA 1
ATOM 8796 C C . PHE C 1 398 ? 11.738 -57.835 -67.164 1.00 33.54 412 PHE C C 1
ATOM 8797 O O . PHE C 1 398 ? 10.580 -58.098 -66.827 1.00 42.86 412 PHE C O 1
ATOM 8805 N N . TYR C 1 399 ? 12.705 -57.548 -66.301 1.00 34.53 413 TYR C N 1
ATOM 8806 C CA . TYR C 1 399 ? 12.482 -57.403 -64.872 1.00 30.43 413 TYR C CA 1
ATOM 8807 C C . TYR C 1 399 ? 12.482 -55.927 -64.503 1.00 31.09 413 TYR C C 1
ATOM 8808 O O . TYR C 1 399 ? 13.243 -55.136 -65.069 1.00 32.06 413 TYR C O 1
ATOM 8817 N N . LEU C 1 400 ? 11.636 -55.563 -63.547 1.00 30.22 414 LEU C N 1
ATOM 8818 C CA . LEU C 1 400 ? 11.635 -54.228 -62.963 1.00 38.94 414 LEU C CA 1
ATOM 8819 C C . LEU C 1 400 ? 12.105 -54.332 -61.515 1.00 34.39 414 LEU C C 1
ATOM 8820 O O . LEU C 1 400 ? 11.436 -54.955 -60.684 1.00 34.23 414 LEU C O 1
ATOM 8825 N N . ASP C 1 401 ? 13.255 -53.732 -61.221 1.00 35.52 415 ASP C N 1
ATOM 8826 C CA . ASP C 1 401 ? 13.858 -53.724 -59.887 1.00 29.91 415 ASP C CA 1
ATOM 8827 C C . ASP C 1 401 ? 14.017 -52.253 -59.514 1.00 33.77 415 ASP C C 1
ATOM 8828 O O . ASP C 1 401 ? 15.038 -51.631 -59.822 1.00 35.37 415 ASP C O 1
ATOM 8833 N N . LEU C 1 402 ? 13.003 -51.700 -58.845 1.00 33.51 416 LEU C N 1
ATOM 8834 C CA . LEU C 1 402 ? 12.815 -50.255 -58.804 1.00 34.23 416 LEU C CA 1
ATOM 8835 C C . LEU C 1 402 ? 13.215 -49.599 -57.489 1.00 34.54 416 LEU C C 1
ATOM 8836 O O . LEU C 1 402 ? 13.389 -48.377 -57.462 1.00 39.51 416 LEU C O 1
ATOM 8841 N N . TYR C 1 403 ? 13.360 -50.355 -56.409 1.00 38.64 417 TYR C N 1
ATOM 8842 C CA . TYR C 1 403 ? 13.511 -49.673 -55.133 1.00 43.46 417 TYR C CA 1
ATOM 8843 C C . TYR C 1 403 ? 14.889 -49.920 -54.523 1.00 47.05 417 TYR C C 1
ATOM 8844 O O . TYR C 1 403 ? 15.506 -50.963 -54.763 1.00 45.53 417 TYR C O 1
ATOM 8853 N N . PRO C 1 404 ? 15.400 -48.975 -53.739 1.00 48.76 418 PRO C N 1
ATOM 8854 C CA . PRO C 1 404 ? 16.707 -49.167 -53.107 1.00 49.46 418 PRO C CA 1
ATOM 8855 C C . PRO C 1 404 ? 16.658 -50.254 -52.044 1.00 42.25 418 PRO C C 1
ATOM 8856 O O . PRO C 1 404 ? 15.610 -50.568 -51.475 1.00 47.21 418 PRO C O 1
ATOM 8860 N N . ARG C 1 405 ? 17.827 -50.836 -51.793 1.00 39.18 419 ARG C N 1
ATOM 8861 C CA . ARG C 1 405 ? 18.028 -51.774 -50.697 1.00 44.01 419 ARG C CA 1
ATOM 8862 C C . ARG C 1 405 ? 19.525 -51.966 -50.518 1.00 46.69 419 ARG C C 1
ATOM 8863 O O . ARG C 1 405 ? 20.320 -51.619 -51.397 1.00 47.65 419 ARG C O 1
ATOM 8871 N N . GLU C 1 406 ? 19.901 -52.514 -49.364 1.00 45.79 420 GLU C N 1
ATOM 8872 C CA . GLU C 1 406 ? 21.313 -52.695 -49.057 1.00 45.26 420 GLU C CA 1
ATOM 8873 C C . GLU C 1 406 ? 21.953 -53.662 -50.043 1.00 49.19 420 GLU C C 1
ATOM 8874 O O . GLU C 1 406 ? 21.393 -54.718 -50.352 1.00 49.40 420 GLU C O 1
ATOM 8880 N N . GLY C 1 407 ? 23.134 -53.292 -50.536 1.00 43.10 421 GLY C N 1
ATOM 8881 C CA . GLY C 1 407 ? 23.879 -54.123 -51.453 1.00 48.13 421 GLY C CA 1
ATOM 8882 C C . GLY C 1 407 ? 23.487 -53.983 -52.903 1.00 44.94 421 GLY C C 1
ATOM 8883 O O . GLY C 1 407 ? 24.171 -54.545 -53.768 1.00 40.67 421 GLY C O 1
ATOM 8884 N N . LYS C 1 408 ? 22.422 -53.246 -53.201 1.00 41.40 422 LYS C N 1
ATOM 8885 C CA . LYS C 1 408 ? 21.956 -53.079 -54.567 1.00 47.18 422 LYS C CA 1
ATOM 8886 C C . LYS C 1 408 ? 22.705 -51.945 -55.254 1.00 44.50 422 LYS C C 1
ATOM 8887 O O . LYS C 1 408 ? 22.963 -50.897 -54.653 1.00 45.27 422 LYS C O 1
ATOM 8893 N N . TYR C 1 409 ? 23.073 -52.184 -56.512 1.00 35.49 423 TYR C N 1
ATOM 8894 C CA . TYR C 1 409 ? 23.553 -51.176 -57.451 1.00 42.36 423 TYR C CA 1
ATOM 8895 C C . TYR C 1 409 ? 22.855 -49.834 -57.228 1.00 43.45 423 TYR C C 1
ATOM 8896 O O . TYR C 1 409 ? 21.632 -49.735 -57.370 1.00 40.51 423 TYR C O 1
ATOM 8905 N N A ASN C 1 410 ? 23.623 -48.803 -56.875 0.45 48.29 424 ASN C N 1
ATOM 8906 N N B ASN C 1 410 ? 23.625 -48.798 -56.887 0.55 48.29 424 ASN C N 1
ATOM 8907 C CA A ASN C 1 410 ? 23.066 -47.551 -56.374 0.45 49.54 424 ASN C CA 1
ATOM 8908 C CA B ASN C 1 410 ? 23.068 -47.540 -56.400 0.55 49.55 424 ASN C CA 1
ATOM 8909 C C A ASN C 1 410 ? 22.778 -46.524 -57.462 0.45 49.83 424 ASN C C 1
ATOM 8910 C C B ASN C 1 410 ? 22.667 -46.571 -57.506 0.55 49.79 424 ASN C C 1
ATOM 8911 O O A ASN C 1 410 ? 22.296 -45.432 -57.145 0.45 51.30 424 ASN C O 1
ATOM 8912 O O B ASN C 1 410 ? 21.946 -45.608 -57.226 0.55 51.23 424 ASN C O 1
ATOM 8921 N N A HIS C 1 411 ? 23.064 -46.831 -58.725 0.45 48.84 425 HIS C N 1
ATOM 8922 N N B HIS C 1 411 ? 23.111 -46.790 -58.742 0.55 48.83 425 HIS C N 1
ATOM 8923 C CA A HIS C 1 411 ? 22.793 -45.883 -59.797 0.45 48.47 425 HIS C CA 1
ATOM 8924 C CA B HIS C 1 411 ? 22.824 -45.854 -59.822 0.55 48.42 425 HIS C CA 1
ATOM 8925 C C A HIS C 1 411 ? 21.501 -46.252 -60.515 0.45 52.57 425 HIS C C 1
ATOM 8926 C C B HIS C 1 411 ? 21.514 -46.216 -60.514 0.55 52.61 425 HIS C C 1
ATOM 8927 O O A HIS C 1 411 ? 20.494 -46.575 -59.876 0.45 51.36 425 HIS C O 1
ATOM 8928 O O B HIS C 1 411 ? 20.507 -46.498 -59.856 0.55 51.44 425 HIS C O 1
ATOM 8941 N N . ALA C 1 412 ? 21.522 -46.198 -61.842 1.00 48.68 426 ALA C N 1
ATOM 8942 C CA . ALA C 1 412 ? 20.407 -46.646 -62.657 1.00 43.33 426 ALA C CA 1
ATOM 8943 C C . ALA C 1 412 ? 21.025 -47.363 -63.842 1.00 46.13 426 ALA C C 1
ATOM 8944 O O . ALA C 1 412 ? 22.098 -46.971 -64.301 1.00 51.61 426 ALA C O 1
ATOM 8946 N N . ALA C 1 413 ? 20.385 -48.428 -64.310 1.00 39.06 427 ALA C N 1
ATOM 8947 C CA . ALA C 1 413 ? 20.989 -49.180 -65.401 1.00 41.21 427 ALA C CA 1
ATOM 8948 C C . ALA C 1 413 ? 19.984 -50.166 -65.969 1.00 42.28 427 ALA C C 1
ATOM 8949 O O . ALA C 1 413 ? 18.969 -50.489 -65.344 1.00 36.00 427 ALA C O 1
ATOM 8951 N N . CYS C 1 414 ? 20.294 -50.642 -67.170 1.00 36.54 428 CYS C N 1
ATOM 8952 C CA . CYS C 1 414 ? 19.593 -51.750 -67.796 1.00 35.74 428 CYS C CA 1
ATOM 8953 C C . CYS C 1 414 ? 20.617 -52.826 -68.123 1.00 44.11 428 CYS C C 1
ATOM 8954 O O . CYS C 1 414 ? 21.646 -52.542 -68.749 1.00 37.43 428 CYS C O 1
ATOM 8957 N N . PHE C 1 415 ? 20.344 -54.052 -67.689 1.00 37.41 429 PHE C N 1
ATOM 8958 C CA . PHE C 1 415 ? 21.259 -55.171 -67.867 1.00 31.00 429 PHE C CA 1
ATOM 8959 C C . PHE C 1 415 ? 20.676 -56.146 -68.878 1.00 34.22 429 PHE C C 1
ATOM 8960 O O . PHE C 1 415 ? 19.509 -56.540 -68.766 1.00 32.34 429 PHE C O 1
ATOM 8968 N N . GLY C 1 416 ? 21.481 -56.522 -69.865 1.00 32.45 430 GLY C N 1
ATOM 8969 C CA . GLY C 1 416 ? 21.104 -57.573 -70.788 1.00 36.65 430 GLY C CA 1
ATOM 8970 C C . GLY C 1 416 ? 21.424 -58.935 -70.209 1.00 33.77 430 GLY C C 1
ATOM 8971 O O . GLY C 1 416 ? 22.583 -59.225 -69.900 1.00 38.68 430 GLY C O 1
ATOM 8972 N N . LEU C 1 417 ? 20.410 -59.777 -70.037 1.00 33.99 431 LEU C N 1
ATOM 8973 C CA . LEU C 1 417 ? 20.576 -61.061 -69.367 1.00 33.71 431 LEU C CA 1
ATOM 8974 C C . LEU C 1 417 ? 20.541 -62.249 -70.316 1.00 34.37 431 LEU C C 1
ATOM 8975 O O . LEU C 1 417 ? 21.277 -63.216 -70.108 1.00 33.20 431 LEU C O 1
ATOM 8980 N N . GLN C 1 418 ? 19.701 -62.209 -71.349 1.00 35.78 432 GLN C N 1
ATOM 8981 C CA . GLN C 1 418 ? 19.764 -63.168 -72.441 1.00 39.11 432 GLN C CA 1
ATOM 8982 C C . GLN C 1 418 ? 19.751 -62.425 -73.769 1.00 34.11 432 GLN C C 1
ATOM 8983 O O . GLN C 1 418 ? 18.975 -61.477 -73.947 1.00 38.55 432 GLN C O 1
ATOM 8989 N N . PRO C 1 419 ? 20.605 -62.822 -74.707 1.00 34.25 433 PRO C N 1
ATOM 8990 C CA . PRO C 1 419 ? 20.579 -62.222 -76.042 1.00 41.49 433 PRO C CA 1
ATOM 8991 C C . PRO C 1 419 ? 19.441 -62.766 -76.890 1.00 39.23 433 PRO C C 1
ATOM 8992 O O . PRO C 1 419 ? 19.057 -63.933 -76.790 1.00 43.70 433 PRO C O 1
ATOM 8996 N N . GLY C 1 420 ? 18.906 -61.895 -77.744 1.00 39.99 434 GLY C N 1
ATOM 8997 C CA . GLY C 1 420 ? 17.894 -62.306 -78.700 1.00 34.96 434 GLY C CA 1
ATOM 8998 C C . GLY C 1 420 ? 18.492 -62.835 -79.989 1.00 47.35 434 GLY C C 1
ATOM 8999 O O . GLY C 1 420 ? 18.156 -62.363 -81.080 1.00 47.39 434 GLY C O 1
ATOM 9000 N N . CYS C 1 421 ? 19.376 -63.822 -79.877 1.00 43.19 435 CYS C N 1
ATOM 9001 C CA . CYS C 1 421 ? 20.128 -64.352 -81.005 1.00 39.50 435 CYS C CA 1
ATOM 9002 C C . CYS C 1 421 ? 19.692 -65.782 -81.311 1.00 39.24 435 CYS C C 1
ATOM 9003 O O . CYS C 1 421 ? 18.843 -66.362 -80.630 1.00 44.79 435 CYS C O 1
ATOM 9006 N N . LEU C 1 422 ? 20.290 -66.352 -82.353 1.00 40.69 436 LEU C N 1
ATOM 9007 C CA . LEU C 1 422 ? 19.972 -67.715 -82.749 1.00 47.84 436 LEU C CA 1
ATOM 9008 C C . LEU C 1 422 ? 20.699 -68.715 -81.859 1.00 47.90 436 LEU C C 1
ATOM 9009 O O . LEU C 1 422 ? 21.785 -68.446 -81.339 1.00 49.09 436 LEU C O 1
ATOM 9014 N N . LEU C 1 423 ? 20.084 -69.875 -81.689 1.00 48.62 437 LEU C N 1
ATOM 9015 C CA . LEU C 1 423 ? 20.606 -70.965 -80.885 1.00 45.34 437 LEU C CA 1
ATOM 9016 C C . LEU C 1 423 ? 21.162 -72.059 -81.785 1.00 48.37 437 LEU C C 1
ATOM 9017 O O . LEU C 1 423 ? 20.912 -72.064 -82.994 1.00 49.84 437 LEU C O 1
ATOM 9022 N N . PRO C 1 424 ? 21.952 -72.993 -81.231 1.00 55.62 438 PRO C N 1
ATOM 9023 C CA . PRO C 1 424 ? 22.528 -74.061 -82.069 1.00 50.11 438 PRO C CA 1
ATOM 9024 C C . PRO C 1 424 ? 21.522 -74.792 -82.946 1.00 58.94 438 PRO C C 1
ATOM 9025 O O . PRO C 1 424 ? 21.838 -75.106 -84.100 1.00 67.69 438 PRO C O 1
ATOM 9029 N N . ASP C 1 425 ? 20.318 -75.065 -82.441 1.00 61.41 439 ASP C N 1
ATOM 9030 C CA . ASP C 1 425 ? 19.316 -75.799 -83.206 1.00 59.56 439 ASP C CA 1
ATOM 9031 C C . ASP C 1 425 ? 18.546 -74.922 -84.190 1.00 63.04 439 ASP C C 1
ATOM 9032 O O . ASP C 1 425 ? 17.528 -75.370 -84.726 1.00 62.71 439 ASP C O 1
ATOM 9037 N N . GLY C 1 426 ? 18.988 -73.686 -84.424 1.00 62.60 440 GLY C N 1
ATOM 9038 C CA . GLY C 1 426 ? 18.344 -72.809 -85.376 1.00 51.04 440 GLY C CA 1
ATOM 9039 C C . GLY C 1 426 ? 17.180 -72.008 -84.839 1.00 57.43 440 GLY C C 1
ATOM 9040 O O . GLY C 1 426 ? 16.690 -71.115 -85.542 1.00 58.76 440 GLY C O 1
ATOM 9041 N N . SER C 1 427 ? 16.718 -72.296 -83.625 1.00 51.20 441 SER C N 1
ATOM 9042 C CA . SER C 1 427 ? 15.637 -71.536 -83.022 1.00 55.03 441 SER C CA 1
ATOM 9043 C C . SER C 1 427 ? 16.154 -70.209 -82.463 1.00 56.87 441 SER C C 1
ATOM 9044 O O . SER C 1 427 ? 17.359 -69.944 -82.409 1.00 48.93 441 SER C O 1
ATOM 9047 N N . ARG C 1 428 ? 15.213 -69.370 -82.042 1.00 47.44 442 ARG C N 1
ATOM 9048 C CA . ARG C 1 428 ? 15.504 -68.033 -81.545 1.00 49.53 442 ARG C CA 1
ATOM 9049 C C . ARG C 1 428 ? 15.496 -68.034 -80.023 1.00 49.02 442 ARG C C 1
ATOM 9050 O O . ARG C 1 428 ? 14.539 -68.510 -79.403 1.00 41.63 442 ARG C O 1
ATOM 9058 N N . MET C 1 429 ? 16.552 -67.487 -79.423 1.00 47.71 443 MET C N 1
ATOM 9059 C CA . MET C 1 429 ? 16.585 -67.338 -77.975 1.00 41.01 443 MET C CA 1
ATOM 9060 C C . MET C 1 429 ? 15.781 -66.113 -77.565 1.00 44.47 443 MET C C 1
ATOM 9061 O O . MET C 1 429 ? 15.880 -65.049 -78.182 1.00 43.22 443 MET C O 1
ATOM 9066 N N . MET C 1 430 ? 14.981 -66.269 -76.516 1.00 45.55 444 MET C N 1
ATOM 9067 C CA . MET C 1 430 ? 14.203 -65.154 -76.003 1.00 33.43 444 MET C CA 1
ATOM 9068 C C . MET C 1 430 ? 15.119 -64.169 -75.286 1.00 40.70 444 MET C C 1
ATOM 9069 O O . MET C 1 430 ? 15.895 -64.554 -74.407 1.00 44.35 444 MET C O 1
ATOM 9074 N N . ALA C 1 431 ? 15.043 -62.898 -75.673 1.00 32.23 445 ALA C N 1
ATOM 9075 C CA . ALA C 1 431 ? 15.839 -61.873 -75.017 1.00 39.63 445 ALA C CA 1
ATOM 9076 C C . ALA C 1 431 ? 15.310 -61.611 -73.612 1.00 38.48 445 ALA C C 1
ATOM 9077 O O . ALA C 1 431 ? 14.112 -61.715 -73.345 1.00 34.49 445 ALA C O 1
ATOM 9079 N N . VAL C 1 432 ? 16.221 -61.274 -72.704 1.00 34.57 446 VAL C N 1
ATOM 9080 C CA . VAL C 1 432 ? 15.866 -60.954 -71.326 1.00 35.56 446 VAL C CA 1
ATOM 9081 C C . VAL C 1 432 ? 16.653 -59.723 -70.898 1.00 36.87 446 VAL C C 1
ATOM 9082 O O . VAL C 1 432 ? 17.856 -59.619 -71.160 1.00 28.65 446 VAL C O 1
ATOM 9086 N N . ALA C 1 433 ? 15.969 -58.785 -70.246 1.00 30.65 447 ALA C N 1
ATOM 9087 C CA . ALA C 1 433 ? 16.590 -57.564 -69.759 1.00 31.78 447 ALA C CA 1
ATOM 9088 C C . ALA C 1 433 ? 16.145 -57.308 -68.327 1.00 28.94 447 ALA C C 1
ATOM 9089 O O . ALA C 1 433 ? 15.178 -57.896 -67.842 1.00 36.74 447 ALA C O 1
ATOM 9091 N N . ALA C 1 434 ? 16.878 -56.435 -67.640 1.00 29.50 448 ALA C N 1
ATOM 9092 C CA . ALA C 1 434 ? 16.538 -56.050 -66.277 1.00 29.50 448 ALA C CA 1
ATOM 9093 C C . ALA C 1 434 ? 16.700 -54.546 -66.127 1.00 32.24 448 ALA C C 1
ATOM 9094 O O . ALA C 1 434 ? 17.756 -53.999 -66.454 1.00 33.09 448 ALA C O 1
ATOM 9096 N N . LEU C 1 435 ? 15.653 -53.884 -65.645 1.00 31.92 449 LEU C N 1
ATOM 9097 C CA . LEU C 1 435 ? 15.695 -52.460 -65.342 1.00 29.41 449 LEU C CA 1
ATOM 9098 C C . LEU C 1 435 ? 15.973 -52.302 -63.852 1.00 28.81 449 LEU C C 1
ATOM 9099 O O . LEU C 1 435 ? 15.181 -52.755 -63.019 1.00 31.71 449 LEU C O 1
ATOM 9104 N N . VAL C 1 436 ? 17.096 -51.672 -63.520 1.00 28.55 450 VAL C N 1
ATOM 9105 C CA . VAL C 1 436 ? 17.579 -51.574 -62.147 1.00 27.97 450 VAL C CA 1
ATOM 9106 C C . VAL C 1 436 ? 17.752 -50.098 -61.818 1.00 40.41 450 VAL C C 1
ATOM 9107 O O . VAL C 1 436 ? 18.688 -49.451 -62.306 1.00 35.06 450 VAL C O 1
ATOM 9111 N N . VAL C 1 437 ? 16.852 -49.561 -60.989 1.00 29.30 451 VAL C N 1
ATOM 9112 C CA . VAL C 1 437 ? 16.879 -48.161 -60.583 1.00 37.24 451 VAL C CA 1
ATOM 9113 C C . VAL C 1 437 ? 16.586 -48.077 -59.090 1.00 38.24 451 VAL C C 1
ATOM 9114 O O . VAL C 1 437 ? 16.223 -49.062 -58.445 1.00 34.33 451 VAL C O 1
ATOM 9118 N N . ASN C 1 438 ? 16.734 -46.866 -58.542 1.00 36.85 452 ASN C N 1
ATOM 9119 C CA . ASN C 1 438 ? 16.547 -46.603 -57.110 1.00 37.25 452 ASN C CA 1
ATOM 9120 C C . ASN C 1 438 ? 15.552 -45.454 -56.941 1.00 39.49 452 ASN C C 1
ATOM 9121 O O . ASN C 1 438 ? 15.934 -44.309 -56.692 1.00 36.07 452 ASN C O 1
ATOM 9126 N N . PHE C 1 439 ? 14.270 -45.762 -57.081 1.00 36.80 453 PHE C N 1
ATOM 9127 C CA . PHE C 1 439 ? 13.231 -44.759 -56.919 1.00 41.06 453 PHE C CA 1
ATOM 9128 C C . PHE C 1 439 ? 12.843 -44.629 -55.450 1.00 38.40 453 PHE C C 1
ATOM 9129 O O . PHE C 1 439 ? 13.122 -45.504 -54.630 1.00 44.50 453 PHE C O 1
ATOM 9137 N N . SER C 1 440 ? 12.191 -43.514 -55.129 1.00 41.69 454 SER C N 1
ATOM 9138 C CA . SER C 1 440 ? 11.815 -43.233 -53.750 1.00 46.63 454 SER C CA 1
ATOM 9139 C C . SER C 1 440 ? 10.922 -44.334 -53.189 1.00 42.23 454 SER C C 1
ATOM 9140 O O . SER C 1 440 ? 10.078 -44.896 -53.893 1.00 45.69 454 SER C O 1
ATOM 9143 N N . GLN C 1 441 ? 11.127 -44.650 -51.912 1.00 45.69 455 GLN C N 1
ATOM 9144 C CA . GLN C 1 441 ? 10.320 -45.647 -51.230 1.00 45.70 455 GLN C CA 1
ATOM 9145 C C . GLN C 1 441 ? 8.947 -45.072 -50.884 1.00 34.85 455 GLN C C 1
ATOM 9146 O O . GLN C 1 441 ? 8.775 -43.853 -50.815 1.00 35.51 455 GLN C O 1
ATOM 9152 N N . PRO C 1 442 ? 7.949 -45.928 -50.665 1.00 35.33 456 PRO C N 1
ATOM 9153 C CA . PRO C 1 442 ? 6.688 -45.438 -50.091 1.00 34.40 456 PRO C CA 1
ATOM 9154 C C . PRO C 1 442 ? 6.914 -45.021 -48.646 1.00 43.75 456 PRO C C 1
ATOM 9155 O O . PRO C 1 442 ? 7.482 -45.774 -47.853 1.00 44.43 456 PRO C O 1
ATOM 9159 N N . VAL C 1 443 ? 6.487 -43.801 -48.310 1.00 36.21 457 VAL C N 1
ATOM 9160 C CA . VAL C 1 443 ? 6.649 -43.269 -46.963 1.00 37.95 457 VAL C CA 1
ATOM 9161 C C . VAL C 1 443 ? 5.385 -42.519 -46.569 1.00 38.72 457 VAL C C 1
ATOM 9162 O O . VAL C 1 443 ? 4.575 -42.129 -47.413 1.00 31.53 457 VAL C O 1
ATOM 9166 N N . ALA C 1 444 ? 5.225 -42.334 -45.256 1.00 36.76 458 ALA C N 1
ATOM 9167 C CA . ALA C 1 444 ? 4.158 -41.515 -44.685 1.00 31.79 458 ALA C CA 1
ATOM 9168 C C . ALA C 1 444 ? 2.773 -41.970 -45.137 1.00 33.92 458 ALA C C 1
ATOM 9169 O O . ALA C 1 444 ? 1.856 -41.157 -45.271 1.00 34.55 458 ALA C O 1
ATOM 9171 N N . GLY C 1 445 ? 2.600 -43.271 -45.357 1.00 36.70 459 GLY C N 1
ATOM 9172 C CA . GLY C 1 445 ? 1.298 -43.780 -45.740 1.00 37.96 459 GLY C CA 1
ATOM 9173 C C . GLY C 1 445 ? 0.866 -43.434 -47.144 1.00 38.36 459 GLY C C 1
ATOM 9174 O O . GLY C 1 445 ? -0.316 -43.582 -47.471 1.00 36.67 459 GLY C O 1
ATOM 9175 N N . ARG C 1 446 ? 1.780 -42.971 -47.979 1.00 34.08 460 ARG C N 1
ATOM 9176 C CA . ARG C 1 446 ? 1.534 -42.689 -49.379 1.00 33.90 460 ARG C CA 1
ATOM 9177 C C . ARG C 1 446 ? 2.226 -43.739 -50.230 1.00 26.14 460 ARG C C 1
ATOM 9178 O O . ARG C 1 446 ? 3.169 -44.392 -49.775 1.00 28.44 460 ARG C O 1
ATOM 9186 N N . PRO C 1 447 ? 1.788 -43.938 -51.470 1.00 32.78 461 PRO C N 1
ATOM 9187 C CA . PRO C 1 447 ? 2.571 -44.762 -52.399 1.00 21.82 461 PRO C CA 1
ATOM 9188 C C . PRO C 1 447 ? 3.889 -44.078 -52.726 1.00 33.58 461 PRO C C 1
ATOM 9189 O O . PRO C 1 447 ? 4.123 -42.913 -52.388 1.00 24.70 461 PRO C O 1
ATOM 9193 N N A SER C 1 448 ? 4.768 -44.832 -53.385 0.47 28.71 462 SER C N 1
ATOM 9194 N N B SER C 1 448 ? 4.764 -44.827 -53.393 0.53 28.76 462 SER C N 1
ATOM 9195 C CA A SER C 1 448 ? 5.989 -44.247 -53.924 0.47 29.25 462 SER C CA 1
ATOM 9196 C CA B SER C 1 448 ? 5.999 -44.248 -53.907 0.53 29.25 462 SER C CA 1
ATOM 9197 C C A SER C 1 448 ? 5.636 -43.117 -54.880 0.47 30.40 462 SER C C 1
ATOM 9198 C C B SER C 1 448 ? 5.680 -43.138 -54.902 0.53 30.39 462 SER C C 1
ATOM 9199 O O A SER C 1 448 ? 4.825 -43.293 -55.794 0.47 31.89 462 SER C O 1
ATOM 9200 O O B SER C 1 448 ? 4.933 -43.346 -55.862 0.53 31.99 462 SER C O 1
ATOM 9205 N N . LEU C 1 449 ? 6.237 -41.952 -54.662 1.00 28.72 463 LEU C N 1
ATOM 9206 C CA . LEU C 1 449 ? 5.964 -40.769 -55.470 1.00 28.48 463 LEU C CA 1
ATOM 9207 C C . LEU C 1 449 ? 7.234 -40.361 -56.199 1.00 27.35 463 LEU C C 1
ATOM 9208 O O . LEU C 1 449 ? 8.260 -40.095 -55.566 1.00 29.24 463 LEU C O 1
ATOM 9213 N N . LEU C 1 450 ? 7.156 -40.295 -57.523 1.00 24.85 464 LEU C N 1
ATOM 9214 C CA . LEU C 1 450 ? 8.305 -39.991 -58.362 1.00 27.27 464 LEU C CA 1
ATOM 9215 C C . LEU C 1 450 ? 8.347 -38.506 -58.690 1.00 22.49 464 LEU C C 1
ATOM 9216 O O . LEU C 1 450 ? 7.343 -37.935 -59.128 1.00 25.62 464 LEU C O 1
ATOM 9221 N N . ARG C 1 451 ? 9.507 -37.888 -58.479 1.00 25.94 465 ARG C N 1
ATOM 9222 C CA . ARG C 1 451 ? 9.766 -36.594 -59.084 1.00 23.83 465 ARG C CA 1
ATOM 9223 C C . ARG C 1 451 ? 9.834 -36.746 -60.600 1.00 32.92 465 ARG C C 1
ATOM 9224 O O . ARG C 1 451 ? 10.046 -37.842 -61.129 1.00 29.92 465 ARG C O 1
ATOM 9232 N N . HIS C 1 452 ? 9.658 -35.622 -61.303 1.00 32.20 466 HIS C N 1
ATOM 9233 C CA . HIS C 1 452 ? 9.707 -35.658 -62.763 1.00 33.38 466 HIS C CA 1
ATOM 9234 C C . HIS C 1 452 ? 11.041 -36.196 -63.268 1.00 23.29 466 HIS C C 1
ATOM 9235 O O . HIS C 1 452 ? 11.087 -36.898 -64.283 1.00 31.36 466 HIS C O 1
ATOM 9242 N N . ASP C 1 453 ? 12.140 -35.878 -62.581 1.00 28.32 467 ASP C N 1
ATOM 9243 C CA . ASP C 1 453 ? 13.434 -36.391 -63.021 1.00 29.81 467 ASP C CA 1
ATOM 9244 C C . ASP C 1 453 ? 13.549 -37.901 -62.832 1.00 31.23 467 ASP C C 1
ATOM 9245 O O . ASP C 1 453 ? 14.317 -38.547 -63.550 1.00 30.84 467 ASP C O 1
ATOM 9250 N N . GLU C 1 454 ? 12.792 -38.480 -61.899 1.00 29.63 468 GLU C N 1
ATOM 9251 C CA . GLU C 1 454 ? 12.760 -39.932 -61.770 1.00 29.62 468 GLU C CA 1
ATOM 9252 C C . GLU C 1 454 ? 11.881 -40.563 -62.845 1.00 29.95 468 GLU C C 1
ATOM 9253 O O . GLU C 1 454 ? 12.182 -41.657 -63.334 1.00 31.50 468 GLU C O 1
ATOM 9259 N N . VAL C 1 455 ? 10.786 -39.894 -63.214 1.00 26.53 469 VAL C N 1
ATOM 9260 C CA . VAL C 1 455 ? 10.011 -40.336 -64.368 1.00 27.21 469 VAL C CA 1
ATOM 9261 C C . VAL C 1 455 ? 10.882 -40.327 -65.617 1.00 28.92 469 VAL C C 1
ATOM 9262 O O . VAL C 1 455 ? 10.833 -41.253 -66.437 1.00 27.52 469 VAL C O 1
ATOM 9266 N N . ARG C 1 456 ? 11.687 -39.277 -65.786 1.00 29.05 470 ARG C N 1
ATOM 9267 C CA . ARG C 1 456 ? 12.587 -39.208 -66.932 1.00 30.92 470 ARG C CA 1
ATOM 9268 C C . ARG C 1 456 ? 13.574 -40.369 -66.920 1.00 28.28 470 ARG C C 1
ATOM 9269 O O . ARG C 1 456 ? 13.774 -41.043 -67.938 1.00 31.43 470 ARG C O 1
ATOM 9277 N N . THR C 1 457 ? 14.203 -40.616 -65.767 1.00 29.14 471 THR C N 1
ATOM 9278 C CA . THR C 1 457 ? 15.114 -41.750 -65.639 1.00 32.02 471 THR C CA 1
ATOM 9279 C C . THR C 1 457 ? 14.411 -43.064 -65.956 1.00 31.65 471 THR C C 1
ATOM 9280 O O . THR C 1 457 ? 14.994 -43.953 -66.587 1.00 30.92 471 THR C O 1
ATOM 9284 N N . TYR C 1 458 ? 13.153 -43.195 -65.529 1.00 28.04 472 TYR C N 1
ATOM 9285 C CA . TYR C 1 458 ? 12.374 -44.400 -65.804 1.00 34.03 472 TYR C CA 1
ATOM 9286 C C . TYR C 1 458 ? 12.221 -44.624 -67.306 1.00 37.26 472 TYR C C 1
ATOM 9287 O O . TYR C 1 458 ? 12.397 -45.745 -67.798 1.00 30.07 472 TYR C O 1
ATOM 9296 N N . PHE C 1 459 ? 11.899 -43.562 -68.052 1.00 32.10 473 PHE C N 1
ATOM 9297 C CA . PHE C 1 459 ? 11.778 -43.683 -69.502 1.00 37.04 473 PHE C CA 1
ATOM 9298 C C . PHE C 1 459 ? 13.127 -43.958 -70.149 1.00 31.37 473 PHE C C 1
ATOM 9299 O O . PHE C 1 459 ? 13.217 -44.746 -71.096 1.00 29.95 473 PHE C O 1
ATOM 9307 N N . HIS C 1 460 ? 14.182 -43.309 -69.651 1.00 32.12 474 HIS C N 1
ATOM 9308 C CA . HIS C 1 460 ? 15.525 -43.519 -70.181 1.00 39.04 474 HIS C CA 1
ATOM 9309 C C . HIS C 1 460 ? 15.917 -44.990 -70.120 1.00 39.09 474 HIS C C 1
ATOM 9310 O O . HIS C 1 460 ? 16.292 -45.588 -71.136 1.00 38.78 474 HIS C O 1
ATOM 9317 N N . GLU C 1 461 ? 15.818 -45.601 -68.939 1.00 33.91 475 GLU C N 1
ATOM 9318 C CA . GLU C 1 461 ? 16.238 -46.991 -68.810 1.00 27.30 475 GLU C CA 1
ATOM 9319 C C . GLU C 1 461 ? 15.322 -47.929 -69.584 1.00 38.02 475 GLU C C 1
ATOM 9320 O O . GLU C 1 461 ? 15.789 -48.936 -70.130 1.00 30.49 475 GLU C O 1
ATOM 9326 N N . PHE C 1 462 ? 14.025 -47.621 -69.654 1.00 30.18 476 PHE C N 1
ATOM 9327 C CA . PHE C 1 462 ? 13.128 -48.475 -70.423 1.00 30.36 476 PHE C CA 1
ATOM 9328 C C . PHE C 1 462 ? 13.472 -48.450 -71.907 1.00 30.88 476 PHE C C 1
ATOM 9329 O O . PHE C 1 462 ? 13.241 -49.439 -72.614 1.00 36.53 476 PHE C O 1
ATOM 9337 N N . GLY C 1 463 ? 14.018 -47.335 -72.396 1.00 33.15 477 GLY C N 1
ATOM 9338 C CA . GLY C 1 463 ? 14.530 -47.310 -73.756 1.00 35.21 477 GLY C CA 1
ATOM 9339 C C . GLY C 1 463 ? 15.599 -48.357 -73.989 1.00 38.31 477 GLY C C 1
ATOM 9340 O O . GLY C 1 463 ? 15.620 -49.013 -75.033 1.00 39.26 477 GLY C O 1
ATOM 9341 N N . HIS C 1 464 ? 16.501 -48.527 -73.018 1.00 34.79 478 HIS C N 1
ATOM 9342 C CA . HIS C 1 464 ? 17.492 -49.595 -73.103 1.00 37.62 478 HIS C CA 1
ATOM 9343 C C . HIS C 1 464 ? 16.827 -50.963 -73.111 1.00 36.18 478 HIS C C 1
ATOM 9344 O O . HIS C 1 464 ? 17.225 -51.851 -73.874 1.00 36.76 478 HIS C O 1
ATOM 9351 N N . VAL C 1 465 ? 15.830 -51.159 -72.245 1.00 32.27 479 VAL C N 1
ATOM 9352 C CA . VAL C 1 465 ? 15.120 -52.435 -72.191 1.00 33.52 479 VAL C CA 1
ATOM 9353 C C . VAL C 1 465 ? 14.518 -52.769 -73.551 1.00 30.96 479 VAL C C 1
ATOM 9354 O O . VAL C 1 465 ? 14.666 -53.886 -74.059 1.00 32.90 479 VAL C O 1
ATOM 9358 N N . MET C 1 466 ? 13.839 -51.798 -74.165 1.00 30.33 480 MET C N 1
ATOM 9359 C CA . MET C 1 466 ? 13.215 -52.044 -75.461 1.00 37.51 480 MET C CA 1
ATOM 9360 C C . MET C 1 466 ? 14.258 -52.338 -76.532 1.00 33.86 480 MET C C 1
ATOM 9361 O O . MET C 1 466 ? 14.022 -53.158 -77.426 1.00 33.41 480 MET C O 1
ATOM 9366 N N . HIS C 1 467 ? 15.411 -51.671 -76.468 1.00 36.46 481 HIS C N 1
ATOM 9367 C CA . HIS C 1 467 ? 16.497 -51.998 -77.386 1.00 32.62 481 HIS C CA 1
ATOM 9368 C C . HIS C 1 467 ? 16.953 -53.439 -77.192 1.00 35.45 481 HIS C C 1
ATOM 9369 O O . HIS C 1 467 ? 17.197 -54.161 -78.166 1.00 35.95 481 HIS C O 1
ATOM 9376 N N . GLN C 1 468 ? 17.068 -53.877 -75.937 1.00 35.87 482 GLN C N 1
ATOM 9377 C CA . GLN C 1 468 ? 17.515 -55.239 -75.664 1.00 35.95 482 GLN C CA 1
ATOM 9378 C C . GLN C 1 468 ? 16.460 -56.258 -76.085 1.00 42.83 482 GLN C C 1
ATOM 9379 O O . GLN C 1 468 ? 16.796 -57.333 -76.599 1.00 36.75 482 GLN C O 1
ATOM 9385 N N . ILE C 1 469 ? 15.179 -55.933 -75.886 1.00 34.25 483 ILE C N 1
ATOM 9386 C CA . ILE C 1 469 ? 14.103 -56.874 -76.189 1.00 38.39 483 ILE C CA 1
ATOM 9387 C C . ILE C 1 469 ? 13.856 -56.961 -77.693 1.00 39.73 483 ILE C C 1
ATOM 9388 O O . ILE C 1 469 ? 13.656 -58.052 -78.240 1.00 42.60 483 ILE C O 1
ATOM 9393 N N . CYS C 1 470 ? 13.873 -55.822 -78.389 1.00 35.11 484 CYS C N 1
ATOM 9394 C CA . CYS C 1 470 ? 13.494 -55.802 -79.796 1.00 32.11 484 CYS C CA 1
ATOM 9395 C C . CYS C 1 470 ? 14.623 -56.226 -80.724 1.00 42.66 484 CYS C C 1
ATOM 9396 O O . CYS C 1 470 ? 14.354 -56.585 -81.876 1.00 38.83 484 CYS C O 1
ATOM 9399 N N . ALA C 1 471 ? 15.870 -56.192 -80.258 1.00 39.22 485 ALA C N 1
ATOM 9400 C CA . ALA C 1 471 ? 16.994 -56.561 -81.109 1.00 34.78 485 ALA C CA 1
ATOM 9401 C C . ALA C 1 471 ? 16.992 -58.061 -81.372 1.00 45.06 485 ALA C C 1
ATOM 9402 O O . ALA C 1 471 ? 16.890 -58.867 -80.442 1.00 41.16 485 ALA C O 1
ATOM 9404 N N . GLN C 1 472 ? 17.098 -58.433 -82.646 1.00 40.59 486 GLN C N 1
ATOM 9405 C CA . GLN C 1 472 ? 17.199 -59.829 -83.052 1.00 47.57 486 GLN C CA 1
ATOM 9406 C C . GLN C 1 472 ? 18.327 -59.959 -84.062 1.00 45.80 486 GLN C C 1
ATOM 9407 O O . GLN C 1 472 ? 18.288 -59.333 -85.126 1.00 46.75 486 GLN C O 1
ATOM 9413 N N . THR C 1 473 ? 19.330 -60.767 -83.725 1.00 42.48 487 THR C N 1
ATOM 9414 C CA . THR C 1 473 ? 20.510 -60.949 -84.557 1.00 44.28 487 THR C CA 1
ATOM 9415 C C . THR C 1 473 ? 20.835 -62.435 -84.625 1.00 42.07 487 THR C C 1
ATOM 9416 O O . THR C 1 473 ? 20.319 -63.243 -83.851 1.00 41.48 487 THR C O 1
ATOM 9420 N N . ASP C 1 474 ? 21.693 -62.799 -85.577 1.00 43.68 488 ASP C N 1
ATOM 9421 C CA . ASP C 1 474 ? 22.131 -64.187 -85.669 1.00 47.14 488 ASP C CA 1
ATOM 9422 C C . ASP C 1 474 ? 23.109 -64.535 -84.553 1.00 49.01 488 ASP C C 1
ATOM 9423 O O . ASP C 1 474 ? 23.074 -65.646 -84.013 1.00 49.93 488 ASP C O 1
ATOM 9428 N N . PHE C 1 475 ? 23.986 -63.601 -84.196 1.00 46.32 489 PHE C N 1
ATOM 9429 C CA . PHE C 1 475 ? 25.094 -63.857 -83.289 1.00 39.27 489 PHE C CA 1
ATOM 9430 C C . PHE C 1 475 ? 24.896 -63.107 -81.979 1.00 43.11 489 PHE C C 1
ATOM 9431 O O . PHE C 1 475 ? 24.434 -61.962 -81.971 1.00 42.46 489 PHE C O 1
ATOM 9439 N N . ALA C 1 476 ? 25.239 -63.771 -80.873 1.00 45.63 490 ALA C N 1
ATOM 9440 C CA . ALA C 1 476 ? 25.124 -63.144 -79.559 1.00 46.21 490 ALA C CA 1
ATOM 9441 C C . ALA C 1 476 ? 25.936 -61.856 -79.479 1.00 45.81 490 ALA C C 1
ATOM 9442 O O . ALA C 1 476 ? 25.491 -60.870 -78.881 1.00 41.78 490 ALA C O 1
ATOM 9444 N N . ARG C 1 477 ? 27.130 -61.841 -80.078 1.00 38.38 491 ARG C N 1
ATOM 9445 C CA . ARG C 1 477 ? 28.009 -60.686 -79.937 1.00 44.12 491 ARG C CA 1
ATOM 9446 C C . ARG C 1 477 ? 27.466 -59.432 -80.611 1.00 42.14 491 ARG C C 1
ATOM 9447 O O . ARG C 1 477 ? 27.982 -58.339 -80.354 1.00 47.05 491 ARG C O 1
ATOM 9455 N N . PHE C 1 478 ? 26.452 -59.555 -81.462 1.00 44.38 492 PHE C N 1
ATOM 9456 C CA . PHE C 1 478 ? 25.795 -58.403 -82.061 1.00 43.68 492 PHE C CA 1
ATOM 9457 C C . PHE C 1 478 ? 24.414 -58.158 -81.476 1.00 38.27 492 PHE C C 1
ATOM 9458 O O . PHE C 1 478 ? 23.705 -57.261 -81.941 1.00 37.63 492 PHE C O 1
ATOM 9466 N N . SER C 1 479 ? 24.020 -58.923 -80.466 1.00 35.54 493 SER C N 1
ATOM 9467 C CA . SER C 1 479 ? 22.666 -58.878 -79.947 1.00 45.02 493 SER C CA 1
ATOM 9468 C C . SER C 1 479 ? 22.467 -57.674 -79.036 1.00 44.57 493 SER C C 1
ATOM 9469 O O . SER C 1 479 ? 23.423 -57.044 -78.572 1.00 41.01 493 SER C O 1
ATOM 9472 N N . GLY C 1 480 ? 21.195 -57.368 -78.783 1.00 46.59 494 GLY C N 1
ATOM 9473 C CA . GLY C 1 480 ? 20.841 -56.385 -77.770 1.00 47.59 494 GLY C CA 1
ATOM 9474 C C . GLY C 1 480 ? 21.451 -55.028 -78.047 1.00 49.41 494 GLY C C 1
ATOM 9475 O O . GLY C 1 480 ? 21.335 -54.476 -79.147 1.00 45.44 494 GLY C O 1
ATOM 9476 N N . THR C 1 481 ? 22.121 -54.483 -77.032 1.00 46.38 495 THR C N 1
ATOM 9477 C CA . THR C 1 481 ? 22.698 -53.148 -77.087 1.00 48.32 495 THR C CA 1
ATOM 9478 C C . THR C 1 481 ? 24.184 -53.166 -77.428 1.00 44.33 495 THR C C 1
ATOM 9479 O O . THR C 1 481 ? 24.887 -52.190 -77.146 1.00 43.46 495 THR C O 1
ATOM 9483 N N . ASN C 1 482 ? 24.677 -54.248 -78.032 1.00 47.94 496 ASN C N 1
ATOM 9484 C CA . ASN C 1 482 ? 26.090 -54.337 -78.387 1.00 39.81 496 ASN C CA 1
ATOM 9485 C C . ASN C 1 482 ? 26.406 -53.475 -79.604 1.00 50.07 496 ASN C C 1
ATOM 9486 O O . ASN C 1 482 ? 27.029 -53.942 -80.564 1.00 48.95 496 ASN C O 1
ATOM 9491 N N . VAL C 1 483 ? 25.982 -52.214 -79.568 1.00 42.27 497 VAL C N 1
ATOM 9492 C CA . VAL C 1 483 ? 26.288 -51.248 -80.613 1.00 39.95 497 VAL C CA 1
ATOM 9493 C C . VAL C 1 483 ? 27.492 -50.433 -80.162 1.00 41.43 497 VAL C C 1
ATOM 9494 O O . VAL C 1 483 ? 28.076 -50.709 -79.108 1.00 40.76 497 VAL C O 1
ATOM 9498 N N . GLU C 1 484 ? 27.876 -49.434 -80.956 1.00 38.66 498 GLU C N 1
ATOM 9499 C CA . GLU C 1 484 ? 28.940 -48.522 -80.554 1.00 38.57 498 GLU C CA 1
ATOM 9500 C C . GLU C 1 484 ? 28.584 -47.829 -79.242 1.00 41.37 498 GLU C C 1
ATOM 9501 O O . GLU C 1 484 ? 27.417 -47.538 -78.962 1.00 42.20 498 GLU C O 1
ATOM 9507 N N . THR C 1 485 ? 29.610 -47.568 -78.426 1.00 38.21 499 THR C N 1
ATOM 9508 C CA . THR C 1 485 ? 29.374 -46.969 -77.114 1.00 35.69 499 THR C CA 1
ATOM 9509 C C . THR C 1 485 ? 28.789 -45.567 -77.241 1.00 38.07 499 THR C C 1
ATOM 9510 O O . THR C 1 485 ? 27.906 -45.184 -76.463 1.00 38.64 499 THR C O 1
ATOM 9514 N N . ASP C 1 486 ? 29.243 -44.792 -78.227 1.00 33.96 500 ASP C N 1
ATOM 9515 C CA . ASP C 1 486 ? 28.681 -43.461 -78.424 1.00 34.37 500 ASP C CA 1
ATOM 9516 C C . ASP C 1 486 ? 27.382 -43.487 -79.219 1.00 41.21 500 ASP C C 1
ATOM 9517 O O . ASP C 1 486 ? 26.925 -42.434 -79.675 1.00 44.70 500 ASP C O 1
ATOM 9522 N N . PHE C 1 487 ? 26.790 -44.671 -79.391 1.00 40.79 501 PHE C N 1
ATOM 9523 C CA . PHE C 1 487 ? 25.486 -44.834 -80.012 1.00 34.90 501 PHE C CA 1
ATOM 9524 C C . PHE C 1 487 ? 24.468 -45.522 -79.111 1.00 44.24 501 PHE C C 1
ATOM 9525 O O . PHE C 1 487 ? 23.264 -45.403 -79.365 1.00 44.14 501 PHE C O 1
ATOM 9533 N N . VAL C 1 488 ? 24.909 -46.217 -78.060 1.00 38.14 502 VAL C N 1
ATOM 9534 C CA . VAL C 1 488 ? 23.986 -46.991 -77.241 1.00 42.13 502 VAL C CA 1
ATOM 9535 C C . VAL C 1 488 ? 23.035 -46.103 -76.448 1.00 38.47 502 VAL C C 1
ATOM 9536 O O . VAL C 1 488 ? 21.967 -46.564 -76.034 1.00 45.73 502 VAL C O 1
ATOM 9540 N N . GLU C 1 489 ? 23.385 -44.839 -76.228 1.00 42.86 503 GLU C N 1
ATOM 9541 C CA . GLU C 1 489 ? 22.501 -43.918 -75.528 1.00 41.64 503 GLU C CA 1
ATOM 9542 C C . GLU C 1 489 ? 21.436 -43.320 -76.434 1.00 42.37 503 GLU C C 1
ATOM 9543 O O . GLU C 1 489 ? 20.608 -42.533 -75.960 1.00 43.14 503 GLU C O 1
ATOM 9549 N N . VAL C 1 490 ? 21.442 -43.669 -77.719 1.00 40.62 504 VAL C N 1
ATOM 9550 C CA . VAL C 1 490 ? 20.414 -43.163 -78.627 1.00 34.79 504 VAL C CA 1
ATOM 9551 C C . VAL C 1 490 ? 19.018 -43.653 -78.254 1.00 42.08 504 VAL C C 1
ATOM 9552 O O . VAL C 1 490 ? 18.110 -42.815 -78.125 1.00 38.05 504 VAL C O 1
ATOM 9556 N N . PRO C 1 491 ? 18.770 -44.955 -78.054 1.00 37.38 505 PRO C N 1
ATOM 9557 C CA . PRO C 1 491 ? 17.393 -45.376 -77.740 1.00 36.07 505 PRO C CA 1
ATOM 9558 C C . PRO C 1 491 ? 16.927 -44.954 -76.358 1.00 40.95 505 PRO C C 1
ATOM 9559 O O . PRO C 1 491 ? 15.719 -44.796 -76.148 1.00 43.51 505 PRO C O 1
ATOM 9563 N N . SER C 1 492 ? 17.842 -44.773 -75.408 1.00 39.72 506 SER C N 1
ATOM 9564 C CA . SER C 1 492 ? 17.445 -44.385 -74.060 1.00 39.47 506 SER C CA 1
ATOM 9565 C C . SER C 1 492 ? 17.063 -42.911 -73.995 1.00 40.83 506 SER C C 1
ATOM 9566 O O . SER C 1 492 ? 16.009 -42.559 -73.453 1.00 33.86 506 SER C O 1
ATOM 9569 N N . GLN C 1 493 ? 17.910 -42.034 -74.544 1.00 34.99 507 GLN C N 1
ATOM 9570 C CA . GLN C 1 493 ? 17.598 -40.608 -74.543 1.00 41.03 507 GLN C CA 1
ATOM 9571 C C . GLN C 1 493 ? 16.428 -40.284 -75.458 1.00 38.27 507 GLN C C 1
ATOM 9572 O O . GLN C 1 493 ? 15.722 -39.294 -75.230 1.00 38.17 507 GLN C O 1
ATOM 9578 N N . MET C 1 494 ? 16.221 -41.094 -76.500 1.00 38.23 508 MET C N 1
ATOM 9579 C CA . MET C 1 494 ? 15.084 -40.901 -77.396 1.00 40.99 508 MET C CA 1
ATOM 9580 C C . MET C 1 494 ? 13.764 -40.933 -76.634 1.00 41.66 508 MET C C 1
ATOM 9581 O O . MET C 1 494 ? 12.914 -40.050 -76.804 1.00 42.25 508 MET C O 1
ATOM 9586 N N . LEU C 1 495 ? 13.568 -41.952 -75.794 1.00 38.01 509 LEU C N 1
ATOM 9587 C CA . LEU C 1 495 ? 12.307 -42.079 -75.075 1.00 39.17 509 LEU C CA 1
ATOM 9588 C C . LEU C 1 495 ? 12.101 -40.968 -74.057 1.00 37.38 509 LEU C C 1
ATOM 9589 O O . LEU C 1 495 ? 10.954 -40.699 -73.687 1.00 38.17 509 LEU C O 1
ATOM 9594 N N . GLU C 1 496 ? 13.181 -40.323 -73.598 1.00 37.34 510 GLU C N 1
ATOM 9595 C CA . GLU C 1 496 ? 13.049 -39.255 -72.609 1.00 42.04 510 GLU C CA 1
ATOM 9596 C C . GLU C 1 496 ? 12.138 -38.142 -73.102 1.00 38.98 510 GLU C C 1
ATOM 9597 O O . GLU C 1 496 ? 11.453 -37.504 -72.296 1.00 36.04 510 GLU C O 1
ATOM 9603 N N . ASN C 1 497 ? 12.108 -37.903 -74.416 1.00 33.26 511 ASN C N 1
ATOM 9604 C CA . ASN C 1 497 ? 11.289 -36.826 -74.962 1.00 34.75 511 ASN C CA 1
ATOM 9605 C C . ASN C 1 497 ? 9.810 -37.010 -74.649 1.00 40.68 511 ASN C C 1
ATOM 9606 O O . ASN C 1 497 ? 9.071 -36.022 -74.607 1.00 37.66 511 ASN C O 1
ATOM 9611 N N . TRP C 1 498 ? 9.364 -38.246 -74.417 1.00 32.90 512 TRP C N 1
ATOM 9612 C CA . TRP C 1 498 ? 7.957 -38.480 -74.117 1.00 40.22 512 TRP C CA 1
ATOM 9613 C C . TRP C 1 498 ? 7.556 -37.997 -72.729 1.00 38.30 512 TRP C C 1
ATOM 9614 O O . TRP C 1 498 ? 6.358 -37.965 -72.434 1.00 39.55 512 TRP C O 1
ATOM 9625 N N . VAL C 1 499 ? 8.512 -37.616 -71.872 1.00 35.20 513 VAL C N 1
ATOM 9626 C CA . VAL C 1 499 ? 8.167 -37.028 -70.579 1.00 33.68 513 VAL C CA 1
ATOM 9627 C C . VAL C 1 499 ? 8.155 -35.507 -70.633 1.00 35.92 513 VAL C C 1
ATOM 9628 O O . VAL C 1 499 ? 7.946 -34.857 -69.599 1.00 36.31 513 VAL C O 1
ATOM 9632 N N . TRP C 1 500 ? 8.374 -34.919 -71.810 1.00 30.51 514 TRP C N 1
ATOM 9633 C CA . TRP C 1 500 ? 8.273 -33.481 -72.012 1.00 34.84 514 TRP C CA 1
ATOM 9634 C C . TRP C 1 500 ? 7.124 -33.122 -72.946 1.00 39.82 514 TRP C C 1
ATOM 9635 O O . TRP C 1 500 ? 7.118 -32.036 -73.533 1.00 41.83 514 TRP C O 1
ATOM 9646 N N . ASP C 1 501 ? 6.151 -34.014 -73.092 1.00 39.63 515 ASP C N 1
ATOM 9647 C CA . ASP C 1 501 ? 4.992 -33.797 -73.945 1.00 38.83 515 ASP C CA 1
ATOM 9648 C C . ASP C 1 501 ? 3.748 -33.729 -73.072 1.00 43.87 515 ASP C C 1
ATOM 9649 O O . ASP C 1 501 ? 3.543 -34.595 -72.214 1.00 36.22 515 ASP C O 1
ATOM 9654 N N . VAL C 1 502 ? 2.924 -32.702 -73.296 1.00 35.89 516 VAL C N 1
ATOM 9655 C CA . VAL C 1 502 ? 1.768 -32.461 -72.433 1.00 40.87 516 VAL C CA 1
ATOM 9656 C C . VAL C 1 502 ? 0.833 -33.666 -72.441 1.00 46.04 516 VAL C C 1
ATOM 9657 O O . VAL C 1 502 ? 0.471 -34.201 -71.385 1.00 43.48 516 VAL C O 1
ATOM 9661 N N . ASP C 1 503 ? 0.425 -34.108 -73.634 1.00 39.86 517 ASP C N 1
ATOM 9662 C CA . ASP C 1 503 ? -0.507 -35.228 -73.731 1.00 44.56 517 ASP C CA 1
ATOM 9663 C C . ASP C 1 503 ? 0.066 -36.478 -73.080 1.00 45.52 517 ASP C C 1
ATOM 9664 O O . ASP C 1 503 ? -0.642 -37.199 -72.366 1.00 45.14 517 ASP C O 1
ATOM 9669 N N . SER C 1 504 ? 1.353 -36.745 -73.306 1.00 39.39 518 SER C N 1
ATOM 9670 C CA . SER C 1 504 ? 1.985 -37.904 -72.689 1.00 42.98 518 SER C CA 1
ATOM 9671 C C . SER C 1 504 ? 2.029 -37.768 -71.171 1.00 40.47 518 SER C C 1
ATOM 9672 O O . SER C 1 504 ? 1.756 -38.733 -70.447 1.00 34.39 518 SER C O 1
ATOM 9675 N N . LEU C 1 505 ? 2.364 -36.574 -70.671 1.00 38.39 519 LEU C N 1
ATOM 9676 C CA . LEU C 1 505 ? 2.404 -36.357 -69.228 1.00 39.73 519 LEU C CA 1
ATOM 9677 C C . LEU C 1 505 ? 1.037 -36.559 -68.590 1.00 36.45 519 LEU C C 1
ATOM 9678 O O . LEU C 1 505 ? 0.951 -37.003 -67.440 1.00 39.21 519 LEU C O 1
ATOM 9683 N N . ARG C 1 506 ? -0.040 -36.252 -69.314 1.00 37.80 520 ARG C N 1
ATOM 9684 C CA . ARG C 1 506 ? -1.370 -36.487 -68.763 1.00 45.44 520 ARG C CA 1
ATOM 9685 C C . ARG C 1 506 ? -1.653 -37.974 -68.604 1.00 41.11 520 ARG C C 1
ATOM 9686 O O . ARG C 1 506 ? -2.332 -38.374 -67.653 1.00 41.65 520 ARG C O 1
ATOM 9694 N N . ARG C 1 507 ? -1.138 -38.806 -69.511 1.00 40.64 521 ARG C N 1
ATOM 9695 C CA . ARG C 1 507 ? -1.279 -40.249 -69.371 1.00 40.72 521 ARG C CA 1
ATOM 9696 C C . ARG C 1 507 ? -0.368 -40.828 -68.297 1.00 42.83 521 ARG C C 1
ATOM 9697 O O . ARG C 1 507 ? -0.557 -41.984 -67.906 1.00 40.59 521 ARG C O 1
ATOM 9705 N N . LEU C 1 508 ? 0.608 -40.061 -67.817 1.00 32.01 522 LEU C N 1
ATOM 9706 C CA . LEU C 1 508 ? 1.553 -40.530 -66.816 1.00 31.40 522 LEU C CA 1
ATOM 9707 C C . LEU C 1 508 ? 1.224 -40.064 -65.406 1.00 38.60 522 LEU C C 1
ATOM 9708 O O . LEU C 1 508 ? 1.952 -40.415 -64.472 1.00 37.92 522 LEU C O 1
ATOM 9713 N N . SER C 1 509 ? 0.150 -39.300 -65.217 1.00 37.31 523 SER C N 1
ATOM 9714 C CA . SER C 1 509 ? -0.040 -38.587 -63.964 1.00 34.20 523 SER C CA 1
ATOM 9715 C C . SER C 1 509 ? -1.475 -38.720 -63.473 1.00 37.31 523 SER C C 1
ATOM 9716 O O . SER C 1 509 ? -2.422 -38.811 -64.257 1.00 32.56 523 SER C O 1
ATOM 9719 N N . LYS C 1 510 ? -1.610 -38.701 -62.149 1.00 35.73 524 LYS C N 1
ATOM 9720 C CA . LYS C 1 510 ? -2.874 -38.838 -61.441 1.00 34.20 524 LYS C CA 1
ATOM 9721 C C . LYS C 1 510 ? -2.591 -38.610 -59.964 1.00 37.92 524 LYS C C 1
ATOM 9722 O O . LYS C 1 510 ? -1.741 -39.298 -59.391 1.00 33.66 524 LYS C O 1
ATOM 9728 N N . HIS C 1 511 ? -3.257 -37.640 -59.341 1.00 32.54 525 HIS C N 1
ATOM 9729 C CA . HIS C 1 511 ? -2.949 -37.334 -57.951 1.00 34.20 525 HIS C CA 1
ATOM 9730 C C . HIS C 1 511 ? -3.183 -38.561 -57.079 1.00 38.49 525 HIS C C 1
ATOM 9731 O O . HIS C 1 511 ? -4.214 -39.231 -57.188 1.00 33.16 525 HIS C O 1
ATOM 9738 N N . TYR C 1 512 ? -2.207 -38.860 -56.220 1.00 31.87 526 TYR C N 1
ATOM 9739 C CA . TYR C 1 512 ? -2.276 -40.077 -55.422 1.00 36.19 526 TYR C CA 1
ATOM 9740 C C . TYR C 1 512 ? -3.465 -40.061 -54.470 1.00 34.29 526 TYR C C 1
ATOM 9741 O O . TYR C 1 512 ? -3.971 -41.124 -54.097 1.00 36.41 526 TYR C O 1
ATOM 9750 N N . LYS C 1 513 ? -3.922 -38.878 -54.065 1.00 35.72 527 LYS C N 1
ATOM 9751 C CA . LYS C 1 513 ? -4.951 -38.792 -53.035 1.00 40.86 527 LYS C CA 1
ATOM 9752 C C . LYS C 1 513 ? -6.356 -38.731 -53.636 1.00 42.54 527 LYS C C 1
ATOM 9753 O O . LYS C 1 513 ? -7.194 -39.591 -53.348 1.00 48.64 527 LYS C O 1
ATOM 9759 N N . ASP C 1 514 ? -6.634 -37.719 -54.464 1.00 37.31 528 ASP C N 1
ATOM 9760 C CA . ASP C 1 514 ? -7.980 -37.520 -54.993 1.00 48.04 528 ASP C CA 1
ATOM 9761 C C . ASP C 1 514 ? -8.128 -37.920 -56.455 1.00 40.93 528 ASP C C 1
ATOM 9762 O O . ASP C 1 514 ? -9.213 -37.752 -57.020 1.00 43.56 528 ASP C O 1
ATOM 9767 N N . GLY C 1 515 ? -7.080 -38.455 -57.079 1.00 40.85 529 GLY C N 1
ATOM 9768 C CA . GLY C 1 515 ? -7.187 -38.939 -58.444 1.00 35.38 529 GLY C CA 1
ATOM 9769 C C . GLY C 1 515 ? -7.292 -37.875 -59.514 1.00 44.47 529 GLY C C 1
ATOM 9770 O O . GLY C 1 515 ? -7.529 -38.214 -60.676 1.00 42.36 529 GLY C O 1
ATOM 9771 N N . SER C 1 516 ? -7.111 -36.603 -59.166 1.00 35.62 530 SER C N 1
ATOM 9772 C CA . SER C 1 516 ? -7.285 -35.515 -60.114 1.00 36.75 530 SER C CA 1
ATOM 9773 C C . SER C 1 516 ? -6.059 -35.367 -61.010 1.00 41.13 530 SER C C 1
ATOM 9774 O O . SER C 1 516 ? -4.952 -35.768 -60.640 1.00 37.33 530 SER C O 1
ATOM 9777 N N . PRO C 1 517 ? -6.230 -34.798 -62.200 1.00 42.64 531 PRO C N 1
ATOM 9778 C CA . PRO C 1 517 ? -5.087 -34.588 -63.092 1.00 35.92 531 PRO C CA 1
ATOM 9779 C C . PRO C 1 517 ? -4.323 -33.314 -62.756 1.00 37.72 531 PRO C C 1
ATOM 9780 O O . PRO C 1 517 ? -4.801 -32.433 -62.039 1.00 40.91 531 PRO C O 1
ATOM 9784 N N . ILE C 1 518 ? -3.098 -33.242 -63.285 1.00 33.94 532 ILE C N 1
ATOM 9785 C CA . ILE C 1 518 ? -2.323 -32.011 -63.196 1.00 37.35 532 ILE C CA 1
ATOM 9786 C C . ILE C 1 518 ? -3.050 -30.904 -63.945 1.00 47.03 532 ILE C C 1
ATOM 9787 O O . ILE C 1 518 ? -3.542 -31.103 -65.064 1.00 45.23 532 ILE C O 1
ATOM 9792 N N . ALA C 1 519 ? -3.117 -29.725 -63.329 1.00 45.75 533 ALA C N 1
ATOM 9793 C CA . ALA C 1 519 ? -3.746 -28.581 -63.974 1.00 45.56 533 ALA C CA 1
ATOM 9794 C C . ALA C 1 519 ? -3.009 -28.215 -65.259 1.00 48.44 533 ALA C C 1
ATOM 9795 O O . ALA C 1 519 ? -1.788 -28.361 -65.367 1.00 39.26 533 ALA C O 1
ATOM 9797 N N . ASP C 1 520 ? -3.776 -27.748 -66.250 1.00 45.26 534 ASP C N 1
ATOM 9798 C CA . ASP C 1 520 ? -3.196 -27.392 -67.543 1.00 48.31 534 ASP C CA 1
ATOM 9799 C C . ASP C 1 520 ? -2.089 -26.358 -67.389 1.00 47.03 534 ASP C C 1
ATOM 9800 O O . ASP C 1 520 ? -1.076 -26.410 -68.098 1.00 44.98 534 ASP C O 1
ATOM 9805 N N . ASP C 1 521 ? -2.269 -25.406 -66.471 1.00 43.35 535 ASP C N 1
ATOM 9806 C CA . ASP C 1 521 ? -1.255 -24.385 -66.232 1.00 46.89 535 ASP C CA 1
ATOM 9807 C C . ASP C 1 521 ? 0.073 -25.009 -65.814 1.00 48.70 535 ASP C C 1
ATOM 9808 O O . ASP C 1 521 ? 1.134 -24.650 -66.337 1.00 42.67 535 ASP C O 1
ATOM 9813 N N . LEU C 1 522 ? 0.034 -25.942 -64.860 1.00 44.74 536 LEU C N 1
ATOM 9814 C CA . LEU C 1 522 ? 1.266 -26.548 -64.364 1.00 40.62 536 LEU C CA 1
ATOM 9815 C C . LEU C 1 522 ? 1.903 -27.472 -65.397 1.00 39.41 536 LEU C C 1
ATOM 9816 O O . LEU C 1 522 ? 3.134 -27.558 -65.469 1.00 38.33 536 LEU C O 1
ATOM 9821 N N . LEU C 1 523 ? 1.092 -28.162 -66.203 1.00 36.35 537 LEU C N 1
ATOM 9822 C CA . LEU C 1 523 ? 1.638 -28.996 -67.272 1.00 39.31 537 LEU C CA 1
ATOM 9823 C C . LEU C 1 523 ? 2.432 -28.163 -68.273 1.00 37.35 537 LEU C C 1
ATOM 9824 O O . LEU C 1 523 ? 3.559 -28.518 -68.638 1.00 36.66 537 LEU C O 1
ATOM 9829 N N . GLU C 1 524 ? 1.857 -27.045 -68.727 1.00 39.34 538 GLU C N 1
ATOM 9830 C CA . GLU C 1 524 ? 2.553 -26.180 -69.676 1.00 38.13 538 GLU C CA 1
ATOM 9831 C C . GLU C 1 524 ? 3.870 -25.673 -69.102 1.00 40.69 538 GLU C C 1
ATOM 9832 O O . GLU C 1 524 ? 4.894 -25.657 -69.796 1.00 36.42 538 GLU C O 1
ATOM 9838 N N . LYS C 1 525 ? 3.862 -25.244 -67.837 1.00 36.93 539 LYS C N 1
ATOM 9839 C CA . LYS C 1 525 ? 5.093 -24.769 -67.214 1.00 41.59 539 LYS C CA 1
ATOM 9840 C C . LYS C 1 525 ? 6.113 -25.893 -67.087 1.00 34.22 539 LYS C C 1
ATOM 9841 O O . LYS C 1 525 ? 7.316 -25.674 -67.274 1.00 43.91 539 LYS C O 1
ATOM 9847 N N . LEU C 1 526 ? 5.652 -27.105 -66.770 1.00 38.30 540 LEU C N 1
ATOM 9848 C CA . LEU C 1 526 ? 6.569 -28.235 -66.649 1.00 33.89 540 LEU C CA 1
ATOM 9849 C C . LEU C 1 526 ? 7.248 -28.545 -67.981 1.00 42.67 540 LEU C C 1
ATOM 9850 O O . LEU C 1 526 ? 8.466 -28.754 -68.031 1.00 40.43 540 LEU C O 1
ATOM 9855 N N . VAL C 1 527 ? 6.480 -28.559 -69.074 1.00 35.21 541 VAL C N 1
ATOM 9856 C CA . VAL C 1 527 ? 7.065 -28.821 -70.386 1.00 33.61 541 VAL C CA 1
ATOM 9857 C C . VAL C 1 527 ? 8.018 -27.700 -70.784 1.00 38.44 541 VAL C C 1
ATOM 9858 O O . VAL C 1 527 ? 9.109 -27.952 -71.312 1.00 39.76 541 VAL C O 1
ATOM 9862 N N . ALA C 1 528 ? 7.631 -26.447 -70.528 1.00 34.69 542 ALA C N 1
ATOM 9863 C CA . ALA C 1 528 ? 8.484 -25.316 -70.870 1.00 41.21 542 ALA C CA 1
ATOM 9864 C C . ALA C 1 528 ? 9.760 -25.280 -70.040 1.00 47.99 542 ALA C C 1
ATOM 9865 O O . ALA C 1 528 ? 10.759 -24.701 -70.484 1.00 46.44 542 ALA C O 1
ATOM 9867 N N . SER C 1 529 ? 9.753 -25.887 -68.853 1.00 44.24 543 SER C N 1
ATOM 9868 C CA . SER C 1 529 ? 10.910 -25.856 -67.966 1.00 37.37 543 SER C CA 1
ATOM 9869 C C . SER C 1 529 ? 12.033 -26.782 -68.407 1.00 38.98 543 SER C C 1
ATOM 9870 O O . SER C 1 529 ? 13.010 -26.912 -67.662 1.00 38.31 543 SER C O 1
ATOM 9873 N N . ARG C 1 530 ? 11.930 -27.422 -69.577 1.00 42.37 544 ARG C N 1
ATOM 9874 C CA . ARG C 1 530 ? 12.965 -28.362 -69.997 1.00 36.55 544 ARG C CA 1
ATOM 9875 C C . ARG C 1 530 ? 14.329 -27.691 -70.112 1.00 38.80 544 ARG C C 1
ATOM 9876 O O . ARG C 1 530 ? 15.358 -28.334 -69.883 1.00 47.51 544 ARG C O 1
ATOM 9884 N N . LEU C 1 531 ? 14.359 -26.405 -70.443 1.00 37.72 545 LEU C N 1
ATOM 9885 C CA . LEU C 1 531 ? 15.608 -25.691 -70.655 1.00 44.76 545 LEU C CA 1
ATOM 9886 C C . LEU C 1 531 ? 16.140 -25.001 -69.407 1.00 42.48 545 LEU C C 1
ATOM 9887 O O . LEU C 1 531 ? 17.144 -24.288 -69.499 1.00 44.10 545 LEU C O 1
ATOM 9892 N N . VAL C 1 532 ? 15.502 -25.175 -68.250 1.00 36.85 546 VAL C N 1
ATOM 9893 C CA . VAL C 1 532 ? 15.997 -24.512 -67.052 1.00 40.41 546 VAL C CA 1
ATOM 9894 C C . VAL C 1 532 ? 17.333 -25.131 -66.660 1.00 31.52 546 VAL C C 1
ATOM 9895 O O . VAL C 1 532 ? 17.529 -26.352 -66.757 1.00 39.77 546 VAL C O 1
ATOM 9899 N N . ASN C 1 533 ? 18.281 -24.280 -66.270 1.00 33.36 547 ASN C N 1
ATOM 9900 C CA . ASN C 1 533 ? 19.631 -24.685 -65.878 1.00 39.58 547 ASN C CA 1
ATOM 9901 C C . ASN C 1 533 ? 20.354 -25.466 -66.975 1.00 31.22 547 ASN C C 1
ATOM 9902 O O . ASN C 1 533 ? 21.371 -26.111 -66.706 1.00 45.32 547 ASN C O 1
ATOM 9907 N N . THR C 1 534 ? 19.870 -25.408 -68.220 1.00 31.78 548 THR C N 1
ATOM 9908 C CA . THR C 1 534 ? 20.457 -26.236 -69.269 1.00 42.15 548 THR C CA 1
ATOM 9909 C C . THR C 1 534 ? 21.882 -25.808 -69.591 1.00 37.55 548 THR C C 1
ATOM 9910 O O . THR C 1 534 ? 22.686 -26.634 -70.034 1.00 40.00 548 THR C O 1
ATOM 9914 N N . GLY C 1 535 ? 22.213 -24.537 -69.378 1.00 39.36 549 GLY C N 1
ATOM 9915 C CA . GLY C 1 535 ? 23.568 -24.073 -69.599 1.00 42.53 549 GLY C CA 1
ATOM 9916 C C . GLY C 1 535 ? 24.567 -24.801 -68.720 1.00 40.99 549 GLY C C 1
ATOM 9917 O O . GLY C 1 535 ? 25.483 -25.462 -69.219 1.00 35.65 549 GLY C O 1
ATOM 9918 N N . LEU C 1 536 ? 24.390 -24.700 -67.402 1.00 35.16 550 LEU C N 1
ATOM 9919 C CA . LEU C 1 536 ? 25.342 -25.319 -66.485 1.00 33.32 550 LEU C CA 1
ATOM 9920 C C . LEU C 1 536 ? 25.202 -26.835 -66.467 1.00 32.06 550 LEU C C 1
ATOM 9921 O O . LEU C 1 536 ? 26.199 -27.550 -66.319 1.00 33.76 550 LEU C O 1
ATOM 9926 N N . LEU C 1 537 ? 23.974 -27.347 -66.608 1.00 29.95 551 LEU C N 1
ATOM 9927 C CA . LEU C 1 537 ? 23.790 -28.795 -66.646 1.00 37.61 551 LEU C CA 1
ATOM 9928 C C . LEU C 1 537 ? 24.551 -29.412 -67.812 1.00 37.48 551 LEU C C 1
ATOM 9929 O O . LEU C 1 537 ? 25.212 -30.443 -67.653 1.00 34.37 551 LEU C O 1
ATOM 9934 N N . THR C 1 538 ? 24.487 -28.788 -68.990 1.00 37.00 552 THR C N 1
ATOM 9935 C CA . THR C 1 538 ? 25.234 -29.317 -70.127 1.00 38.56 552 THR C CA 1
ATOM 9936 C C . THR C 1 538 ? 26.727 -29.049 -69.984 1.00 38.26 552 THR C C 1
ATOM 9937 O O . THR C 1 538 ? 27.553 -29.898 -70.342 1.00 35.35 552 THR C O 1
ATOM 9941 N N . LEU C 1 539 ? 27.094 -27.873 -69.468 1.00 35.78 553 LEU C N 1
ATOM 9942 C CA . LEU C 1 539 ? 28.505 -27.574 -69.249 1.00 31.60 553 LEU C CA 1
ATOM 9943 C C . LEU C 1 539 ? 29.143 -28.560 -68.278 1.00 37.06 553 LEU C C 1
ATOM 9944 O O . LEU C 1 539 ? 30.318 -28.910 -68.438 1.00 44.65 553 LEU C O 1
ATOM 9949 N N . ARG C 1 540 ? 28.394 -29.032 -67.277 1.00 32.64 554 ARG C N 1
ATOM 9950 C CA . ARG C 1 540 ? 28.937 -30.063 -66.398 1.00 31.63 554 ARG C CA 1
ATOM 9951 C C . ARG C 1 540 ? 29.198 -31.355 -67.164 1.00 32.80 554 ARG C C 1
ATOM 9952 O O . ARG C 1 540 ? 30.233 -32.005 -66.968 1.00 29.80 554 ARG C O 1
ATOM 9960 N N . GLN C 1 541 ? 28.270 -31.750 -68.039 1.00 31.90 555 GLN C N 1
ATOM 9961 C CA . GLN C 1 541 ? 28.502 -32.942 -68.850 1.00 37.07 555 GLN C CA 1
ATOM 9962 C C . GLN C 1 541 ? 29.696 -32.762 -69.776 1.00 31.59 555 GLN C C 1
ATOM 9963 O O . GLN C 1 541 ? 30.427 -33.723 -70.038 1.00 28.54 555 GLN C O 1
ATOM 9969 N N . ILE C 1 542 ? 29.925 -31.542 -70.264 1.00 32.81 556 ILE C N 1
ATOM 9970 C CA . ILE C 1 542 ? 31.100 -31.296 -71.092 1.00 31.66 556 ILE C CA 1
ATOM 9971 C C . ILE C 1 542 ? 32.373 -31.419 -70.262 1.00 35.91 556 ILE C C 1
ATOM 9972 O O . ILE C 1 542 ? 33.384 -31.955 -70.730 1.00 30.57 556 ILE C O 1
ATOM 9977 N N . VAL C 1 543 ? 32.347 -30.925 -69.019 1.00 38.06 557 VAL C N 1
ATOM 9978 C CA . VAL C 1 543 ? 33.496 -31.075 -68.126 1.00 30.27 557 VAL C CA 1
ATOM 9979 C C . VAL C 1 543 ? 33.873 -32.546 -67.986 1.00 33.71 557 VAL C C 1
ATOM 9980 O O . VAL C 1 543 ? 35.041 -32.926 -68.138 1.00 36.54 557 VAL C O 1
ATOM 9984 N N . LEU C 1 544 ? 32.884 -33.397 -67.702 1.00 32.73 558 LEU C N 1
ATOM 9985 C CA . LEU C 1 544 ? 33.155 -34.821 -67.526 1.00 29.86 558 LEU C CA 1
ATOM 9986 C C . LEU C 1 544 ? 33.676 -35.458 -68.811 1.00 37.46 558 LEU C C 1
ATOM 9987 O O . LEU C 1 544 ? 34.556 -36.328 -68.767 1.00 36.28 558 LEU C O 1
ATOM 9992 N N . SER C 1 545 ? 33.135 -35.053 -69.964 1.00 29.20 559 SER C N 1
ATOM 9993 C CA . SER C 1 545 ? 33.630 -35.584 -71.230 1.00 30.48 559 SER C CA 1
ATOM 9994 C C . SER C 1 545 ? 35.069 -35.149 -71.479 1.00 39.02 559 SER C C 1
ATOM 9995 O O . SER C 1 545 ? 35.906 -35.961 -71.891 1.00 31.71 559 SER C O 1
ATOM 9998 N N . LYS C 1 546 ? 35.376 -33.873 -71.219 1.00 34.37 560 LYS C N 1
ATOM 9999 C CA . LYS C 1 546 ? 36.732 -33.371 -71.420 1.00 35.49 560 LYS C CA 1
ATOM 10000 C C . LYS C 1 546 ? 37.714 -34.036 -70.466 1.00 33.09 560 LYS C C 1
ATOM 10001 O O . LYS C 1 546 ? 38.845 -34.355 -70.852 1.00 41.59 560 LYS C O 1
ATOM 10007 N N . VAL C 1 547 ? 37.304 -34.245 -69.213 1.00 38.00 561 VAL C N 1
ATOM 10008 C CA . VAL C 1 547 ? 38.167 -34.924 -68.250 1.00 37.76 561 VAL C CA 1
ATOM 10009 C C . VAL C 1 547 ? 38.451 -36.346 -68.711 1.00 40.56 561 VAL C C 1
ATOM 10010 O O . VAL C 1 547 ? 39.596 -36.815 -68.681 1.00 38.05 561 VAL C O 1
ATOM 10014 N N . ASP C 1 548 ? 37.411 -37.049 -69.159 1.00 37.52 562 ASP C N 1
ATOM 10015 C CA . ASP C 1 548 ? 37.575 -38.424 -69.617 1.00 35.48 562 ASP C CA 1
ATOM 10016 C C . ASP C 1 548 ? 38.520 -38.499 -70.813 1.00 41.47 562 ASP C C 1
ATOM 10017 O O . ASP C 1 548 ? 39.413 -39.352 -70.859 1.00 37.38 562 ASP C O 1
ATOM 10022 N N . GLN C 1 549 ? 38.334 -37.613 -71.795 1.00 36.24 563 GLN C N 1
ATOM 10023 C CA . GLN C 1 549 ? 39.261 -37.544 -72.922 1.00 40.51 563 GLN C CA 1
ATOM 10024 C C . GLN C 1 549 ? 40.686 -37.271 -72.452 1.00 41.11 563 GLN C C 1
ATOM 10025 O O . GLN C 1 549 ? 41.633 -37.947 -72.872 1.00 40.25 563 GLN C O 1
ATOM 10031 N N . SER C 1 550 ? 40.856 -36.280 -71.574 1.00 42.40 564 SER C N 1
ATOM 10032 C CA . SER C 1 550 ? 42.197 -35.867 -71.171 1.00 41.21 564 SER C CA 1
ATOM 10033 C C . SER C 1 550 ? 42.906 -36.959 -70.378 1.00 38.42 564 SER C C 1
ATOM 10034 O O . SER C 1 550 ? 44.094 -37.218 -70.598 1.00 41.78 564 SER C O 1
ATOM 10037 N N . LEU C 1 551 ? 42.193 -37.611 -69.455 1.00 36.23 565 LEU C N 1
ATOM 10038 C CA . LEU C 1 551 ? 42.808 -38.663 -68.650 1.00 43.30 565 LEU C CA 1
ATOM 10039 C C . LEU C 1 551 ? 43.286 -39.827 -69.505 1.00 40.15 565 LEU C C 1
ATOM 10040 O O . LEU C 1 551 ? 44.221 -40.539 -69.118 1.00 47.76 565 LEU C O 1
ATOM 10045 N N . HIS C 1 552 ? 42.665 -40.041 -70.662 1.00 36.37 566 HIS C N 1
ATOM 10046 C CA . HIS C 1 552 ? 43.058 -41.108 -71.570 1.00 38.99 566 HIS C CA 1
ATOM 10047 C C . HIS C 1 552 ? 43.828 -40.594 -72.779 1.00 42.15 566 HIS C C 1
ATOM 10048 O O . HIS C 1 552 ? 44.022 -41.342 -73.744 1.00 37.94 566 HIS C O 1
ATOM 10055 N N . THR C 1 553 ? 44.268 -39.338 -72.748 1.00 43.23 567 THR C N 1
ATOM 10056 C CA . THR C 1 553 ? 45.139 -38.767 -73.767 1.00 47.28 567 THR C CA 1
ATOM 10057 C C . THR C 1 553 ? 46.536 -38.493 -73.233 1.00 49.22 567 THR C C 1
ATOM 10058 O O . THR C 1 553 ? 47.527 -38.945 -73.817 1.00 52.58 567 THR C O 1
ATOM 10062 N N . ASN C 1 554 ? 46.637 -37.760 -72.128 1.00 48.10 568 ASN C N 1
ATOM 10063 C CA . ASN C 1 554 ? 47.896 -37.512 -71.432 1.00 53.17 568 ASN C CA 1
ATOM 10064 C C . ASN C 1 554 ? 47.784 -38.196 -70.073 1.00 66.79 568 ASN C C 1
ATOM 10065 O O . ASN C 1 554 ? 47.169 -37.658 -69.148 1.00 72.95 568 ASN C O 1
ATOM 10070 N N . THR C 1 555 ? 48.386 -39.376 -69.952 1.00 91.91 569 THR C N 1
ATOM 10071 C CA . THR C 1 555 ? 48.248 -40.190 -68.749 1.00 102.67 569 THR C CA 1
ATOM 10072 C C . THR C 1 555 ? 49.223 -39.801 -67.638 1.00 99.39 569 THR C C 1
ATOM 10073 O O . THR C 1 555 ? 49.271 -40.488 -66.612 1.00 100.37 569 THR C O 1
ATOM 10077 N N . SER C 1 556 ? 49.990 -38.725 -67.809 1.00 68.68 570 SER C N 1
ATOM 10078 C CA . SER C 1 556 ? 50.881 -38.249 -66.760 1.00 74.37 570 SER C CA 1
ATOM 10079 C C . SER C 1 556 ? 50.205 -37.263 -65.818 1.00 66.33 570 SER C C 1
ATOM 10080 O O . SER C 1 556 ? 50.805 -36.884 -64.807 1.00 60.59 570 SER C O 1
ATOM 10083 N N . LEU C 1 557 ? 48.980 -36.850 -66.124 1.00 65.24 571 LEU C N 1
ATOM 10084 C CA . LEU C 1 557 ? 48.320 -35.773 -65.405 1.00 56.86 571 LEU C CA 1
ATOM 10085 C C . LEU C 1 557 ? 47.712 -36.270 -64.098 1.00 55.32 571 LEU C C 1
ATOM 10086 O O . LEU C 1 557 ? 47.231 -37.402 -64.001 1.00 65.31 571 LEU C O 1
ATOM 10091 N N . ASP C 1 558 ? 47.747 -35.408 -63.085 1.00 55.04 572 ASP C N 1
ATOM 10092 C CA . ASP C 1 558 ? 47.004 -35.654 -61.855 1.00 44.15 572 ASP C CA 1
ATOM 10093 C C . ASP C 1 558 ? 45.512 -35.514 -62.133 1.00 39.67 572 ASP C C 1
ATOM 10094 O O . ASP C 1 558 ? 45.057 -34.452 -62.570 1.00 46.55 572 ASP C O 1
ATOM 10099 N N . ALA C 1 559 ? 44.751 -36.585 -61.884 1.00 44.19 573 ALA C N 1
ATOM 10100 C CA . ALA C 1 559 ? 43.342 -36.607 -62.273 1.00 35.71 573 ALA C CA 1
ATOM 10101 C C . ALA C 1 559 ? 42.552 -35.522 -61.554 1.00 46.39 573 ALA C C 1
ATOM 10102 O O . ALA C 1 559 ? 41.745 -34.814 -62.168 1.00 43.06 573 ALA C O 1
ATOM 10104 N N . ALA C 1 560 ? 42.762 -35.385 -60.243 1.00 47.26 574 ALA C N 1
ATOM 10105 C CA . ALA C 1 560 ? 42.051 -34.361 -59.486 1.00 40.35 574 ALA C CA 1
ATOM 10106 C C . ALA C 1 560 ? 42.364 -32.969 -60.018 1.00 44.86 574 ALA C C 1
ATOM 10107 O O . ALA C 1 560 ? 41.474 -32.113 -60.101 1.00 47.34 574 ALA C O 1
ATOM 10109 N N . SER C 1 561 ? 43.625 -32.725 -60.387 1.00 43.88 575 SER C N 1
ATOM 10110 C CA . SER C 1 561 ? 44.006 -31.421 -60.920 1.00 40.55 575 SER C CA 1
ATOM 10111 C C . SER C 1 561 ? 43.353 -31.161 -62.271 1.00 47.18 575 SER C C 1
ATOM 10112 O O . SER C 1 561 ? 42.923 -30.036 -62.553 1.00 43.87 575 SER C O 1
ATOM 10115 N N . GLU C 1 562 ? 43.272 -32.187 -63.122 1.00 42.12 576 GLU C N 1
ATOM 10116 C CA . GLU C 1 562 ? 42.660 -32.010 -64.435 1.00 52.75 576 GLU C CA 1
ATOM 10117 C C . GLU C 1 562 ? 41.155 -31.797 -64.332 1.00 48.06 576 GLU C C 1
ATOM 10118 O O . GLU C 1 562 ? 40.583 -31.038 -65.123 1.00 50.69 576 GLU C O 1
ATOM 10124 N N . TYR C 1 563 ? 40.501 -32.445 -63.366 1.00 37.35 577 TYR C N 1
ATOM 10125 C CA . TYR C 1 563 ? 39.092 -32.167 -63.114 1.00 34.89 577 TYR C CA 1
ATOM 10126 C C . TYR C 1 563 ? 38.894 -30.729 -62.651 1.00 40.31 577 TYR C C 1
ATOM 10127 O O . TYR C 1 563 ? 37.982 -30.034 -63.114 1.00 43.33 577 TYR C O 1
ATOM 10136 N N . ALA C 1 564 ? 39.739 -30.268 -61.725 1.00 32.96 578 ALA C N 1
ATOM 10137 C CA . ALA C 1 564 ? 39.629 -28.899 -61.231 1.00 44.52 578 ALA C CA 1
ATOM 10138 C C . ALA C 1 564 ? 39.861 -27.889 -62.347 1.00 38.18 578 ALA C C 1
ATOM 10139 O O . ALA C 1 564 ? 39.206 -26.842 -62.392 1.00 42.24 578 ALA C O 1
ATOM 10141 N N . LYS C 1 565 ? 40.794 -28.187 -63.254 1.00 34.35 579 LYS C N 1
ATOM 10142 C CA . LYS C 1 565 ? 41.082 -27.286 -64.366 1.00 40.14 579 LYS C CA 1
ATOM 10143 C C . LYS C 1 565 ? 39.847 -27.055 -65.230 1.00 42.84 579 LYS C C 1
ATOM 10144 O O . LYS C 1 565 ? 39.495 -25.909 -65.535 1.00 45.81 579 LYS C O 1
ATOM 10150 N N . TYR C 1 566 ? 39.168 -28.134 -65.628 1.00 36.60 580 TYR C N 1
ATOM 10151 C CA . TYR C 1 566 ? 38.016 -27.992 -66.513 1.00 46.47 580 TYR C CA 1
ATOM 10152 C C . TYR C 1 566 ? 36.804 -27.411 -65.796 1.00 38.90 580 TYR C C 1
ATOM 10153 O O . TYR C 1 566 ? 35.976 -26.749 -66.432 1.00 41.17 580 TYR C O 1
ATOM 10162 N N . CYS C 1 567 ? 36.682 -27.634 -64.485 1.00 36.14 581 CYS C N 1
ATOM 10163 C CA . CYS C 1 567 ? 35.550 -27.081 -63.745 1.00 37.06 581 CYS C CA 1
ATOM 10164 C C . CYS C 1 567 ? 35.546 -25.556 -63.795 1.00 45.71 581 CYS C C 1
ATOM 10165 O O . CYS C 1 567 ? 34.507 -24.933 -64.046 1.00 44.86 581 CYS C O 1
ATOM 10168 N N . SER C 1 568 ? 36.700 -24.935 -63.554 1.00 42.69 582 SER C N 1
ATOM 10169 C CA . SER C 1 568 ? 36.749 -23.478 -63.552 1.00 46.55 582 SER C CA 1
ATOM 10170 C C . SER C 1 568 ? 36.815 -22.907 -64.962 1.00 45.28 582 SER C C 1
ATOM 10171 O O . SER C 1 568 ? 36.326 -21.797 -65.200 1.00 50.09 582 SER C O 1
ATOM 10174 N N . GLU C 1 569 ? 37.410 -23.641 -65.903 1.00 41.74 583 GLU C N 1
ATOM 10175 C CA . GLU C 1 569 ? 37.533 -23.138 -67.266 1.00 41.61 583 GLU C CA 1
ATOM 10176 C C . GLU C 1 569 ? 36.223 -23.261 -68.038 1.00 45.83 583 GLU C C 1
ATOM 10177 O O . GLU C 1 569 ? 35.893 -22.384 -68.843 1.00 54.74 583 GLU C O 1
ATOM 10183 N N . ILE C 1 570 ? 35.466 -24.330 -67.808 1.00 43.66 584 ILE C N 1
ATOM 10184 C CA . ILE C 1 570 ? 34.271 -24.634 -68.585 1.00 44.31 584 ILE C CA 1
ATOM 10185 C C . ILE C 1 570 ? 33.000 -24.377 -67.782 1.00 37.83 584 ILE C C 1
ATOM 10186 O O . ILE C 1 570 ? 32.088 -23.696 -68.252 1.00 40.48 584 ILE C O 1
ATOM 10191 N N . LEU C 1 571 ? 32.926 -24.911 -66.563 1.00 44.72 585 LEU C N 1
ATOM 10192 C CA . LEU C 1 571 ? 31.706 -24.786 -65.771 1.00 40.97 585 LEU C CA 1
ATOM 10193 C C . LEU C 1 571 ? 31.627 -23.460 -65.027 1.00 40.98 585 LEU C C 1
ATOM 10194 O O . LEU C 1 571 ? 30.523 -22.958 -64.783 1.00 38.38 585 LEU C O 1
ATOM 10199 N N . GLY C 1 572 ? 32.768 -22.873 -64.673 1.00 34.96 586 GLY C N 1
ATOM 10200 C CA . GLY C 1 572 ? 32.768 -21.657 -63.889 1.00 36.94 586 GLY C CA 1
ATOM 10201 C C . GLY C 1 572 ? 32.454 -21.842 -62.422 1.00 42.32 586 GLY C C 1
ATOM 10202 O O . GLY C 1 572 ? 32.226 -20.847 -61.724 1.00 39.75 586 GLY C O 1
ATOM 10203 N N . VAL C 1 573 ? 32.412 -23.082 -61.940 1.00 34.13 587 VAL C N 1
ATOM 10204 C CA . VAL C 1 573 ? 32.225 -23.396 -60.526 1.00 40.69 587 VAL C CA 1
ATOM 10205 C C . VAL C 1 573 ? 33.406 -24.258 -60.102 1.00 45.18 587 VAL C C 1
ATOM 10206 O O . VAL C 1 573 ? 33.612 -25.348 -60.650 1.00 39.80 587 VAL C O 1
ATOM 10210 N N . ALA C 1 574 ? 34.184 -23.768 -59.141 1.00 40.46 588 ALA C N 1
ATOM 10211 C CA . ALA C 1 574 ? 35.449 -24.407 -58.807 1.00 43.06 588 ALA C CA 1
ATOM 10212 C C . ALA C 1 574 ? 35.225 -25.737 -58.099 1.00 40.00 588 ALA C C 1
ATOM 10213 O O . ALA C 1 574 ? 34.305 -25.886 -57.290 1.00 41.58 588 ALA C O 1
ATOM 10215 N N . ALA C 1 575 ? 36.076 -26.709 -58.414 1.00 40.80 589 ALA C N 1
ATOM 10216 C CA . ALA C 1 575 ? 36.063 -27.972 -57.692 1.00 38.54 589 ALA C CA 1
ATOM 10217 C C . ALA C 1 575 ? 36.559 -27.758 -56.269 1.00 41.80 589 ALA C C 1
ATOM 10218 O O . ALA C 1 575 ? 37.490 -26.985 -56.029 1.00 44.07 589 ALA C O 1
ATOM 10220 N N . THR C 1 576 ? 35.931 -28.440 -55.325 1.00 40.58 590 THR C N 1
ATOM 10221 C CA . THR C 1 576 ? 36.251 -28.235 -53.916 1.00 35.67 590 THR C CA 1
ATOM 10222 C C . THR C 1 576 ? 37.653 -28.742 -53.602 1.00 45.25 590 THR C C 1
ATOM 10223 O O . THR C 1 576 ? 37.952 -29.916 -53.861 1.00 42.04 590 THR C O 1
ATOM 10227 N N . PRO C 1 577 ? 38.538 -27.907 -53.061 1.00 42.71 591 PRO C N 1
ATOM 10228 C CA . PRO C 1 577 ? 39.885 -28.380 -52.711 1.00 49.65 591 PRO C CA 1
ATOM 10229 C C . PRO C 1 577 ? 39.823 -29.538 -51.726 1.00 50.73 591 PRO C C 1
ATOM 10230 O O . PRO C 1 577 ? 39.109 -29.489 -50.721 1.00 47.52 591 PRO C O 1
ATOM 10234 N N . GLY C 1 578 ? 40.578 -30.590 -52.028 1.00 41.83 592 GLY C N 1
ATOM 10235 C CA . GLY C 1 578 ? 40.610 -31.782 -51.211 1.00 44.00 592 GLY C CA 1
ATOM 10236 C C . GLY C 1 578 ? 39.735 -32.912 -51.706 1.00 47.47 592 GLY C C 1
ATOM 10237 O O . GLY C 1 578 ? 39.874 -34.038 -51.216 1.00 48.69 592 GLY C O 1
ATOM 10238 N N . THR C 1 579 ? 38.844 -32.650 -52.657 1.00 42.95 593 THR C N 1
ATOM 10239 C CA . THR C 1 579 ? 38.025 -33.695 -53.246 1.00 39.15 593 THR C CA 1
ATOM 10240 C C . THR C 1 579 ? 38.756 -34.348 -54.416 1.00 36.59 593 THR C C 1
ATOM 10241 O O . THR C 1 579 ? 39.785 -33.864 -54.893 1.00 42.57 593 THR C O 1
ATOM 10245 N N . ASN C 1 580 ? 38.204 -35.475 -54.879 1.00 40.01 594 ASN C N 1
ATOM 10246 C CA . ASN C 1 580 ? 38.713 -36.172 -56.059 1.00 39.20 594 ASN C CA 1
ATOM 10247 C C . ASN C 1 580 ? 37.512 -36.844 -56.730 1.00 35.20 594 ASN C C 1
ATOM 10248 O O . ASN C 1 580 ? 37.238 -38.030 -56.540 1.00 31.73 594 ASN C O 1
ATOM 10253 N N . MET C 1 581 ? 36.780 -36.055 -57.517 1.00 38.39 595 MET C N 1
ATOM 10254 C CA . MET C 1 581 ? 35.649 -36.601 -58.264 1.00 39.07 595 MET C CA 1
ATOM 10255 C C . MET C 1 581 ? 36.043 -37.725 -59.219 1.00 31.76 595 MET C C 1
ATOM 10256 O O . MET C 1 581 ? 35.284 -38.706 -59.310 1.00 36.94 595 MET C O 1
ATOM 10261 N N . PRO C 1 582 ? 37.159 -37.656 -59.961 1.00 32.79 596 PRO C N 1
ATOM 10262 C CA . PRO C 1 582 ? 37.539 -38.809 -60.798 1.00 35.94 596 PRO C CA 1
ATOM 10263 C C . PRO C 1 582 ? 37.660 -40.113 -60.026 1.00 46.85 596 PRO C C 1
ATOM 10264 O O . PRO C 1 582 ? 37.374 -41.179 -60.586 1.00 38.08 596 PRO C O 1
ATOM 10268 N N . ALA C 1 583 ? 38.074 -40.067 -58.755 1.00 41.49 597 ALA C N 1
ATOM 10269 C CA . ALA C 1 583 ? 38.149 -41.286 -57.960 1.00 37.50 597 ALA C CA 1
ATOM 10270 C C . ALA C 1 583 ? 36.778 -41.906 -57.724 1.00 35.80 597 ALA C C 1
ATOM 10271 O O . ALA C 1 583 ? 36.698 -43.078 -57.350 1.00 34.41 597 ALA C O 1
ATOM 10273 N N . THR C 1 584 ? 35.704 -41.146 -57.933 1.00 41.96 598 THR C N 1
ATOM 10274 C CA . THR C 1 584 ? 34.339 -41.647 -57.851 1.00 35.16 598 THR C CA 1
ATOM 10275 C C . THR C 1 584 ? 33.712 -41.870 -59.220 1.00 34.98 598 THR C C 1
ATOM 10276 O O . THR C 1 584 ? 32.547 -42.272 -59.296 1.00 34.62 598 THR C O 1
ATOM 10280 N N . PHE C 1 585 ? 34.456 -41.620 -60.299 1.00 33.85 599 PHE C N 1
ATOM 10281 C CA . PHE C 1 585 ? 33.909 -41.571 -61.655 1.00 30.62 599 PHE C CA 1
ATOM 10282 C C . PHE C 1 585 ? 33.836 -42.999 -62.194 1.00 34.44 599 PHE C C 1
ATOM 10283 O O . PHE C 1 585 ? 34.713 -43.481 -62.917 1.00 34.56 599 PHE C O 1
ATOM 10291 N N . GLY C 1 586 ? 32.751 -43.688 -61.828 1.00 37.87 600 GLY C N 1
ATOM 10292 C CA . GLY C 1 586 ? 32.635 -45.102 -62.147 1.00 48.35 600 GLY C CA 1
ATOM 10293 C C . GLY C 1 586 ? 32.624 -45.398 -63.634 1.00 43.36 600 GLY C C 1
ATOM 10294 O O . GLY C 1 586 ? 33.004 -46.495 -64.055 1.00 38.14 600 GLY C O 1
ATOM 10295 N N . HIS C 1 587 ? 32.183 -44.434 -64.448 1.00 43.63 601 HIS C N 1
ATOM 10296 C CA . HIS C 1 587 ? 32.188 -44.621 -65.896 1.00 44.73 601 HIS C CA 1
ATOM 10297 C C . HIS C 1 587 ? 33.583 -44.928 -66.427 1.00 41.66 601 HIS C C 1
ATOM 10298 O O . HIS C 1 587 ? 33.718 -45.644 -67.425 1.00 38.17 601 HIS C O 1
ATOM 10305 N N . LEU C 1 588 ? 34.627 -44.402 -65.780 1.00 34.47 602 LEU C N 1
ATOM 10306 C CA . LEU C 1 588 ? 35.993 -44.694 -66.201 1.00 34.69 602 LEU C CA 1
ATOM 10307 C C . LEU C 1 588 ? 36.328 -46.176 -66.098 1.00 41.42 602 LEU C C 1
ATOM 10308 O O . LEU C 1 588 ? 37.249 -46.642 -66.778 1.00 44.64 602 LEU C O 1
ATOM 10313 N N . ALA C 1 589 ? 35.606 -46.924 -65.267 1.00 39.21 603 ALA C N 1
ATOM 10314 C CA . ALA C 1 589 ? 35.861 -48.343 -65.076 1.00 35.82 603 ALA C CA 1
ATOM 10315 C C . ALA C 1 589 ? 34.713 -49.224 -65.543 1.00 34.99 603 ALA C C 1
ATOM 10316 O O . ALA C 1 589 ? 34.792 -50.447 -65.387 1.00 40.69 603 ALA C O 1
ATOM 10318 N N . GLY C 1 590 ? 33.655 -48.648 -66.108 1.00 35.29 604 GLY C N 1
ATOM 10319 C CA . GLY C 1 590 ? 32.499 -49.427 -66.506 1.00 40.89 604 GLY C CA 1
ATOM 10320 C C . GLY C 1 590 ? 32.208 -49.385 -67.992 1.00 40.67 604 GLY C C 1
ATOM 10321 O O . GLY C 1 590 ? 31.045 -49.355 -68.404 1.00 44.96 604 GLY C O 1
ATOM 10322 N N . GLY C 1 591 ? 33.256 -49.378 -68.810 1.00 40.37 605 GLY C N 1
ATOM 10323 C CA . GLY C 1 591 ? 33.096 -49.452 -70.245 1.00 39.44 605 GLY C CA 1
ATOM 10324 C C . GLY C 1 591 ? 32.942 -48.126 -70.955 1.00 41.97 605 GLY C C 1
ATOM 10325 O O . GLY C 1 591 ? 32.745 -48.119 -72.176 1.00 43.08 605 GLY C O 1
ATOM 10326 N N . TYR C 1 592 ? 33.029 -47.003 -70.241 1.00 40.40 606 TYR C N 1
ATOM 10327 C CA . TYR C 1 592 ? 32.935 -45.684 -70.852 1.00 38.77 606 TYR C CA 1
ATOM 10328 C C . TYR C 1 592 ? 34.269 -44.945 -70.843 1.00 39.58 606 TYR C C 1
ATOM 10329 O O . TYR C 1 592 ? 34.295 -43.718 -70.983 1.00 41.92 606 TYR C O 1
ATOM 10338 N N . ASP C 1 593 ? 35.376 -45.667 -70.686 1.00 36.06 607 ASP C N 1
ATOM 10339 C CA . ASP C 1 593 ? 36.689 -45.038 -70.652 1.00 38.74 607 ASP C CA 1
ATOM 10340 C C . ASP C 1 593 ? 37.021 -44.431 -72.010 1.00 38.44 607 ASP C C 1
ATOM 10341 O O . ASP C 1 593 ? 36.977 -45.114 -73.038 1.00 34.81 607 ASP C O 1
ATOM 10346 N N . GLY C 1 594 ? 37.356 -43.142 -72.011 1.00 40.66 608 GLY C N 1
ATOM 10347 C CA . GLY C 1 594 ? 37.597 -42.423 -73.245 1.00 38.29 608 GLY C CA 1
ATOM 10348 C C . GLY C 1 594 ? 36.374 -42.222 -74.106 1.00 35.95 608 GLY C C 1
ATOM 10349 O O . GLY C 1 594 ? 36.502 -41.775 -75.249 1.00 33.09 608 GLY C O 1
ATOM 10350 N N . GLN C 1 595 ? 35.183 -42.537 -73.589 1.00 36.49 609 GLN C N 1
ATOM 10351 C CA . GLN C 1 595 ? 33.967 -42.548 -74.392 1.00 36.30 609 GLN C CA 1
ATOM 10352 C C . GLN C 1 595 ? 32.803 -41.854 -73.697 1.00 35.60 609 GLN C C 1
ATOM 10353 O O . GLN C 1 595 ? 31.656 -42.032 -74.114 1.00 38.93 609 GLN C O 1
ATOM 10359 N N . TYR C 1 596 ? 33.066 -41.073 -72.642 1.00 34.67 610 TYR C N 1
ATOM 10360 C CA . TYR C 1 596 ? 31.969 -40.441 -71.917 1.00 32.97 610 TYR C CA 1
ATOM 10361 C C . TYR C 1 596 ? 31.252 -39.399 -72.766 1.00 37.27 610 TYR C C 1
ATOM 10362 O O . TYR C 1 596 ? 30.071 -39.116 -72.528 1.00 30.13 610 TYR C O 1
ATOM 10371 N N . TYR C 1 597 ? 31.948 -38.820 -73.752 1.00 33.90 611 TYR C N 1
ATOM 10372 C CA . TYR C 1 597 ? 31.332 -37.898 -74.703 1.00 29.95 611 TYR C CA 1
ATOM 10373 C C . TYR C 1 597 ? 30.117 -38.500 -75.399 1.00 37.28 611 TYR C C 1
ATOM 10374 O O . TYR C 1 597 ? 29.298 -37.757 -75.950 1.00 34.27 611 TYR C O 1
ATOM 10383 N N . GLY C 1 598 ? 29.999 -39.831 -75.416 1.00 32.37 612 GLY C N 1
ATOM 10384 C CA . GLY C 1 598 ? 28.949 -40.488 -76.172 1.00 36.37 612 GLY C CA 1
ATOM 10385 C C . GLY C 1 598 ? 27.547 -40.123 -75.741 1.00 36.33 612 GLY C C 1
ATOM 10386 O O . GLY C 1 598 ? 26.614 -40.242 -76.541 1.00 40.83 612 GLY C O 1
ATOM 10387 N N . TYR C 1 599 ? 27.368 -39.690 -74.491 1.00 38.19 613 TYR C N 1
ATOM 10388 C CA . TYR C 1 599 ? 26.049 -39.250 -74.050 1.00 40.95 613 TYR C CA 1
ATOM 10389 C C . TYR C 1 599 ? 25.596 -38.030 -74.840 1.00 40.25 613 TYR C C 1
ATOM 10390 O O . TYR C 1 599 ? 24.508 -38.022 -75.428 1.00 38.87 613 TYR C O 1
ATOM 10399 N N . LEU C 1 600 ? 26.427 -36.986 -74.866 1.00 33.18 614 LEU C N 1
ATOM 10400 C CA . LEU C 1 600 ? 26.116 -35.802 -75.658 1.00 36.95 614 LEU C CA 1
ATOM 10401 C C . LEU C 1 600 ? 26.136 -36.115 -77.148 1.00 35.82 614 LEU C C 1
ATOM 10402 O O . LEU C 1 600 ? 25.345 -35.555 -77.917 1.00 36.41 614 LEU C O 1
ATOM 10407 N N . TRP C 1 601 ? 27.039 -37.001 -77.573 1.00 36.83 615 TRP C N 1
ATOM 10408 C CA . TRP C 1 601 ? 27.090 -37.395 -78.977 1.00 36.96 615 TRP C CA 1
ATOM 10409 C C . TRP C 1 601 ? 25.803 -38.098 -79.390 1.00 38.29 615 TRP C C 1
ATOM 10410 O O . TRP C 1 601 ? 25.257 -37.828 -80.465 1.00 40.70 615 TRP C O 1
ATOM 10421 N N . SER C 1 602 ? 25.298 -38.997 -78.540 1.00 36.92 616 SER C N 1
ATOM 10422 C CA . SER C 1 602 ? 24.052 -39.695 -78.845 1.00 38.97 616 SER C CA 1
ATOM 10423 C C . SER C 1 602 ? 22.869 -38.737 -78.886 1.00 41.21 616 SER C C 1
ATOM 10424 O O . SER C 1 602 ? 21.978 -38.878 -79.732 1.00 39.69 616 SER C O 1
ATOM 10427 N N . GLU C 1 603 ? 22.837 -37.762 -77.972 1.00 43.03 617 GLU C N 1
ATOM 10428 C CA . GLU C 1 603 ? 21.680 -36.878 -77.877 1.00 43.11 617 GLU C CA 1
ATOM 10429 C C . GLU C 1 603 ? 21.473 -36.076 -79.156 1.00 43.16 617 GLU C C 1
ATOM 10430 O O . GLU C 1 603 ? 20.334 -35.742 -79.497 1.00 42.93 617 GLU C O 1
ATOM 10436 N N . VAL C 1 604 ? 22.552 -35.778 -79.884 1.00 40.32 618 VAL C N 1
ATOM 10437 C CA . VAL C 1 604 ? 22.412 -35.134 -81.188 1.00 40.50 618 VAL C CA 1
ATOM 10438 C C . VAL C 1 604 ? 21.559 -35.996 -82.110 1.00 44.69 618 VAL C C 1
ATOM 10439 O O . VAL C 1 604 ? 20.650 -35.504 -82.789 1.00 49.89 618 VAL C O 1
ATOM 10443 N N . PHE C 1 605 ? 21.835 -37.300 -82.136 1.00 48.06 619 PHE C N 1
ATOM 10444 C CA . PHE C 1 605 ? 21.099 -38.208 -83.011 1.00 38.35 619 PHE C CA 1
ATOM 10445 C C . PHE C 1 605 ? 19.654 -38.369 -82.553 1.00 41.92 619 PHE C C 1
ATOM 10446 O O . PHE C 1 605 ? 18.725 -38.324 -83.368 1.00 44.73 619 PHE C O 1
ATOM 10454 N N . SER C 1 606 ? 19.446 -38.566 -81.249 1.00 44.45 620 SER C N 1
ATOM 10455 C CA . SER C 1 606 ? 18.095 -38.765 -80.735 1.00 45.37 620 SER C CA 1
ATOM 10456 C C . SER C 1 606 ? 17.230 -37.528 -80.949 1.00 48.72 620 SER C C 1
ATOM 10457 O O . SER C 1 606 ? 16.051 -37.642 -81.304 1.00 47.67 620 SER C O 1
ATOM 10460 N N . MET C 1 607 ? 17.797 -36.336 -80.737 1.00 44.15 621 MET C N 1
ATOM 10461 C CA . MET C 1 607 ? 17.042 -35.109 -80.976 1.00 44.89 621 MET C CA 1
ATOM 10462 C C . MET C 1 607 ? 16.675 -34.963 -82.446 1.00 44.76 621 MET C C 1
ATOM 10463 O O . MET C 1 607 ? 15.555 -34.553 -82.776 1.00 46.20 621 MET C O 1
ATOM 10468 N N . ASP C 1 608 ? 17.608 -35.289 -83.343 1.00 48.41 622 ASP C N 1
ATOM 10469 C CA . ASP C 1 608 ? 17.318 -35.209 -84.770 1.00 47.20 622 ASP C CA 1
ATOM 10470 C C . ASP C 1 608 ? 16.183 -36.150 -85.147 1.00 53.40 622 ASP C C 1
ATOM 10471 O O . ASP C 1 608 ? 15.290 -35.781 -85.916 1.00 53.23 622 ASP C O 1
ATOM 10476 N N . MET C 1 609 ? 16.196 -37.368 -84.605 1.00 50.96 623 MET C N 1
ATOM 10477 C CA . MET C 1 609 ? 15.141 -38.325 -84.916 1.00 47.62 623 MET C CA 1
ATOM 10478 C C . MET C 1 609 ? 13.805 -37.899 -84.321 1.00 52.14 623 MET C C 1
ATOM 10479 O O . MET C 1 609 ? 12.768 -37.993 -84.987 1.00 51.26 623 MET C O 1
ATOM 10484 N N . PHE C 1 610 ? 13.804 -37.439 -83.066 1.00 49.62 624 PHE C N 1
ATOM 10485 C CA . PHE C 1 610 ? 12.548 -37.035 -82.439 1.00 52.39 624 PHE C CA 1
ATOM 10486 C C . PHE C 1 610 ? 11.926 -35.849 -83.165 1.00 51.04 624 PHE C C 1
ATOM 10487 O O . PHE C 1 610 ? 10.723 -35.841 -83.447 1.00 54.18 624 PHE C O 1
ATOM 10495 N N . TYR C 1 611 ? 12.732 -34.834 -83.479 1.00 50.56 625 TYR C N 1
ATOM 10496 C CA . TYR C 1 611 ? 12.197 -33.642 -84.131 1.00 55.62 625 TYR C CA 1
ATOM 10497 C C . TYR C 1 611 ? 11.779 -33.931 -85.568 1.00 56.80 625 TYR C C 1
ATOM 10498 O O . TYR C 1 611 ? 10.679 -33.559 -85.991 1.00 63.73 625 TYR C O 1
ATOM 10507 N N . SER C 1 612 ? 12.640 -34.597 -86.332 1.00 53.57 626 SER C N 1
ATOM 10508 C CA . SER C 1 612 ? 12.428 -34.748 -87.769 1.00 50.59 626 SER C CA 1
ATOM 10509 C C . SER C 1 612 ? 11.410 -35.820 -88.135 1.00 56.91 626 SER C C 1
ATOM 10510 O O . SER C 1 612 ? 10.911 -35.839 -89.258 1.00 67.15 626 SER C O 1
ATOM 10523 N N . PHE C 1 614 ? 9.283 -37.827 -85.337 1.00 52.04 628 PHE C N 1
ATOM 10524 C CA . PHE C 1 614 ? 8.200 -38.023 -84.372 1.00 50.82 628 PHE C CA 1
ATOM 10525 C C . PHE C 1 614 ? 7.364 -36.766 -84.131 1.00 49.75 628 PHE C C 1
ATOM 10526 O O . PHE C 1 614 ? 6.138 -36.828 -84.161 1.00 55.38 628 PHE C O 1
ATOM 10534 N N . LYS C 1 615 ? 8.018 -35.626 -83.892 1.00 48.35 629 LYS C N 1
ATOM 10535 C CA . LYS C 1 615 ? 7.270 -34.381 -83.745 1.00 57.92 629 LYS C CA 1
ATOM 10536 C C . LYS C 1 615 ? 6.541 -34.013 -85.030 1.00 65.21 629 LYS C C 1
ATOM 10537 O O . LYS C 1 615 ? 5.449 -33.433 -84.983 1.00 68.75 629 LYS C O 1
ATOM 10543 N N . LYS C 1 616 ? 7.126 -34.342 -86.183 1.00 67.11 630 LYS C N 1
ATOM 10544 C CA . LYS C 1 616 ? 6.519 -33.992 -87.463 1.00 76.99 630 LYS C CA 1
ATOM 10545 C C . LYS C 1 616 ? 5.237 -34.780 -87.712 1.00 77.15 630 LYS C C 1
ATOM 10546 O O . LYS C 1 616 ? 4.229 -34.212 -88.150 1.00 83.16 630 LYS C O 1
ATOM 10552 N N . GLU C 1 617 ? 5.250 -36.084 -87.436 1.00 76.73 631 GLU C N 1
ATOM 10553 C CA . GLU C 1 617 ? 4.136 -36.968 -87.758 1.00 71.16 631 GLU C CA 1
ATOM 10554 C C . GLU C 1 617 ? 3.238 -37.271 -86.565 1.00 72.72 631 GLU C C 1
ATOM 10555 O O . GLU C 1 617 ? 2.247 -37.991 -86.726 1.00 75.48 631 GLU C O 1
ATOM 10561 N N . GLY C 1 618 ? 3.544 -36.734 -85.385 1.00 67.09 632 GLY C N 1
ATOM 10562 C CA . GLY C 1 618 ? 2.837 -37.104 -84.173 1.00 55.88 632 GLY C CA 1
ATOM 10563 C C . GLY C 1 618 ? 3.609 -38.141 -83.381 1.00 56.98 632 GLY C C 1
ATOM 10564 O O . GLY C 1 618 ? 3.960 -39.197 -83.914 1.00 55.55 632 GLY C O 1
ATOM 10565 N N . ILE C 1 619 ? 3.889 -37.858 -82.107 1.00 47.01 633 ILE C N 1
ATOM 10566 C CA . ILE C 1 619 ? 4.843 -38.673 -81.361 1.00 50.68 633 ILE C CA 1
ATOM 10567 C C . ILE C 1 619 ? 4.292 -40.027 -80.948 1.00 44.59 633 ILE C C 1
ATOM 10568 O O . ILE C 1 619 ? 5.065 -40.881 -80.505 1.00 49.59 633 ILE C O 1
ATOM 10573 N N . MET C 1 620 ? 2.985 -40.253 -81.072 1.00 48.12 634 MET C N 1
ATOM 10574 C CA . MET C 1 620 ? 2.406 -41.569 -80.840 1.00 47.52 634 MET C CA 1
ATOM 10575 C C . MET C 1 620 ? 2.068 -42.282 -82.144 1.00 41.72 634 MET C C 1
ATOM 10576 O O . MET C 1 620 ? 1.268 -43.225 -82.143 1.00 48.45 634 MET C O 1
ATOM 10581 N N . ASN C 1 621 ? 2.667 -41.858 -83.246 1.00 46.41 635 ASN C N 1
ATOM 10582 C CA . ASN C 1 621 ? 2.351 -42.414 -84.558 1.00 47.04 635 ASN C CA 1
ATOM 10583 C C . ASN C 1 621 ? 2.822 -43.860 -84.646 1.00 44.27 635 ASN C C 1
ATOM 10584 O O . ASN C 1 621 ? 4.028 -44.118 -84.541 1.00 44.94 635 ASN C O 1
ATOM 10589 N N . PRO C 1 622 ? 1.922 -44.825 -84.847 1.00 42.69 636 PRO C N 1
ATOM 10590 C CA . PRO C 1 622 ? 2.343 -46.235 -84.806 1.00 52.74 636 PRO C CA 1
ATOM 10591 C C . PRO C 1 622 ? 3.290 -46.638 -85.928 1.00 52.97 636 PRO C C 1
ATOM 10592 O O . PRO C 1 622 ? 4.173 -47.473 -85.693 1.00 53.10 636 PRO C O 1
ATOM 10596 N N . GLU C 1 623 ? 3.148 -46.089 -87.138 1.00 44.42 637 GLU C N 1
ATOM 10597 C CA . GLU C 1 623 ? 4.043 -46.514 -88.210 1.00 49.48 637 GLU C CA 1
ATOM 10598 C C . GLU C 1 623 ? 5.400 -45.827 -88.145 1.00 46.36 637 GLU C C 1
ATOM 10599 O O . GLU C 1 623 ? 6.381 -46.384 -88.649 1.00 58.76 637 GLU C O 1
ATOM 10605 N N . VAL C 1 624 ? 5.485 -44.640 -87.542 1.00 43.45 638 VAL C N 1
ATOM 10606 C CA . VAL C 1 624 ? 6.794 -44.081 -87.221 1.00 53.93 638 VAL C CA 1
ATOM 10607 C C . VAL C 1 624 ? 7.446 -44.881 -86.099 1.00 49.19 638 VAL C C 1
ATOM 10608 O O . VAL C 1 624 ? 8.660 -45.118 -86.108 1.00 45.86 638 VAL C O 1
ATOM 10612 N N . GLY C 1 625 ? 6.648 -45.316 -85.121 1.00 44.35 639 GLY C N 1
ATOM 10613 C CA . GLY C 1 625 ? 7.180 -46.154 -84.058 1.00 43.99 639 GLY C CA 1
ATOM 10614 C C . GLY C 1 625 ? 7.718 -47.477 -84.567 1.00 47.56 639 GLY C C 1
ATOM 10615 O O . GLY C 1 625 ? 8.796 -47.917 -84.159 1.00 41.17 639 GLY C O 1
ATOM 10616 N N . MET C 1 626 ? 6.976 -48.129 -85.468 1.00 41.44 640 MET C N 1
ATOM 10617 C CA . MET C 1 626 ? 7.435 -49.396 -86.030 1.00 45.78 640 MET C CA 1
ATOM 10618 C C . MET C 1 626 ? 8.704 -49.209 -86.850 1.00 45.94 640 MET C C 1
ATOM 10619 O O . MET C 1 626 ? 9.612 -50.047 -86.804 1.00 47.12 640 MET C O 1
ATOM 10624 N N . LYS C 1 627 ? 8.784 -48.117 -87.612 1.00 46.18 641 LYS C N 1
ATOM 10625 C CA . LYS C 1 627 ? 9.998 -47.838 -88.372 1.00 48.23 641 LYS C CA 1
ATOM 10626 C C . LYS C 1 627 ? 11.183 -47.634 -87.438 1.00 48.74 641 LYS C C 1
ATOM 10627 O O . LYS C 1 627 ? 12.305 -48.058 -87.738 1.00 46.43 641 LYS C O 1
ATOM 10633 N N . TYR C 1 628 ? 10.948 -46.985 -86.296 1.00 45.85 642 TYR C N 1
ATOM 10634 C CA . TYR C 1 628 ? 11.994 -46.853 -85.290 1.00 44.09 642 TYR C CA 1
ATOM 10635 C C . TYR C 1 628 ? 12.397 -48.213 -84.729 1.00 44.89 642 TYR C C 1
ATOM 10636 O O . TYR C 1 628 ? 13.590 -48.494 -84.564 1.00 42.98 642 TYR C O 1
ATOM 10645 N N . ARG C 1 629 ? 11.416 -49.069 -84.429 1.00 42.91 643 ARG C N 1
ATOM 10646 C CA . ARG C 1 629 ? 11.725 -50.398 -83.909 1.00 40.17 643 ARG C CA 1
ATOM 10647 C C . ARG C 1 629 ? 12.541 -51.202 -84.913 1.00 42.97 643 ARG C C 1
ATOM 10648 O O . ARG C 1 629 ? 13.536 -51.841 -84.553 1.00 37.64 643 ARG C O 1
ATOM 10656 N N . ASN C 1 630 ? 12.128 -51.180 -86.184 1.00 45.92 644 ASN C N 1
ATOM 10657 C CA . ASN C 1 630 ? 12.749 -52.043 -87.183 1.00 46.79 644 ASN C CA 1
ATOM 10658 C C . ASN C 1 630 ? 14.129 -51.540 -87.583 1.00 40.36 644 ASN C C 1
ATOM 10659 O O . ASN C 1 630 ? 15.040 -52.341 -87.817 1.00 45.79 644 ASN C O 1
ATOM 10664 N N . LEU C 1 631 ? 14.307 -50.223 -87.675 1.00 43.45 645 LEU C N 1
ATOM 10665 C CA . LEU C 1 631 ? 15.528 -49.676 -88.254 1.00 42.24 645 LEU C CA 1
ATOM 10666 C C . LEU C 1 631 ? 16.570 -49.268 -87.223 1.00 47.04 645 LEU C C 1
ATOM 10667 O O . LEU C 1 631 ? 17.752 -49.176 -87.570 1.00 42.29 645 LEU C O 1
ATOM 10672 N N . ILE C 1 632 ? 16.178 -49.022 -85.976 1.00 39.33 646 ILE C N 1
ATOM 10673 C CA . ILE C 1 632 ? 17.108 -48.604 -84.942 1.00 41.08 646 ILE C CA 1
ATOM 10674 C C . ILE C 1 632 ? 17.313 -49.690 -83.893 1.00 37.55 646 ILE C C 1
ATOM 10675 O O . ILE C 1 632 ? 18.448 -49.970 -83.504 1.00 41.46 646 ILE C O 1
ATOM 10680 N N . LEU C 1 633 ? 16.232 -50.322 -83.435 1.00 39.09 647 LEU C N 1
ATOM 10681 C CA . LEU C 1 633 ? 16.310 -51.303 -82.359 1.00 38.56 647 LEU C CA 1
ATOM 10682 C C . LEU C 1 633 ? 16.562 -52.715 -82.874 1.00 35.53 647 LEU C C 1
ATOM 10683 O O . LEU C 1 633 ? 17.436 -53.419 -82.362 1.00 43.01 647 LEU C O 1
ATOM 10688 N N . LYS C 1 634 ? 15.803 -53.134 -83.883 1.00 38.58 648 LYS C N 1
ATOM 10689 C CA . LYS C 1 634 ? 15.830 -54.530 -84.310 1.00 41.04 648 LYS C CA 1
ATOM 10690 C C . LYS C 1 634 ? 17.194 -55.021 -84.791 1.00 47.38 648 LYS C C 1
ATOM 10691 O O . LYS C 1 634 ? 17.519 -56.191 -84.521 1.00 40.51 648 LYS C O 1
ATOM 10697 N N . PRO C 1 635 ? 18.022 -54.232 -85.492 1.00 40.87 649 PRO C N 1
ATOM 10698 C CA . PRO C 1 635 ? 19.319 -54.772 -85.941 1.00 52.70 649 PRO C CA 1
ATOM 10699 C C . PRO C 1 635 ? 20.313 -55.022 -84.820 1.00 46.30 649 PRO C C 1
ATOM 10700 O O . PRO C 1 635 ? 21.312 -55.711 -85.061 1.00 44.36 649 PRO C O 1
ATOM 10704 N N . GLY C 1 636 ? 20.071 -54.514 -83.614 1.00 39.67 650 GLY C N 1
ATOM 10705 C CA . GLY C 1 636 ? 21.082 -54.603 -82.572 1.00 36.55 650 GLY C CA 1
ATOM 10706 C C . GLY C 1 636 ? 22.404 -54.053 -83.064 1.00 42.23 650 GLY C C 1
ATOM 10707 O O . GLY C 1 636 ? 22.467 -52.976 -83.668 1.00 45.97 650 GLY C O 1
ATOM 10708 N N . GLY C 1 637 ? 23.477 -54.800 -82.825 1.00 40.67 651 GLY C N 1
ATOM 10709 C CA . GLY C 1 637 ? 24.792 -54.433 -83.302 1.00 42.29 651 GLY C CA 1
ATOM 10710 C C . GLY C 1 637 ? 25.175 -55.010 -84.647 1.00 45.50 651 GLY C C 1
ATOM 10711 O O . GLY C 1 637 ? 26.351 -54.944 -85.021 1.00 42.04 651 GLY C O 1
ATOM 10712 N N . SER C 1 638 ? 24.220 -55.569 -85.394 1.00 41.71 652 SER C N 1
ATOM 10713 C CA . SER C 1 638 ? 24.519 -56.188 -86.680 1.00 39.66 652 SER C CA 1
ATOM 10714 C C . SER C 1 638 ? 24.776 -55.177 -87.791 1.00 46.97 652 SER C C 1
ATOM 10715 O O . SER C 1 638 ? 25.174 -55.578 -88.890 1.00 50.06 652 SER C O 1
ATOM 10718 N N . LEU C 1 639 ? 24.544 -53.890 -87.545 1.00 46.60 653 LEU C N 1
ATOM 10719 C CA . LEU C 1 639 ? 24.836 -52.841 -88.509 1.00 46.12 653 LEU C CA 1
ATOM 10720 C C . LEU C 1 639 ? 25.560 -51.707 -87.801 1.00 48.62 653 LEU C C 1
ATOM 10721 O O . LEU C 1 639 ? 25.447 -51.539 -86.583 1.00 48.96 653 LEU C O 1
ATOM 10726 N N . ASP C 1 640 ? 26.309 -50.927 -88.574 1.00 49.88 654 ASP C N 1
ATOM 10727 C CA . ASP C 1 640 ? 26.953 -49.744 -88.020 1.00 49.30 654 ASP C CA 1
ATOM 10728 C C . ASP C 1 640 ? 25.899 -48.732 -87.595 1.00 44.71 654 ASP C C 1
ATOM 10729 O O . ASP C 1 640 ? 24.877 -48.559 -88.266 1.00 45.21 654 ASP C O 1
ATOM 10734 N N . GLY C 1 641 ? 26.151 -48.072 -86.461 1.00 48.29 655 GLY C N 1
ATOM 10735 C CA . GLY C 1 641 ? 25.201 -47.098 -85.947 1.00 46.23 655 GLY C CA 1
ATOM 10736 C C . GLY C 1 641 ? 24.812 -46.042 -86.963 1.00 45.47 655 GLY C C 1
ATOM 10737 O O . GLY C 1 641 ? 23.635 -45.696 -87.092 1.00 44.66 655 GLY C O 1
ATOM 10738 N N . MET C 1 642 ? 25.793 -45.524 -87.706 1.00 40.30 656 MET C N 1
ATOM 10739 C CA . MET C 1 642 ? 25.511 -44.456 -88.659 1.00 41.17 656 MET C CA 1
ATOM 10740 C C . MET C 1 642 ? 24.681 -44.946 -89.840 1.00 50.67 656 MET C C 1
ATOM 10741 O O . MET C 1 642 ? 23.968 -44.150 -90.462 1.00 53.11 656 MET C O 1
ATOM 10746 N N . ASP C 1 643 ? 24.757 -46.238 -90.167 1.00 43.31 657 ASP C N 1
ATOM 10747 C CA . ASP C 1 643 ? 23.930 -46.764 -91.248 1.00 45.91 657 ASP C CA 1
ATOM 10748 C C . ASP C 1 643 ? 22.479 -46.901 -90.811 1.00 49.91 657 ASP C C 1
ATOM 10749 O O . ASP C 1 643 ? 21.562 -46.640 -91.598 1.00 52.05 657 ASP C O 1
ATOM 10754 N N . MET C 1 644 ? 22.250 -47.303 -89.558 1.00 47.34 658 MET C N 1
ATOM 10755 C CA . MET C 1 644 ? 20.888 -47.377 -89.046 1.00 47.73 658 MET C CA 1
ATOM 10756 C C . MET C 1 644 ? 20.266 -45.989 -88.950 1.00 52.04 658 MET C C 1
ATOM 10757 O O . MET C 1 644 ? 19.083 -45.810 -89.265 1.00 51.87 658 MET C O 1
ATOM 10762 N N . LEU C 1 645 ? 21.048 -44.998 -88.513 1.00 44.00 659 LEU C N 1
ATOM 10763 C CA . LEU C 1 645 ? 20.586 -43.613 -88.533 1.00 49.58 659 LEU C CA 1
ATOM 10764 C C . LEU C 1 645 ? 20.231 -43.174 -89.946 1.00 51.03 659 LEU C C 1
ATOM 10765 O O . LEU C 1 645 ? 19.180 -42.565 -90.174 1.00 53.94 659 LEU C O 1
ATOM 10770 N N . HIS C 1 646 ? 21.112 -43.463 -90.908 1.00 53.14 660 HIS C N 1
ATOM 10771 C CA . HIS C 1 646 ? 20.826 -43.113 -92.294 1.00 47.81 660 HIS C CA 1
ATOM 10772 C C . HIS C 1 646 ? 19.585 -43.838 -92.794 1.00 55.75 660 HIS C C 1
ATOM 10773 O O . HIS C 1 646 ? 18.757 -43.250 -93.496 1.00 56.96 660 HIS C O 1
ATOM 10780 N N . ASN C 1 647 ? 19.435 -45.116 -92.438 1.00 52.81 661 ASN C N 1
ATOM 10781 C CA . ASN C 1 647 ? 18.242 -45.857 -92.837 1.00 57.88 661 ASN C CA 1
ATOM 10782 C C . ASN C 1 647 ? 16.981 -45.221 -92.267 1.00 61.70 661 ASN C C 1
ATOM 10783 O O . ASN C 1 647 ? 15.940 -45.182 -92.933 1.00 58.41 661 ASN C O 1
ATOM 10788 N N . PHE C 1 648 ? 17.050 -44.723 -91.033 1.00 52.90 662 PHE C N 1
ATOM 10789 C CA . PHE C 1 648 ? 15.873 -44.120 -90.420 1.00 54.54 662 PHE C CA 1
ATOM 10790 C C . PHE C 1 648 ? 15.623 -42.718 -90.965 1.00 49.51 662 PHE C C 1
ATOM 10791 O O . PHE C 1 648 ? 14.510 -42.401 -91.395 1.00 56.33 662 PHE C O 1
ATOM 10799 N N . LEU C 1 649 ? 16.652 -41.869 -90.964 1.00 56.51 663 LEU C N 1
ATOM 10800 C CA . LEU C 1 649 ? 16.491 -40.482 -91.385 1.00 58.92 663 LEU C CA 1
ATOM 10801 C C . LEU C 1 649 ? 16.446 -40.320 -92.897 1.00 58.04 663 LEU C C 1
ATOM 10802 O O . LEU C 1 649 ? 15.980 -39.279 -93.375 1.00 68.04 663 LEU C O 1
ATOM 10807 N N . LYS C 1 650 ? 16.920 -41.313 -93.653 1.00 65.39 664 LYS C N 1
ATOM 10808 C CA . LYS C 1 650 ? 17.096 -41.201 -95.105 1.00 68.29 664 LYS C CA 1
ATOM 10809 C C . LYS C 1 650 ? 18.028 -40.047 -95.467 1.00 63.22 664 LYS C C 1
ATOM 10810 O O . LYS C 1 650 ? 17.928 -39.470 -96.551 1.00 67.47 664 LYS C O 1
ATOM 10816 N N . ARG C 1 651 ? 18.943 -39.712 -94.560 1.00 67.87 665 ARG C N 1
ATOM 10817 C CA . ARG C 1 651 ? 19.910 -38.640 -94.768 1.00 64.03 665 ARG C CA 1
ATOM 10818 C C . ARG C 1 651 ? 20.962 -38.728 -93.671 1.00 71.91 665 ARG C C 1
ATOM 10819 O O . ARG C 1 651 ? 20.858 -39.535 -92.743 1.00 67.73 665 ARG C O 1
ATOM 10827 N N . GLU C 1 652 ? 21.978 -37.884 -93.794 1.00 70.28 666 GLU C N 1
ATOM 10828 C CA . GLU C 1 652 ? 22.938 -37.716 -92.716 1.00 61.79 666 GLU C CA 1
ATOM 10829 C C . GLU C 1 652 ? 22.298 -36.934 -91.570 1.00 61.46 666 GLU C C 1
ATOM 10830 O O . GLU C 1 652 ? 21.546 -35.985 -91.810 1.00 56.97 666 GLU C O 1
ATOM 10836 N N . PRO C 1 653 ? 22.564 -37.310 -90.323 1.00 60.28 667 PRO C N 1
ATOM 10837 C CA . PRO C 1 653 ? 22.097 -36.497 -89.196 1.00 56.58 667 PRO C CA 1
ATOM 10838 C C . PRO C 1 653 ? 22.907 -35.216 -89.060 1.00 58.35 667 PRO C C 1
ATOM 10839 O O . PRO C 1 653 ? 24.054 -35.121 -89.500 1.00 65.17 667 PRO C O 1
ATOM 10843 N N . ASN C 1 654 ? 22.286 -34.216 -88.433 1.00 61.83 668 ASN C N 1
ATOM 10844 C CA . ASN C 1 654 ? 22.943 -32.944 -88.159 1.00 59.21 668 ASN C CA 1
ATOM 10845 C C . ASN C 1 654 ? 22.514 -32.455 -86.780 1.00 53.07 668 ASN C C 1
ATOM 10846 O O . ASN C 1 654 ? 21.698 -33.085 -86.101 1.00 61.15 668 ASN C O 1
ATOM 10851 N N . GLN C 1 655 ? 23.064 -31.311 -86.371 1.00 62.59 669 GLN C N 1
ATOM 10852 C CA . GLN C 1 655 ? 22.875 -30.779 -85.025 1.00 57.67 669 GLN C CA 1
ATOM 10853 C C . GLN C 1 655 ? 21.687 -29.834 -84.892 1.00 56.23 669 GLN C C 1
ATOM 10854 O O . GLN C 1 655 ? 21.438 -29.344 -83.784 1.00 55.10 669 GLN C O 1
ATOM 10860 N N . LYS C 1 656 ? 20.959 -29.560 -85.980 1.00 54.39 670 LYS C N 1
ATOM 10861 C CA . LYS C 1 656 ? 19.938 -28.513 -85.958 1.00 55.30 670 LYS C CA 1
ATOM 10862 C C . LYS C 1 656 ? 18.921 -28.735 -84.842 1.00 65.66 670 LYS C C 1
ATOM 10863 O O . LYS C 1 656 ? 18.659 -27.829 -84.040 1.00 66.71 670 LYS C O 1
ATOM 10869 N N . ALA C 1 657 ? 18.334 -29.933 -84.772 1.00 61.83 671 ALA C N 1
ATOM 10870 C CA . ALA C 1 657 ? 17.354 -30.212 -83.724 1.00 52.38 671 ALA C CA 1
ATOM 10871 C C . ALA C 1 657 ? 17.976 -30.101 -82.338 1.00 60.48 671 ALA C C 1
ATOM 10872 O O . ALA C 1 657 ? 17.372 -29.529 -81.422 1.00 64.11 671 ALA C O 1
ATOM 10874 N N . PHE C 1 658 ? 19.180 -30.656 -82.163 1.00 58.20 672 PHE C N 1
ATOM 10875 C CA . PHE C 1 658 ? 19.858 -30.600 -80.870 1.00 52.93 672 PHE C CA 1
ATOM 10876 C C . PHE C 1 658 ? 20.072 -29.160 -80.419 1.00 62.36 672 PHE C C 1
ATOM 10877 O O . PHE C 1 658 ? 19.813 -28.816 -79.260 1.00 61.69 672 PHE C O 1
ATOM 10885 N N . LEU C 1 659 ? 20.548 -28.301 -81.325 1.00 60.14 673 LEU C N 1
ATOM 10886 C CA . LEU C 1 659 ? 20.766 -26.900 -80.977 1.00 61.59 673 LEU C CA 1
ATOM 10887 C C . LEU C 1 659 ? 19.449 -26.208 -80.646 1.00 64.32 673 LEU C C 1
ATOM 10888 O O . LEU C 1 659 ? 19.346 -25.488 -79.645 1.00 56.74 673 LEU C O 1
ATOM 10893 N N . MET C 1 660 ? 18.428 -26.416 -81.484 1.00 64.11 674 MET C N 1
ATOM 10894 C CA . MET C 1 660 ? 17.095 -25.899 -81.184 1.00 66.05 674 MET C CA 1
ATOM 10895 C C . MET C 1 660 ? 16.589 -26.412 -79.842 1.00 69.24 674 MET C C 1
ATOM 10896 O O . MET C 1 660 ? 15.987 -25.658 -79.068 1.00 76.75 674 MET C O 1
ATOM 10901 N N . SER C 1 661 ? 16.826 -27.692 -79.546 1.00 68.07 675 SER C N 1
ATOM 10902 C CA . SER C 1 661 ? 16.354 -28.258 -78.290 1.00 68.27 675 SER C CA 1
ATOM 10903 C C . SER C 1 661 ? 17.040 -27.633 -77.085 1.00 68.63 675 SER C C 1
ATOM 10904 O O . SER C 1 661 ? 16.536 -27.764 -75.967 1.00 70.42 675 SER C O 1
ATOM 10907 N N . ARG C 1 662 ? 18.182 -26.977 -77.283 1.00 67.33 676 ARG C N 1
ATOM 10908 C CA . ARG C 1 662 ? 18.916 -26.340 -76.200 1.00 63.84 676 ARG C CA 1
ATOM 10909 C C . ARG C 1 662 ? 18.738 -24.828 -76.173 1.00 66.51 676 ARG C C 1
ATOM 10910 O O . ARG C 1 662 ? 19.295 -24.168 -75.289 1.00 68.68 676 ARG C O 1
ATOM 10918 N N . GLY C 1 663 ? 17.974 -24.266 -77.108 1.00 67.63 677 GLY C N 1
ATOM 10919 C CA . GLY C 1 663 ? 17.842 -22.827 -77.197 1.00 60.94 677 GLY C CA 1
ATOM 10920 C C . GLY C 1 663 ? 18.957 -22.136 -77.948 1.00 58.06 677 GLY C C 1
ATOM 10921 O O . GLY C 1 663 ? 19.127 -20.923 -77.803 1.00 60.76 677 GLY C O 1
ATOM 10922 N N . LEU C 1 664 ? 19.726 -22.872 -78.746 1.00 63.92 678 LEU C N 1
ATOM 10923 C CA . LEU C 1 664 ? 20.896 -22.347 -79.430 1.00 62.28 678 LEU C CA 1
ATOM 10924 C C . LEU C 1 664 ? 20.610 -22.125 -80.915 1.00 72.16 678 LEU C C 1
ATOM 10925 O O . LEU C 1 664 ? 19.510 -22.383 -81.413 1.00 75.89 678 LEU C O 1
ATOM 10930 N N . HIS C 1 665 ? 21.630 -21.639 -81.622 1.00 83.07 679 HIS C N 1
ATOM 10931 C CA . HIS C 1 665 ? 21.600 -21.426 -83.070 1.00 89.20 679 HIS C CA 1
ATOM 10932 C C . HIS C 1 665 ? 20.476 -20.475 -83.475 1.00 96.50 679 HIS C C 1
ATOM 10933 O O . HIS C 1 665 ? 19.429 -20.902 -83.964 1.00 103.40 679 HIS C O 1
ATOM 10940 N N . PRO D 2 8 ? 25.212 -53.286 -68.092 1.00 101.88 7 PRO D N 1
ATOM 10941 C CA . PRO D 2 8 ? 26.423 -52.480 -68.279 1.00 110.58 7 PRO D CA 1
ATOM 10942 C C . PRO D 2 8 ? 26.114 -51.067 -68.762 1.00 113.39 7 PRO D C 1
ATOM 10943 O O . PRO D 2 8 ? 26.857 -50.135 -68.457 1.00 110.29 7 PRO D O 1
ATOM 10947 N N . ARG D 2 9 ? 25.020 -50.917 -69.504 1.00 121.20 8 ARG D N 1
ATOM 10948 C CA . ARG D 2 9 ? 24.671 -49.637 -70.105 1.00 114.58 8 ARG D CA 1
ATOM 10949 C C . ARG D 2 9 ? 24.078 -48.715 -69.044 1.00 105.67 8 ARG D C 1
ATOM 10950 O O . ARG D 2 9 ? 23.093 -49.066 -68.382 1.00 103.13 8 ARG D O 1
ATOM 10958 N N . ARG D 2 10 ? 24.678 -47.541 -68.892 1.00 91.73 9 ARG D N 1
ATOM 10959 C CA . ARG D 2 10 ? 24.481 -46.642 -67.767 1.00 90.97 9 ARG D CA 1
ATOM 10960 C C . ARG D 2 10 ? 24.075 -45.260 -68.252 1.00 90.43 9 ARG D C 1
ATOM 10961 O O . ARG D 2 10 ? 24.334 -44.897 -69.404 1.00 90.48 9 ARG D O 1
ATOM 10969 N N . PRO D 2 11 ? 23.435 -44.452 -67.388 1.00 90.18 10 PRO D N 1
ATOM 10970 C CA . PRO D 2 11 ? 23.103 -43.077 -67.776 1.00 89.89 10 PRO D CA 1
ATOM 10971 C C . PRO D 2 11 ? 24.156 -42.070 -67.345 1.00 90.39 10 PRO D C 1
ATOM 10972 O O . PRO D 2 11 ? 25.225 -42.441 -66.845 1.00 90.95 10 PRO D O 1
ATOM 10976 N N . TYR D 2 12 ? 23.840 -40.789 -67.539 1.00 90.48 11 TYR D N 1
ATOM 10977 C CA . TYR D 2 12 ? 24.693 -39.694 -67.096 1.00 91.46 11 TYR D CA 1
ATOM 10978 C C . TYR D 2 12 ? 25.063 -39.855 -65.627 1.00 92.07 11 TYR D C 1
ATOM 10979 O O . TYR D 2 12 ? 24.280 -40.365 -64.821 1.00 91.73 11 TYR D O 1
ATOM 10988 N N . ILE D 2 13 ? 26.265 -39.410 -65.274 1.00 93.35 12 ILE D N 1
ATOM 10989 C CA . ILE D 2 13 ? 26.584 -39.099 -63.885 1.00 94.58 12 ILE D CA 1
ATOM 10990 C C . ILE D 2 13 ? 26.169 -37.657 -63.640 1.00 95.44 12 ILE D C 1
ATOM 10991 O O . ILE D 2 13 ? 26.510 -36.758 -64.419 1.00 96.07 12 ILE D O 1
ATOM 10996 N N . LEU D 2 14 ? 25.398 -37.443 -62.584 1.00 98.34 13 LEU D N 1
ATOM 10997 C CA . LEU D 2 14 ? 24.853 -36.127 -62.296 1.00 103.18 13 LEU D CA 1
ATOM 10998 C C . LEU D 2 14 ? 25.972 -35.160 -61.916 1.00 99.29 13 LEU D C 1
ATOM 10999 O O . LEU D 2 14 ? 26.889 -35.519 -61.176 1.00 100.72 13 LEU D O 1
#

Secondary structure (DSSP, 8-state):
-TT--TTT--------HHHHHHHHHHHHHHHHHHHHHHHHS-GGG--IIIIIIHHHHHHHHHHHHHHHHHSHHHH-S-HHHHHHHHHHHHHHHHHHHHHHT-HHHHHHHHHHHHHS-GGGS-HHHHHHHHHHHHHHHTTTTTS-HHHHHHHHHHHHHHHHHHHHHHHHHHH---EEEE-TGGGTT--HHHHTTSEE-TTS-EEEESSHHHHHHHHHH---HHHHHHHHHHHTTTTHHHHHHHHHHHHHHHHHHHHHTT-SSHHHHHHTTSTT-SHHHHHHHHHHHHHHHHHHHHHHHHHHHHHHHHHHHHH-----SS--GGGHHHHHHHHHHHHH---HHHHGGG-BHHHHHHHHHHHHHHHHTEEEEEPSS---SSTT-EEEEEEETTT--EEEEEEEE-S--TTS--S-EEEEEE--BB-TTSPBPPEEEEEE--PPPP-TTS--B--HHHHHHHHHHHHHHHHHHH--BSSGGGSTT-S-TTTTTHHHHHHHGGGS-HHHHHHS---TTT-PPPPHHHHHHHHHGGGTTHHHHHHHHHHHHHHHHHHTT-TTS-HHHHHHHHIIIIISSPPPTT--GGGG-GGGGTT-TT-TTHHHHHHHHHHHHHH--TTT-TT-HHHHHHHIIIIITTTTSS-HHHHHHHHHSS---SHHHHHHHT--/-B-----/-TT--TTT--------HHHHHHHHHHHHHHHHHHHHHHHHS-TTT--IIIIIHHHHHHHHHHHHHHHHHHSHHHH-S-HHHHHHHHHHHHHHHHHHHHHHT-HHHHHHHHHHHHHS-GGGS-HHHHHHHHHHHHHHHTTTTTS-HHHHHHHHHHHHHHHHHHHHHHHHHHH---EEEE-TGGGTT--HHHHTTSEE-TTS-EEEESSHHHHHHHHHH---HHHHHHHHHHHTTTTHHHHHHHHHHHHHHHHHHHHHTT-SSHHHHHHTTSTT--HHHHHHHHHHHHHHHHHHHHHHHHHHHHHHHHHHHHH-----SS--GGGHHHHHHHHHHHHH---HHHHGGG-BHHHHHHHHHHHHHHHHTEEEEEESS---SSTT-EEEEEEETTT--EEEEEEEE-S--TTS-SS-EEEEEE---B-TTSPBPPEEEEEE--PPPP-TTS--B--HHHHHHHHHHHHHHHHHHH---SSGGGSTT-S-TTTTTHHHHHHHGGGS-HHHHHHT---TTT-PPPPHHHHHHHHHGGGTTHHHHHHHHHHHHHHHHHHTT-TTS-HHHHHHHHIIIIISSPPPTT--GGGG-GGGGTT-TT-TTHHHHHHHHHHHHHH--TTT-TT-HHHHHHHIIIIITTTTSS-HHHHHHHHHSS---SHHHHHHTT--/-B-----

Organism: Homo sapiens (NCBI:txid9606)